Protein AF-A0A932DCD6-F1 (afdb_monomer_lite)

Structure (mmCIF, N/CA/C/O backbone):
data_AF-A0A932DCD6-F1
#
_entry.id   AF-A0A932DCD6-F1
#
loop_
_atom_site.group_PDB
_atom_site.id
_atom_site.type_symbol
_atom_site.label_atom_id
_atom_site.label_alt_id
_atom_site.label_comp_id
_atom_site.label_asym_id
_atom_site.label_entity_id
_atom_site.label_seq_id
_atom_site.pdbx_PDB_ins_code
_atom_site.Cartn_x
_atom_site.Cartn_y
_atom_site.Cartn_z
_atom_site.occupancy
_atom_site.B_iso_or_equiv
_atom_site.auth_seq_id
_atom_site.auth_comp_id
_atom_site.auth_asym_id
_atom_site.auth_atom_id
_atom_site.pdbx_PDB_model_num
ATOM 1 N N . MET A 1 1 ? 16.506 12.235 -23.428 1.00 74.94 1 MET A N 1
ATOM 2 C CA . MET A 1 1 ? 16.294 13.332 -24.406 1.00 74.94 1 MET A CA 1
ATOM 3 C C . MET A 1 1 ? 16.141 14.614 -23.608 1.00 74.94 1 MET A C 1
ATOM 5 O O . MET A 1 1 ? 15.537 14.542 -22.547 1.00 74.94 1 MET A O 1
ATOM 9 N N . ALA A 1 2 ? 16.723 15.735 -24.034 1.00 78.94 2 ALA A N 1
ATOM 10 C CA . ALA A 1 2 ? 16.594 16.983 -23.281 1.00 78.94 2 ALA A CA 1
ATOM 11 C C . ALA A 1 2 ? 15.168 17.557 -23.410 1.00 78.94 2 ALA A C 1
ATOM 13 O O . ALA A 1 2 ? 14.575 17.484 -24.485 1.00 78.94 2 ALA A O 1
ATOM 14 N N . ASN A 1 3 ? 14.639 18.123 -22.317 1.00 85.62 3 ASN A N 1
ATOM 15 C CA . ASN A 1 3 ? 13.413 18.936 -22.290 1.00 85.62 3 ASN A CA 1
ATOM 16 C C . ASN A 1 3 ? 12.144 18.276 -22.880 1.00 85.62 3 ASN A C 1
ATOM 18 O O . ASN A 1 3 ? 11.429 18.877 -23.677 1.00 85.62 3 ASN A O 1
ATOM 22 N N . GLY A 1 4 ? 11.868 17.023 -22.512 1.00 84.38 4 GLY A N 1
ATOM 23 C CA . GLY A 1 4 ? 10.707 16.272 -23.007 1.00 84.38 4 GLY A CA 1
ATOM 24 C C . GLY A 1 4 ? 9.337 16.820 -22.590 1.00 84.38 4 GLY A C 1
ATOM 25 O O . GLY A 1 4 ? 8.388 16.690 -23.354 1.00 84.38 4 GLY A O 1
ATOM 26 N N . SER A 1 5 ? 9.248 17.446 -21.412 1.00 87.06 5 SER A N 1
ATOM 27 C CA . SER A 1 5 ? 8.043 18.117 -20.890 1.00 87.06 5 SER A CA 1
ATOM 28 C C . SER A 1 5 ? 7.903 19.565 -21.374 1.00 87.06 5 SER A C 1
ATOM 30 O O . SER A 1 5 ? 7.047 20.303 -20.915 1.00 87.06 5 SER A O 1
ATOM 32 N N . PHE A 1 6 ? 8.811 20.024 -22.243 1.00 93.25 6 PHE A N 1
ATOM 33 C CA . PHE A 1 6 ? 8.788 21.358 -22.850 1.00 93.25 6 PHE A CA 1
ATOM 34 C C . PHE A 1 6 ? 8.801 22.554 -21.881 1.00 93.25 6 PHE A C 1
ATOM 36 O O . PHE A 1 6 ? 8.515 23.681 -22.293 1.00 93.25 6 PHE A O 1
ATOM 43 N N . GLU A 1 7 ? 9.199 22.342 -20.624 1.00 92.75 7 GLU A N 1
ATOM 44 C CA . GLU A 1 7 ? 9.240 23.384 -19.594 1.00 92.75 7 GLU A CA 1
ATOM 45 C C . GLU A 1 7 ? 10.445 24.331 -19.736 1.00 92.75 7 GLU A C 1
ATOM 47 O O . GLU A 1 7 ? 10.362 25.496 -19.347 1.00 92.75 7 GLU A O 1
ATOM 52 N N . ALA A 1 8 ? 11.552 23.892 -20.343 1.00 91.56 8 ALA A N 1
ATOM 53 C CA . ALA A 1 8 ? 12.754 24.710 -20.522 1.00 91.56 8 ALA A CA 1
ATOM 54 C C . ALA A 1 8 ? 12.770 25.475 -21.861 1.00 91.56 8 ALA A C 1
ATOM 56 O O . ALA A 1 8 ? 12.431 24.929 -22.913 1.00 91.56 8 ALA A O 1
ATOM 57 N N . GLY A 1 9 ? 13.230 26.728 -21.819 1.00 87.38 9 GLY A N 1
ATOM 58 C CA . GLY A 1 9 ? 13.362 27.615 -22.980 1.00 87.38 9 GLY A CA 1
ATOM 59 C C . GLY A 1 9 ? 12.801 29.017 -22.724 1.00 87.38 9 GLY A C 1
ATOM 60 O O . GLY A 1 9 ? 12.051 29.224 -21.764 1.00 87.38 9 GLY A O 1
ATOM 61 N N . GLU A 1 10 ? 13.152 29.971 -23.591 1.00 82.56 10 GLU A N 1
ATOM 62 C CA . GLU A 1 10 ? 12.626 31.352 -23.574 1.00 82.56 10 GLU A CA 1
ATOM 63 C C . GLU A 1 10 ? 11.792 31.677 -24.820 1.00 82.56 10 GLU A C 1
ATOM 65 O O . GLU A 1 10 ? 10.677 32.173 -24.699 1.00 82.56 10 GLU A O 1
ATOM 70 N N . SER A 1 11 ? 12.304 31.363 -26.015 1.00 82.31 11 SER A N 1
ATOM 71 C CA . SER A 1 11 ? 11.655 31.631 -27.312 1.00 82.31 11 SER A CA 1
ATOM 72 C C . SER A 1 11 ? 11.184 30.370 -28.049 1.00 82.31 11 SER A C 1
ATOM 74 O O . SER A 1 11 ? 10.518 30.457 -29.078 1.00 82.31 11 SER A O 1
ATOM 76 N N . GLY A 1 12 ? 11.522 29.194 -27.525 1.00 88.19 12 GLY A N 1
ATOM 77 C CA . GLY A 1 12 ? 11.170 27.889 -28.068 1.00 88.19 12 GLY A CA 1
ATOM 78 C C . GLY A 1 12 ? 11.681 26.768 -27.158 1.00 88.19 12 GLY A C 1
ATOM 79 O O . GLY A 1 12 ? 12.482 27.031 -26.257 1.00 88.19 12 GLY A O 1
ATOM 80 N N . PRO A 1 13 ? 11.238 25.521 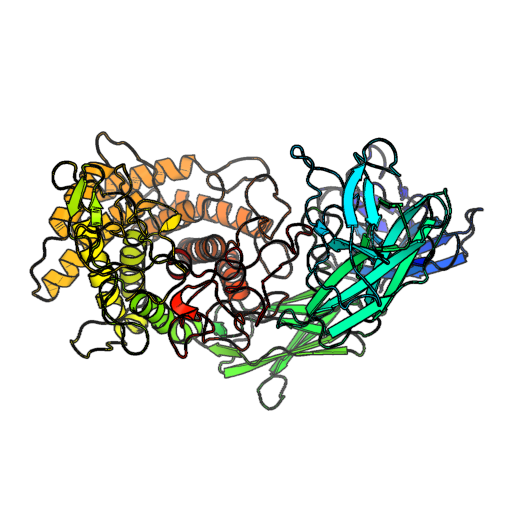-27.379 1.00 92.75 13 PRO A N 1
ATOM 81 C CA . PRO A 1 13 ? 11.617 24.397 -26.532 1.00 92.75 13 PRO A CA 1
ATOM 82 C C . PRO A 1 13 ? 13.107 24.060 -26.702 1.00 92.75 13 PRO A C 1
ATOM 84 O O . PRO A 1 13 ? 13.537 23.631 -27.771 1.00 92.75 13 PRO A O 1
ATOM 87 N N . THR A 1 14 ? 13.907 24.215 -25.641 1.00 93.31 14 THR A N 1
ATOM 88 C CA . THR A 1 14 ? 15.341 23.861 -25.642 1.00 93.31 14 THR A CA 1
ATOM 89 C C . THR A 1 14 ? 15.553 22.425 -26.127 1.00 93.31 14 THR A C 1
ATOM 91 O O . THR A 1 14 ? 14.870 21.524 -25.650 1.00 93.31 14 THR A O 1
ATOM 94 N N . GLY A 1 15 ? 16.498 22.191 -27.045 1.00 93.31 15 GLY A N 1
ATOM 95 C CA . GLY A 1 15 ? 16.786 20.854 -27.590 1.00 93.31 15 GLY A CA 1
ATOM 96 C C . GLY A 1 15 ? 15.764 20.343 -28.616 1.00 93.31 15 GLY A C 1
ATOM 97 O O . GLY A 1 15 ? 15.832 19.182 -29.026 1.00 93.31 15 GLY A O 1
ATOM 98 N N . TRP A 1 16 ? 14.827 21.196 -29.040 1.00 95.38 16 TRP A N 1
ATOM 99 C CA . TRP A 1 16 ? 13.813 20.897 -30.045 1.00 95.38 16 TRP A CA 1
ATOM 100 C C . TRP A 1 16 ? 13.729 22.014 -31.087 1.00 95.38 16 TRP A C 1
ATOM 102 O O . TRP A 1 16 ? 13.875 23.199 -30.798 1.00 95.38 16 TRP A O 1
ATOM 112 N N . ARG A 1 17 ? 13.463 21.632 -32.334 1.00 95.50 17 ARG A N 1
ATOM 113 C CA . ARG A 1 17 ? 13.279 22.545 -33.461 1.00 95.50 17 ARG A CA 1
ATOM 114 C C . ARG A 1 17 ? 11.824 22.532 -33.899 1.00 95.50 17 ARG A C 1
ATOM 116 O O . ARG A 1 17 ? 11.298 21.492 -34.297 1.00 95.50 17 ARG A O 1
ATOM 123 N N . LEU A 1 18 ? 11.189 23.700 -33.873 1.00 96.44 18 LEU A N 1
ATOM 124 C CA . LEU A 1 18 ? 9.868 23.904 -34.462 1.00 96.44 18 LEU A CA 1
ATOM 125 C C . LEU A 1 18 ? 9.976 24.102 -35.976 1.00 96.44 18 LEU A C 1
ATOM 127 O O . LEU A 1 18 ? 10.894 24.747 -36.480 1.00 96.44 18 LEU A O 1
ATOM 131 N N . HIS A 1 19 ? 9.011 23.543 -36.699 1.00 97.06 19 HIS A N 1
ATOM 132 C CA . HIS A 1 19 ? 8.878 23.650 -38.151 1.00 97.06 19 HIS A CA 1
ATOM 133 C C . HIS A 1 19 ? 7.621 24.441 -38.517 1.00 97.06 19 HIS A C 1
ATOM 135 O O . HIS A 1 19 ? 6.786 24.754 -37.671 1.00 97.06 19 HIS A O 1
ATOM 141 N N . ARG A 1 20 ? 7.451 24.765 -39.806 1.00 95.25 20 ARG A N 1
ATOM 142 C CA . ARG A 1 20 ? 6.293 25.536 -40.282 1.00 95.25 20 ARG A CA 1
ATOM 143 C C . ARG A 1 20 ? 4.970 24.878 -39.867 1.00 95.25 20 ARG A C 1
ATOM 145 O O . ARG A 1 20 ? 4.624 23.808 -40.366 1.00 95.25 20 ARG A O 1
ATOM 152 N N . GLY A 1 21 ? 4.194 25.600 -39.062 1.00 93.56 21 GLY A N 1
ATOM 153 C CA . GLY A 1 21 ? 2.908 25.146 -38.532 1.00 93.56 21 GLY A CA 1
ATOM 154 C C . GLY A 1 21 ? 2.989 24.526 -37.136 1.00 93.56 21 GLY A C 1
ATOM 155 O O . GLY A 1 21 ? 1.946 24.127 -36.633 1.00 93.56 21 GLY A O 1
ATOM 156 N N . GLY A 1 22 ? 4.177 24.441 -36.531 1.00 95.75 22 GLY A N 1
ATOM 157 C CA . GLY A 1 22 ? 4.374 24.175 -35.107 1.00 95.75 22 GLY A CA 1
ATOM 158 C C . GLY A 1 22 ? 4.512 25.472 -34.307 1.00 95.75 22 GLY A C 1
ATOM 159 O O . GLY A 1 22 ? 4.993 26.474 -34.833 1.00 95.75 22 GLY A O 1
ATOM 160 N N . ASP A 1 23 ? 4.085 25.432 -33.051 1.00 95.38 23 ASP A N 1
ATOM 161 C CA . ASP A 1 23 ? 4.129 26.531 -32.091 1.00 95.38 23 ASP A CA 1
ATOM 162 C C . ASP A 1 23 ? 4.437 25.987 -30.686 1.00 95.38 23 ASP A C 1
ATOM 164 O O . ASP A 1 23 ? 4.159 24.820 -30.388 1.00 95.38 23 ASP A O 1
ATOM 168 N N . TRP A 1 24 ? 5.007 26.824 -29.824 1.00 94.00 24 TRP A N 1
ATOM 169 C CA . TRP A 1 24 ? 5.270 26.491 -28.427 1.00 94.00 24 TRP A CA 1
ATOM 170 C C . TRP A 1 24 ? 4.264 27.213 -27.545 1.00 94.00 24 TRP A C 1
ATOM 172 O O . TRP A 1 24 ? 4.239 28.439 -27.462 1.00 94.00 24 TRP A O 1
ATOM 182 N N . ALA A 1 25 ? 3.385 26.433 -26.930 1.00 93.94 25 ALA A N 1
ATOM 183 C CA . ALA A 1 25 ? 2.185 26.927 -26.289 1.00 93.94 25 ALA A CA 1
ATOM 184 C C . ALA A 1 25 ? 2.229 26.707 -24.776 1.00 93.94 25 ALA A C 1
ATOM 186 O O . ALA A 1 25 ? 2.971 25.871 -24.260 1.00 93.94 25 ALA A O 1
ATOM 187 N N . THR A 1 26 ? 1.383 27.450 -24.068 1.00 91.81 26 THR A N 1
ATOM 188 C CA . THR A 1 26 ? 1.169 27.306 -22.627 1.00 91.81 26 THR A CA 1
ATOM 189 C C . THR A 1 26 ? -0.297 27.001 -22.320 1.00 91.81 26 THR A C 1
ATOM 191 O O . THR A 1 26 ? -1.183 27.169 -23.167 1.00 91.81 26 THR A O 1
ATOM 194 N N . GLY A 1 27 ? -0.576 26.509 -21.112 1.00 88.69 27 GLY A N 1
ATOM 195 C CA . GLY A 1 27 ? -1.934 26.282 -20.615 1.00 88.69 27 GLY A CA 1
ATOM 196 C C . GLY A 1 27 ? -2.218 24.811 -20.336 1.00 88.69 27 GLY A C 1
ATOM 197 O O . GLY A 1 27 ? -1.583 24.224 -19.472 1.00 88.69 27 GLY A O 1
ATOM 198 N N . ALA A 1 28 ? -3.200 24.224 -21.027 1.00 85.31 28 ALA A N 1
ATOM 199 C CA . ALA A 1 28 ? -3.676 22.856 -20.781 1.00 85.31 28 ALA A CA 1
ATOM 200 C C . ALA A 1 28 ? -2.706 21.774 -21.303 1.00 85.31 28 ALA A C 1
ATOM 202 O O . ALA A 1 28 ? -3.096 20.950 -22.139 1.00 85.31 28 ALA A O 1
ATOM 203 N N . ALA A 1 29 ? -1.457 21.818 -20.843 1.00 90.81 29 ALA A N 1
ATOM 204 C CA . ALA A 1 29 ? -0.450 20.777 -20.999 1.00 90.81 29 ALA A CA 1
ATOM 205 C C . ALA A 1 29 ? -0.935 19.452 -20.376 1.00 90.81 29 ALA A C 1
ATOM 207 O O . ALA A 1 29 ? -1.963 19.413 -19.689 1.00 90.81 29 ALA A O 1
ATOM 208 N N . HIS A 1 30 ? -0.263 18.349 -20.684 1.00 91.06 30 HIS A N 1
ATOM 209 C CA . HIS A 1 30 ? -0.515 17.075 -20.021 1.00 91.06 30 HIS A CA 1
ATOM 210 C C . HIS A 1 30 ? 0.063 17.105 -18.604 1.00 91.06 30 HIS A C 1
ATOM 212 O O . HIS A 1 30 ? -0.676 16.879 -17.644 1.00 91.06 30 HIS A O 1
ATOM 218 N N . THR A 1 31 ? 1.337 17.478 -18.472 1.00 85.25 31 THR A N 1
ATOM 219 C CA . THR A 1 31 ? 1.939 17.868 -17.194 1.00 85.25 31 THR A CA 1
ATOM 220 C C . THR A 1 31 ? 2.620 19.227 -17.322 1.00 85.25 31 THR A C 1
ATOM 222 O O . THR A 1 31 ? 2.853 19.718 -18.419 1.00 85.25 31 THR A O 1
ATOM 225 N N . GLY A 1 32 ? 2.878 19.893 -16.194 1.00 86.12 32 GLY A N 1
ATOM 226 C CA . GLY A 1 32 ? 3.477 21.226 -16.215 1.00 86.12 32 GLY A CA 1
ATOM 227 C C . GLY A 1 32 ? 2.543 22.295 -16.793 1.00 86.12 32 GLY A C 1
ATOM 228 O O . GLY A 1 32 ? 1.345 22.321 -16.498 1.00 86.12 32 GLY A O 1
ATOM 229 N N . ALA A 1 33 ? 3.112 23.227 -17.551 1.00 90.12 33 ALA A N 1
ATOM 230 C CA . ALA A 1 33 ? 2.426 24.399 -18.084 1.00 90.12 33 ALA A CA 1
ATOM 231 C C . ALA A 1 33 ? 2.662 24.623 -19.584 1.00 90.12 33 ALA A C 1
ATOM 233 O O . ALA A 1 33 ? 1.961 25.456 -20.171 1.00 90.12 33 ALA A O 1
ATOM 234 N N . ARG A 1 34 ? 3.629 23.935 -20.205 1.00 94.44 34 ARG A N 1
ATOM 235 C CA . ARG A 1 34 ? 4.066 24.162 -21.589 1.00 94.44 34 ARG A CA 1
ATOM 236 C C . ARG A 1 34 ? 3.897 22.906 -22.441 1.00 94.44 34 ARG A C 1
ATOM 238 O O . ARG A 1 34 ? 3.949 21.800 -21.940 1.00 94.44 34 ARG A O 1
ATOM 245 N N . TYR A 1 35 ? 3.663 23.078 -23.741 1.00 96.31 35 TYR A N 1
ATOM 246 C CA . TYR A 1 35 ? 3.539 21.969 -24.695 1.00 96.31 35 TYR A CA 1
ATOM 247 C C . TYR A 1 35 ? 3.799 22.442 -26.131 1.00 96.31 35 TYR A C 1
ATOM 249 O O . TYR A 1 35 ? 3.787 23.639 -26.428 1.00 96.31 35 TYR A O 1
ATOM 257 N N . VAL A 1 36 ? 4.010 21.509 -27.059 1.00 96.56 36 VAL A N 1
ATOM 258 C CA . VAL A 1 36 ? 4.110 21.817 -28.494 1.00 96.56 36 VAL A CA 1
ATOM 259 C C . VAL A 1 36 ? 2.729 21.708 -29.130 1.00 96.56 36 VAL A C 1
ATOM 261 O O . VAL A 1 36 ? 2.078 20.675 -29.016 1.00 96.56 36 VAL A O 1
ATOM 264 N N . SER A 1 37 ? 2.282 22.743 -29.841 1.00 96.75 37 SER A N 1
ATOM 265 C CA . SER A 1 37 ? 1.045 22.722 -30.631 1.00 96.75 37 SER A CA 1
ATOM 266 C C . SER A 1 37 ? 1.362 22.754 -32.120 1.00 96.75 37 SER A C 1
ATOM 268 O O . SER A 1 37 ? 2.378 23.296 -32.545 1.00 96.75 37 SER A O 1
ATOM 270 N N . GLY A 1 38 ? 0.491 22.190 -32.949 1.00 96.56 38 GLY A N 1
ATOM 271 C CA . GLY A 1 38 ? 0.644 22.269 -34.391 1.00 96.56 38 GLY A CA 1
ATOM 272 C C . GLY A 1 38 ? -0.674 22.357 -35.148 1.00 96.56 38 GLY A C 1
ATOM 273 O O . GLY A 1 38 ? -1.712 21.835 -34.727 1.00 96.56 38 GLY A O 1
ATOM 274 N N . ARG A 1 39 ? -0.619 22.997 -36.321 1.00 96.94 39 ARG A N 1
ATOM 275 C CA . ARG A 1 39 ? -1.721 23.085 -37.284 1.00 96.94 39 ARG A CA 1
ATOM 276 C C . ARG A 1 39 ? -1.235 22.919 -38.725 1.00 96.94 39 ARG A C 1
ATOM 278 O O . ARG A 1 39 ? -0.371 23.657 -39.194 1.00 96.94 39 ARG A O 1
ATOM 285 N N . SER A 1 40 ? -1.849 22.001 -39.469 1.00 96.69 40 SER A N 1
ATOM 286 C CA . SER A 1 40 ? -1.608 21.839 -40.906 1.00 96.69 40 SER A CA 1
ATOM 287 C C . SER A 1 40 ? -2.797 21.223 -41.641 1.00 96.69 40 SER A C 1
ATOM 289 O O . SER A 1 40 ? -3.495 20.381 -41.090 1.00 96.69 40 SER A O 1
ATOM 291 N N . THR A 1 41 ? -3.029 21.608 -42.897 1.00 93.69 41 THR A N 1
ATOM 292 C CA . THR A 1 41 ? -4.057 20.994 -43.765 1.00 93.69 41 THR A CA 1
ATOM 293 C C . THR A 1 41 ? -3.558 19.725 -44.464 1.00 93.69 41 THR A C 1
ATOM 295 O O . THR A 1 41 ? -4.348 18.841 -44.785 1.00 93.69 41 THR A O 1
ATOM 298 N N . THR A 1 42 ? -2.245 19.606 -44.661 1.00 94.56 42 THR A N 1
ATOM 299 C CA . THR A 1 42 ? -1.550 18.430 -45.208 1.00 94.56 42 THR A CA 1
ATOM 300 C C . THR A 1 42 ? -0.741 17.746 -44.112 1.00 94.56 42 THR A C 1
ATOM 302 O O . THR A 1 42 ? -0.466 18.364 -43.088 1.00 94.56 42 THR A O 1
ATOM 305 N N . GLU A 1 43 ? -0.294 16.507 -44.318 1.00 95.94 43 GLU A N 1
ATOM 306 C CA . GLU A 1 43 ? 0.659 15.901 -43.382 1.00 95.94 43 GLU A CA 1
ATOM 307 C C . GLU A 1 43 ? 1.985 16.678 -43.380 1.00 95.94 43 GLU A C 1
ATOM 309 O O . GLU A 1 43 ? 2.599 16.872 -44.432 1.00 95.94 43 GLU A O 1
ATOM 314 N N . ARG A 1 44 ? 2.433 17.143 -42.208 1.00 96.44 44 ARG A N 1
ATOM 315 C CA . ARG A 1 44 ? 3.705 17.864 -42.049 1.00 96.44 44 ARG A CA 1
ATOM 316 C C . ARG A 1 44 ? 4.417 17.510 -40.756 1.00 96.44 44 ARG A C 1
ATOM 318 O O . ARG A 1 44 ? 3.781 17.211 -39.751 1.00 96.44 44 ARG A O 1
ATOM 325 N N . LEU A 1 45 ? 5.746 17.600 -40.802 1.00 97.38 45 LEU A N 1
ATOM 326 C CA . LEU A 1 45 ? 6.607 17.672 -39.624 1.00 97.38 45 LEU A CA 1
ATOM 327 C C . LEU A 1 45 ? 6.413 19.038 -38.961 1.00 97.38 45 LEU A C 1
ATOM 329 O O . LEU A 1 45 ? 6.562 20.057 -39.633 1.00 97.38 45 LEU A O 1
ATOM 333 N N . VAL A 1 46 ? 6.071 19.049 -37.676 1.00 96.62 46 VAL A N 1
ATOM 334 C CA . VAL A 1 46 ? 5.853 20.285 -36.904 1.00 96.62 46 VAL A CA 1
ATOM 335 C C . VAL A 1 46 ? 6.913 20.513 -35.837 1.00 96.62 46 VAL A C 1
ATOM 337 O O . VAL A 1 46 ? 7.198 21.660 -35.511 1.00 96.62 46 VAL A O 1
ATOM 340 N N . CYS A 1 47 ? 7.532 19.448 -35.328 1.00 96.44 47 CYS A N 1
ATOM 341 C CA . CYS A 1 47 ? 8.604 19.542 -34.347 1.00 96.44 47 CYS A CA 1
ATOM 342 C C . CYS A 1 47 ? 9.522 18.317 -34.432 1.00 96.44 47 CYS A C 1
ATOM 344 O O . CYS A 1 47 ? 9.052 17.217 -34.729 1.00 96.44 47 CYS A O 1
ATOM 346 N N . GLU A 1 48 ? 10.816 18.500 -34.182 1.00 96.88 48 GLU A N 1
ATOM 347 C CA . GLU A 1 48 ? 11.790 17.415 -34.034 1.00 96.88 48 GLU A CA 1
ATOM 348 C C . GLU A 1 48 ? 12.808 17.731 -32.935 1.00 96.88 48 GLU A C 1
ATOM 350 O O . GLU A 1 48 ? 13.095 18.898 -32.678 1.00 96.88 48 GLU A O 1
ATOM 355 N N . SER A 1 49 ? 13.346 16.703 -32.284 1.00 96.38 49 SER A N 1
ATOM 356 C CA . SER A 1 49 ? 14.377 16.862 -31.258 1.00 96.38 49 SER A CA 1
ATOM 357 C C . SER A 1 49 ? 15.760 17.067 -31.883 1.00 96.38 49 SER A C 1
ATOM 359 O O . SER A 1 49 ? 15.980 16.837 -33.074 1.00 96.38 49 SER A O 1
ATOM 361 N N . GLU A 1 50 ? 16.744 17.410 -31.062 1.00 94.25 50 GLU A N 1
ATOM 362 C CA . GLU A 1 50 ? 18.144 17.141 -31.385 1.00 94.25 50 GLU A CA 1
ATOM 363 C C . GLU A 1 50 ? 18.425 15.632 -31.453 1.00 94.25 50 GLU A C 1
ATOM 365 O O . GLU A 1 50 ? 17.682 14.802 -30.910 1.00 94.25 50 GLU A O 1
ATOM 370 N N . SER A 1 51 ? 19.508 15.274 -32.144 1.00 92.81 51 SER A N 1
ATOM 371 C CA . SER A 1 51 ? 19.959 13.890 -32.266 1.00 92.81 51 SER A CA 1
ATOM 372 C C . SER A 1 51 ? 20.688 13.442 -31.000 1.00 92.81 51 SER A C 1
ATOM 374 O O . SER A 1 51 ? 21.617 14.105 -30.548 1.00 92.81 51 SER A O 1
ATOM 376 N N . VAL A 1 52 ? 20.332 12.275 -30.465 1.00 91.56 52 VAL A N 1
ATOM 377 C CA . VAL A 1 52 ? 20.990 11.671 -29.297 1.00 91.56 52 VAL A CA 1
ATOM 378 C C . VAL A 1 52 ? 21.678 10.365 -29.669 1.00 91.56 52 VAL A C 1
ATOM 380 O O . VAL A 1 52 ? 21.149 9.580 -30.452 1.00 91.56 52 VAL A O 1
ATOM 383 N N . ARG A 1 53 ? 22.867 10.108 -29.119 1.00 91.06 53 ARG A N 1
ATOM 384 C CA . ARG A 1 53 ? 23.596 8.856 -29.362 1.00 91.06 53 ARG A CA 1
ATOM 385 C C . ARG A 1 53 ? 22.960 7.711 -28.574 1.00 91.06 53 ARG A C 1
ATOM 387 O O . ARG A 1 53 ? 22.740 7.852 -27.372 1.00 91.06 53 ARG A O 1
ATOM 394 N N . LEU A 1 54 ? 22.698 6.580 -29.230 1.00 87.31 54 LEU A N 1
ATOM 395 C CA . LEU A 1 54 ? 22.163 5.379 -28.587 1.00 87.31 54 LEU A CA 1
ATOM 396 C C . LEU A 1 54 ? 23.237 4.304 -28.402 1.00 87.31 54 LEU A C 1
ATOM 398 O O . LEU A 1 54 ? 24.244 4.262 -29.111 1.00 87.31 54 LEU A O 1
ATOM 402 N N . ARG A 1 55 ? 23.008 3.414 -27.434 1.00 81.81 55 ARG A N 1
ATOM 403 C CA . ARG A 1 55 ? 23.846 2.241 -27.188 1.00 81.81 55 ARG A CA 1
ATOM 404 C C . ARG A 1 55 ? 23.490 1.129 -28.175 1.00 81.81 55 ARG A C 1
ATOM 406 O O . ARG A 1 55 ? 22.322 0.787 -28.341 1.00 81.81 55 ARG A O 1
ATOM 413 N N . LEU A 1 56 ? 24.520 0.534 -28.768 1.00 78.88 56 LEU A N 1
ATOM 414 C CA . LEU A 1 56 ? 24.410 -0.648 -29.621 1.00 78.88 56 LEU A CA 1
ATOM 415 C C . LEU A 1 56 ? 23.846 -1.859 -28.876 1.00 78.88 56 LEU A C 1
ATOM 417 O O . LEU A 1 56 ? 24.160 -2.076 -27.708 1.00 78.88 56 LEU A O 1
ATOM 421 N N . GLY A 1 57 ? 23.063 -2.670 -29.579 1.00 72.56 57 GLY A N 1
ATOM 422 C CA . GLY A 1 57 ? 22.490 -3.922 -29.091 1.00 72.56 57 GLY A CA 1
ATOM 423 C C . GLY A 1 57 ? 21.352 -3.758 -28.081 1.00 72.56 57 GLY A C 1
ATOM 424 O O . GLY A 1 57 ? 20.873 -4.761 -27.560 1.00 72.56 57 GLY A O 1
ATOM 425 N N . ALA A 1 58 ? 20.916 -2.528 -27.792 1.00 77.62 58 ALA A N 1
ATOM 426 C CA . ALA A 1 58 ? 19.875 -2.249 -26.809 1.00 77.62 58 ALA A CA 1
ATOM 427 C C . ALA A 1 58 ? 18.531 -1.899 -27.461 1.00 77.62 58 ALA A C 1
ATOM 429 O O . ALA A 1 58 ? 18.468 -1.310 -28.543 1.00 77.62 58 ALA A O 1
ATOM 430 N N . ASP A 1 59 ? 17.454 -2.241 -26.760 1.00 84.38 59 ASP A N 1
ATOM 431 C CA . ASP A 1 59 ? 16.094 -1.837 -27.100 1.00 84.38 59 ASP A CA 1
ATOM 432 C C . ASP A 1 59 ? 15.782 -0.472 -26.481 1.00 84.38 59 ASP A C 1
ATOM 434 O O . ASP A 1 59 ? 16.100 -0.219 -25.315 1.00 84.38 59 ASP A O 1
ATOM 438 N N . TYR A 1 60 ? 15.138 0.398 -27.253 1.00 87.69 60 TYR A N 1
ATOM 439 C CA . TYR A 1 60 ? 14.733 1.734 -26.830 1.00 87.69 60 TYR A CA 1
ATOM 440 C C . TYR A 1 60 ? 13.252 1.970 -27.080 1.00 87.69 60 TYR A C 1
ATOM 442 O O . TYR A 1 60 ? 12.691 1.512 -28.074 1.00 87.69 60 TYR A O 1
ATOM 450 N N . ARG A 1 61 ? 12.640 2.757 -26.198 1.00 91.50 61 ARG A N 1
ATOM 451 C CA . ARG A 1 61 ? 11.262 3.220 -26.307 1.00 91.50 61 ARG A CA 1
ATOM 452 C C . ARG A 1 61 ? 11.217 4.731 -26.434 1.00 91.50 61 ARG A C 1
ATOM 454 O O . ARG A 1 61 ? 11.693 5.428 -25.541 1.00 91.50 61 ARG A O 1
ATOM 461 N N . LEU A 1 62 ? 10.571 5.216 -27.492 1.00 93.81 62 LEU A N 1
ATOM 462 C CA . LEU A 1 62 ? 10.073 6.586 -27.577 1.00 93.81 62 LEU A CA 1
ATOM 463 C C . LEU A 1 62 ? 8.616 6.600 -27.105 1.00 93.81 62 LEU A C 1
ATOM 465 O O . LEU A 1 62 ? 7.804 5.824 -27.608 1.00 93.81 62 LEU A O 1
ATOM 469 N N . ALA A 1 63 ? 8.276 7.477 -26.170 1.00 94.44 63 ALA A N 1
ATOM 470 C CA . ALA A 1 63 ? 6.919 7.655 -25.669 1.00 94.44 63 ALA A CA 1
ATOM 471 C C . ALA A 1 63 ? 6.571 9.136 -25.520 1.00 94.44 63 ALA A C 1
ATOM 473 O O . ALA A 1 63 ? 7.467 9.967 -25.415 1.00 94.44 63 ALA A O 1
ATOM 474 N N . GLY A 1 64 ? 5.279 9.449 -25.505 1.00 94.88 64 GLY A N 1
ATOM 475 C CA . GLY A 1 64 ? 4.779 10.789 -25.220 1.00 94.88 64 GLY A CA 1
ATOM 476 C C . GLY A 1 64 ? 3.260 10.845 -25.179 1.00 94.88 64 GLY A C 1
ATOM 477 O O . GLY A 1 64 ? 2.576 9.838 -25.396 1.00 94.88 64 GLY A O 1
ATOM 478 N N . TRP A 1 65 ? 2.732 12.035 -24.926 1.00 96.19 65 TRP A N 1
ATOM 479 C CA . TRP A 1 65 ? 1.301 12.297 -24.880 1.00 96.19 65 TRP A CA 1
ATOM 480 C C . TRP A 1 65 ? 0.891 13.183 -26.046 1.00 96.19 65 TRP A C 1
ATOM 482 O O . TRP A 1 65 ? 1.508 14.203 -26.329 1.00 96.19 65 TRP A O 1
ATOM 492 N N . VAL A 1 66 ? -0.167 12.778 -26.749 1.00 96.62 66 VAL A N 1
ATOM 493 C CA . VAL A 1 66 ? -0.679 13.494 -27.921 1.00 96.62 66 VAL A CA 1
ATOM 494 C C . VAL A 1 66 ? -2.154 13.813 -27.728 1.00 96.62 66 VAL A C 1
ATOM 496 O O . VAL A 1 66 ? -2.964 12.922 -27.463 1.00 96.62 66 VAL A O 1
ATOM 499 N N . ARG A 1 67 ? -2.532 15.078 -27.913 1.00 96.38 67 ARG A N 1
ATOM 500 C CA . ARG A 1 67 ? -3.931 15.521 -27.980 1.00 96.38 67 ARG A CA 1
ATOM 501 C C . ARG A 1 67 ? -4.230 15.979 -29.401 1.00 96.38 67 ARG A C 1
ATOM 503 O O . ARG A 1 67 ? -3.703 16.983 -29.854 1.00 96.38 67 ARG A O 1
ATOM 510 N N . CYS A 1 68 ? -5.078 15.258 -30.129 1.00 96.19 68 CYS A N 1
ATOM 511 C CA . CYS A 1 68 ? -5.388 15.575 -31.526 1.00 96.19 68 CYS A CA 1
ATOM 512 C C . CYS A 1 68 ? -6.766 16.230 -31.627 1.00 96.19 68 CYS A C 1
ATOM 514 O O . CYS A 1 68 ? -7.772 15.543 -31.662 1.00 96.19 68 CYS A O 1
ATOM 516 N N . LEU A 1 69 ? -6.854 17.554 -31.686 1.00 95.81 69 LEU A N 1
ATOM 517 C CA . LEU A 1 69 ? -8.140 18.261 -31.732 1.00 95.81 69 LEU A CA 1
ATOM 518 C C . LEU A 1 69 ? -8.897 18.038 -33.052 1.00 95.81 69 LEU A C 1
ATOM 520 O O . LEU A 1 69 ? -10.128 18.037 -33.067 1.00 95.81 69 LEU A O 1
ATOM 524 N N . SER A 1 70 ? -8.178 17.830 -34.158 1.00 96.62 70 SER A N 1
ATOM 525 C CA . SER A 1 70 ? -8.758 17.434 -35.442 1.00 96.62 70 SER A CA 1
ATOM 526 C C . SER A 1 70 ? -7.749 16.688 -36.313 1.00 96.62 70 SER A C 1
ATOM 528 O O . SER A 1 70 ? -6.550 16.957 -36.262 1.00 96.62 70 SER A O 1
ATOM 530 N N . GLY A 1 71 ? -8.251 15.780 -37.154 1.00 95.81 71 GLY A N 1
ATOM 531 C CA . GLY A 1 71 ? -7.436 15.016 -38.095 1.00 95.81 71 GLY A CA 1
ATOM 532 C C . GLY A 1 71 ? -6.662 13.868 -37.441 1.00 95.81 71 GLY A C 1
ATOM 533 O O . GLY A 1 71 ? -7.271 13.022 -36.782 1.00 95.81 71 GLY A O 1
ATOM 534 N N . GLU A 1 72 ? -5.354 13.795 -37.689 1.00 96.12 72 GLU A N 1
ATOM 535 C CA . GLU A 1 72 ? -4.463 12.731 -37.210 1.00 96.12 72 GLU A CA 1
ATOM 536 C C . GLU A 1 72 ? -3.079 13.285 -36.832 1.00 96.12 72 GLU A C 1
ATOM 538 O O . GLU A 1 72 ? -2.569 14.201 -37.482 1.00 96.12 72 GLU A O 1
ATOM 543 N N . ALA A 1 73 ? -2.456 12.707 -35.805 1.00 96.81 73 ALA A N 1
ATOM 544 C CA . ALA A 1 73 ? -1.102 13.027 -35.367 1.00 96.81 73 ALA A CA 1
ATOM 545 C C . ALA A 1 73 ? -0.298 11.774 -34.995 1.00 96.81 73 ALA A C 1
ATOM 547 O O . ALA A 1 73 ? -0.865 10.770 -34.556 1.00 96.81 73 ALA A O 1
ATOM 548 N N . ARG A 1 74 ? 1.027 11.837 -35.169 1.00 96.25 74 ARG A N 1
ATOM 549 C CA . ARG A 1 74 ? 1.973 10.749 -34.886 1.00 96.25 74 ARG A CA 1
ATOM 550 C C . ARG A 1 74 ? 3.251 11.283 -34.257 1.00 96.25 74 ARG A C 1
ATOM 552 O O . ARG A 1 74 ? 3.822 12.262 -34.738 1.00 96.25 74 ARG A O 1
ATOM 559 N N . LEU A 1 75 ? 3.716 10.574 -33.236 1.00 97.19 75 LEU A N 1
ATOM 560 C CA . LEU A 1 75 ? 5.060 10.702 -32.683 1.00 97.19 75 LEU A CA 1
ATOM 561 C C . LEU A 1 75 ? 5.928 9.600 -33.299 1.00 97.19 75 LEU A C 1
ATOM 563 O O . LEU A 1 75 ? 5.475 8.466 -33.450 1.00 97.19 75 LEU A O 1
ATOM 567 N N . GLY A 1 76 ? 7.168 9.899 -33.655 1.00 96.12 76 GLY A N 1
ATOM 568 C CA . GLY A 1 76 ? 8.071 8.886 -34.181 1.00 96.12 76 GLY A CA 1
ATOM 569 C C . GLY A 1 76 ? 9.534 9.221 -33.983 1.00 96.12 76 GLY A C 1
ATOM 570 O O . GLY A 1 76 ? 9.884 10.279 -33.469 1.00 96.12 76 GLY A O 1
ATOM 571 N N . ILE A 1 77 ? 10.380 8.271 -34.359 1.00 94.62 77 ILE A N 1
ATOM 572 C CA . ILE A 1 77 ? 11.827 8.312 -34.204 1.00 94.62 77 ILE A CA 1
ATOM 573 C C . ILE A 1 77 ? 12.493 8.003 -35.541 1.00 94.62 77 ILE A C 1
ATOM 575 O O . ILE A 1 77 ? 12.125 7.052 -36.236 1.00 94.62 77 ILE A O 1
ATOM 579 N N . ASP A 1 78 ? 13.472 8.821 -35.897 1.00 94.75 78 ASP A N 1
ATOM 580 C CA . ASP A 1 78 ? 14.437 8.543 -36.951 1.00 94.75 78 ASP A CA 1
ATOM 581 C C . ASP A 1 78 ? 15.697 7.965 -36.308 1.00 94.75 78 ASP A C 1
ATOM 583 O O . ASP A 1 78 ? 16.254 8.574 -35.395 1.00 94.75 78 ASP A O 1
ATOM 587 N N . LEU A 1 79 ? 16.154 6.815 -36.797 1.00 92.12 79 LEU A N 1
ATOM 588 C CA . LEU A 1 79 ? 17.487 6.286 -36.527 1.00 92.12 79 LEU A CA 1
ATOM 589 C C . LEU A 1 79 ? 18.424 6.786 -37.623 1.00 92.12 79 LEU A C 1
ATOM 591 O O . LEU A 1 79 ? 18.085 6.721 -38.806 1.00 92.12 79 LEU A O 1
ATOM 595 N N . LEU A 1 80 ? 19.583 7.295 -37.227 1.00 91.88 80 LEU A N 1
ATOM 596 C CA . LEU A 1 80 ? 20.515 8.029 -38.073 1.00 91.88 80 LEU A CA 1
ATOM 597 C C . LEU A 1 80 ? 21.900 7.375 -38.037 1.00 91.88 80 LEU A C 1
ATOM 599 O O . LEU A 1 80 ? 22.334 6.945 -36.971 1.00 91.88 80 LEU A O 1
ATOM 603 N N . ASP A 1 81 ? 22.612 7.356 -39.163 1.00 88.19 81 ASP A N 1
ATOM 604 C CA . ASP A 1 81 ? 24.036 6.990 -39.201 1.00 88.19 81 ASP A CA 1
ATOM 605 C C . ASP A 1 81 ? 24.943 8.100 -38.621 1.00 88.19 81 ASP A C 1
ATOM 607 O O . ASP A 1 81 ? 24.481 9.177 -38.237 1.00 88.19 81 ASP A O 1
ATOM 611 N N . GLU A 1 82 ? 26.261 7.869 -38.585 1.00 86.81 82 GLU A N 1
ATOM 612 C CA . GLU A 1 82 ? 27.247 8.856 -38.105 1.00 86.81 82 GLU A CA 1
ATOM 613 C C . GLU A 1 82 ? 27.295 10.153 -38.929 1.00 86.81 82 GLU A C 1
ATOM 615 O O . GLU A 1 82 ? 27.793 11.170 -38.454 1.00 86.81 82 GLU A O 1
ATOM 620 N N . ARG A 1 83 ? 26.757 10.142 -40.155 1.00 88.31 83 ARG A N 1
ATOM 621 C CA . ARG A 1 83 ? 26.653 11.320 -41.029 1.00 88.31 83 ARG A CA 1
ATOM 622 C C . ARG A 1 83 ? 25.300 12.027 -40.888 1.00 88.31 83 ARG A C 1
ATOM 624 O O . ARG A 1 83 ? 25.027 12.964 -41.634 1.00 88.31 83 ARG A O 1
ATOM 631 N N . GLY A 1 84 ? 24.439 11.577 -39.972 1.00 87.31 84 GLY A N 1
ATOM 632 C CA . GLY A 1 84 ? 23.108 12.137 -39.742 1.00 87.31 84 GLY A CA 1
ATOM 633 C C . GLY A 1 84 ? 22.058 11.739 -40.785 1.00 87.31 84 GLY A C 1
ATOM 634 O O . GLY A 1 84 ? 21.002 12.372 -40.853 1.00 87.31 84 GLY A O 1
ATOM 635 N N . ARG A 1 85 ? 22.311 10.714 -41.611 1.00 90.19 85 ARG A N 1
ATOM 636 C CA . ARG A 1 85 ? 21.347 10.214 -42.606 1.00 90.19 85 ARG A CA 1
ATOM 637 C C . ARG A 1 85 ? 20.386 9.224 -41.964 1.00 90.19 85 ARG A C 1
ATOM 639 O O . ARG A 1 85 ? 20.817 8.333 -41.242 1.00 90.19 85 ARG A O 1
ATOM 646 N N . VAL A 1 86 ? 19.094 9.346 -42.271 1.00 92.69 86 VAL A N 1
ATOM 647 C CA . VAL A 1 86 ? 18.055 8.434 -41.765 1.00 92.69 86 VAL A CA 1
ATOM 648 C C . VAL A 1 86 ? 18.248 7.038 -42.355 1.00 92.69 86 VAL A C 1
ATOM 650 O O . VAL A 1 86 ? 18.093 6.851 -43.559 1.00 92.69 86 VAL A O 1
ATOM 653 N N . ILE A 1 87 ? 18.560 6.068 -41.498 1.00 90.62 87 ILE A N 1
ATOM 654 C CA . ILE A 1 87 ? 18.693 4.644 -41.842 1.00 90.62 87 ILE A CA 1
ATOM 655 C C . ILE A 1 87 ? 17.405 3.864 -41.574 1.00 90.62 87 ILE A C 1
ATOM 657 O O . ILE A 1 87 ? 17.133 2.867 -42.234 1.00 90.62 87 ILE A O 1
ATOM 661 N N . SER A 1 88 ? 16.596 4.311 -40.614 1.00 90.38 88 SER A N 1
ATOM 662 C CA . SER A 1 88 ? 15.304 3.706 -40.294 1.00 90.38 88 SER A CA 1
ATOM 663 C C . SER A 1 88 ? 14.380 4.738 -39.661 1.00 90.38 88 SER A C 1
ATOM 665 O O . SER A 1 88 ? 14.837 5.675 -39.007 1.00 90.38 88 SER A O 1
ATOM 667 N N . ARG A 1 89 ? 13.073 4.567 -39.853 1.00 92.81 89 ARG A N 1
ATOM 668 C CA . ARG A 1 89 ? 12.031 5.408 -39.263 1.00 92.81 89 ARG A CA 1
ATOM 669 C C . ARG A 1 89 ? 10.959 4.522 -38.659 1.00 92.81 89 ARG A C 1
ATOM 671 O O . ARG A 1 89 ? 10.424 3.647 -39.336 1.00 92.81 89 ARG A O 1
ATOM 678 N N . VAL A 1 90 ? 10.604 4.798 -37.410 1.00 92.19 90 VAL A N 1
ATOM 679 C CA . VAL A 1 90 ? 9.548 4.079 -36.693 1.00 92.19 90 VAL A CA 1
ATOM 680 C C . VAL A 1 90 ? 8.599 5.095 -36.065 1.00 92.19 90 VAL A C 1
ATOM 682 O O . VAL A 1 90 ? 9.028 6.157 -35.623 1.00 92.19 90 VAL A O 1
ATOM 685 N N . ALA A 1 91 ? 7.302 4.806 -36.054 1.00 94.12 91 ALA A N 1
ATOM 686 C CA . ALA A 1 91 ? 6.282 5.714 -35.539 1.00 94.12 91 ALA A CA 1
ATOM 687 C C . ALA A 1 91 ? 5.330 4.986 -34.594 1.00 94.12 91 ALA A C 1
ATOM 689 O O . ALA A 1 91 ? 5.100 3.784 -34.735 1.00 94.12 91 ALA A O 1
ATOM 690 N N . SER A 1 92 ? 4.769 5.734 -33.652 1.00 94.62 92 SER A N 1
ATOM 691 C CA . SER A 1 92 ? 3.704 5.265 -32.780 1.00 94.62 92 SER A CA 1
ATOM 692 C C . SER A 1 92 ? 2.376 5.100 -33.540 1.00 94.62 92 SER A C 1
ATOM 694 O O . SER A 1 92 ? 2.231 5.602 -34.667 1.00 94.62 92 SER A O 1
ATOM 696 N N . PRO A 1 93 ? 1.381 4.414 -32.941 1.00 91.75 93 PRO A N 1
ATOM 697 C CA . PRO A 1 93 ? 0.023 4.403 -33.469 1.00 91.75 93 PRO A CA 1
ATOM 698 C C . PRO A 1 93 ? -0.517 5.829 -33.663 1.00 91.75 93 PRO A C 1
ATOM 700 O O . PRO A 1 93 ? -0.268 6.695 -32.818 1.00 91.75 93 PRO A O 1
ATOM 703 N N . PRO A 1 94 ? -1.288 6.092 -34.732 1.00 93.31 94 PRO A N 1
ATOM 704 C CA . PRO A 1 94 ? -1.868 7.408 -34.942 1.00 93.31 94 PRO A CA 1
ATOM 705 C C . PRO A 1 94 ? -2.886 7.765 -33.861 1.00 93.31 94 PRO A C 1
ATOM 707 O O . PRO A 1 94 ? -3.768 6.971 -33.527 1.00 93.31 94 PRO A O 1
ATOM 710 N N . VAL A 1 95 ? -2.833 9.009 -33.391 1.00 93.81 95 VAL A N 1
ATOM 711 C CA . VAL A 1 95 ? -3.908 9.603 -32.594 1.00 93.81 95 VAL A CA 1
ATOM 712 C C . VAL A 1 95 ? -4.815 10.379 -33.530 1.00 93.81 95 VAL A C 1
ATOM 714 O O . VAL A 1 95 ? -4.409 11.376 -34.123 1.00 93.81 95 VAL A O 1
ATOM 717 N N . ARG A 1 96 ? -6.049 9.900 -33.671 1.00 92.75 96 ARG A N 1
ATOM 718 C CA . ARG A 1 96 ? -7.123 10.600 -34.386 1.00 92.75 96 ARG A CA 1
ATOM 719 C C . ARG A 1 96 ? -7.879 11.522 -33.432 1.00 92.75 96 ARG A C 1
ATOM 721 O O . ARG A 1 96 ? -7.689 11.428 -32.219 1.00 92.75 96 ARG A O 1
ATOM 728 N N . ALA A 1 97 ? -8.735 12.379 -33.990 1.00 90.19 97 ALA A N 1
ATOM 729 C CA . ALA A 1 97 ? -9.536 13.373 -33.271 1.00 90.19 97 ALA A CA 1
ATOM 730 C C . ALA A 1 97 ? -9.966 12.929 -31.846 1.00 90.19 97 ALA A C 1
ATOM 732 O O . ALA A 1 97 ? -10.817 12.058 -31.669 1.00 90.19 97 ALA A O 1
ATOM 733 N N . SER A 1 98 ? -9.345 13.529 -30.832 1.00 89.06 98 SER A N 1
ATOM 734 C CA . SER A 1 98 ? -9.476 13.285 -29.399 1.00 89.06 98 SER A CA 1
ATOM 735 C C . SER A 1 98 ? -9.212 14.580 -28.630 1.00 89.06 98 SER A C 1
ATOM 737 O O . SER A 1 98 ? -8.122 15.147 -28.700 1.00 89.06 98 SER A O 1
ATOM 739 N N . GLN A 1 99 ? -10.195 15.007 -27.836 1.00 91.06 99 GLN A N 1
ATOM 740 C CA . GLN A 1 99 ? -10.088 16.189 -26.970 1.00 91.06 99 GLN A CA 1
ATOM 741 C C . GLN A 1 99 ? -9.182 15.955 -25.750 1.00 91.06 99 GLN A C 1
ATOM 743 O O . GLN A 1 99 ? -8.651 16.899 -25.178 1.00 91.06 99 GLN A O 1
ATOM 748 N N . SER A 1 100 ? -8.991 14.696 -25.353 1.00 92.12 100 SER A N 1
ATOM 749 C CA . SER A 1 100 ? -8.112 14.313 -24.245 1.00 92.12 100 SER A CA 1
ATOM 750 C C . SER A 1 100 ? -6.741 13.882 -24.756 1.00 92.12 100 SER A C 1
ATOM 752 O O . SER A 1 100 ? -6.637 13.324 -25.856 1.00 92.12 100 SER A O 1
ATOM 754 N N . TRP A 1 101 ? -5.722 14.073 -23.918 1.00 94.25 101 TRP A N 1
ATOM 755 C CA . TRP A 1 101 ? -4.385 13.519 -24.109 1.00 94.25 101 TRP A CA 1
ATOM 756 C C . TRP A 1 101 ? -4.431 11.991 -24.227 1.00 94.25 101 TRP A C 1
ATOM 758 O O . TRP A 1 101 ? -5.185 11.308 -23.526 1.00 94.25 101 TRP A O 1
ATOM 768 N N . ARG A 1 102 ? -3.647 11.452 -25.160 1.00 94.62 102 ARG A N 1
ATOM 769 C CA . ARG A 1 102 ? -3.502 10.019 -25.413 1.00 94.62 102 ARG A CA 1
ATOM 770 C C . ARG A 1 102 ? -2.040 9.645 -25.325 1.00 94.62 102 ARG A C 1
ATOM 772 O O . ARG A 1 102 ? -1.222 10.196 -26.058 1.00 94.62 102 ARG A O 1
ATOM 779 N N . TYR A 1 103 ? -1.743 8.668 -24.483 1.00 95.19 103 TYR A N 1
ATOM 780 C CA . TYR A 1 103 ? -0.419 8.084 -24.447 1.00 95.19 103 TYR A CA 1
ATOM 781 C C . TYR A 1 103 ? -0.136 7.329 -25.749 1.00 95.19 103 TYR A C 1
ATOM 783 O O . TYR A 1 103 ? -0.967 6.549 -26.238 1.00 95.19 103 TYR A O 1
ATOM 791 N N . VAL A 1 104 ? 1.057 7.546 -26.289 1.00 95.12 104 VAL A N 1
ATOM 792 C CA . VAL A 1 104 ? 1.594 6.837 -27.445 1.00 95.12 104 VAL A CA 1
ATOM 793 C C . VAL A 1 104 ? 3.028 6.414 -27.169 1.00 95.12 104 VAL A C 1
ATOM 795 O O . VAL A 1 104 ? 3.784 7.121 -26.509 1.00 95.12 104 VAL A O 1
ATOM 798 N N . ALA A 1 105 ? 3.418 5.261 -27.702 1.00 94.31 105 ALA A N 1
ATOM 799 C CA . ALA A 1 105 ? 4.795 4.803 -27.644 1.00 94.31 105 ALA A CA 1
ATOM 800 C C . ALA A 1 105 ? 5.151 3.955 -28.863 1.00 94.31 105 ALA A C 1
ATOM 802 O O . ALA A 1 105 ? 4.276 3.425 -29.551 1.00 94.31 105 ALA A O 1
ATOM 803 N N . VAL A 1 106 ? 6.449 3.830 -29.105 1.00 91.94 106 VAL A N 1
ATOM 804 C CA . VAL A 1 106 ? 7.040 2.924 -30.082 1.00 91.94 106 VAL A CA 1
ATOM 805 C C . VAL A 1 106 ? 8.367 2.401 -29.543 1.00 91.94 106 VAL A C 1
ATOM 807 O O . VAL A 1 106 ? 9.154 3.159 -28.976 1.00 91.94 106 VAL A O 1
ATOM 810 N N . GLU A 1 107 ? 8.603 1.103 -29.704 1.00 89.25 107 GLU A N 1
ATOM 811 C CA . GLU A 1 107 ? 9.835 0.435 -29.279 1.00 89.25 107 GLU A CA 1
ATOM 812 C C . GLU A 1 107 ? 10.628 -0.036 -30.503 1.00 89.25 107 GLU A C 1
ATOM 814 O O . GLU A 1 107 ? 10.049 -0.493 -31.493 1.00 89.25 107 GLU A O 1
ATOM 819 N N . THR A 1 108 ? 11.953 0.104 -30.453 1.00 86.62 108 THR A N 1
ATOM 820 C CA . THR A 1 108 ? 12.868 -0.268 -31.539 1.00 86.62 108 THR A CA 1
ATOM 821 C C . THR A 1 108 ? 14.174 -0.840 -30.992 1.00 86.62 108 THR A C 1
ATOM 823 O O . THR A 1 108 ? 14.707 -0.350 -29.998 1.00 86.62 108 THR A O 1
ATOM 826 N N . ASN A 1 109 ? 14.714 -1.848 -31.676 1.00 82.81 109 ASN A N 1
ATOM 827 C CA . ASN A 1 109 ? 16.035 -2.406 -31.394 1.00 82.81 109 ASN A CA 1
ATOM 828 C C . ASN A 1 109 ? 17.122 -1.630 -32.155 1.00 82.81 109 ASN A C 1
ATOM 830 O O . ASN A 1 109 ? 16.918 -1.262 -33.315 1.00 82.81 109 ASN A O 1
ATOM 834 N N . ILE A 1 110 ? 18.272 -1.397 -31.519 1.00 80.38 110 ILE A N 1
ATOM 835 C CA . ILE A 1 110 ? 19.419 -0.706 -32.123 1.00 80.38 110 ILE A CA 1
ATOM 836 C C . ILE A 1 110 ? 20.525 -1.715 -32.433 1.00 80.38 110 ILE A C 1
ATOM 838 O O . ILE A 1 110 ? 21.384 -1.985 -31.601 1.00 80.38 110 ILE A O 1
ATOM 842 N N . ALA A 1 111 ? 20.532 -2.267 -33.645 1.00 67.50 111 ALA A N 1
ATOM 843 C CA . ALA A 1 111 ? 21.520 -3.272 -34.050 1.00 67.50 111 ALA A CA 1
ATOM 844 C C . ALA A 1 111 ? 22.874 -2.689 -34.526 1.00 67.50 111 ALA A C 1
ATOM 846 O O . ALA A 1 111 ? 23.872 -3.403 -34.532 1.00 67.50 111 ALA A O 1
ATOM 847 N N . ALA A 1 112 ? 22.929 -1.410 -34.920 1.00 68.75 112 ALA A N 1
ATOM 848 C CA . ALA A 1 112 ? 24.111 -0.746 -35.494 1.00 68.75 112 ALA A CA 1
ATOM 849 C C . ALA A 1 112 ? 24.272 0.691 -34.964 1.00 68.75 112 ALA A C 1
ATOM 851 O O . ALA A 1 112 ? 23.373 1.191 -34.285 1.00 68.75 112 ALA A O 1
ATOM 852 N N . VAL A 1 113 ? 25.429 1.334 -35.218 1.00 64.88 113 VAL A N 1
ATOM 853 C CA . VAL A 1 113 ? 25.782 2.637 -34.610 1.00 64.88 113 VAL A CA 1
ATOM 854 C C . VAL A 1 113 ? 24.756 3.657 -35.060 1.00 64.88 113 VAL A C 1
ATOM 856 O O . VAL A 1 113 ? 24.690 3.977 -36.245 1.00 64.88 113 VAL A O 1
ATOM 859 N N . ALA A 1 114 ? 23.937 4.121 -34.116 1.00 77.75 114 ALA A N 1
ATOM 860 C CA . ALA A 1 114 ? 22.798 4.959 -34.430 1.00 77.75 114 ALA A CA 1
ATOM 861 C C . ALA A 1 114 ? 22.690 6.150 -33.479 1.00 77.75 114 ALA A C 1
ATOM 863 O O . ALA A 1 114 ? 22.714 6.011 -32.250 1.00 77.75 114 ALA A O 1
ATOM 864 N N . PHE A 1 115 ? 22.511 7.325 -34.070 1.00 91.56 115 PHE A N 1
ATOM 865 C CA . PHE A 1 115 ? 21.881 8.447 -33.392 1.00 91.56 115 PHE A CA 1
ATOM 866 C C . PHE A 1 115 ? 20.364 8.336 -33.567 1.00 91.56 115 PHE A C 1
ATOM 868 O O . PHE A 1 115 ? 19.886 7.733 -34.524 1.00 91.56 115 PHE A O 1
ATOM 875 N N . ALA A 1 116 ? 19.596 8.917 -32.657 1.00 92.75 116 ALA A N 1
ATOM 876 C CA . ALA A 1 116 ? 18.146 8.956 -32.730 1.00 92.75 116 ALA A CA 1
ATOM 877 C C . ALA A 1 116 ? 17.628 10.385 -32.656 1.00 92.75 116 ALA A C 1
ATOM 879 O O . ALA A 1 116 ? 18.103 11.173 -31.842 1.00 92.75 116 ALA A O 1
ATOM 880 N N . ARG A 1 117 ? 16.610 10.690 -33.460 1.00 94.88 117 ARG A N 1
ATOM 881 C CA . ARG A 1 117 ? 15.896 11.968 -33.440 1.00 94.88 117 ARG A CA 1
ATOM 882 C C . ARG A 1 117 ? 14.393 11.730 -33.371 1.00 94.88 117 ARG A C 1
ATOM 884 O O . ARG A 1 117 ? 13.843 11.073 -34.253 1.00 94.88 117 ARG A O 1
ATOM 891 N N . ALA A 1 118 ? 13.727 12.262 -32.349 1.00 96.75 118 ALA A N 1
ATOM 892 C CA . ALA A 1 118 ? 12.271 12.226 -32.272 1.00 96.75 118 ALA A CA 1
ATOM 893 C C . ALA A 1 118 ? 11.650 13.279 -33.192 1.00 96.75 118 ALA A C 1
ATOM 895 O O . ALA A 1 118 ? 12.229 14.337 -33.425 1.00 96.75 118 ALA A O 1
ATOM 896 N N . TRP A 1 119 ? 10.458 12.998 -33.702 1.00 97.25 119 TRP A N 1
ATOM 897 C CA . TRP A 1 119 ? 9.693 13.897 -34.552 1.00 97.25 119 TRP A CA 1
ATOM 898 C C . TRP A 1 119 ? 8.196 13.791 -34.279 1.00 97.25 119 TRP A C 1
ATOM 900 O O . TRP A 1 119 ? 7.681 12.734 -33.920 1.00 97.25 119 TRP A O 1
ATOM 910 N N . PHE A 1 120 ? 7.481 14.884 -34.525 1.00 97.94 120 PHE A N 1
ATOM 911 C CA . PHE A 1 120 ? 6.031 14.970 -34.418 1.00 97.94 120 PHE A CA 1
ATOM 912 C C . PHE A 1 120 ? 5.431 15.426 -35.744 1.00 97.94 120 PHE A C 1
ATOM 914 O O . PHE A 1 120 ? 5.782 16.487 -36.272 1.00 97.94 120 PHE A O 1
ATOM 921 N N . ARG A 1 121 ? 4.547 14.600 -36.308 1.00 97.81 121 ARG A N 1
ATOM 922 C CA . ARG A 1 121 ? 3.850 14.870 -37.570 1.00 97.81 121 ARG A CA 1
ATOM 923 C C . ARG A 1 121 ? 2.357 14.943 -37.356 1.00 97.81 121 ARG A C 1
ATOM 925 O O . ARG A 1 121 ? 1.794 14.157 -36.598 1.00 97.81 121 ARG A O 1
ATOM 932 N N . ILE A 1 122 ? 1.720 15.856 -38.074 1.00 97.69 122 ILE A N 1
ATOM 933 C CA . ILE A 1 122 ? 0.284 16.085 -37.964 1.00 97.69 122 ILE A CA 1
ATOM 934 C C . ILE A 1 122 ? -0.338 16.307 -39.339 1.00 97.69 122 ILE A C 1
ATOM 936 O O . ILE A 1 122 ? 0.305 16.835 -40.246 1.00 97.69 122 ILE A O 1
ATOM 940 N N . ARG A 1 123 ? -1.625 15.985 -39.447 1.00 97.06 123 ARG A N 1
ATOM 941 C CA . ARG A 1 123 ? -2.559 16.474 -40.463 1.00 97.06 123 ARG A CA 1
ATOM 942 C C . ARG A 1 123 ? -3.833 16.883 -39.732 1.00 97.06 123 ARG A C 1
ATOM 944 O O . ARG A 1 123 ? -4.597 16.015 -39.330 1.00 97.06 123 ARG A O 1
ATOM 951 N N . GLY A 1 124 ? -4.060 18.179 -39.559 1.00 96.81 124 GLY A N 1
ATOM 952 C CA . GLY A 1 124 ? -5.133 18.752 -38.747 1.00 96.81 124 GLY A CA 1
ATOM 953 C C . GLY A 1 124 ? -4.574 19.655 -37.650 1.00 96.81 124 GLY A C 1
ATOM 954 O O . GLY A 1 124 ? -3.666 20.445 -37.909 1.00 96.81 124 GLY A O 1
ATOM 955 N N . ARG A 1 125 ? -5.113 19.556 -36.432 1.00 97.44 125 ARG A N 1
ATOM 956 C CA . ARG A 1 125 ? -4.627 20.285 -35.252 1.00 97.44 125 ARG A CA 1
ATOM 957 C C . ARG A 1 125 ? -4.317 19.297 -34.137 1.00 97.44 125 ARG A C 1
ATOM 959 O O . ARG A 1 125 ? -5.201 18.536 -33.746 1.00 97.44 125 ARG A O 1
ATOM 966 N N . ALA A 1 126 ? -3.095 19.320 -33.620 1.00 97.56 126 ALA A N 1
ATOM 967 C CA . ALA A 1 126 ? -2.695 18.431 -32.540 1.00 97.56 126 ALA A CA 1
ATOM 968 C C . ALA A 1 126 ? -1.561 19.008 -31.699 1.00 97.56 126 ALA A C 1
ATOM 970 O O . ALA A 1 126 ? -0.765 19.805 -32.187 1.00 97.56 126 ALA A O 1
ATOM 971 N N . ASP A 1 127 ? -1.498 18.541 -30.462 1.00 97.44 127 ASP A N 1
ATOM 972 C CA . ASP A 1 127 ? -0.556 18.948 -29.438 1.00 97.44 127 ASP A CA 1
ATOM 973 C C . ASP A 1 127 ? 0.265 17.736 -28.972 1.00 97.44 127 ASP A C 1
ATOM 975 O O . ASP A 1 127 ? -0.217 16.597 -29.033 1.00 97.44 127 ASP A O 1
ATOM 979 N N . LEU A 1 128 ? 1.485 17.989 -28.509 1.00 97.44 128 LEU A N 1
ATOM 980 C CA . LEU A 1 128 ? 2.453 17.013 -28.020 1.00 97.44 128 LEU A CA 1
ATOM 981 C C . LEU A 1 128 ? 3.039 17.483 -26.693 1.00 97.44 128 LEU A C 1
ATOM 983 O O . LEU A 1 128 ? 3.412 18.649 -26.565 1.00 97.44 128 LEU A O 1
ATOM 987 N N . ASP A 1 129 ? 3.167 16.548 -25.760 1.00 96.25 129 ASP A N 1
ATOM 988 C CA . ASP A 1 129 ? 3.761 16.787 -24.453 1.00 96.25 129 ASP A CA 1
ATOM 989 C C . ASP A 1 129 ? 4.465 15.534 -23.898 1.00 96.25 129 ASP A C 1
ATOM 991 O O . ASP A 1 129 ? 4.245 14.421 -24.393 1.00 96.25 129 ASP A O 1
ATOM 995 N N . ASP A 1 130 ? 5.305 15.721 -22.878 1.00 93.44 130 ASP A N 1
ATOM 996 C CA . ASP A 1 130 ? 5.942 14.668 -22.074 1.00 93.44 130 ASP A CA 1
ATOM 997 C C . ASP A 1 130 ? 6.670 13.585 -22.888 1.00 93.44 130 ASP A C 1
ATOM 999 O O . ASP A 1 130 ? 6.451 12.379 -22.730 1.00 93.44 130 ASP A O 1
ATOM 1003 N N . VAL A 1 131 ? 7.552 14.012 -23.796 1.00 94.94 131 VAL A N 1
ATOM 1004 C CA . VAL A 1 131 ? 8.260 13.115 -24.716 1.00 94.94 131 VAL A CA 1
ATOM 1005 C C . VAL A 1 131 ? 9.539 12.546 -24.105 1.00 94.94 131 VAL A C 1
ATOM 1007 O O . VAL A 1 131 ? 10.497 13.263 -23.824 1.00 94.94 131 VAL A O 1
ATOM 1010 N N . GLY A 1 132 ? 9.601 11.222 -23.978 1.00 92.00 132 GLY A N 1
ATOM 1011 C CA . GLY A 1 132 ? 10.741 10.499 -23.417 1.00 92.00 132 GLY A CA 1
ATOM 1012 C C . GLY A 1 132 ? 11.325 9.466 -24.377 1.00 92.00 132 GLY A C 1
ATOM 1013 O O . GLY A 1 132 ? 10.590 8.745 -25.047 1.00 92.00 132 GLY A O 1
ATOM 1014 N N . LEU A 1 133 ? 12.657 9.354 -24.399 1.00 90.44 133 LEU A N 1
ATOM 1015 C CA . LEU A 1 133 ? 13.389 8.261 -25.047 1.00 90.44 133 LEU A CA 1
ATOM 1016 C C . LEU A 1 133 ? 14.240 7.545 -23.996 1.00 90.44 133 LEU A C 1
ATOM 1018 O O . LEU A 1 133 ? 15.163 8.157 -23.456 1.00 90.44 133 LEU A O 1
ATOM 1022 N N . ALA A 1 134 ? 13.932 6.277 -23.727 1.00 87.56 134 ALA A N 1
ATOM 1023 C CA . ALA A 1 134 ? 14.557 5.487 -22.665 1.00 87.56 134 ALA A CA 1
ATOM 1024 C C . ALA A 1 134 ? 14.924 4.071 -23.136 1.00 87.56 134 ALA A C 1
ATOM 1026 O O . ALA A 1 134 ? 14.319 3.545 -24.071 1.00 87.56 134 ALA A O 1
ATOM 1027 N N . SER A 1 135 ? 15.912 3.452 -22.482 1.00 83.56 135 SER A N 1
ATOM 1028 C CA . SER A 1 135 ? 16.214 2.023 -22.648 1.00 83.56 135 SER A CA 1
ATOM 1029 C C . SER A 1 135 ? 15.031 1.189 -22.152 1.00 83.56 135 SER A C 1
ATOM 1031 O O . SER A 1 135 ? 14.481 1.472 -21.092 1.00 83.56 135 SER A O 1
ATOM 1033 N N . VAL A 1 136 ? 14.645 0.149 -22.894 1.00 82.50 136 VAL A N 1
ATOM 1034 C CA . VAL A 1 136 ? 13.620 -0.816 -22.449 1.00 82.50 136 VAL A CA 1
ATOM 1035 C C . VAL A 1 136 ? 14.192 -1.764 -21.394 1.00 82.50 136 VAL A C 1
ATOM 1037 O O . VAL A 1 136 ? 13.455 -2.274 -20.552 1.00 82.50 136 VAL A O 1
ATOM 1040 N N . ALA A 1 137 ? 15.510 -1.987 -21.416 1.00 79.56 137 ALA A N 1
ATOM 1041 C CA . ALA A 1 137 ? 16.180 -2.764 -20.388 1.00 79.56 137 ALA A CA 1
ATOM 1042 C C . ALA A 1 137 ? 16.357 -1.935 -19.113 1.00 79.56 137 ALA A C 1
ATOM 1044 O O . ALA A 1 137 ? 16.912 -0.835 -19.177 1.00 79.56 137 ALA A O 1
ATOM 1045 N N . THR A 1 138 ? 15.935 -2.497 -17.981 1.00 74.38 138 THR A N 1
ATOM 1046 C CA . THR A 1 138 ? 15.963 -1.844 -16.661 1.00 74.38 138 THR A CA 1
ATOM 1047 C C . THR A 1 138 ? 16.863 -2.610 -15.707 1.00 74.38 138 THR A C 1
ATOM 1049 O O . THR A 1 138 ? 16.747 -3.841 -15.623 1.00 74.38 138 THR A O 1
ATOM 1052 N N . ALA A 1 139 ? 17.725 -1.900 -14.982 1.00 77.81 139 ALA A N 1
ATOM 1053 C CA . ALA A 1 139 ? 18.551 -2.494 -13.940 1.00 77.81 139 ALA A CA 1
ATOM 1054 C C . ALA A 1 139 ? 17.714 -2.771 -12.684 1.00 77.81 139 ALA A C 1
ATOM 1056 O O . ALA A 1 139 ? 16.720 -2.102 -12.419 1.00 77.81 139 ALA A O 1
ATOM 1057 N N . PHE A 1 140 ? 18.084 -3.799 -11.926 1.00 81.75 140 PHE A N 1
ATOM 1058 C CA . PHE A 1 140 ? 17.425 -4.118 -10.653 1.00 81.75 140 PHE A CA 1
ATOM 1059 C C . PHE A 1 140 ? 18.396 -4.742 -9.646 1.00 81.75 140 PHE A C 1
ATOM 1061 O O . PHE A 1 140 ? 18.017 -5.581 -8.836 1.00 81.75 140 PHE A O 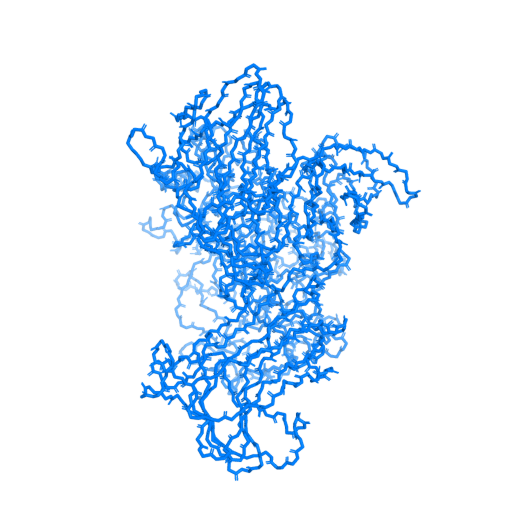1
ATOM 1068 N N . MET A 1 141 ? 19.662 -4.323 -9.717 1.00 86.25 141 MET A N 1
ATOM 1069 C CA . MET A 1 141 ? 20.738 -4.747 -8.825 1.00 86.25 141 MET A CA 1
ATOM 1070 C C . MET A 1 141 ? 21.203 -3.581 -7.957 1.00 86.25 141 MET A C 1
ATOM 1072 O O . MET A 1 141 ? 21.422 -2.480 -8.456 1.00 86.25 141 MET A O 1
ATOM 1076 N N . GLY A 1 142 ? 21.352 -3.839 -6.661 1.00 87.31 142 GLY A N 1
ATOM 1077 C CA . GLY A 1 142 ? 21.962 -2.929 -5.704 1.00 87.31 142 GLY A CA 1
ATOM 1078 C C . GLY A 1 142 ? 23.482 -3.044 -5.728 1.00 87.31 142 GLY A C 1
ATOM 1079 O O . GLY A 1 142 ? 24.022 -4.117 -5.993 1.00 87.31 142 GLY A O 1
ATOM 1080 N N . ASN A 1 143 ? 24.153 -1.924 -5.444 1.00 88.88 143 ASN A N 1
ATOM 1081 C CA . ASN A 1 143 ? 25.612 -1.795 -5.419 1.00 88.88 143 ASN A CA 1
ATOM 1082 C C . ASN A 1 143 ? 26.300 -2.432 -6.641 1.00 88.88 143 ASN A C 1
ATOM 1084 O O . ASN A 1 143 ? 27.079 -3.379 -6.529 1.00 88.88 143 ASN A O 1
ATOM 1088 N N . THR A 1 144 ? 25.973 -1.917 -7.827 1.00 90.38 144 THR A N 1
ATOM 1089 C CA . THR A 1 144 ? 26.536 -2.376 -9.105 1.00 90.38 144 THR A CA 1
ATOM 1090 C C . THR A 1 144 ? 28.054 -2.223 -9.159 1.00 90.38 144 THR A C 1
ATOM 1092 O O . THR A 1 144 ? 28.728 -3.070 -9.725 1.00 90.38 144 THR A O 1
ATOM 1095 N N . GLY A 1 145 ? 28.604 -1.177 -8.540 1.00 90.75 145 GLY A N 1
ATOM 1096 C CA . GLY A 1 145 ? 30.044 -0.906 -8.526 1.00 90.75 145 GLY A CA 1
ATOM 1097 C C . GLY A 1 145 ? 30.845 -1.725 -7.514 1.00 90.75 145 GLY A C 1
ATOM 1098 O O . GLY A 1 145 ? 32.040 -1.508 -7.405 1.00 90.75 145 GLY A O 1
ATOM 1099 N N . LEU A 1 146 ? 30.224 -2.633 -6.743 1.00 94.00 146 LEU A N 1
ATOM 1100 C CA . LEU A 1 146 ? 30.913 -3.368 -5.667 1.00 94.00 146 LEU A CA 1
ATOM 1101 C C . LEU A 1 146 ? 31.633 -2.423 -4.679 1.00 94.00 146 LEU A C 1
ATOM 1103 O O . LEU A 1 146 ? 32.711 -2.718 -4.155 1.00 94.00 146 LEU A O 1
ATOM 1107 N N . GLU A 1 147 ? 31.012 -1.275 -4.407 1.00 94.25 147 GLU A N 1
ATOM 1108 C CA . GLU A 1 147 ? 31.587 -0.235 -3.569 1.00 94.25 147 GLU A CA 1
ATOM 1109 C C . GLU A 1 147 ? 31.537 -0.620 -2.091 1.00 94.25 147 GLU A C 1
ATOM 1111 O O . GLU A 1 147 ? 30.545 -1.178 -1.606 1.00 94.25 147 GLU A O 1
ATOM 1116 N N . ALA A 1 148 ? 32.608 -0.286 -1.373 1.00 93.75 148 ALA A N 1
ATOM 1117 C CA . ALA A 1 148 ? 32.674 -0.438 0.067 1.00 93.75 148 ALA A CA 1
ATOM 1118 C C . ALA A 1 148 ? 31.813 0.611 0.791 1.00 93.75 148 ALA A C 1
ATOM 1120 O O . ALA A 1 148 ? 31.799 1.787 0.418 1.00 93.75 148 ALA A O 1
ATOM 1121 N N . ASP A 1 149 ? 31.139 0.190 1.860 1.00 92.75 149 ASP A N 1
ATOM 1122 C CA . ASP A 1 149 ? 30.578 1.095 2.861 1.00 92.75 149 ASP A CA 1
ATOM 1123 C C . ASP A 1 149 ? 31.655 1.590 3.840 1.00 92.75 149 ASP A C 1
ATOM 1125 O O . ASP A 1 149 ? 32.795 1.119 3.840 1.00 92.75 149 ASP A O 1
ATOM 1129 N N . ASP A 1 150 ? 31.284 2.516 4.726 1.00 91.81 150 ASP A N 1
ATOM 1130 C CA . ASP A 1 150 ? 32.197 3.106 5.719 1.00 91.81 150 ASP A CA 1
ATOM 1131 C C . ASP A 1 150 ? 32.766 2.078 6.720 1.00 91.81 150 ASP A C 1
ATOM 1133 O O . ASP A 1 150 ? 33.672 2.386 7.491 1.00 91.81 150 ASP A O 1
ATOM 1137 N N . ARG A 1 151 ? 32.239 0.845 6.727 1.00 91.44 151 ARG A N 1
ATOM 1138 C CA . ARG A 1 151 ? 32.716 -0.278 7.548 1.00 91.44 151 ARG A CA 1
ATOM 1139 C C . ARG A 1 151 ? 33.537 -1.289 6.739 1.00 91.44 151 ARG A C 1
ATOM 1141 O O . ARG A 1 151 ? 33.838 -2.362 7.257 1.00 91.44 151 ARG A O 1
ATOM 1148 N N . GLY A 1 152 ? 33.879 -0.984 5.486 1.00 89.56 152 GLY A N 1
ATOM 1149 C CA . GLY A 1 152 ? 34.666 -1.853 4.608 1.00 89.56 152 GLY A CA 1
ATOM 1150 C C . GLY A 1 152 ? 33.913 -3.084 4.093 1.00 89.56 152 GLY A C 1
ATOM 1151 O O . GLY A 1 152 ? 34.538 -4.015 3.588 1.00 89.56 152 GLY A O 1
ATOM 1152 N N . ARG A 1 153 ? 32.582 -3.123 4.223 1.00 92.56 153 ARG A N 1
ATOM 1153 C CA . ARG A 1 153 ? 31.739 -4.188 3.656 1.00 92.56 153 ARG A CA 1
ATOM 1154 C C . ARG A 1 153 ? 31.309 -3.784 2.256 1.00 92.56 153 ARG A C 1
ATOM 1156 O O . ARG A 1 153 ? 31.248 -2.599 1.972 1.00 92.56 153 ARG A O 1
ATOM 1163 N N . ILE A 1 154 ? 30.933 -4.740 1.414 1.00 95.06 154 ILE A N 1
ATOM 1164 C CA . ILE A 1 154 ? 30.350 -4.466 0.094 1.00 95.06 154 ILE A CA 1
ATOM 1165 C C . ILE A 1 154 ? 28.836 -4.733 0.191 1.00 95.06 154 ILE A C 1
ATOM 1167 O O . ILE A 1 154 ? 28.432 -5.894 0.121 1.00 95.06 154 ILE A O 1
ATOM 1171 N N . PRO A 1 155 ? 27.966 -3.723 0.418 1.00 91.62 155 PRO A N 1
ATOM 1172 C CA . PRO A 1 155 ? 26.527 -3.948 0.591 1.00 91.62 155 PRO A CA 1
ATOM 1173 C C . PRO A 1 155 ? 25.915 -4.720 -0.579 1.00 91.62 155 PRO A C 1
ATOM 1175 O O . PRO A 1 155 ? 26.310 -4.489 -1.715 1.00 91.62 155 PRO A O 1
ATOM 1178 N N . PHE A 1 156 ? 24.930 -5.586 -0.309 1.00 91.75 156 PHE A N 1
ATOM 1179 C CA . PHE A 1 156 ? 24.277 -6.498 -1.272 1.00 91.75 156 PHE A CA 1
ATOM 1180 C C . PHE A 1 156 ? 25.148 -7.625 -1.841 1.00 91.75 156 PHE A C 1
ATOM 1182 O O . PHE A 1 156 ? 24.639 -8.432 -2.621 1.00 91.75 156 PHE A O 1
ATOM 1189 N N . TRP A 1 157 ? 26.409 -7.719 -1.424 1.00 95.31 157 TRP A N 1
ATOM 1190 C CA . TRP A 1 157 ? 27.340 -8.752 -1.855 1.00 95.31 157 TRP A CA 1
ATOM 1191 C C . TRP A 1 157 ? 27.941 -9.476 -0.653 1.00 95.31 157 TRP A C 1
ATOM 1193 O O . TRP A 1 157 ? 28.124 -8.906 0.423 1.00 95.31 157 TRP A O 1
ATOM 1203 N N . GLY A 1 158 ? 28.236 -10.757 -0.826 1.00 96.25 158 GLY A N 1
ATOM 1204 C CA . GLY A 1 158 ? 28.846 -11.578 0.207 1.00 96.25 158 GLY A CA 1
ATOM 1205 C C . GLY A 1 158 ? 29.540 -12.795 -0.377 1.00 96.25 158 GLY A C 1
ATOM 1206 O O . GLY A 1 158 ? 29.436 -13.080 -1.566 1.00 96.25 158 GLY A O 1
ATOM 1207 N N . GLU A 1 159 ? 30.255 -13.519 0.472 1.00 96.44 159 GLU A N 1
ATOM 1208 C CA . GLU A 1 159 ? 30.854 -14.800 0.111 1.00 96.44 159 GLU A CA 1
ATOM 1209 C C . GLU A 1 159 ? 29.783 -15.770 -0.423 1.00 96.44 159 GLU A C 1
ATOM 1211 O O . GLU A 1 159 ? 28.761 -15.992 0.230 1.00 96.44 159 GLU A O 1
ATOM 1216 N N . GLU A 1 160 ? 30.022 -16.366 -1.594 1.00 95.69 160 GLU A N 1
ATOM 1217 C CA . GLU A 1 160 ? 29.158 -17.425 -2.126 1.00 95.69 160 GLU A CA 1
ATOM 1218 C C . GLU A 1 160 ? 29.427 -18.723 -1.371 1.00 95.69 160 GLU A C 1
ATOM 1220 O O . GLU A 1 160 ? 30.547 -19.222 -1.428 1.00 95.69 160 GLU A O 1
ATOM 1225 N N . LYS A 1 161 ? 28.433 -19.260 -0.662 1.00 93.19 161 LYS A N 1
ATOM 1226 C CA . LYS A 1 161 ? 28.601 -20.391 0.264 1.00 93.19 161 LYS A CA 1
ATOM 1227 C C . LYS A 1 161 ? 28.308 -21.755 -0.354 1.00 93.19 161 LYS A C 1
ATOM 1229 O O . LYS A 1 161 ? 28.678 -22.756 0.249 1.00 93.19 161 LYS A O 1
ATOM 1234 N N . ASP A 1 162 ? 27.642 -21.800 -1.501 1.00 92.38 162 ASP A N 1
ATOM 1235 C CA . ASP A 1 162 ? 27.345 -23.047 -2.198 1.00 92.38 162 ASP A CA 1
ATOM 1236 C C . ASP A 1 162 ? 28.615 -23.565 -2.889 1.00 92.38 162 ASP A C 1
ATOM 1238 O O . ASP A 1 162 ? 29.088 -22.997 -3.875 1.00 92.38 162 ASP A O 1
ATOM 1242 N N . ASP A 1 163 ? 29.209 -24.624 -2.340 1.00 92.94 163 ASP A N 1
ATOM 1243 C CA . ASP A 1 163 ? 30.436 -25.241 -2.847 1.00 92.94 163 ASP A CA 1
ATOM 1244 C C . ASP A 1 163 ? 30.195 -26.190 -4.031 1.00 92.94 163 ASP A C 1
ATOM 1246 O O . ASP A 1 163 ? 31.154 -26.720 -4.591 1.00 92.94 163 ASP A O 1
ATOM 1250 N N . THR A 1 164 ? 28.941 -26.344 -4.470 1.00 92.31 164 THR A N 1
ATOM 1251 C CA . THR A 1 164 ? 28.562 -27.208 -5.596 1.00 92.31 164 THR A CA 1
ATOM 1252 C C . THR A 1 164 ? 28.468 -26.470 -6.936 1.00 92.31 164 THR A C 1
ATOM 1254 O O . THR A 1 164 ? 28.317 -27.107 -7.979 1.00 92.31 164 THR A O 1
ATOM 1257 N N . LEU A 1 165 ? 28.587 -25.133 -6.944 1.00 94.00 165 LEU A N 1
ATOM 1258 C CA . LEU A 1 165 ? 28.395 -24.312 -8.151 1.00 94.00 165 LEU A CA 1
ATOM 1259 C C . LEU A 1 165 ? 29.458 -24.531 -9.234 1.00 94.00 165 LEU A C 1
ATOM 1261 O O . LEU A 1 165 ? 29.172 -24.391 -10.424 1.00 94.00 165 LEU A O 1
ATOM 1265 N N . LEU A 1 166 ? 30.691 -24.830 -8.826 1.00 92.31 166 LEU A N 1
ATOM 1266 C CA . LEU A 1 166 ? 31.819 -25.118 -9.705 1.00 92.31 166 LEU A CA 1
ATOM 1267 C C . LEU A 1 166 ? 32.553 -26.359 -9.190 1.00 92.31 166 LEU A C 1
ATOM 1269 O O . LEU A 1 166 ? 32.600 -26.585 -7.981 1.00 92.31 166 LEU A O 1
ATOM 1273 N N . PRO A 1 167 ? 33.152 -27.165 -10.084 1.00 89.81 167 PRO A N 1
ATOM 1274 C CA . PRO A 1 167 ? 33.889 -28.348 -9.671 1.00 89.81 167 PRO A CA 1
ATOM 1275 C C . PRO A 1 167 ? 35.134 -27.978 -8.852 1.00 89.81 167 PRO A C 1
ATOM 1277 O O . PRO A 1 167 ? 35.711 -26.899 -9.019 1.00 89.81 167 PRO A O 1
ATOM 1280 N N . SER A 1 168 ? 35.593 -28.943 -8.055 1.00 92.88 168 SER A N 1
ATOM 1281 C CA . SER A 1 168 ? 36.826 -28.881 -7.258 1.00 92.88 168 SER A CA 1
ATOM 1282 C C . SER A 1 168 ? 36.746 -27.987 -6.011 1.00 92.88 168 SER A C 1
ATOM 1284 O O . SER A 1 168 ? 35.680 -27.502 -5.632 1.00 92.88 168 SER A O 1
ATOM 1286 N N . ARG A 1 169 ? 37.866 -27.845 -5.291 1.00 95.19 169 ARG A N 1
ATOM 1287 C CA . ARG A 1 169 ? 37.896 -27.296 -3.935 1.00 95.19 169 ARG A CA 1
ATOM 1288 C C . ARG A 1 169 ? 37.683 -25.785 -3.943 1.00 95.19 169 ARG A C 1
ATOM 1290 O O . ARG A 1 169 ? 38.540 -25.021 -4.388 1.00 95.19 169 ARG A O 1
ATOM 1297 N N . ARG A 1 170 ? 36.591 -25.361 -3.313 1.00 96.56 170 ARG A N 1
ATOM 1298 C CA . ARG A 1 170 ? 36.312 -23.965 -2.986 1.00 96.56 170 ARG A CA 1
ATOM 1299 C C . ARG A 1 170 ? 37.130 -23.508 -1.771 1.00 96.56 170 ARG A C 1
ATOM 1301 O O . ARG A 1 170 ? 36.961 -24.053 -0.682 1.00 96.56 170 ARG A O 1
ATOM 1308 N N . ALA A 1 171 ? 37.989 -22.503 -1.929 1.00 97.06 171 ALA A N 1
ATOM 1309 C CA . ALA A 1 171 ? 38.674 -21.840 -0.811 1.00 97.06 171 ALA A CA 1
ATOM 1310 C C . ALA A 1 171 ? 39.245 -20.483 -1.241 1.00 97.06 171 ALA A C 1
ATOM 1312 O O . ALA A 1 171 ? 39.782 -20.359 -2.343 1.00 97.06 171 ALA A O 1
ATOM 1313 N N . GLY A 1 172 ? 39.152 -19.472 -0.378 1.00 97.12 172 GLY A N 1
ATOM 1314 C CA . GLY A 1 172 ? 39.625 -18.127 -0.687 1.00 97.12 172 GLY A CA 1
ATOM 1315 C C . GLY A 1 172 ? 39.056 -17.059 0.235 1.00 97.12 172 GLY A C 1
ATOM 1316 O O . GLY A 1 172 ? 38.484 -17.368 1.279 1.00 97.12 172 GLY A O 1
ATOM 1317 N N . GLU A 1 173 ? 39.227 -15.808 -0.173 1.00 97.31 173 GLU A N 1
ATOM 1318 C CA . GLU A 1 173 ? 38.722 -14.623 0.518 1.00 97.31 173 GLU A CA 1
ATOM 1319 C C . GLU A 1 173 ? 38.320 -13.533 -0.484 1.00 97.31 173 GLU A C 1
ATOM 1321 O O . GLU A 1 173 ? 38.717 -13.556 -1.655 1.00 97.31 173 GLU A O 1
ATOM 1326 N N . PHE A 1 174 ? 37.534 -12.558 -0.026 1.00 97.38 174 PHE A N 1
ATOM 1327 C CA . PHE A 1 174 ? 37.264 -11.345 -0.791 1.00 97.38 174 PHE A CA 1
ATOM 1328 C C . PHE A 1 174 ? 37.348 -10.105 0.097 1.00 97.38 174 PHE A C 1
ATOM 1330 O O . PHE A 1 174 ? 37.060 -10.160 1.292 1.00 97.38 174 PHE A O 1
ATOM 1337 N N . ARG A 1 175 ? 37.734 -8.977 -0.499 1.00 96.75 175 ARG A N 1
ATOM 1338 C CA . ARG A 1 175 ? 37.788 -7.668 0.164 1.00 96.75 175 ARG A CA 1
ATOM 1339 C C . ARG A 1 175 ? 37.616 -6.537 -0.852 1.00 96.75 175 ARG A C 1
ATOM 1341 O O . ARG A 1 175 ? 37.925 -6.744 -2.027 1.00 96.75 175 ARG A O 1
ATOM 1348 N N . PRO A 1 176 ? 37.156 -5.347 -0.439 1.00 97.19 176 PRO A N 1
ATOM 1349 C CA . PRO A 1 176 ? 37.173 -4.191 -1.324 1.00 97.19 176 PRO A CA 1
ATOM 1350 C C . PRO A 1 176 ? 38.611 -3.769 -1.669 1.00 97.19 176 PRO A C 1
ATOM 1352 O O . PRO A 1 176 ? 39.515 -3.872 -0.837 1.00 97.19 176 PRO A O 1
ATOM 1355 N N . ASP A 1 177 ? 38.816 -3.270 -2.887 1.00 97.00 177 ASP A N 1
ATOM 1356 C CA . ASP A 1 177 ? 40.087 -2.730 -3.379 1.00 97.00 177 ASP A CA 1
ATOM 1357 C C . ASP A 1 177 ? 39.868 -1.320 -3.948 1.00 97.00 177 ASP A C 1
ATOM 1359 O O . ASP A 1 177 ? 39.215 -1.124 -4.976 1.00 97.00 177 ASP A O 1
ATOM 1363 N N . ALA A 1 178 ? 40.384 -0.315 -3.240 1.00 95.62 178 ALA A N 1
ATOM 1364 C CA . ALA A 1 178 ? 40.264 1.087 -3.629 1.00 95.62 178 ALA A CA 1
ATOM 1365 C C . ALA A 1 178 ? 41.354 1.538 -4.617 1.00 95.62 178 ALA A C 1
ATOM 1367 O O . ALA A 1 178 ? 41.214 2.606 -5.216 1.00 95.62 178 ALA A O 1
ATOM 1368 N N . GLU A 1 179 ? 42.427 0.766 -4.791 1.00 95.56 179 GLU A N 1
ATOM 1369 C CA . GLU A 1 179 ? 43.567 1.134 -5.637 1.00 95.56 179 GLU A CA 1
ATOM 1370 C C . GLU A 1 179 ? 43.338 0.701 -7.081 1.00 95.56 179 GLU A C 1
ATOM 1372 O O . GLU A 1 179 ? 43.566 1.467 -8.018 1.00 95.56 179 GLU A O 1
ATOM 1377 N N . VAL A 1 180 ? 42.834 -0.518 -7.270 1.00 95.19 180 VAL A N 1
ATOM 1378 C CA . VAL A 1 180 ? 42.605 -1.087 -8.596 1.00 95.19 180 VAL A CA 1
ATOM 1379 C C . VAL A 1 180 ? 41.107 -1.233 -8.827 1.00 95.19 180 VAL A C 1
ATOM 1381 O O . VAL A 1 180 ? 40.490 -2.244 -8.498 1.00 95.19 180 VAL A O 1
ATOM 1384 N N . LYS A 1 181 ? 40.523 -0.207 -9.440 1.00 95.56 181 LYS A N 1
ATOM 1385 C CA . LYS A 1 181 ? 39.097 -0.121 -9.774 1.00 95.56 181 LYS A CA 1
ATOM 1386 C C . LYS A 1 181 ? 38.893 0.389 -11.194 1.00 95.56 181 LYS A C 1
ATOM 1388 O O . LYS A 1 181 ? 39.802 0.980 -11.782 1.00 95.56 181 LYS A O 1
ATOM 1393 N N . ARG A 1 182 ? 37.725 0.115 -11.762 1.00 93.94 182 ARG A N 1
ATOM 1394 C CA . ARG A 1 182 ? 37.310 0.605 -13.078 1.00 93.94 182 ARG A CA 1
ATOM 1395 C C . ARG A 1 182 ? 36.580 1.937 -12.945 1.00 93.94 182 ARG A C 1
ATOM 1397 O O . ARG A 1 182 ? 36.855 2.856 -13.715 1.00 93.94 182 ARG A O 1
ATOM 1404 N N . ALA A 1 183 ? 35.681 2.035 -11.973 1.00 89.50 183 ALA A N 1
ATOM 1405 C CA . ALA A 1 183 ? 34.908 3.231 -11.668 1.00 89.50 183 ALA A CA 1
ATOM 1406 C C . ALA A 1 183 ? 34.640 3.319 -10.155 1.00 89.50 183 ALA A C 1
ATOM 1408 O O . ALA A 1 183 ? 35.089 2.476 -9.382 1.00 89.50 183 ALA A O 1
ATOM 1409 N N . GLY A 1 184 ? 33.942 4.369 -9.721 1.00 91.50 184 GLY A N 1
ATOM 1410 C CA . GLY A 1 184 ? 33.437 4.454 -8.351 1.00 91.50 184 GLY A CA 1
ATOM 1411 C C . GLY A 1 184 ? 34.511 4.504 -7.257 1.00 91.50 184 GLY A C 1
ATOM 1412 O O . GLY A 1 184 ? 35.637 4.977 -7.458 1.00 91.50 184 GLY A O 1
ATOM 1413 N N . LYS A 1 185 ? 34.130 4.059 -6.056 1.00 92.12 185 LYS A N 1
ATOM 1414 C CA . LYS A 1 185 ? 34.974 4.111 -4.848 1.00 92.12 185 LYS A CA 1
ATOM 1415 C C . LYS A 1 185 ? 35.972 2.955 -4.747 1.00 92.12 185 LYS A C 1
ATOM 1417 O O . LYS A 1 185 ? 37.132 3.195 -4.394 1.00 92.12 185 LYS A O 1
ATOM 1422 N N . SER A 1 186 ? 35.550 1.734 -5.066 1.00 95.69 186 SER A N 1
ATOM 1423 C CA . SER A 1 186 ? 36.340 0.500 -4.947 1.00 95.69 186 SER A CA 1
ATOM 1424 C C . SER A 1 186 ? 35.805 -0.589 -5.874 1.00 95.69 186 SER A C 1
ATOM 1426 O O . SER A 1 186 ? 34.634 -0.545 -6.218 1.00 95.69 186 SER A O 1
ATOM 1428 N N . SER A 1 187 ? 36.631 -1.590 -6.180 1.00 97.25 187 SER A N 1
ATOM 1429 C CA . SER A 1 187 ? 36.217 -2.867 -6.781 1.00 97.25 187 SER A CA 1
ATOM 1430 C C . SER A 1 187 ? 36.192 -3.987 -5.725 1.00 97.25 187 SER A C 1
ATOM 1432 O O . SER A 1 187 ? 36.615 -3.773 -4.586 1.00 97.25 187 SER A O 1
ATOM 1434 N N . ALA A 1 188 ? 35.744 -5.197 -6.078 1.00 97.88 188 ALA A N 1
ATOM 1435 C CA . ALA A 1 188 ? 35.906 -6.384 -5.230 1.00 97.88 188 ALA A CA 1
ATOM 1436 C C . ALA A 1 188 ? 37.118 -7.213 -5.671 1.00 97.88 188 ALA A C 1
ATOM 1438 O O . ALA A 1 188 ? 37.103 -7.806 -6.750 1.00 97.88 188 ALA A O 1
ATOM 1439 N N . LEU A 1 189 ? 38.139 -7.322 -4.819 1.00 98.06 189 LEU A N 1
ATOM 1440 C CA . LEU A 1 189 ? 39.226 -8.284 -4.985 1.00 98.06 189 LEU A CA 1
ATOM 1441 C C . LEU A 1 189 ? 38.788 -9.642 -4.434 1.00 98.06 189 LEU A C 1
ATOM 1443 O O . LEU A 1 189 ? 38.541 -9.779 -3.239 1.00 98.06 189 LEU A O 1
ATOM 1447 N N . VAL A 1 190 ? 38.736 -10.643 -5.306 1.00 98.31 190 VAL A N 1
ATOM 1448 C CA . VAL A 1 190 ? 38.390 -12.034 -5.008 1.00 98.31 190 VAL A CA 1
ATOM 1449 C C . VAL A 1 190 ? 39.641 -12.885 -5.220 1.00 98.31 190 VAL A C 1
ATOM 1451 O O . VAL A 1 190 ? 40.188 -12.942 -6.323 1.00 98.31 190 VAL A O 1
ATOM 1454 N N . ALA A 1 191 ? 40.123 -13.526 -4.158 1.00 97.81 191 ALA A N 1
ATOM 1455 C CA . ALA A 1 191 ? 41.346 -14.319 -4.164 1.00 97.81 191 ALA A CA 1
ATOM 1456 C C . ALA A 1 191 ? 41.026 -15.788 -3.883 1.00 97.81 191 ALA A C 1
ATOM 1458 O O . ALA A 1 191 ? 40.625 -16.139 -2.776 1.00 97.81 191 ALA A O 1
ATOM 1459 N N . ALA A 1 192 ? 41.226 -16.654 -4.877 1.00 97.31 192 ALA A N 1
ATOM 1460 C CA . ALA A 1 192 ? 41.108 -18.095 -4.699 1.00 97.31 192 ALA A CA 1
ATOM 1461 C C . ALA A 1 192 ? 42.419 -18.673 -4.142 1.00 97.31 192 ALA A C 1
ATOM 1463 O O . ALA A 1 192 ? 43.469 -18.554 -4.773 1.00 97.31 192 ALA A O 1
ATOM 1464 N N . SER A 1 193 ? 42.350 -19.300 -2.965 1.00 95.88 193 SER A N 1
ATOM 1465 C CA . SER A 1 193 ? 43.428 -20.116 -2.385 1.00 95.88 193 SER A CA 1
ATOM 1466 C C . SER A 1 193 ? 43.241 -21.616 -2.654 1.00 95.88 193 SER A C 1
AT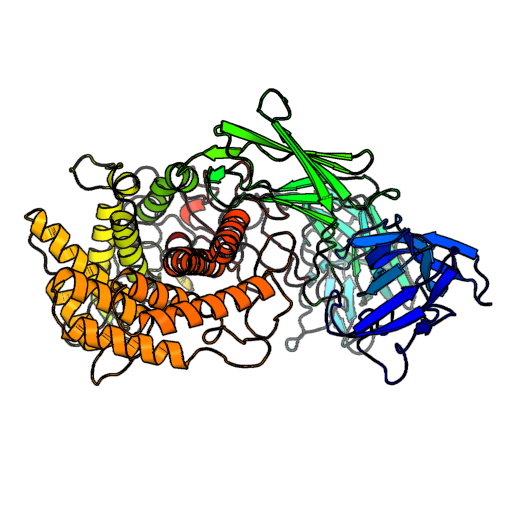OM 1468 O O . SER A 1 193 ? 44.185 -22.391 -2.504 1.00 95.88 193 SER A O 1
ATOM 1470 N N . GLY A 1 194 ? 42.034 -22.026 -3.057 1.00 92.62 194 GLY A N 1
ATOM 1471 C CA . GLY A 1 194 ? 41.724 -23.321 -3.665 1.00 92.62 194 GLY A CA 1
ATOM 1472 C C . GLY A 1 194 ? 41.632 -23.233 -5.191 1.00 92.62 194 GLY A C 1
ATOM 1473 O O . GLY A 1 194 ? 42.187 -22.327 -5.812 1.00 92.62 194 GLY A O 1
ATOM 1474 N N . ASP A 1 195 ? 40.888 -24.156 -5.802 1.00 95.94 195 ASP A N 1
ATOM 1475 C CA . ASP A 1 195 ? 40.653 -24.167 -7.252 1.00 95.94 195 ASP A CA 1
ATOM 1476 C C . ASP A 1 195 ? 39.811 -22.967 -7.700 1.00 95.94 195 ASP A C 1
ATOM 1478 O O . ASP A 1 195 ? 40.012 -22.413 -8.788 1.00 95.94 195 ASP A O 1
ATOM 1482 N N . TRP A 1 196 ? 38.869 -22.557 -6.849 1.00 97.56 196 TRP A N 1
ATOM 1483 C CA . TRP A 1 196 ? 38.019 -21.401 -7.081 1.00 97.56 196 TRP A CA 1
ATOM 1484 C C . TRP A 1 196 ? 37.531 -20.757 -5.778 1.00 97.56 196 TRP A C 1
ATOM 1486 O O . TRP A 1 196 ? 37.498 -21.378 -4.713 1.00 97.56 196 TRP A O 1
ATOM 1496 N N . PHE A 1 197 ? 37.139 -19.489 -5.876 1.00 98.38 197 PHE A N 1
ATOM 1497 C CA . PHE A 1 197 ? 36.423 -18.748 -4.840 1.00 98.38 197 PHE A CA 1
ATOM 1498 C C . PHE A 1 197 ? 35.522 -17.705 -5.499 1.00 98.38 197 PHE A C 1
ATOM 1500 O O . PHE A 1 197 ? 35.811 -17.258 -6.609 1.00 98.38 197 PHE A O 1
ATOM 1507 N N . ALA A 1 198 ? 34.424 -17.320 -4.853 1.00 98.00 198 ALA A N 1
ATOM 1508 C CA . ALA A 1 198 ? 33.479 -16.394 -5.456 1.00 98.00 198 ALA A CA 1
ATOM 1509 C C . ALA A 1 198 ? 32.780 -15.493 -4.441 1.00 98.00 198 ALA A C 1
ATOM 1511 O O . ALA A 1 198 ? 32.546 -15.862 -3.287 1.00 98.00 198 ALA A O 1
ATOM 1512 N N . VAL A 1 199 ? 32.395 -14.321 -4.934 1.00 97.62 199 VAL A N 1
ATOM 1513 C CA . VAL A 1 199 ? 31.459 -13.411 -4.279 1.00 97.62 199 VAL A CA 1
ATOM 1514 C C . VAL A 1 199 ? 30.131 -13.466 -5.033 1.00 97.62 199 VAL A C 1
ATOM 1516 O O . VAL A 1 199 ? 30.106 -13.542 -6.263 1.00 97.62 199 VAL A O 1
ATOM 1519 N N . ALA A 1 200 ? 29.023 -13.456 -4.305 1.00 97.19 200 ALA A N 1
ATOM 1520 C CA . ALA A 1 200 ? 27.676 -13.477 -4.849 1.00 97.19 200 ALA A CA 1
ATOM 1521 C C . ALA A 1 200 ? 26.893 -12.244 -4.415 1.00 97.19 200 ALA A C 1
ATOM 1523 O O . ALA A 1 200 ? 27.057 -11.736 -3.303 1.00 97.19 200 ALA A O 1
ATOM 1524 N N . SER A 1 201 ? 26.001 -11.792 -5.287 1.00 95.38 201 SER A N 1
ATOM 1525 C CA . SER A 1 201 ? 24.968 -10.848 -4.897 1.00 95.38 201 SER A CA 1
ATOM 1526 C C . SER A 1 201 ? 23.919 -11.533 -4.015 1.00 95.38 201 SER A C 1
ATOM 1528 O O . SER A 1 201 ? 23.774 -12.758 -4.024 1.00 95.38 201 SER A O 1
ATOM 1530 N N . VAL A 1 202 ? 23.094 -10.746 -3.324 1.00 91.06 202 VAL A N 1
ATOM 1531 C CA . VAL A 1 202 ? 21.808 -11.238 -2.803 1.00 91.06 202 VAL A CA 1
ATOM 1532 C C . VAL A 1 202 ? 20.938 -11.816 -3.931 1.00 91.06 202 VAL A C 1
ATOM 1534 O O . VAL A 1 202 ? 21.133 -11.506 -5.112 1.00 91.06 202 VAL A O 1
ATOM 1537 N N . ASN A 1 203 ? 19.957 -12.645 -3.569 1.00 89.12 203 ASN A N 1
ATOM 1538 C CA . ASN A 1 203 ? 18.931 -13.110 -4.502 1.00 89.12 203 ASN A CA 1
ATOM 1539 C C . ASN A 1 203 ? 18.039 -11.931 -4.915 1.00 89.12 203 ASN A C 1
ATOM 1541 O O . ASN A 1 203 ? 17.383 -11.318 -4.072 1.00 89.12 203 ASN A O 1
ATOM 1545 N N . TYR A 1 204 ? 17.991 -11.634 -6.213 1.00 88.75 204 TYR A N 1
ATOM 1546 C CA . TYR A 1 204 ? 17.095 -10.623 -6.761 1.00 88.75 204 TYR A CA 1
ATOM 1547 C C . TYR A 1 204 ? 15.802 -11.269 -7.255 1.00 88.75 204 TYR A C 1
ATOM 1549 O O . TYR A 1 204 ? 15.867 -12.153 -8.117 1.00 88.75 204 TYR A O 1
ATOM 1557 N N . PRO A 1 205 ? 14.629 -10.841 -6.756 1.00 83.94 205 PRO A N 1
ATOM 1558 C CA . PRO A 1 205 ? 13.357 -11.393 -7.185 1.00 83.94 205 PRO A CA 1
ATOM 1559 C C . PRO A 1 205 ? 13.140 -11.162 -8.682 1.00 83.94 205 PRO A C 1
ATOM 1561 O O . PRO A 1 205 ? 13.383 -10.088 -9.244 1.00 83.94 205 PRO A O 1
ATOM 1564 N N . LEU A 1 206 ? 12.665 -12.209 -9.339 1.00 82.88 206 LEU A N 1
ATOM 1565 C CA . LEU A 1 206 ? 12.196 -12.166 -10.705 1.00 82.88 206 LEU A CA 1
ATOM 1566 C C . LEU A 1 206 ? 10.706 -11.879 -10.656 1.00 82.88 206 LEU A C 1
ATOM 1568 O O . LEU A 1 206 ? 9.908 -12.691 -10.193 1.00 82.88 206 LEU A O 1
ATOM 1572 N N . ALA A 1 207 ? 10.317 -10.719 -11.173 1.00 72.62 207 ALA A N 1
ATOM 1573 C CA . ALA A 1 207 ? 8.914 -10.477 -11.436 1.00 72.62 207 ALA A CA 1
ATOM 1574 C C . ALA A 1 207 ? 8.385 -11.574 -12.375 1.00 72.62 207 ALA A C 1
ATOM 1576 O O . ALA A 1 207 ? 9.101 -11.976 -13.295 1.00 72.62 207 ALA A O 1
ATOM 1577 N N . ALA A 1 208 ? 7.137 -12.020 -12.201 1.00 65.06 208 ALA A N 1
ATOM 1578 C CA . ALA A 1 208 ? 6.557 -13.153 -12.944 1.00 65.06 208 ALA A CA 1
ATOM 1579 C C . ALA A 1 208 ? 6.587 -13.000 -14.484 1.00 65.06 208 ALA A C 1
ATOM 1581 O O . ALA A 1 208 ? 6.379 -13.955 -15.237 1.00 65.06 208 ALA A O 1
ATOM 1582 N N . TRP A 1 209 ? 6.816 -11.781 -14.974 1.00 69.25 209 TRP A N 1
ATOM 1583 C CA . TRP A 1 209 ? 6.953 -11.440 -16.390 1.00 69.25 209 TRP A CA 1
ATOM 1584 C C . TRP A 1 209 ? 8.396 -11.349 -16.893 1.00 69.25 209 TRP A C 1
ATOM 1586 O O . TRP A 1 209 ? 8.604 -11.087 -18.077 1.00 69.25 209 TRP A O 1
ATOM 1596 N N . THR A 1 210 ? 9.387 -11.562 -16.030 1.00 78.44 210 THR A N 1
ATOM 1597 C CA . THR A 1 210 ? 10.798 -11.558 -16.413 1.00 78.44 210 THR A CA 1
ATOM 1598 C C . THR A 1 210 ? 11.101 -12.834 -17.189 1.00 78.44 210 THR A C 1
ATOM 1600 O O . THR A 1 210 ? 11.286 -13.900 -16.617 1.00 78.44 210 THR A O 1
ATOM 1603 N N . GLU A 1 211 ? 11.108 -12.737 -18.517 1.00 83.25 211 GLU A N 1
ATOM 1604 C CA . GLU A 1 211 ? 11.440 -13.862 -19.402 1.00 83.25 211 GLU A CA 1
ATOM 1605 C C . GLU A 1 211 ? 12.952 -13.981 -19.618 1.00 83.25 211 GLU A C 1
ATOM 1607 O O . GLU A 1 211 ? 13.483 -15.073 -19.816 1.00 83.25 211 GLU A O 1
ATOM 1612 N N . ARG A 1 212 ? 13.651 -12.843 -19.626 1.00 87.69 212 ARG A N 1
ATOM 1613 C CA . ARG A 1 212 ? 15.052 -12.745 -20.025 1.00 87.69 212 ARG A CA 1
ATOM 1614 C C . ARG A 1 212 ? 15.793 -11.745 -19.154 1.00 87.69 212 ARG A C 1
ATOM 1616 O O . ARG A 1 212 ? 15.278 -10.656 -18.890 1.00 87.69 212 ARG A O 1
ATOM 1623 N N . CYS A 1 213 ? 17.023 -12.094 -18.804 1.00 90.31 213 CYS A N 1
ATOM 1624 C CA . CYS A 1 213 ? 17.934 -11.224 -18.073 1.00 90.31 213 CYS A CA 1
ATOM 1625 C C . CYS A 1 213 ? 19.283 -11.135 -18.790 1.00 90.31 213 CYS A C 1
ATOM 1627 O O . CYS A 1 213 ? 19.691 -12.074 -19.475 1.00 90.31 213 CYS A O 1
ATOM 1629 N N . GLU A 1 214 ? 19.981 -10.022 -18.601 1.00 92.00 214 GLU A N 1
ATOM 1630 C CA . GLU A 1 214 ? 21.416 -9.911 -18.868 1.00 92.00 214 GLU A CA 1
ATOM 1631 C C . GLU A 1 214 ? 22.144 -9.720 -17.542 1.00 92.00 214 GLU A C 1
ATOM 1633 O O . GLU A 1 214 ? 21.779 -8.847 -16.756 1.00 92.00 214 GLU A O 1
ATOM 1638 N N . LEU A 1 215 ? 23.167 -10.534 -17.306 1.00 93.88 215 LEU A N 1
ATOM 1639 C CA . LEU A 1 215 ? 24.140 -10.345 -16.244 1.00 93.88 215 LEU A CA 1
ATOM 1640 C C . LEU A 1 215 ? 25.441 -9.897 -16.890 1.00 93.88 215 LEU A C 1
ATOM 1642 O O . LEU A 1 215 ? 25.882 -10.496 -17.870 1.00 93.88 215 LEU A O 1
ATOM 1646 N N . SER A 1 216 ? 26.081 -8.874 -16.346 1.00 94.38 216 SER A N 1
ATOM 1647 C CA . SER A 1 216 ? 27.428 -8.510 -16.770 1.00 94.38 216 SER A CA 1
ATOM 1648 C C . SER A 1 216 ? 28.281 -8.070 -15.601 1.00 94.38 216 SER A C 1
ATOM 1650 O O . SER A 1 216 ? 27.751 -7.599 -14.602 1.00 94.38 216 SER A O 1
ATOM 1652 N N . ALA A 1 217 ? 29.592 -8.200 -15.742 1.00 96.19 217 ALA A N 1
ATOM 1653 C CA . ALA A 1 217 ? 30.575 -7.636 -14.830 1.00 96.19 217 ALA A CA 1
ATOM 1654 C C . ALA A 1 217 ? 31.832 -7.285 -15.620 1.00 96.19 217 ALA A C 1
ATOM 1656 O O . ALA A 1 217 ? 32.109 -7.892 -16.659 1.00 96.19 217 ALA A O 1
ATOM 1657 N N . TRP A 1 218 ? 32.605 -6.331 -15.129 1.00 97.44 218 TRP A N 1
ATOM 1658 C CA . TRP A 1 218 ? 33.974 -6.141 -15.576 1.00 97.44 218 TRP A CA 1
ATOM 1659 C C . TRP A 1 218 ? 34.909 -6.909 -14.658 1.00 97.44 218 TRP A C 1
ATOM 1661 O O . TRP A 1 218 ? 34.722 -6.906 -13.444 1.00 97.44 218 TRP A O 1
ATOM 1671 N N . ALA A 1 219 ? 35.908 -7.571 -15.236 1.00 97.94 219 ALA A N 1
ATOM 1672 C CA . ALA A 1 219 ? 36.926 -8.272 -14.474 1.00 97.94 219 ALA A CA 1
ATOM 1673 C C . ALA A 1 219 ? 38.334 -7.916 -14.935 1.00 97.94 219 ALA A C 1
ATOM 1675 O O . ALA A 1 219 ? 38.567 -7.657 -16.116 1.00 97.94 219 ALA A O 1
ATOM 1676 N N . ARG A 1 220 ? 39.271 -7.952 -13.991 1.00 98.12 220 ARG A N 1
ATOM 1677 C CA . ARG A 1 220 ? 40.708 -7.819 -14.221 1.00 98.12 220 ARG A CA 1
ATOM 1678 C C . ARG A 1 220 ? 41.430 -8.948 -13.494 1.00 98.12 220 ARG A C 1
ATOM 1680 O O . ARG A 1 220 ? 41.279 -9.085 -12.280 1.00 98.12 220 ARG A O 1
ATOM 1687 N N . CYS A 1 221 ? 42.202 -9.752 -14.218 1.00 97.94 221 CYS A N 1
ATOM 1688 C CA . CYS A 1 221 ? 42.865 -10.939 -13.673 1.00 97.94 221 CYS A CA 1
ATOM 1689 C C . CYS A 1 221 ? 44.348 -10.672 -13.389 1.00 97.94 221 CYS A C 1
ATOM 1691 O O . CYS A 1 221 ? 44.994 -9.890 -14.087 1.00 97.94 221 CYS A O 1
ATOM 1693 N N . GLU A 1 222 ? 44.909 -11.351 -12.389 1.00 96.62 222 GLU A N 1
ATOM 1694 C CA . GLU A 1 222 ? 46.352 -11.353 -12.136 1.00 96.62 222 GLU A CA 1
ATOM 1695 C C . GLU A 1 222 ? 47.001 -12.686 -12.519 1.00 96.62 222 GLU A C 1
ATOM 1697 O O . GLU A 1 222 ? 46.519 -13.759 -12.156 1.00 96.62 222 GLU A O 1
ATOM 1702 N N . GLY A 1 223 ? 48.142 -12.620 -13.212 1.00 93.94 223 GLY A N 1
ATOM 1703 C CA . GLY A 1 223 ? 48.890 -13.809 -13.621 1.00 93.94 223 GLY A CA 1
ATOM 1704 C C . GLY A 1 223 ? 48.045 -14.745 -14.488 1.00 93.94 223 GLY A C 1
ATOM 1705 O O . GLY A 1 223 ? 47.448 -14.318 -15.473 1.00 93.94 223 GLY A O 1
ATOM 1706 N N . SER A 1 224 ? 47.997 -16.023 -14.112 1.00 93.44 224 SER A N 1
ATOM 1707 C CA . SER A 1 224 ? 47.206 -17.059 -14.788 1.00 93.44 224 SER A CA 1
ATOM 1708 C C . SER A 1 224 ? 45.774 -17.194 -14.261 1.00 93.44 224 SER A C 1
ATOM 1710 O O . SER A 1 224 ? 45.086 -18.146 -14.633 1.00 93.44 224 SER A O 1
ATOM 1712 N N . ALA A 1 225 ? 45.327 -16.301 -13.370 1.00 97.31 225 ALA A N 1
ATOM 1713 C CA . ALA A 1 225 ? 43.974 -16.359 -12.838 1.00 97.31 225 ALA A CA 1
ATOM 1714 C C . ALA A 1 225 ? 42.939 -16.164 -13.954 1.00 97.31 225 ALA A C 1
ATOM 1716 O O . ALA A 1 225 ? 43.172 -15.445 -14.930 1.00 97.31 225 ALA A O 1
ATOM 1717 N N . THR A 1 226 ? 41.775 -16.785 -13.785 1.00 97.69 226 THR A N 1
ATOM 1718 C CA . THR A 1 226 ? 40.634 -16.592 -14.685 1.00 97.69 226 THR A CA 1
ATOM 1719 C C . THR A 1 226 ? 39.421 -16.091 -13.917 1.00 97.69 226 THR A C 1
ATOM 1721 O O . THR A 1 226 ? 39.178 -16.493 -12.776 1.00 97.69 226 THR A O 1
ATOM 1724 N N . ALA A 1 227 ? 38.664 -15.209 -14.559 1.00 97.94 227 ALA A N 1
ATOM 1725 C CA . ALA A 1 227 ? 37.412 -14.668 -14.061 1.00 97.94 227 ALA A CA 1
ATOM 1726 C C . ALA A 1 227 ? 36.238 -15.333 -14.775 1.00 97.94 227 ALA A C 1
ATOM 1728 O O . ALA A 1 227 ? 36.270 -15.492 -15.995 1.00 97.94 227 ALA A O 1
ATOM 1729 N N . GLN A 1 228 ? 35.182 -15.675 -14.043 1.00 96.69 228 GLN A N 1
ATOM 1730 C CA . GLN A 1 228 ? 33.973 -16.261 -14.611 1.00 96.69 228 GLN A CA 1
ATOM 1731 C C . GLN A 1 228 ? 32.722 -15.698 -13.931 1.00 96.69 228 GLN A C 1
ATOM 1733 O O . GLN A 1 228 ? 32.699 -15.491 -12.720 1.00 96.69 228 GLN A O 1
ATOM 1738 N N . LEU A 1 229 ? 31.673 -15.462 -14.720 1.00 97.06 229 LEU A N 1
ATOM 1739 C CA . LEU A 1 229 ? 30.360 -15.046 -14.229 1.00 97.06 229 LEU A CA 1
ATOM 1740 C C . LEU A 1 229 ? 29.415 -16.249 -14.209 1.00 97.06 229 LEU A C 1
ATOM 1742 O O . LEU A 1 229 ? 29.374 -16.990 -15.194 1.00 97.06 229 LEU A O 1
ATOM 1746 N N . LEU A 1 230 ? 28.629 -16.406 -13.145 1.00 97.38 230 LEU A N 1
ATOM 1747 C CA . LEU A 1 230 ? 27.539 -17.380 -13.071 1.00 97.38 230 LEU A CA 1
ATOM 1748 C C . LEU A 1 230 ? 26.210 -16.673 -12.777 1.00 97.38 230 LEU A C 1
ATOM 1750 O O . LEU A 1 230 ? 26.152 -15.729 -11.986 1.00 97.38 230 LEU A O 1
ATOM 1754 N N . ALA A 1 231 ? 25.133 -17.168 -13.381 1.00 96.94 231 ALA A N 1
ATOM 1755 C CA . ALA A 1 231 ? 23.763 -16.854 -12.998 1.00 96.94 231 ALA A CA 1
ATOM 1756 C C . ALA A 1 231 ? 23.180 -18.044 -12.231 1.00 96.94 231 ALA A C 1
ATOM 1758 O O . ALA A 1 231 ? 22.998 -19.121 -12.803 1.00 96.94 231 ALA A O 1
ATOM 1759 N N . CYS A 1 232 ? 22.891 -17.849 -10.944 1.00 96.81 232 CYS A N 1
ATOM 1760 C CA . CYS A 1 232 ? 22.292 -18.876 -10.094 1.00 96.81 232 CYS A CA 1
ATOM 1761 C C . CYS A 1 232 ? 20.803 -18.586 -9.919 1.00 96.81 232 CYS A C 1
ATOM 1763 O O . CYS A 1 232 ? 20.424 -17.572 -9.329 1.00 96.81 232 CYS A O 1
ATOM 1765 N N . TRP A 1 233 ? 19.966 -19.473 -10.444 1.00 95.56 233 TRP A N 1
ATOM 1766 C CA . TRP A 1 233 ? 18.512 -19.356 -10.411 1.00 95.56 233 TRP A CA 1
ATOM 1767 C C . TRP A 1 233 ? 17.963 -20.152 -9.241 1.00 95.56 233 TRP A C 1
ATOM 1769 O O . TRP A 1 233 ? 18.318 -21.320 -9.093 1.00 95.56 233 TRP A O 1
ATOM 1779 N N . VAL A 1 234 ? 17.078 -19.556 -8.446 1.00 93.12 234 VAL A N 1
ATOM 1780 C CA . VAL A 1 234 ? 16.459 -20.238 -7.303 1.00 93.12 234 VAL A CA 1
ATOM 1781 C C . VAL A 1 234 ? 14.936 -20.169 -7.360 1.00 93.12 234 VAL A C 1
ATOM 1783 O O . VAL A 1 234 ? 14.372 -19.197 -7.872 1.00 93.12 234 VAL A O 1
ATOM 1786 N N . ASP A 1 235 ? 14.273 -21.209 -6.865 1.00 92.62 235 ASP A N 1
ATOM 1787 C CA . ASP A 1 235 ? 12.812 -21.338 -6.849 1.00 92.62 235 ASP A CA 1
ATOM 1788 C C . ASP A 1 235 ? 12.149 -20.593 -5.674 1.00 92.62 235 ASP A C 1
ATOM 1790 O O . ASP A 1 235 ? 12.789 -19.865 -4.907 1.00 92.62 235 ASP A O 1
ATOM 1794 N N . ASP A 1 236 ? 10.829 -20.755 -5.540 1.00 87.75 236 ASP A N 1
ATOM 1795 C CA . ASP A 1 236 ? 10.054 -20.200 -4.428 1.00 87.75 236 ASP A CA 1
ATOM 1796 C C . ASP A 1 236 ? 10.451 -20.803 -3.067 1.00 87.75 236 ASP A C 1
ATOM 1798 O O . ASP A 1 236 ? 10.273 -20.151 -2.039 1.00 87.75 236 ASP A O 1
ATOM 1802 N N . GLN A 1 237 ? 11.063 -21.989 -3.032 1.00 89.88 237 GLN A N 1
ATOM 1803 C CA . GLN A 1 237 ? 11.611 -22.616 -1.826 1.00 89.88 237 GLN A CA 1
ATOM 1804 C C . GLN A 1 237 ? 13.039 -22.159 -1.493 1.00 89.88 237 GLN A C 1
ATOM 1806 O O . GLN A 1 237 ? 13.607 -22.651 -0.517 1.00 89.88 237 GLN A O 1
ATOM 1811 N N . GLN A 1 238 ? 13.599 -21.213 -2.259 1.00 87.44 238 GLN A N 1
ATOM 1812 C CA . GLN A 1 238 ? 14.993 -20.760 -2.168 1.00 87.44 238 GLN A CA 1
ATOM 1813 C C . GLN A 1 238 ? 16.019 -21.861 -2.488 1.00 87.44 238 GLN A C 1
ATOM 1815 O O . GLN A 1 238 ? 17.169 -21.786 -2.053 1.00 87.44 238 GLN A O 1
ATOM 1820 N N . LYS A 1 239 ? 15.630 -22.880 -3.261 1.00 91.00 239 LYS A N 1
ATOM 1821 C CA . LYS A 1 239 ? 16.526 -23.946 -3.724 1.00 91.00 239 LYS A CA 1
ATOM 1822 C C . LYS A 1 239 ? 17.096 -23.613 -5.094 1.00 91.00 239 LYS A C 1
ATOM 1824 O O . LYS A 1 239 ? 16.407 -23.040 -5.936 1.00 91.00 239 LYS A O 1
ATOM 1829 N N . LEU A 1 240 ? 18.352 -23.992 -5.322 1.00 93.25 240 LEU A N 1
ATOM 1830 C CA . LEU A 1 240 ? 19.019 -23.830 -6.610 1.00 93.25 240 LEU A CA 1
ATOM 1831 C C . LEU A 1 240 ? 18.334 -24.693 -7.679 1.00 93.25 240 LEU A C 1
ATOM 1833 O O . LEU A 1 240 ? 18.211 -25.905 -7.537 1.00 93.25 240 LEU A O 1
ATOM 1837 N N . VAL A 1 241 ? 17.893 -24.046 -8.752 1.00 94.44 241 VAL A N 1
ATOM 1838 C CA . VAL A 1 241 ? 17.203 -24.662 -9.892 1.00 94.44 241 VAL A CA 1
ATOM 1839 C C . VAL A 1 241 ? 18.167 -24.915 -11.041 1.00 94.44 241 VAL A C 1
ATOM 1841 O O . VAL A 1 241 ? 18.105 -25.952 -11.699 1.00 94.44 241 VAL A O 1
ATOM 1844 N N . ARG A 1 242 ? 19.018 -23.929 -11.337 1.00 94.94 242 ARG A N 1
ATOM 1845 C CA . ARG A 1 242 ? 19.951 -23.964 -12.463 1.00 94.94 242 ARG A CA 1
ATOM 1846 C C . ARG A 1 242 ? 21.119 -23.020 -12.204 1.00 94.94 242 ARG A C 1
ATOM 1848 O O . ARG A 1 242 ? 20.934 -21.963 -11.600 1.00 94.94 242 ARG A O 1
ATOM 1855 N N . VAL A 1 243 ? 22.285 -23.376 -12.731 1.00 96.19 243 VAL A N 1
ATOM 1856 C CA . VAL A 1 243 ? 23.454 -22.498 -12.837 1.00 96.19 243 VAL A CA 1
ATOM 1857 C C . VAL A 1 243 ? 23.797 -22.361 -14.312 1.00 96.19 243 VAL A C 1
ATOM 1859 O O . VAL A 1 243 ? 23.993 -23.364 -14.993 1.00 96.19 243 VAL A O 1
ATOM 1862 N N . ASP A 1 244 ? 23.859 -21.131 -14.810 1.00 96.06 244 ASP A N 1
ATOM 1863 C CA . ASP A 1 244 ? 24.391 -20.833 -16.140 1.00 96.06 244 ASP A CA 1
ATOM 1864 C C . ASP A 1 244 ? 25.754 -20.154 -15.982 1.00 96.06 244 ASP A C 1
ATOM 1866 O O . ASP A 1 244 ? 25.863 -19.148 -15.281 1.00 96.06 244 ASP A O 1
ATOM 1870 N N . ALA A 1 245 ? 26.786 -20.685 -16.635 1.00 94.19 245 ALA A N 1
ATOM 1871 C CA . ALA A 1 245 ? 28.155 -20.190 -16.528 1.00 94.19 245 ALA A CA 1
ATOM 1872 C C . ALA A 1 245 ? 28.616 -19.521 -17.829 1.00 94.19 245 ALA A C 1
ATOM 1874 O O . ALA A 1 245 ? 28.439 -20.066 -18.919 1.00 94.19 245 ALA A O 1
ATOM 1875 N N . GLY A 1 246 ? 29.232 -18.344 -17.716 1.00 92.69 246 GLY A N 1
ATOM 1876 C CA . GLY A 1 246 ? 29.865 -17.653 -18.840 1.00 92.69 246 GLY A CA 1
ATOM 1877 C C . GLY A 1 246 ? 31.206 -18.269 -19.213 1.00 92.69 246 GLY A C 1
ATOM 1878 O O . GLY A 1 246 ? 31.789 -19.028 -18.440 1.00 92.69 246 GLY A O 1
ATOM 1879 N N . ALA A 1 247 ? 31.726 -17.921 -20.390 1.00 92.75 247 ALA A N 1
ATOM 1880 C CA . ALA A 1 247 ? 33.098 -18.270 -20.742 1.00 92.75 247 ALA A CA 1
ATOM 1881 C C . ALA A 1 247 ? 34.076 -17.565 -19.779 1.00 92.75 247 ALA A C 1
ATOM 1883 O O . ALA A 1 247 ? 33.890 -16.372 -19.510 1.00 92.75 247 ALA A O 1
ATOM 1884 N N . PRO A 1 248 ? 35.088 -18.270 -19.241 1.00 93.94 248 PRO A N 1
ATOM 1885 C CA . PRO A 1 248 ? 36.093 -17.638 -18.407 1.00 93.94 248 PRO A CA 1
ATOM 1886 C C . PRO A 1 248 ? 36.956 -16.694 -19.245 1.00 93.94 248 PRO A C 1
ATOM 1888 O O . PRO A 1 248 ? 37.239 -16.964 -20.413 1.00 93.94 248 PRO A O 1
ATOM 1891 N N . VAL A 1 249 ? 37.405 -15.608 -18.629 1.00 95.88 249 VAL A N 1
ATOM 1892 C CA . VAL A 1 249 ? 38.320 -14.645 -19.243 1.00 95.88 249 VAL A CA 1
ATOM 1893 C C . VAL A 1 249 ? 39.613 -14.543 -18.440 1.00 95.88 249 VAL A C 1
ATOM 1895 O O . VAL A 1 249 ? 39.633 -14.849 -17.248 1.00 95.88 249 VAL A O 1
ATOM 1898 N N . ASN A 1 250 ? 40.699 -14.133 -19.092 1.00 95.31 250 ASN A N 1
ATOM 1899 C CA . ASN A 1 250 ? 41.999 -13.895 -18.469 1.00 95.31 250 ASN A CA 1
ATOM 1900 C C . ASN A 1 250 ? 42.611 -12.590 -18.993 1.00 95.31 250 ASN A C 1
ATOM 1902 O O . ASN A 1 250 ? 42.191 -12.052 -20.016 1.00 95.31 250 ASN A O 1
ATOM 1906 N N . GLY A 1 251 ? 43.624 -12.091 -18.289 1.00 94.06 251 GLY A N 1
ATOM 1907 C CA . GLY A 1 251 ? 44.382 -10.916 -18.709 1.00 94.06 251 GLY A CA 1
ATOM 1908 C C . GLY A 1 251 ? 44.368 -9.771 -17.703 1.00 94.06 251 GLY A C 1
ATOM 1909 O O . GLY A 1 251 ? 43.489 -9.657 -16.848 1.00 94.06 251 GLY A O 1
ATOM 1910 N N . ALA A 1 252 ? 45.391 -8.927 -17.830 1.00 92.25 252 ALA A N 1
ATOM 1911 C CA . ALA A 1 252 ? 45.680 -7.834 -16.908 1.00 92.25 252 ALA A CA 1
ATOM 1912 C C . ALA A 1 252 ? 44.884 -6.550 -17.193 1.00 92.25 252 ALA A C 1
ATOM 1914 O O . ALA A 1 252 ? 44.944 -5.630 -16.377 1.00 92.25 252 ALA A O 1
ATOM 1915 N N . ASP A 1 253 ? 44.148 -6.488 -18.304 1.00 96.25 253 ASP A N 1
ATOM 1916 C CA . ASP A 1 253 ? 43.243 -5.389 -18.642 1.00 96.25 253 ASP A CA 1
ATOM 1917 C C . ASP A 1 253 ? 41.812 -5.696 -18.195 1.00 96.25 253 ASP A C 1
ATOM 1919 O O . ASP A 1 253 ? 41.418 -6.853 -18.049 1.00 96.25 253 ASP A O 1
ATOM 1923 N N . TRP A 1 254 ? 41.013 -4.647 -17.996 1.00 97.06 254 TRP A N 1
ATOM 1924 C CA . TRP A 1 254 ? 39.592 -4.795 -17.699 1.00 97.06 254 TRP A CA 1
ATOM 1925 C C . TRP A 1 254 ? 38.848 -5.375 -18.905 1.00 97.06 254 TRP A C 1
ATOM 1927 O O . TRP A 1 254 ? 38.828 -4.779 -19.982 1.00 97.06 254 TRP A O 1
ATOM 1937 N N . GLN A 1 255 ? 38.179 -6.506 -18.704 1.00 96.25 255 GLN A N 1
ATOM 1938 C CA . GLN A 1 255 ? 37.378 -7.185 -19.717 1.00 96.25 255 GLN A CA 1
ATOM 1939 C C . GLN A 1 255 ? 35.935 -7.335 -19.245 1.00 96.25 255 GLN A C 1
ATOM 1941 O O . GLN A 1 255 ? 35.677 -7.605 -18.073 1.00 96.25 255 GLN A O 1
ATOM 1946 N N . ARG A 1 256 ? 34.977 -7.154 -20.159 1.00 93.75 256 ARG A N 1
ATOM 1947 C CA . ARG A 1 256 ? 33.549 -7.277 -19.847 1.00 93.75 256 ARG A CA 1
ATOM 1948 C C . ARG A 1 256 ? 33.084 -8.715 -20.062 1.00 93.75 256 ARG A C 1
ATOM 1950 O O . ARG A 1 256 ? 33.115 -9.209 -21.185 1.00 93.75 256 ARG A O 1
ATOM 1957 N N . LEU A 1 257 ? 32.587 -9.346 -19.005 1.00 95.06 257 LEU A N 1
ATOM 1958 C CA . LEU A 1 257 ? 31.853 -10.606 -19.060 1.00 95.06 257 LEU A CA 1
ATOM 1959 C C . LEU A 1 257 ? 30.361 -10.309 -19.212 1.00 95.06 257 LEU A C 1
ATOM 1961 O O . LEU A 1 257 ? 29.839 -9.424 -18.533 1.00 95.06 257 LEU A O 1
ATOM 1965 N N . VAL A 1 258 ? 29.668 -11.046 -20.083 1.00 92.75 258 VAL A N 1
ATOM 1966 C CA . VAL A 1 258 ? 28.227 -10.880 -20.327 1.00 92.75 258 VAL A CA 1
ATOM 1967 C C . VAL A 1 258 ? 27.551 -12.242 -20.479 1.00 92.75 258 VAL A C 1
ATOM 1969 O O . VAL A 1 258 ? 28.043 -13.115 -21.190 1.00 92.75 258 VAL A O 1
ATOM 1972 N N . LEU A 1 259 ? 26.393 -12.396 -19.841 1.00 92.12 259 LEU A N 1
ATOM 1973 C CA . LEU A 1 259 ? 25.493 -13.539 -19.928 1.00 92.12 259 LEU A CA 1
ATOM 1974 C C . LEU A 1 259 ? 24.072 -13.046 -20.208 1.00 92.12 259 LEU A C 1
ATOM 1976 O O . LEU A 1 259 ? 23.423 -12.501 -19.321 1.00 92.12 259 LEU A O 1
ATOM 1980 N N . ALA A 1 260 ? 23.565 -13.263 -21.421 1.00 88.81 260 ALA A N 1
ATOM 1981 C CA . ALA A 1 260 ? 22.169 -12.998 -21.765 1.00 88.81 260 ALA A CA 1
ATOM 1982 C C . ALA A 1 260 ? 21.385 -14.316 -21.789 1.00 88.81 260 ALA A C 1
ATOM 1984 O O . ALA A 1 260 ? 21.630 -15.177 -22.633 1.00 88.81 260 ALA A O 1
ATOM 1985 N N . LEU A 1 261 ? 20.443 -14.481 -20.861 1.00 90.31 261 LEU A N 1
ATOM 1986 C CA . LEU A 1 261 ? 19.826 -15.771 -20.552 1.00 90.31 261 LEU A CA 1
ATOM 1987 C C . LEU A 1 261 ? 18.298 -15.673 -20.524 1.00 90.31 261 LEU A C 1
ATOM 1989 O O . LEU A 1 261 ? 17.727 -14.636 -20.181 1.00 90.31 261 LEU A O 1
ATOM 1993 N N . ALA A 1 262 ? 17.631 -16.776 -20.866 1.00 90.75 262 ALA A N 1
ATOM 1994 C CA . ALA A 1 262 ? 16.211 -16.962 -20.579 1.00 90.75 262 ALA A CA 1
ATOM 1995 C C . ALA A 1 262 ? 16.054 -17.499 -19.151 1.00 90.75 262 ALA A C 1
ATOM 1997 O O . ALA A 1 262 ? 16.710 -18.482 -18.792 1.00 90.75 262 ALA A O 1
ATOM 1998 N N . ALA A 1 263 ? 15.189 -16.876 -18.354 1.00 89.31 263 ALA A N 1
ATOM 1999 C CA . ALA A 1 263 ? 14.909 -17.329 -16.998 1.00 89.31 263 ALA A CA 1
ATOM 2000 C C . ALA A 1 263 ? 14.230 -18.716 -17.022 1.00 89.31 263 ALA A C 1
ATOM 2002 O O . ALA A 1 263 ? 13.322 -18.926 -17.836 1.00 89.31 263 ALA A O 1
ATOM 2003 N N . PRO A 1 264 ? 14.637 -19.674 -16.163 1.00 91.12 264 PRO A N 1
ATOM 2004 C CA . PRO A 1 264 ? 13.881 -20.905 -15.957 1.00 91.12 264 PRO A CA 1
ATOM 2005 C C . PRO A 1 264 ? 12.448 -20.586 -15.530 1.00 91.12 264 PRO A C 1
ATOM 2007 O O . PRO A 1 264 ? 12.213 -19.664 -14.752 1.00 91.12 264 PRO A O 1
ATOM 2010 N N . THR A 1 265 ? 11.481 -21.373 -15.994 1.00 86.19 265 THR A N 1
ATOM 2011 C CA . THR A 1 265 ? 10.054 -21.130 -15.724 1.00 86.19 265 THR A CA 1
ATOM 2012 C C . THR A 1 265 ? 9.673 -21.239 -14.248 1.00 86.19 265 THR A C 1
ATOM 2014 O O . THR A 1 265 ? 8.674 -20.657 -13.844 1.00 86.19 265 THR A O 1
ATOM 2017 N N . ASN A 1 266 ? 10.443 -21.986 -13.457 1.00 88.94 266 ASN A N 1
ATOM 2018 C CA . ASN A 1 266 ? 10.256 -22.180 -12.019 1.00 88.94 266 ASN A CA 1
ATOM 2019 C C . ASN A 1 266 ? 11.213 -21.334 -11.157 1.00 88.94 266 ASN A C 1
ATOM 2021 O O . ASN A 1 266 ? 11.226 -21.496 -9.940 1.00 88.94 266 ASN A O 1
ATOM 2025 N N . ALA A 1 267 ? 12.020 -20.453 -11.758 1.00 91.38 267 ALA A N 1
ATOM 2026 C CA . ALA A 1 267 ? 12.879 -19.552 -11.001 1.00 91.38 267 ALA A CA 1
ATOM 2027 C C . ALA A 1 267 ? 12.081 -18.344 -10.489 1.00 91.38 267 ALA A C 1
ATOM 2029 O O . ALA A 1 267 ? 11.403 -17.664 -11.258 1.00 91.38 267 ALA A O 1
ATOM 2030 N N . MET A 1 268 ? 12.217 -18.048 -9.198 1.00 89.38 268 MET A N 1
ATOM 2031 C CA . MET A 1 268 ? 11.626 -16.883 -8.533 1.00 89.38 268 MET A CA 1
ATOM 2032 C C . MET A 1 268 ? 12.637 -15.789 -8.230 1.00 89.38 268 MET A C 1
ATOM 2034 O O . MET A 1 268 ? 12.257 -14.638 -8.034 1.00 89.38 268 MET A O 1
ATOM 2038 N N . SER A 1 269 ? 13.923 -16.121 -8.175 1.00 91.31 269 SER A N 1
ATOM 2039 C CA . SER A 1 269 ? 14.983 -15.127 -8.070 1.00 91.31 269 SER A CA 1
ATOM 2040 C C . SER A 1 269 ? 16.247 -15.588 -8.782 1.00 91.31 269 SER A C 1
ATOM 2042 O O . SER A 1 269 ? 16.409 -16.763 -9.119 1.00 91.31 269 SER A O 1
ATOM 2044 N N . VAL A 1 270 ? 17.126 -14.632 -9.053 1.00 93.75 270 VAL A N 1
ATOM 2045 C CA . VAL A 1 270 ? 18.447 -14.870 -9.625 1.00 93.75 270 VAL A CA 1
ATOM 2046 C C . VAL A 1 270 ? 19.480 -14.115 -8.803 1.00 93.75 270 VAL A C 1
ATOM 2048 O O . VAL A 1 270 ? 19.242 -12.976 -8.401 1.00 93.75 270 VAL A O 1
ATOM 2051 N N . ARG A 1 271 ? 20.634 -14.731 -8.566 1.00 94.44 271 ARG A N 1
ATOM 2052 C CA . ARG A 1 271 ? 21.815 -14.033 -8.050 1.00 94.44 271 ARG A CA 1
ATOM 2053 C C . ARG A 1 271 ? 22.969 -14.133 -9.033 1.00 94.44 271 ARG A C 1
ATOM 2055 O O . ARG A 1 271 ? 23.117 -15.134 -9.739 1.00 94.44 271 ARG A O 1
ATOM 2062 N N . LEU A 1 272 ? 23.762 -13.070 -9.078 1.00 96.75 272 LEU A N 1
ATOM 2063 C CA . LEU A 1 272 ? 24.985 -12.994 -9.862 1.00 96.75 272 LEU A CA 1
ATOM 2064 C C . LEU A 1 272 ? 26.140 -13.490 -8.991 1.00 96.75 272 LEU A C 1
ATOM 2066 O O . LEU A 1 272 ? 26.308 -13.006 -7.875 1.00 96.75 272 LEU A O 1
ATOM 2070 N N . VAL A 1 273 ? 26.934 -14.426 -9.506 1.00 97.69 273 VAL A N 1
ATOM 2071 C CA . VAL A 1 273 ? 28.145 -14.927 -8.844 1.00 97.69 273 VAL A CA 1
ATOM 2072 C C . VAL A 1 273 ? 29.359 -14.570 -9.692 1.00 97.69 273 VAL A C 1
ATOM 2074 O O . VAL A 1 273 ? 29.406 -14.879 -10.884 1.00 97.69 273 VAL A O 1
ATOM 2077 N N . ALA A 1 274 ? 30.335 -13.907 -9.080 1.00 97.69 274 ALA A N 1
ATOM 2078 C CA . ALA A 1 274 ? 31.596 -13.526 -9.696 1.00 97.69 274 ALA A CA 1
ATOM 2079 C C . ALA A 1 274 ? 32.719 -14.395 -9.112 1.00 97.69 274 ALA A C 1
ATOM 2081 O O . ALA A 1 274 ? 33.093 -14.257 -7.945 1.00 97.69 274 ALA A O 1
ATOM 2082 N N . ALA A 1 275 ? 33.210 -15.335 -9.921 1.00 97.94 275 ALA A N 1
ATOM 2083 C CA . ALA A 1 275 ? 34.131 -16.385 -9.506 1.00 97.94 275 ALA A CA 1
ATOM 2084 C C . ALA A 1 275 ? 35.552 -16.145 -10.031 1.00 97.94 275 ALA A C 1
ATOM 2086 O O . ALA A 1 275 ? 35.766 -15.942 -11.228 1.00 97.94 275 ALA A O 1
ATOM 2087 N N . ALA A 1 276 ? 36.524 -16.221 -9.127 1.00 98.12 276 ALA A N 1
ATOM 2088 C CA . ALA A 1 276 ? 37.948 -16.267 -9.423 1.00 98.12 276 ALA A CA 1
ATOM 2089 C C . ALA A 1 276 ? 38.429 -17.723 -9.409 1.00 98.12 276 ALA A C 1
ATOM 2091 O O . ALA A 1 276 ? 38.071 -18.486 -8.509 1.00 98.12 276 ALA A O 1
ATOM 2092 N N . ARG A 1 277 ? 39.270 -18.110 -10.372 1.00 96.56 277 ARG A N 1
ATOM 2093 C CA . ARG A 1 277 ? 39.918 -19.431 -10.406 1.00 96.56 277 ARG A CA 1
ATOM 2094 C C . ARG A 1 277 ? 41.422 -19.286 -10.561 1.00 96.56 277 ARG A C 1
ATOM 2096 O O . ARG A 1 277 ? 41.877 -18.498 -11.390 1.00 96.56 277 ARG A O 1
ATOM 2103 N N . GLY A 1 278 ? 42.178 -20.071 -9.796 1.00 92.62 278 GLY A N 1
ATOM 2104 C CA . GLY A 1 278 ? 43.639 -20.134 -9.905 1.00 92.62 278 GLY A CA 1
ATOM 2105 C C . GLY A 1 278 ? 44.377 -18.833 -9.560 1.00 92.62 278 GLY A C 1
ATOM 2106 O O . GLY A 1 278 ? 45.473 -18.616 -10.071 1.00 92.62 278 GLY A O 1
ATOM 2107 N N . GLY A 1 279 ? 43.786 -17.955 -8.739 1.00 95.50 279 GLY A N 1
ATOM 2108 C CA . GLY A 1 279 ? 44.461 -16.758 -8.234 1.00 95.50 279 GLY A CA 1
ATOM 2109 C C . GLY A 1 279 ? 43.535 -15.583 -7.917 1.00 95.50 279 GLY A C 1
ATOM 2110 O O . GLY A 1 279 ? 42.400 -15.762 -7.472 1.00 95.50 279 GLY A O 1
ATOM 2111 N N . ARG A 1 280 ? 44.059 -14.367 -8.113 1.00 98.12 280 ARG A N 1
ATOM 2112 C CA . ARG A 1 280 ? 43.410 -13.097 -7.759 1.00 98.12 280 ARG A CA 1
ATOM 2113 C C . ARG A 1 280 ? 42.718 -12.467 -8.965 1.00 98.12 280 ARG A C 1
ATOM 2115 O O . ARG A 1 280 ? 43.329 -12.280 -10.017 1.00 98.12 280 ARG A O 1
ATOM 2122 N N . VAL A 1 281 ? 41.456 -12.097 -8.785 1.00 98.50 281 VAL A N 1
ATOM 2123 C CA . VAL A 1 281 ? 40.636 -11.401 -9.780 1.00 98.50 281 VAL A CA 1
ATOM 2124 C C . VAL A 1 281 ? 39.941 -10.226 -9.112 1.00 98.50 281 VAL A C 1
ATOM 2126 O O . VAL A 1 281 ? 39.470 -10.340 -7.984 1.00 98.50 281 VAL A O 1
ATOM 2129 N N . ARG A 1 282 ? 39.853 -9.097 -9.810 1.00 98.31 282 ARG A N 1
ATOM 2130 C CA . ARG A 1 282 ? 39.027 -7.963 -9.393 1.00 98.31 282 ARG A CA 1
ATOM 2131 C C . ARG A 1 282 ? 37.780 -7.883 -10.237 1.00 98.31 282 ARG A C 1
ATOM 2133 O O . ARG A 1 282 ? 37.889 -7.988 -11.455 1.00 98.31 282 ARG A O 1
ATOM 2140 N N . PHE A 1 283 ? 36.643 -7.663 -9.595 1.00 98.25 283 PHE A N 1
ATOM 2141 C CA . PHE A 1 283 ? 35.357 -7.447 -10.243 1.00 98.25 283 PHE A CA 1
ATOM 2142 C C . PHE A 1 283 ? 34.839 -6.043 -9.957 1.00 98.25 283 PHE A C 1
ATOM 2144 O O . PHE A 1 283 ? 34.995 -5.544 -8.845 1.00 98.25 283 PHE A O 1
ATOM 2151 N N . ASP A 1 284 ? 34.226 -5.423 -10.958 1.00 97.00 284 ASP A N 1
ATOM 2152 C CA . ASP A 1 284 ? 33.649 -4.080 -10.882 1.00 97.00 284 ASP A CA 1
ATOM 2153 C C . ASP A 1 284 ? 32.463 -3.962 -11.861 1.00 97.00 284 ASP A C 1
ATOM 2155 O O . ASP A 1 284 ? 32.299 -4.806 -12.750 1.00 97.00 284 ASP A O 1
ATOM 2159 N N . ASP A 1 285 ? 31.644 -2.919 -11.718 1.00 94.00 285 ASP A N 1
ATOM 2160 C CA . ASP A 1 285 ? 30.545 -2.563 -12.625 1.00 94.00 285 ASP A CA 1
ATOM 2161 C C . ASP A 1 285 ? 29.646 -3.762 -13.005 1.00 94.00 285 ASP A C 1
ATOM 2163 O O . ASP A 1 285 ? 29.362 -4.043 -14.178 1.00 94.00 285 ASP A O 1
ATOM 2167 N N . CYS A 1 286 ? 29.208 -4.502 -11.989 1.00 94.00 286 CYS A N 1
ATOM 2168 C CA . CYS A 1 286 ? 28.238 -5.577 -12.102 1.00 94.00 286 CYS A CA 1
ATOM 2169 C C . CYS A 1 286 ? 26.853 -5.034 -12.463 1.00 94.00 286 CYS A C 1
ATOM 2171 O O . CYS A 1 286 ? 26.403 -4.009 -11.964 1.00 94.00 286 CYS A O 1
ATOM 2173 N N . THR A 1 287 ? 26.126 -5.724 -13.333 1.00 90.62 287 THR A N 1
ATOM 2174 C CA . THR A 1 287 ? 24.775 -5.321 -13.729 1.00 90.62 287 THR A CA 1
ATOM 2175 C C . THR A 1 287 ? 23.888 -6.539 -13.890 1.00 90.62 287 THR A C 1
ATOM 2177 O O . THR A 1 287 ? 24.311 -7.555 -14.439 1.00 90.62 287 THR A O 1
ATOM 2180 N N . LEU A 1 288 ? 22.637 -6.400 -13.460 1.00 90.44 288 LEU A N 1
ATOM 2181 C CA . LEU A 1 288 ? 21.551 -7.327 -13.738 1.00 90.44 288 LEU A CA 1
ATOM 2182 C C . LEU A 1 288 ? 20.410 -6.536 -14.386 1.00 90.44 288 LEU A C 1
ATOM 2184 O O . LEU A 1 288 ? 19.800 -5.674 -13.749 1.00 90.44 288 LEU A O 1
ATOM 2188 N N . LEU A 1 289 ? 20.162 -6.799 -15.668 1.00 87.31 289 LEU A N 1
ATOM 2189 C CA . LEU A 1 289 ? 19.151 -6.123 -16.478 1.00 87.31 289 LEU A CA 1
ATOM 2190 C C . LEU A 1 289 ? 17.998 -7.068 -16.790 1.00 87.31 289 LEU A C 1
ATOM 2192 O O . LEU A 1 289 ? 18.225 -8.216 -17.168 1.00 87.31 289 LEU A O 1
ATOM 2196 N N . ARG A 1 290 ? 16.761 -6.568 -16.729 1.00 85.00 290 ARG A N 1
ATOM 2197 C CA . ARG A 1 290 ? 15.616 -7.235 -17.370 1.00 85.00 290 ARG A CA 1
ATOM 2198 C C . ARG A 1 290 ? 15.601 -6.845 -18.831 1.00 85.00 290 ARG A C 1
ATOM 2200 O O . ARG A 1 290 ? 15.580 -5.658 -19.140 1.00 85.00 290 ARG A O 1
ATOM 2207 N N . LEU A 1 291 ? 15.627 -7.828 -19.719 1.00 83.31 291 LEU A N 1
ATOM 2208 C CA . LEU A 1 291 ? 15.544 -7.586 -21.155 1.00 83.31 291 LEU A CA 1
ATOM 2209 C C . LEU A 1 291 ? 14.083 -7.567 -21.606 1.00 83.31 291 LEU A C 1
ATOM 2211 O O . LEU A 1 291 ? 13.209 -8.119 -20.934 1.00 83.31 291 LEU A O 1
ATOM 2215 N N . ALA A 1 292 ? 13.831 -6.976 -22.776 1.00 77.62 292 ALA A N 1
ATOM 2216 C CA . ALA A 1 292 ? 12.502 -6.972 -23.367 1.00 77.62 292 ALA A CA 1
ATOM 2217 C C . ALA A 1 292 ? 11.962 -8.418 -23.500 1.00 77.62 292 ALA A C 1
ATOM 2219 O O . ALA A 1 292 ? 12.660 -9.301 -24.036 1.00 77.62 292 ALA A O 1
ATOM 2220 N N . PRO A 1 293 ? 10.743 -8.688 -22.998 1.00 77.00 293 PRO A N 1
ATOM 2221 C CA . PRO A 1 293 ? 10.116 -9.996 -23.126 1.00 77.00 293 PRO A CA 1
ATOM 2222 C C . PRO A 1 293 ? 9.801 -10.284 -24.598 1.00 77.00 293 PRO A C 1
ATOM 2224 O O . PRO A 1 293 ? 9.473 -9.379 -25.362 1.00 77.00 293 PRO A O 1
ATOM 2227 N N . ARG A 1 294 ? 9.887 -11.552 -25.014 1.00 78.56 294 ARG A N 1
ATOM 2228 C CA . ARG A 1 294 ? 9.572 -11.950 -26.398 1.00 78.56 294 ARG A CA 1
ATOM 2229 C C . ARG A 1 294 ? 8.096 -12.262 -26.571 1.00 78.56 294 ARG A C 1
ATOM 2231 O O . ARG A 1 294 ? 7.568 -12.129 -27.671 1.00 78.56 294 ARG A O 1
ATOM 2238 N N . ARG A 1 295 ? 7.437 -12.713 -25.502 1.00 84.12 295 ARG A N 1
ATOM 2239 C CA . ARG A 1 295 ? 6.027 -13.106 -25.543 1.00 84.12 295 ARG A CA 1
ATOM 2240 C C . ARG A 1 295 ? 5.121 -11.958 -25.086 1.00 84.12 295 ARG A C 1
ATOM 2242 O O . ARG A 1 295 ? 5.263 -11.508 -23.944 1.00 84.12 295 ARG A O 1
ATOM 2249 N N . PRO A 1 296 ? 4.161 -11.527 -25.924 1.00 88.81 296 PRO A N 1
ATOM 2250 C CA . PRO A 1 296 ? 3.064 -10.665 -25.503 1.00 88.81 296 PRO A CA 1
ATOM 2251 C C . PRO A 1 296 ? 2.311 -11.269 -24.313 1.00 88.81 296 PRO A C 1
ATOM 2253 O O . PRO A 1 296 ? 1.915 -12.435 -24.346 1.00 88.81 296 PRO A O 1
ATOM 2256 N N . ARG A 1 297 ? 2.114 -10.487 -23.252 1.00 90.50 297 ARG A N 1
ATOM 2257 C CA . ARG A 1 297 ? 1.347 -10.871 -22.061 1.00 90.50 297 ARG A CA 1
ATOM 2258 C C . ARG A 1 297 ? 0.388 -9.758 -21.680 1.00 90.50 297 ARG A C 1
ATOM 2260 O O . ARG A 1 297 ? 0.751 -8.585 -21.738 1.00 90.50 297 ARG A O 1
ATOM 2267 N N . VAL A 1 298 ? -0.806 -10.149 -21.244 1.00 94.19 298 VAL A N 1
ATOM 2268 C CA . VAL A 1 298 ? -1.844 -9.247 -20.741 1.00 94.19 298 VAL A CA 1
ATOM 2269 C C . VAL A 1 298 ? -2.343 -9.782 -19.403 1.00 94.19 298 VAL A C 1
ATOM 2271 O O . VAL A 1 298 ? -2.620 -10.973 -19.274 1.00 94.19 298 VAL A O 1
ATOM 2274 N N . ARG A 1 299 ? -2.465 -8.905 -18.409 1.00 95.75 299 ARG A N 1
ATOM 2275 C CA . ARG A 1 299 ? -3.077 -9.189 -17.105 1.00 95.75 299 ARG A CA 1
ATOM 2276 C C . ARG A 1 299 ? -4.218 -8.215 -16.849 1.00 95.75 299 ARG A C 1
ATOM 2278 O O . ARG A 1 299 ? -4.203 -7.100 -17.367 1.00 95.75 299 ARG A O 1
ATOM 2285 N N . VAL A 1 300 ? -5.199 -8.638 -16.056 1.00 97.75 300 VAL A N 1
ATOM 2286 C CA . VAL A 1 300 ? -6.317 -7.791 -15.628 1.00 97.75 300 VAL A CA 1
ATOM 2287 C C . VAL A 1 300 ? -6.456 -7.902 -14.117 1.00 97.75 300 VAL A C 1
ATOM 2289 O O . VAL A 1 300 ? -6.840 -8.949 -13.606 1.00 97.75 300 VAL A O 1
ATOM 2292 N N . PHE A 1 301 ? -6.138 -6.817 -13.422 1.00 98.06 301 PHE A N 1
ATOM 2293 C CA . PHE A 1 301 ? -6.172 -6.710 -11.969 1.00 98.06 301 PHE A CA 1
ATOM 2294 C C . PHE A 1 301 ? -7.503 -6.122 -11.509 1.00 98.06 301 PHE A C 1
ATOM 2296 O O . PHE A 1 301 ? -7.998 -5.145 -12.084 1.00 98.06 301 PHE A O 1
ATOM 2303 N N . VAL A 1 302 ? -8.070 -6.718 -10.467 1.00 98.56 302 VAL A N 1
ATOM 2304 C CA . VAL A 1 302 ? -9.379 -6.380 -9.897 1.00 98.56 302 VAL A CA 1
ATOM 2305 C C . VAL A 1 302 ? -9.321 -6.501 -8.380 1.00 98.56 302 VAL A C 1
ATOM 2307 O O . VAL A 1 302 ? -8.438 -7.167 -7.848 1.00 98.56 302 VAL A O 1
ATOM 2310 N N . ASN A 1 303 ? -10.299 -5.920 -7.694 1.00 98.38 303 ASN A N 1
ATOM 2311 C CA . ASN A 1 303 ? -10.614 -6.320 -6.330 1.00 98.38 303 ASN A CA 1
ATOM 2312 C C . ASN A 1 303 ? -11.126 -7.770 -6.359 1.00 98.38 303 ASN A C 1
ATOM 2314 O O . ASN A 1 303 ? -12.179 -8.050 -6.936 1.00 98.38 303 ASN A O 1
ATOM 2318 N N . GLN A 1 304 ? -10.352 -8.694 -5.792 1.00 98.12 304 GLN A N 1
ATOM 2319 C CA . GLN A 1 304 ? -10.608 -10.135 -5.843 1.00 98.12 304 GLN A CA 1
ATOM 2320 C C . GLN A 1 304 ? -11.755 -10.569 -4.923 1.00 98.12 304 GLN A C 1
ATOM 2322 O O . GLN A 1 304 ? -12.259 -11.679 -5.072 1.00 98.12 304 GLN A O 1
ATOM 2327 N N . ILE A 1 305 ? -12.179 -9.712 -3.989 1.00 96.38 305 ILE A N 1
ATOM 2328 C CA . ILE A 1 305 ? -13.361 -9.947 -3.155 1.00 96.38 305 ILE A CA 1
ATOM 2329 C C . ILE A 1 305 ? -14.601 -9.471 -3.917 1.00 96.38 305 ILE A C 1
ATOM 2331 O O . ILE A 1 305 ? -15.507 -10.252 -4.225 1.00 96.38 305 ILE A O 1
ATOM 2335 N N . GLY A 1 306 ? -14.636 -8.189 -4.283 1.00 96.62 306 GLY A N 1
ATOM 2336 C CA . GLY A 1 306 ? -15.746 -7.647 -5.050 1.00 96.62 306 GLY A CA 1
ATOM 2337 C C . GLY A 1 306 ? -15.882 -6.134 -5.013 1.00 96.62 306 GLY A C 1
ATOM 2338 O O . GLY A 1 306 ? -15.023 -5.416 -4.519 1.00 96.62 306 GLY A O 1
ATOM 2339 N N . TYR A 1 307 ? -16.999 -5.651 -5.550 1.00 98.12 307 TYR A N 1
ATOM 2340 C CA . TYR A 1 307 ? -17.311 -4.231 -5.655 1.00 98.12 307 TYR A CA 1
ATOM 2341 C C . TYR A 1 307 ? -18.726 -3.917 -5.179 1.00 98.12 307 TYR A C 1
ATOM 2343 O O . TYR A 1 307 ? -19.685 -4.644 -5.460 1.00 98.12 307 TYR A O 1
ATOM 2351 N N . GLU A 1 308 ? -18.875 -2.750 -4.559 1.00 96.88 308 GLU A N 1
ATOM 2352 C CA . GLU A 1 308 ? -20.176 -2.214 -4.180 1.00 96.88 308 GLU A CA 1
ATOM 2353 C C . GLU A 1 308 ? -21.046 -1.920 -5.407 1.00 96.88 308 GLU A C 1
ATOM 2355 O O . GLU A 1 308 ? -20.660 -1.170 -6.306 1.00 96.88 308 GLU A O 1
ATOM 2360 N N . GLN A 1 309 ? -22.267 -2.464 -5.434 1.00 96.31 309 GLN A N 1
ATOM 2361 C CA . GLN A 1 309 ? -23.171 -2.395 -6.594 1.00 96.31 309 GLN A CA 1
ATOM 2362 C C . GLN A 1 309 ? -23.372 -0.963 -7.105 1.00 96.31 309 GLN A C 1
ATOM 2364 O O . GLN A 1 309 ? -23.368 -0.718 -8.315 1.00 96.31 309 GLN A O 1
ATOM 2369 N N . ALA A 1 310 ? -23.526 -0.005 -6.190 1.00 95.44 310 ALA A N 1
ATOM 2370 C CA . ALA A 1 310 ? -23.738 1.396 -6.524 1.00 95.44 310 ALA A CA 1
ATOM 2371 C C . ALA A 1 310 ? -22.485 2.280 -6.411 1.00 95.44 310 ALA A C 1
ATOM 2373 O O . ALA A 1 310 ? -22.578 3.456 -6.767 1.00 95.44 310 ALA A O 1
ATOM 2374 N N . GLY A 1 311 ? -21.359 1.726 -5.952 1.00 95.69 311 GLY A N 1
ATOM 2375 C CA . GLY A 1 311 ? -20.114 2.455 -5.711 1.00 95.69 311 GLY A CA 1
ATOM 2376 C C . GLY A 1 311 ? -19.184 2.524 -6.929 1.00 95.69 311 GLY A C 1
ATOM 2377 O O . GLY A 1 311 ? -19.509 1.965 -7.988 1.00 95.69 311 GLY A O 1
ATOM 2378 N N . PRO A 1 312 ? -18.038 3.214 -6.791 1.00 97.50 312 PRO A N 1
ATOM 2379 C CA . PRO A 1 312 ? -16.959 3.204 -7.771 1.00 97.50 312 PRO A CA 1
ATOM 2380 C C . PRO A 1 312 ? -16.443 1.787 -8.027 1.00 97.50 312 PRO A C 1
ATOM 2382 O O . PRO A 1 312 ? -16.403 0.958 -7.121 1.00 97.50 312 PRO A O 1
ATOM 2385 N N . LYS A 1 313 ? -16.075 1.496 -9.276 1.00 97.81 313 LYS A N 1
ATOM 2386 C CA . LYS A 1 313 ? -15.540 0.195 -9.691 1.00 97.81 313 LYS A CA 1
ATOM 2387 C C . LYS A 1 313 ? -14.534 0.397 -10.805 1.00 97.81 313 LYS A C 1
ATOM 2389 O O . LYS A 1 313 ? -14.859 0.978 -11.846 1.00 97.81 313 LYS A O 1
ATOM 2394 N N . SER A 1 314 ? -13.325 -0.110 -10.614 1.00 97.75 314 SER A N 1
ATOM 2395 C CA . SER A 1 314 ? -12.316 -0.078 -11.664 1.00 97.75 314 SER A CA 1
ATOM 2396 C C . SER A 1 314 ? -11.458 -1.332 -11.688 1.00 97.75 314 SER A C 1
ATOM 2398 O O . SER A 1 314 ? -11.234 -1.976 -10.665 1.00 97.75 314 SER A O 1
ATOM 2400 N N . ALA A 1 315 ? -10.992 -1.667 -12.886 1.00 98.38 315 ALA A N 1
ATOM 2401 C CA . ALA A 1 315 ? -10.011 -2.710 -13.142 1.00 98.38 315 ALA A CA 1
ATOM 2402 C C . ALA A 1 315 ? -8.807 -2.097 -13.855 1.00 98.38 315 ALA A C 1
ATOM 2404 O O . ALA A 1 315 ? -8.950 -1.115 -14.592 1.00 98.38 315 ALA A O 1
ATOM 2405 N N . VAL A 1 316 ? -7.635 -2.698 -13.675 1.00 98.38 316 VAL A N 1
ATOM 2406 C CA . VAL A 1 316 ? -6.411 -2.275 -14.360 1.00 98.38 316 VAL A CA 1
ATOM 2407 C C . VAL A 1 316 ? -5.960 -3.375 -15.302 1.00 98.38 316 VAL A C 1
ATOM 2409 O O . VAL A 1 316 ? -5.653 -4.483 -14.877 1.00 98.38 316 VAL A O 1
ATOM 2412 N N . VAL A 1 317 ? -5.913 -3.073 -16.595 1.00 98.06 317 VAL A N 1
ATOM 2413 C CA . VAL A 1 317 ? -5.278 -3.941 -17.589 1.00 98.06 317 VAL A CA 1
ATOM 2414 C C . VAL A 1 317 ? -3.803 -3.575 -17.657 1.00 98.06 317 VAL A C 1
ATOM 2416 O O . VAL A 1 317 ? -3.478 -2.390 -17.693 1.00 98.06 317 VAL A O 1
ATOM 2419 N N . ALA A 1 318 ? -2.924 -4.568 -17.711 1.00 95.94 318 ALA A N 1
ATOM 2420 C CA . ALA A 1 318 ? -1.494 -4.383 -17.915 1.00 95.94 318 ALA A CA 1
ATOM 2421 C C . ALA A 1 318 ? -1.006 -5.236 -19.086 1.00 95.94 318 ALA A C 1
ATOM 2423 O O . ALA A 1 318 ? -1.318 -6.425 -19.145 1.00 95.94 318 ALA A O 1
ATOM 2424 N N . ALA A 1 319 ? -0.226 -4.653 -19.997 1.00 93.62 319 ALA A N 1
ATOM 2425 C CA . ALA A 1 319 ? 0.427 -5.376 -21.088 1.00 93.62 319 ALA A CA 1
ATOM 2426 C C . ALA A 1 319 ? 1.911 -5.011 -21.186 1.00 93.62 319 ALA A C 1
ATOM 2428 O O . ALA A 1 319 ? 2.295 -3.860 -20.982 1.00 93.62 319 ALA A O 1
ATOM 2429 N N . ASN A 1 320 ? 2.765 -5.996 -21.466 1.00 89.31 320 ASN A N 1
ATOM 2430 C CA . ASN A 1 320 ? 4.216 -5.789 -21.576 1.00 89.31 320 ASN A CA 1
ATOM 2431 C C . ASN A 1 320 ? 4.632 -5.199 -22.938 1.00 89.31 320 ASN A C 1
ATOM 2433 O O . ASN A 1 320 ? 5.815 -5.133 -23.247 1.00 89.31 320 ASN A O 1
ATOM 2437 N N . PHE A 1 321 ? 3.658 -4.778 -23.744 1.00 88.69 321 PHE A N 1
ATOM 2438 C CA . PHE A 1 321 ? 3.809 -4.187 -25.066 1.00 88.69 321 PHE A CA 1
ATOM 2439 C C . PHE A 1 321 ? 2.647 -3.223 -25.328 1.00 88.69 321 PHE A C 1
ATOM 2441 O O . PHE A 1 321 ? 1.588 -3.321 -24.701 1.00 88.69 321 PHE A O 1
ATOM 2448 N N . LEU A 1 322 ? 2.835 -2.320 -26.288 1.00 90.00 322 LEU A N 1
ATOM 2449 C CA . LEU A 1 322 ? 1.771 -1.483 -26.834 1.00 90.00 322 LEU A CA 1
ATOM 2450 C C . LEU A 1 322 ? 1.459 -1.945 -28.270 1.00 90.00 322 LEU A C 1
ATOM 2452 O O . LEU A 1 322 ? 2.402 -2.151 -29.041 1.00 90.00 322 LEU A O 1
ATOM 2456 N N . PRO A 1 323 ? 0.183 -2.121 -28.668 1.00 86.31 323 PRO A N 1
ATOM 2457 C CA . PRO A 1 323 ? -0.150 -2.468 -30.049 1.00 86.31 323 PRO A CA 1
ATOM 2458 C C . PRO A 1 323 ? 0.329 -1.394 -31.035 1.00 86.31 323 PRO A C 1
ATOM 2460 O O . PRO A 1 323 ? 0.311 -0.203 -30.727 1.00 86.31 323 PRO A O 1
ATOM 2463 N N . ARG A 1 324 ? 0.748 -1.814 -32.237 1.00 81.56 324 ARG A N 1
ATOM 2464 C CA . ARG A 1 324 ? 1.305 -0.918 -33.273 1.00 81.56 324 ARG A CA 1
ATOM 2465 C C . ARG A 1 324 ? 0.251 -0.074 -33.994 1.00 81.56 324 ARG A C 1
ATOM 2467 O O . ARG A 1 324 ? 0.585 0.938 -34.601 1.00 81.56 324 ARG A O 1
ATOM 2474 N N . ASP A 1 325 ? -1.003 -0.497 -33.953 1.00 83.81 325 ASP A N 1
ATOM 2475 C CA . ASP A 1 325 ? -2.121 0.064 -34.710 1.00 83.81 325 ASP A CA 1
ATOM 2476 C C . ASP A 1 325 ? -3.041 0.954 -33.859 1.00 83.81 325 ASP A C 1
ATOM 2478 O O . ASP A 1 325 ? -3.629 1.904 -34.380 1.00 83.81 325 ASP A O 1
ATOM 2482 N N . ARG A 1 326 ? -3.140 0.697 -32.547 1.00 86.75 326 ARG A N 1
ATOM 2483 C CA . ARG A 1 326 ? -3.974 1.467 -31.608 1.00 86.75 326 ARG A CA 1
ATOM 2484 C C . ARG A 1 326 ? -3.415 1.463 -30.184 1.00 86.75 326 ARG A C 1
ATOM 2486 O O . ARG A 1 326 ? -2.913 0.454 -29.710 1.00 86.75 326 ARG A O 1
ATOM 2493 N N . SER A 1 327 ? -3.585 2.569 -29.456 1.00 86.56 327 SER A N 1
ATOM 2494 C CA . SER A 1 327 ? -3.225 2.649 -28.029 1.00 86.56 327 SER A CA 1
ATOM 2495 C C . SER A 1 327 ? -4.382 2.331 -27.074 1.00 86.56 327 SER A C 1
ATOM 2497 O O . SER A 1 327 ? -4.154 2.088 -25.894 1.00 86.56 327 SER A O 1
ATOM 2499 N N . ALA A 1 328 ? -5.631 2.315 -27.543 1.00 91.50 328 ALA A N 1
ATOM 2500 C CA . ALA A 1 328 ? -6.782 1.924 -26.726 1.00 91.50 328 ALA A CA 1
ATOM 2501 C C . ALA A 1 328 ? -7.015 0.406 -26.763 1.00 91.50 328 ALA A C 1
ATOM 2503 O O . ALA A 1 328 ? -6.779 -0.215 -27.796 1.00 91.50 328 ALA A O 1
ATOM 2504 N N . VAL A 1 329 ? -7.571 -0.172 -25.699 1.00 93.69 329 VAL A N 1
ATOM 2505 C CA . VAL A 1 329 ? -7.908 -1.607 -25.600 1.00 93.69 329 VAL A CA 1
ATOM 2506 C C . VAL A 1 329 ? -9.392 -1.797 -25.323 1.00 93.69 329 VAL A C 1
ATOM 2508 O O . VAL A 1 329 ? -10.011 -0.973 -24.651 1.00 93.69 329 VAL A O 1
ATOM 2511 N N . THR A 1 330 ? -9.973 -2.887 -25.817 1.00 94.69 330 THR A N 1
ATOM 2512 C CA . THR A 1 330 ? -11.368 -3.222 -25.514 1.00 94.69 330 THR A CA 1
ATOM 2513 C C . THR A 1 330 ? -11.429 -4.043 -24.231 1.00 94.69 330 THR A C 1
ATOM 2515 O O . THR A 1 330 ? -11.024 -5.206 -24.204 1.00 94.69 330 THR A O 1
ATOM 2518 N N . PHE A 1 331 ? -11.987 -3.449 -23.181 1.00 97.56 331 PHE A N 1
ATOM 2519 C CA . PHE A 1 331 ? -12.276 -4.107 -21.913 1.00 97.56 331 PHE A CA 1
ATOM 2520 C C . PHE A 1 331 ? -13.695 -4.687 -21.913 1.00 97.56 331 PHE A C 1
ATOM 2522 O O . PHE A 1 331 ? -14.620 -4.082 -22.464 1.00 97.56 331 PHE A O 1
ATOM 2529 N N . LYS A 1 332 ? -13.884 -5.851 -21.284 1.00 98.38 332 LYS A N 1
ATOM 2530 C CA . LYS A 1 332 ? -15.170 -6.556 -21.191 1.00 98.38 332 LYS A CA 1
ATOM 2531 C C . LYS A 1 332 ? -15.400 -7.109 -19.783 1.00 98.38 332 LYS A C 1
ATOM 2533 O O . LYS A 1 332 ? -14.514 -7.759 -19.233 1.00 98.38 332 LYS A O 1
ATOM 2538 N N . LEU A 1 333 ? -16.619 -6.949 -19.267 1.00 98.19 333 LEU A N 1
ATOM 2539 C CA . LEU A 1 333 ? -17.131 -7.728 -18.134 1.00 98.19 333 LEU A CA 1
ATOM 2540 C C . LEU A 1 333 ? -17.929 -8.917 -18.647 1.00 98.19 333 LEU A C 1
ATOM 2542 O O . LEU A 1 333 ? -18.772 -8.777 -19.542 1.00 98.19 333 LEU A O 1
ATOM 2546 N N . ARG A 1 334 ? -17.682 -10.079 -18.051 1.00 98.06 334 ARG A N 1
ATOM 2547 C CA . ARG A 1 334 ? -18.308 -11.349 -18.408 1.00 98.06 334 ARG A CA 1
ATOM 2548 C C . ARG A 1 334 ? -18.916 -12.011 -17.186 1.00 98.06 334 ARG A C 1
ATOM 2550 O O . ARG A 1 334 ? -18.365 -11.925 -16.099 1.00 98.06 334 ARG A O 1
ATOM 2557 N N . THR A 1 335 ? -20.033 -12.694 -17.380 1.00 97.62 335 THR A N 1
ATOM 2558 C CA . THR A 1 335 ? -20.568 -13.656 -16.397 1.00 97.62 335 THR A CA 1
ATOM 2559 C C . THR A 1 335 ? -19.692 -14.920 -16.338 1.00 97.62 335 THR A C 1
ATOM 2561 O O . THR A 1 335 ? -18.894 -15.128 -17.259 1.00 97.62 335 THR A O 1
ATOM 2564 N N . PRO A 1 336 ? -19.858 -15.810 -15.336 1.00 96.19 336 PRO A N 1
ATOM 2565 C CA . PRO A 1 336 ? -19.090 -17.055 -15.245 1.00 96.19 336 PRO A CA 1
ATOM 2566 C C . PRO A 1 336 ? -19.258 -17.976 -16.464 1.00 96.19 336 PRO A C 1
ATOM 2568 O O . PRO A 1 336 ? -18.318 -18.661 -16.843 1.00 96.19 336 PRO A O 1
ATOM 2571 N N . ILE A 1 337 ? -20.415 -17.926 -17.137 1.00 95.81 337 ILE A N 1
ATOM 2572 C CA . ILE A 1 337 ? -20.694 -18.674 -18.378 1.00 95.81 337 ILE A CA 1
ATOM 2573 C C . ILE A 1 337 ? -20.146 -17.989 -19.650 1.00 95.81 337 ILE A C 1
ATOM 2575 O O . ILE A 1 337 ? -20.498 -18.360 -20.765 1.00 95.81 337 ILE A O 1
ATOM 2579 N N . GLY A 1 338 ? -19.340 -16.931 -19.515 1.00 94.94 338 GLY A N 1
ATOM 2580 C CA . GLY A 1 338 ? -18.653 -16.261 -20.627 1.00 94.94 338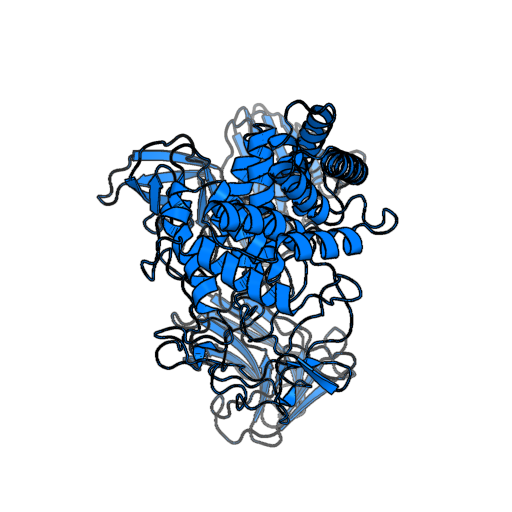 GLY A CA 1
ATOM 2581 C C . GLY A 1 338 ? -19.448 -15.168 -21.356 1.00 94.94 338 GLY A C 1
ATOM 2582 O O . GLY A 1 338 ? -18.866 -14.438 -22.171 1.00 94.94 338 GLY A O 1
ATOM 2583 N N . LYS A 1 339 ? -20.743 -14.978 -21.044 1.00 97.06 339 LYS A N 1
ATOM 2584 C CA . LYS A 1 339 ? -21.583 -13.914 -21.636 1.00 97.06 339 LYS A CA 1
ATOM 2585 C C . LYS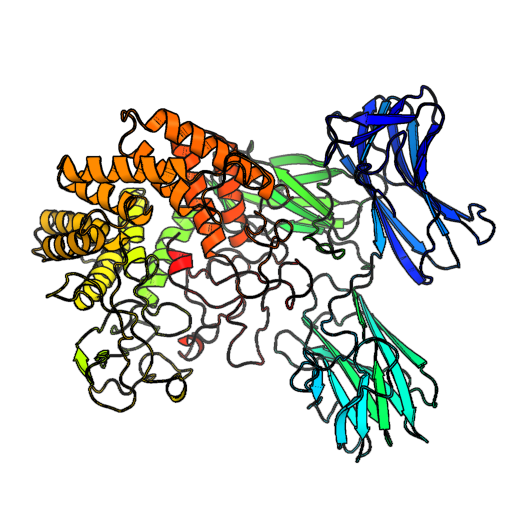 A 1 339 ? -21.028 -12.533 -21.289 1.00 97.06 339 LYS A C 1
ATOM 2587 O O . LYS A 1 339 ? -20.935 -12.199 -20.108 1.00 97.06 339 LYS A O 1
ATOM 2592 N N . VAL A 1 340 ? -20.718 -11.726 -22.308 1.00 98.06 340 VAL A N 1
ATOM 2593 C CA . VAL A 1 340 ? -20.315 -10.317 -22.155 1.00 98.06 340 VAL A CA 1
ATOM 2594 C C . VAL A 1 340 ? -21.534 -9.485 -21.768 1.00 98.06 340 VAL A C 1
ATOM 2596 O O . VAL A 1 340 ? -22.522 -9.461 -22.499 1.00 98.06 340 VAL A O 1
ATOM 2599 N N . VAL A 1 341 ? -21.457 -8.794 -20.635 1.00 97.56 341 VAL A N 1
ATOM 2600 C CA . VAL A 1 341 ? -22.545 -7.949 -20.110 1.00 97.56 341 VAL A CA 1
ATOM 2601 C C . VAL A 1 341 ? -22.234 -6.460 -20.193 1.00 97.56 341 VAL A C 1
ATOM 2603 O O . VAL A 1 341 ? -23.139 -5.632 -20.197 1.00 97.56 341 VAL A O 1
ATOM 2606 N N . TRP A 1 342 ? -20.955 -6.115 -20.313 1.00 97.25 342 TRP A N 1
ATOM 2607 C CA . TRP A 1 342 ? -20.499 -4.744 -20.475 1.00 97.25 342 TRP A CA 1
ATOM 2608 C C . TRP A 1 342 ? -19.192 -4.726 -21.265 1.00 97.25 342 TRP A C 1
ATOM 2610 O O . TRP A 1 342 ? -18.376 -5.640 -21.134 1.00 97.25 342 TRP A O 1
ATOM 2620 N N . LYS A 1 343 ? -18.990 -3.699 -22.092 1.00 96.94 343 LYS A N 1
ATOM 2621 C CA . LYS A 1 343 ? -17.754 -3.497 -22.855 1.00 96.94 343 LYS A CA 1
ATOM 2622 C C . LYS A 1 343 ? -17.464 -2.012 -23.031 1.00 96.94 343 LYS A C 1
ATOM 2624 O O . LYS A 1 343 ? -18.398 -1.228 -23.197 1.00 96.94 343 LYS A O 1
ATOM 2629 N N . LYS A 1 344 ? -16.186 -1.638 -23.047 1.00 95.81 344 LYS A N 1
ATOM 2630 C CA . LYS A 1 344 ? -15.744 -0.261 -23.292 1.00 95.81 344 LYS A CA 1
ATOM 2631 C C . LYS A 1 344 ? -14.340 -0.248 -23.883 1.00 95.81 344 LYS A C 1
ATOM 2633 O O . LYS A 1 344 ? -13.493 -1.037 -23.470 1.00 95.81 344 LYS A O 1
ATOM 2638 N N . ASP A 1 345 ? -14.099 0.669 -24.811 1.00 93.69 345 ASP A N 1
ATOM 2639 C CA . ASP A 1 345 ? -12.745 0.980 -25.259 1.00 93.69 345 ASP A CA 1
ATOM 2640 C C . ASP A 1 345 ? -12.086 1.935 -24.263 1.00 93.69 345 ASP A C 1
ATOM 2642 O O . ASP A 1 345 ? -12.629 2.989 -23.921 1.00 93.69 345 ASP A O 1
ATOM 2646 N N . VAL A 1 346 ? -10.917 1.537 -23.772 1.00 94.75 346 VAL A N 1
ATOM 2647 C CA . VAL A 1 346 ? -10.181 2.214 -22.707 1.00 94.75 346 VAL A CA 1
ATOM 2648 C C . VAL A 1 346 ? -8.866 2.731 -23.287 1.00 94.75 346 VAL A C 1
ATOM 2650 O O . VAL A 1 346 ? -8.136 1.948 -23.894 1.00 94.75 346 VAL A O 1
ATOM 2653 N N . PRO A 1 347 ? -8.545 4.028 -23.157 1.00 93.44 347 PRO A N 1
ATOM 2654 C CA . PRO A 1 347 ? -7.270 4.577 -23.615 1.00 93.44 347 PRO A CA 1
ATOM 2655 C C . PRO A 1 347 ? -6.109 4.133 -22.720 1.00 93.44 347 PRO A C 1
ATOM 2657 O O . PRO A 1 347 ? -6.309 3.905 -21.528 1.00 93.44 347 PRO A O 1
ATOM 2660 N N . CYS A 1 348 ? -4.904 4.025 -23.286 1.00 95.19 348 CYS A N 1
ATOM 2661 C CA . CYS A 1 348 ? -3.702 3.752 -22.496 1.00 95.19 348 CYS A CA 1
ATOM 2662 C C . CYS A 1 348 ? -3.458 4.898 -21.515 1.00 95.19 348 CYS A C 1
ATOM 2664 O O . CYS A 1 348 ? -3.437 6.064 -21.913 1.00 95.19 348 CYS A O 1
ATOM 2666 N N . SER A 1 349 ? -3.271 4.540 -20.250 1.00 94.50 349 SER A N 1
ATOM 2667 C CA . SER A 1 349 ? -2.889 5.427 -19.154 1.00 94.50 349 SER A CA 1
ATOM 2668 C C . SER A 1 349 ? -1.366 5.598 -19.060 1.00 94.50 349 SER A C 1
ATOM 2670 O O . SER A 1 349 ? -0.876 6.227 -18.132 1.00 94.50 349 SER A O 1
ATOM 2672 N N . GLY A 1 350 ? -0.612 5.027 -20.003 1.00 92.88 350 GLY A N 1
ATOM 2673 C CA . GLY A 1 350 ? 0.843 5.084 -20.035 1.00 92.88 350 GLY A CA 1
ATOM 2674 C C . GLY A 1 350 ? 1.506 4.004 -19.191 1.00 92.88 350 GLY A C 1
ATOM 2675 O O . GLY A 1 350 ? 0.989 2.895 -19.040 1.00 92.88 350 GLY A O 1
ATOM 2676 N N . ARG A 1 351 ? 2.697 4.325 -18.693 1.00 90.75 351 ARG A N 1
ATOM 2677 C CA . ARG A 1 351 ? 3.509 3.479 -17.811 1.00 90.75 351 ARG A CA 1
ATOM 2678 C C . ARG A 1 351 ? 3.702 4.220 -16.492 1.00 90.75 351 ARG A C 1
ATOM 2680 O O . ARG A 1 351 ? 3.669 5.446 -16.482 1.00 90.75 351 ARG A O 1
ATOM 2687 N N . VAL A 1 352 ? 3.886 3.487 -15.399 1.00 88.44 352 VAL A N 1
ATOM 2688 C CA . VAL A 1 352 ? 4.062 4.084 -14.066 1.00 88.44 352 VAL A CA 1
ATOM 2689 C C . VAL A 1 352 ? 5.547 4.232 -13.766 1.00 88.44 352 VAL A C 1
ATOM 2691 O O . VAL A 1 352 ? 6.286 3.249 -13.850 1.00 88.44 352 VAL A O 1
ATOM 2694 N N . TYR A 1 353 ? 5.945 5.454 -13.423 1.00 82.56 353 TYR A N 1
ATOM 2695 C CA . TYR A 1 353 ? 7.289 5.848 -13.012 1.00 82.56 353 TYR A CA 1
ATOM 2696 C C . TYR A 1 353 ? 7.217 6.401 -11.597 1.00 82.56 353 TYR A C 1
ATOM 2698 O O . TYR A 1 353 ? 6.264 7.106 -11.278 1.00 82.56 353 TYR A O 1
ATOM 2706 N N . GLY A 1 354 ? 8.219 6.094 -10.780 1.00 73.62 354 GLY A N 1
ATOM 2707 C CA . GLY A 1 354 ? 8.238 6.485 -9.377 1.00 73.62 354 GLY A CA 1
ATOM 2708 C C . GLY A 1 354 ? 9.471 7.297 -9.005 1.00 73.62 354 GLY A C 1
ATOM 2709 O O . GLY A 1 354 ? 10.315 6.845 -8.234 1.00 73.62 354 GLY A O 1
ATOM 2710 N N . GLY A 1 355 ? 9.645 8.451 -9.651 1.00 70.19 355 GLY A N 1
ATOM 2711 C CA . GLY A 1 355 ? 10.780 9.348 -9.409 1.00 70.19 355 GLY A CA 1
ATOM 2712 C C . GLY A 1 355 ? 12.158 8.783 -9.790 1.00 70.19 355 GLY A C 1
ATOM 2713 O O . GLY A 1 355 ? 13.175 9.339 -9.380 1.00 70.19 355 GLY A O 1
ATOM 2714 N N . THR A 1 356 ? 12.214 7.680 -10.541 1.00 71.81 356 THR A N 1
ATOM 2715 C CA . THR A 1 356 ? 13.437 7.114 -11.134 1.00 71.81 356 THR A CA 1
ATOM 2716 C C . THR A 1 356 ? 13.217 6.825 -12.620 1.00 71.81 356 THR A C 1
ATOM 2718 O O . THR A 1 356 ? 12.080 6.806 -13.098 1.00 71.81 356 THR A O 1
ATOM 2721 N N . ASP A 1 357 ? 14.302 6.565 -13.354 1.00 69.88 357 ASP A N 1
ATOM 2722 C CA . ASP A 1 357 ? 14.235 6.199 -14.777 1.00 69.88 357 ASP A CA 1
ATOM 2723 C C . ASP A 1 357 ? 13.599 4.809 -15.015 1.00 69.88 357 ASP A C 1
ATOM 2725 O O . ASP A 1 357 ? 13.211 4.480 -16.140 1.00 69.88 357 ASP A O 1
ATOM 2729 N N . ASP A 1 358 ? 13.456 3.995 -13.961 1.00 75.94 358 ASP A N 1
ATOM 2730 C CA . ASP A 1 358 ? 12.891 2.648 -14.018 1.00 75.94 358 ASP A CA 1
ATOM 2731 C C . ASP A 1 358 ? 11.367 2.653 -13.790 1.00 75.94 358 ASP A C 1
ATOM 2733 O O . ASP A 1 358 ? 10.870 2.935 -12.701 1.00 75.94 358 ASP A O 1
ATOM 2737 N N . ASP A 1 359 ? 10.604 2.257 -14.813 1.00 83.44 359 ASP A N 1
ATOM 2738 C CA . ASP A 1 359 ? 9.141 2.102 -14.730 1.00 83.44 359 ASP A CA 1
ATOM 2739 C C . ASP A 1 359 ? 8.698 0.734 -14.204 1.00 83.44 359 ASP A C 1
ATOM 2741 O O . ASP A 1 359 ? 9.501 -0.177 -14.096 1.00 83.44 359 ASP A O 1
ATOM 2745 N N . TRP A 1 360 ? 7.404 0.505 -13.980 1.00 84.31 360 TRP A N 1
ATOM 2746 C CA . TRP A 1 360 ? 6.873 -0.777 -13.471 1.00 84.31 360 TRP A CA 1
ATOM 2747 C C . TRP A 1 360 ? 6.911 -1.979 -14.431 1.00 84.31 360 TRP A C 1
ATOM 2749 O O . TRP A 1 360 ? 6.495 -3.075 -14.063 1.00 84.31 360 TRP A O 1
ATOM 2759 N N . GLY A 1 361 ? 7.398 -1.821 -15.657 1.00 83.06 361 GLY A N 1
ATOM 2760 C CA . GLY A 1 361 ? 7.533 -2.891 -16.647 1.00 83.06 361 GLY A CA 1
ATOM 2761 C C . GLY A 1 361 ? 6.332 -3.060 -17.582 1.00 83.06 361 GLY A C 1
ATOM 2762 O O . GLY A 1 361 ? 6.435 -3.801 -18.560 1.00 83.06 361 GLY A O 1
ATOM 2763 N N . TRP A 1 362 ? 5.236 -2.326 -17.369 1.00 89.19 362 TRP A N 1
ATOM 2764 C CA . TRP A 1 362 ? 3.974 -2.508 -18.092 1.00 89.19 362 TRP A CA 1
ATOM 2765 C C . TRP A 1 362 ? 3.400 -1.203 -18.643 1.00 89.19 362 TRP A C 1
ATOM 2767 O O . TRP A 1 362 ? 3.582 -0.132 -18.066 1.00 89.19 362 TRP A O 1
ATOM 2777 N N . TYR A 1 363 ? 2.653 -1.323 -19.738 1.00 93.31 363 TYR A N 1
ATOM 2778 C CA . TYR A 1 363 ? 1.646 -0.349 -20.149 1.00 93.31 363 TYR A CA 1
ATOM 2779 C C . TYR A 1 363 ? 0.336 -0.660 -19.440 1.00 93.31 363 TYR A C 1
ATOM 2781 O O . TYR A 1 363 ? -0.034 -1.831 -19.337 1.00 93.31 363 TYR A O 1
ATOM 2789 N N . PHE A 1 364 ? -0.365 0.370 -18.980 1.00 96.38 364 PHE A N 1
ATOM 2790 C CA . PHE A 1 364 ? -1.567 0.217 -18.174 1.00 96.38 364 PHE A CA 1
ATOM 2791 C C . PHE A 1 364 ? -2.787 0.888 -18.802 1.00 96.38 364 PHE A C 1
ATOM 2793 O O . PHE A 1 364 ? -2.690 1.932 -19.444 1.00 96.38 364 PHE A O 1
ATOM 2800 N N . TRP A 1 365 ? -3.960 0.313 -18.545 1.00 97.12 365 TRP A N 1
ATOM 2801 C CA . TRP A 1 365 ? -5.259 0.890 -18.875 1.00 97.12 365 TRP A CA 1
ATOM 2802 C C . TRP A 1 365 ? -6.182 0.780 -17.672 1.00 97.12 365 TRP A C 1
ATOM 2804 O O . TRP A 1 365 ? -6.423 -0.320 -17.173 1.00 97.12 365 TRP A O 1
ATOM 2814 N N . ARG A 1 366 ? -6.750 1.905 -17.240 1.00 97.25 366 ARG A N 1
ATOM 2815 C CA . ARG A 1 366 ? -7.741 1.930 -16.162 1.00 97.25 366 ARG A CA 1
ATOM 2816 C C . ARG A 1 366 ? -9.159 1.857 -16.727 1.00 97.25 366 ARG A C 1
ATOM 2818 O O . ARG A 1 366 ? -9.671 2.820 -17.297 1.00 97.25 366 ARG A O 1
ATOM 2825 N N . ALA A 1 367 ? -9.812 0.712 -16.561 1.00 97.62 367 ALA A N 1
ATOM 2826 C CA . ALA A 1 367 ? -11.192 0.498 -16.971 1.00 97.62 367 ALA A CA 1
ATOM 2827 C C . ALA A 1 367 ? -12.152 0.857 -15.828 1.00 97.62 367 ALA A C 1
ATOM 2829 O O . ALA A 1 367 ? -12.344 0.069 -14.906 1.00 97.62 367 ALA A O 1
ATOM 2830 N N . ASP A 1 368 ? -12.771 2.036 -15.896 1.00 97.31 368 ASP A N 1
ATOM 2831 C CA . ASP A 1 368 ? -13.882 2.412 -15.013 1.00 97.31 368 ASP A CA 1
ATOM 2832 C C . ASP A 1 368 ? -15.201 1.826 -15.537 1.00 97.31 368 ASP A C 1
ATOM 2834 O O . ASP A 1 368 ? -15.677 2.197 -16.620 1.00 97.31 368 ASP A O 1
ATOM 2838 N N . PHE A 1 369 ? -15.780 0.919 -14.750 1.00 97.69 369 PHE A N 1
ATOM 2839 C CA . PHE A 1 369 ? -17.063 0.269 -15.010 1.00 97.69 369 PHE A CA 1
ATOM 2840 C C . PHE A 1 369 ? -18.102 0.577 -13.925 1.00 97.69 369 PHE A C 1
ATOM 2842 O O . PHE A 1 369 ? -19.078 -0.156 -13.768 1.00 97.69 369 PHE A O 1
ATOM 2849 N N . SER A 1 370 ? -17.948 1.690 -13.204 1.00 97.44 370 SER A N 1
ATOM 2850 C CA . SER A 1 370 ? -18.847 2.119 -12.122 1.00 97.44 370 SER A CA 1
ATOM 2851 C C . SER A 1 370 ? -20.311 2.236 -12.560 1.00 97.44 370 SER A C 1
ATOM 2853 O O . SER A 1 370 ? -21.215 1.975 -11.765 1.00 97.44 370 SER A O 1
ATOM 2855 N N . ALA A 1 371 ? -20.548 2.565 -13.837 1.00 96.12 371 ALA A N 1
ATOM 2856 C CA . ALA A 1 371 ? -21.879 2.635 -14.443 1.00 96.12 371 ALA A CA 1
ATOM 2857 C C . ALA A 1 371 ? -22.611 1.278 -14.488 1.00 96.12 371 ALA A C 1
ATOM 2859 O O . ALA A 1 371 ? -23.839 1.250 -14.565 1.00 96.12 371 ALA A O 1
ATOM 2860 N N . TRP A 1 372 ? -21.887 0.156 -14.425 1.00 96.75 372 TRP A N 1
ATOM 2861 C CA . TRP A 1 372 ? -22.490 -1.167 -14.307 1.00 96.75 372 TRP A CA 1
ATOM 2862 C C . TRP A 1 372 ? -23.035 -1.380 -12.891 1.00 96.75 372 TRP A C 1
ATOM 2864 O O . TRP A 1 372 ? -22.305 -1.274 -11.903 1.00 96.75 372 TRP A O 1
ATOM 2874 N N . ARG A 1 373 ? -24.327 -1.710 -12.798 1.00 96.00 373 ARG A N 1
ATOM 2875 C CA . ARG A 1 373 ? -25.037 -1.946 -11.528 1.00 96.00 373 ARG A CA 1
ATOM 2876 C C . ARG A 1 373 ? -25.649 -3.347 -11.425 1.00 96.00 373 ARG A C 1
ATOM 2878 O O . ARG A 1 373 ? -26.398 -3.604 -10.487 1.00 96.00 373 ARG A O 1
ATOM 2885 N N . GLY A 1 374 ? -25.374 -4.246 -12.372 1.00 97.00 374 GLY A N 1
ATOM 2886 C CA . GLY A 1 374 ? -25.852 -5.629 -12.302 1.00 97.00 374 GLY A CA 1
ATOM 2887 C C . GLY A 1 374 ? -25.150 -6.388 -11.178 1.00 97.00 374 GLY A C 1
ATOM 2888 O O . GLY A 1 374 ? -23.921 -6.383 -11.123 1.00 97.00 374 GLY A O 1
ATOM 2889 N N . ALA A 1 375 ? -25.923 -7.013 -10.290 1.00 97.56 375 ALA A N 1
ATOM 2890 C CA . ALA A 1 375 ? -25.385 -7.826 -9.204 1.00 97.56 375 ALA A CA 1
ATOM 2891 C C . ALA A 1 375 ? -25.050 -9.250 -9.677 1.00 97.56 375 ALA A C 1
ATOM 2893 O O . ALA A 1 375 ? -25.676 -9.755 -10.610 1.00 97.56 375 ALA A O 1
ATOM 2894 N N . GLY A 1 376 ? -24.082 -9.893 -9.025 1.00 97.31 376 GLY A N 1
ATOM 2895 C CA . GLY A 1 376 ? -23.659 -11.262 -9.322 1.00 97.31 376 GLY A CA 1
ATOM 2896 C C . GLY A 1 376 ? -22.143 -11.419 -9.414 1.00 97.31 376 GLY A C 1
ATOM 2897 O O . GLY A 1 376 ? -21.389 -10.505 -9.087 1.00 97.31 376 GLY A O 1
ATOM 2898 N N . GLN A 1 377 ? -21.700 -12.591 -9.864 1.00 97.62 377 GLN A N 1
ATOM 2899 C CA . GLN A 1 377 ? -20.287 -12.877 -10.117 1.00 97.62 377 GLN A CA 1
ATOM 2900 C C . GLN A 1 377 ? -19.887 -12.480 -11.536 1.00 97.62 377 GLN A C 1
ATOM 2902 O O . GLN A 1 377 ? -20.642 -12.694 -12.488 1.00 97.62 377 GLN A O 1
ATOM 2907 N N . PHE A 1 378 ? -18.678 -11.945 -11.683 1.00 98.06 378 PHE A N 1
ATOM 2908 C CA . PHE A 1 378 ? -18.141 -11.509 -12.963 1.00 98.06 378 PHE A CA 1
ATOM 2909 C C . PHE A 1 378 ? -16.648 -11.814 -13.091 1.00 98.06 378 PHE A C 1
ATOM 2911 O O . PHE A 1 378 ? -15.948 -12.042 -12.108 1.00 98.06 378 PHE A O 1
ATOM 2918 N N . ARG A 1 379 ? -16.173 -11.783 -14.335 1.00 97.75 379 ARG A N 1
ATOM 2919 C CA . ARG A 1 379 ? -14.762 -11.752 -14.716 1.00 97.75 379 ARG A CA 1
ATOM 2920 C C . ARG A 1 379 ? -14.511 -10.542 -15.608 1.00 97.75 379 ARG A C 1
ATOM 2922 O O . ARG A 1 379 ? -15.327 -10.229 -16.480 1.00 97.75 379 ARG A O 1
ATOM 2929 N N . ALA A 1 380 ? -13.381 -9.880 -15.417 1.00 98.25 380 ALA A N 1
ATOM 2930 C CA . ALA A 1 380 ? -12.902 -8.832 -16.300 1.00 98.25 380 ALA A CA 1
ATOM 2931 C C . ALA A 1 380 ? -11.938 -9.433 -17.332 1.00 98.25 380 ALA A C 1
ATOM 2933 O O . ALA A 1 380 ? -11.129 -10.293 -17.002 1.00 98.25 380 ALA A O 1
ATOM 2934 N N . SER A 1 381 ? -12.021 -8.996 -18.586 1.00 97.94 381 SER A N 1
ATOM 2935 C CA . SER A 1 381 ? -11.146 -9.469 -19.666 1.00 97.94 381 SER A CA 1
ATOM 2936 C C . SER A 1 381 ? -10.767 -8.330 -20.604 1.00 97.94 381 SER A C 1
ATOM 2938 O O . SER A 1 381 ? -11.552 -7.398 -20.808 1.00 97.94 381 SER A O 1
ATOM 2940 N N . ALA A 1 382 ? -9.579 -8.413 -21.194 1.00 97.06 382 ALA A N 1
ATOM 2941 C CA . ALA A 1 382 ? -9.100 -7.457 -22.182 1.00 97.06 382 ALA A CA 1
ATOM 2942 C C . ALA A 1 382 ? -8.288 -8.154 -23.277 1.00 97.06 382 ALA A C 1
ATOM 2944 O O . ALA A 1 382 ? -7.551 -9.102 -23.007 1.00 97.06 382 ALA A O 1
ATOM 2945 N N . GLN A 1 383 ? -8.426 -7.651 -24.503 1.00 93.25 383 GLN A N 1
ATOM 2946 C CA . GLN A 1 383 ? -7.619 -8.043 -25.658 1.00 93.25 383 GLN A CA 1
ATOM 2947 C C . GLN A 1 383 ? -6.700 -6.876 -26.032 1.00 93.25 383 GLN A C 1
ATOM 2949 O O . GLN A 1 383 ? -7.173 -5.750 -26.212 1.00 93.25 383 GLN A O 1
ATOM 2954 N N . VAL A 1 384 ? -5.406 -7.153 -26.169 1.00 91.31 384 VAL A N 1
ATOM 2955 C CA . VAL A 1 384 ? -4.370 -6.200 -26.580 1.00 91.31 384 VAL A CA 1
ATOM 2956 C C . VAL A 1 384 ? -3.616 -6.844 -27.740 1.00 91.31 384 VAL A C 1
ATOM 2958 O O . VAL A 1 384 ? -2.930 -7.841 -27.546 1.00 91.31 384 VAL A O 1
ATOM 2961 N N . GLY A 1 385 ? -3.788 -6.343 -28.967 1.00 87.50 385 GLY A N 1
ATOM 2962 C CA . GLY A 1 385 ? -3.310 -7.052 -30.165 1.00 87.50 385 GLY A CA 1
ATOM 2963 C C . GLY A 1 385 ? -3.826 -8.498 -30.202 1.00 87.50 385 GLY A C 1
ATOM 2964 O O . GLY A 1 385 ? -5.012 -8.733 -29.989 1.00 87.50 385 GLY A O 1
ATOM 2965 N N . GLU A 1 386 ? -2.923 -9.463 -30.381 1.00 88.94 386 GLU A N 1
ATOM 2966 C CA . GLU A 1 386 ? -3.237 -10.903 -30.384 1.00 88.94 386 GLU A CA 1
ATOM 2967 C C . GLU A 1 386 ? -3.267 -11.542 -28.982 1.00 88.94 386 GLU A C 1
ATOM 2969 O O . GLU A 1 386 ? -3.703 -12.680 -28.828 1.00 88.94 386 GLU A O 1
ATOM 2974 N N . ALA A 1 387 ? -2.849 -10.825 -27.933 1.00 92.38 387 ALA A N 1
ATOM 2975 C CA . ALA A 1 387 ? -2.826 -11.353 -26.571 1.00 92.38 387 ALA A CA 1
ATOM 2976 C C . ALA A 1 387 ? -4.078 -10.970 -25.770 1.00 92.38 387 ALA A C 1
ATOM 2978 O O . ALA A 1 387 ? -4.574 -9.844 -25.842 1.00 92.38 387 ALA A O 1
ATOM 2979 N N . SER A 1 388 ? -4.545 -11.896 -24.935 1.00 94.56 388 SER A N 1
ATOM 2980 C CA . SER A 1 388 ? -5.671 -11.694 -24.022 1.00 94.56 388 SER A CA 1
ATOM 2981 C C . SER A 1 388 ? -5.263 -11.913 -22.573 1.00 94.56 388 SER A C 1
ATOM 2983 O O . SER A 1 388 ? -4.415 -12.758 -22.287 1.00 94.56 388 SER A O 1
ATOM 2985 N N . GLY A 1 389 ? -5.918 -11.206 -21.658 1.00 95.19 389 GLY A N 1
ATOM 2986 C CA . GLY A 1 389 ? -5.816 -11.444 -20.222 1.00 95.19 389 GLY A CA 1
ATOM 2987 C C . GLY A 1 389 ? -7.188 -11.404 -19.570 1.00 95.19 389 GLY A C 1
ATOM 2988 O O . GLY A 1 389 ? -8.078 -10.678 -20.025 1.00 95.19 389 GLY A O 1
ATOM 2989 N N . GLU A 1 390 ? -7.349 -12.164 -18.491 1.00 96.75 390 GLU A N 1
ATOM 2990 C CA . GLU A 1 390 ? -8.563 -12.177 -17.681 1.00 96.75 390 GLU A CA 1
ATOM 2991 C C . GLU A 1 390 ? -8.225 -12.110 -16.190 1.00 96.75 390 GLU A C 1
ATOM 2993 O O . GLU A 1 390 ? -7.166 -12.570 -15.765 1.00 96.75 390 GLU A O 1
ATOM 2998 N N . SER A 1 391 ? -9.127 -11.525 -15.405 1.00 97.69 391 SER A N 1
ATOM 2999 C CA . SER A 1 391 ? -9.038 -11.497 -13.947 1.00 97.69 391 SER A CA 1
ATOM 3000 C C . SER A 1 391 ? -9.500 -12.820 -13.343 1.00 97.69 391 SER A C 1
ATOM 3002 O O . SER A 1 391 ? -10.071 -13.663 -14.036 1.00 97.69 391 SER A O 1
ATOM 3004 N N . VAL A 1 392 ? -9.366 -12.973 -12.027 1.00 96.62 392 VAL A N 1
ATOM 3005 C CA . VAL A 1 392 ? -10.150 -13.951 -11.254 1.00 96.62 392 VAL A CA 1
ATOM 3006 C C . VAL A 1 392 ? -11.639 -13.572 -11.215 1.00 96.62 392 VAL A C 1
ATOM 3008 O O . VAL A 1 392 ? -12.027 -12.500 -11.694 1.00 96.62 392 VAL A O 1
ATOM 3011 N N . LEU A 1 393 ? -12.486 -14.467 -10.693 1.00 97.00 393 LEU A N 1
ATOM 3012 C CA . LEU A 1 393 ? -13.888 -14.139 -10.419 1.00 97.00 393 LEU A CA 1
ATOM 3013 C C . LEU A 1 393 ? -13.979 -13.163 -9.243 1.00 97.00 393 LEU A C 1
ATOM 3015 O O . LEU A 1 393 ? -13.234 -13.294 -8.280 1.00 97.00 393 LEU A O 1
ATOM 3019 N N . PHE A 1 394 ? -14.923 -12.231 -9.317 1.00 97.50 394 PHE A N 1
ATOM 3020 C CA . PHE A 1 394 ? -15.251 -11.304 -8.234 1.00 97.50 394 PHE A CA 1
ATOM 3021 C C . PHE A 1 394 ? -16.757 -11.037 -8.202 1.00 97.50 394 PHE A C 1
ATOM 3023 O O . PHE A 1 394 ? -17.457 -11.241 -9.201 1.00 97.50 394 PHE A O 1
ATOM 3030 N N . PHE A 1 395 ? -17.273 -10.570 -7.066 1.00 97.38 395 PHE A N 1
ATOM 3031 C CA . PHE A 1 395 ? -18.697 -10.274 -6.912 1.00 97.38 395 PHE A CA 1
ATOM 3032 C C . PHE A 1 395 ? -19.000 -8.779 -7.066 1.00 97.38 395 PHE A C 1
ATOM 3034 O O . PHE A 1 395 ? -18.217 -7.925 -6.666 1.00 97.38 395 PHE A O 1
ATOM 3041 N N . VAL A 1 396 ? -20.163 -8.438 -7.616 1.00 98.44 396 VAL A N 1
ATOM 3042 C CA . VAL A 1 396 ? -20.737 -7.088 -7.548 1.00 98.44 396 VAL A CA 1
ATOM 3043 C C . VAL A 1 396 ? -22.049 -7.180 -6.783 1.00 98.44 396 VAL A C 1
ATOM 3045 O O . VAL A 1 396 ? -22.951 -7.917 -7.179 1.00 98.44 396 VAL A O 1
ATOM 3048 N N . GLY A 1 397 ? -22.183 -6.429 -5.692 1.00 97.81 397 GLY A N 1
ATOM 3049 C CA . GLY A 1 397 ? -23.376 -6.477 -4.846 1.00 97.81 397 GLY A CA 1
ATOM 3050 C C . GLY A 1 397 ? -23.404 -5.378 -3.796 1.00 97.81 397 GLY A C 1
ATOM 3051 O O . GLY A 1 397 ? -22.414 -4.689 -3.593 1.00 97.81 397 GLY A O 1
ATOM 3052 N N . ARG A 1 398 ? -24.554 -5.170 -3.150 1.00 96.12 398 ARG A N 1
ATOM 3053 C CA . ARG A 1 398 ? -24.659 -4.217 -2.026 1.00 96.12 398 ARG A CA 1
ATOM 3054 C C . ARG A 1 398 ? -23.890 -4.766 -0.839 1.00 96.12 398 ARG A C 1
ATOM 3056 O O . ARG A 1 398 ? -24.059 -5.951 -0.597 1.00 96.12 398 ARG A O 1
ATOM 3063 N N . GLY A 1 399 ? -23.131 -3.969 -0.100 1.00 93.62 399 GLY A N 1
ATOM 3064 C CA . GLY A 1 399 ? -22.436 -4.355 1.135 1.00 93.62 399 GLY A CA 1
ATOM 3065 C C . GLY A 1 399 ? -21.550 -5.592 0.999 1.00 93.62 399 GLY A C 1
ATOM 3066 O O . GLY A 1 399 ? -21.436 -6.355 1.954 1.00 93.62 399 GLY A O 1
ATOM 3067 N N . VAL A 1 400 ? -21.020 -5.870 -0.196 1.00 94.81 400 VAL A N 1
ATOM 3068 C CA . VAL A 1 400 ? -20.273 -7.110 -0.443 1.00 94.81 400 VAL A CA 1
ATOM 3069 C C . VAL A 1 400 ? -18.974 -7.124 0.341 1.00 94.81 400 VAL A C 1
ATOM 3071 O O . VAL A 1 400 ? -18.667 -8.142 0.946 1.00 94.81 400 VAL A O 1
ATOM 3074 N N . LEU A 1 401 ? -18.258 -5.999 0.389 1.00 93.75 401 LEU A N 1
ATOM 3075 C CA . LEU A 1 401 ? -16.967 -5.947 1.068 1.00 93.75 401 LEU A CA 1
ATOM 3076 C C . LEU A 1 401 ? -17.144 -6.254 2.555 1.00 93.75 401 LEU A C 1
ATOM 3078 O O . LEU A 1 401 ? -16.564 -7.215 3.040 1.00 93.75 401 LEU A O 1
ATOM 3082 N N . LEU A 1 402 ? -18.045 -5.540 3.237 1.00 93.44 402 LEU A N 1
ATOM 3083 C CA . LEU A 1 402 ? -18.318 -5.776 4.658 1.00 93.44 402 LEU A CA 1
ATOM 3084 C C . LEU A 1 402 ? -18.843 -7.185 4.941 1.00 93.44 402 LEU A C 1
ATOM 3086 O O . LEU A 1 402 ? -18.385 -7.812 5.889 1.00 93.44 402 LEU A O 1
ATOM 3090 N N . ARG A 1 403 ? -19.772 -7.714 4.134 1.00 93.12 403 ARG A N 1
ATOM 3091 C CA . ARG A 1 403 ? -20.264 -9.085 4.349 1.00 93.12 403 ARG A CA 1
ATOM 3092 C C . ARG A 1 403 ? -19.160 -10.128 4.250 1.00 93.12 403 ARG A C 1
ATOM 3094 O O . ARG A 1 403 ? -19.219 -11.122 4.964 1.00 93.12 403 ARG A O 1
ATOM 3101 N N . GLU A 1 404 ? -18.200 -9.913 3.358 1.00 93.94 404 GLU A N 1
ATOM 3102 C CA . GLU A 1 404 ? -17.110 -10.855 3.144 1.00 93.94 404 GLU A CA 1
ATOM 3103 C C . GLU A 1 404 ? -15.966 -10.682 4.141 1.00 93.94 404 GLU A C 1
ATOM 3105 O O . GLU A 1 404 ? -15.307 -11.673 4.437 1.00 93.94 404 GLU A O 1
ATOM 3110 N N . THR A 1 405 ? -15.712 -9.479 4.663 1.00 95.25 405 THR A N 1
ATOM 3111 C CA . THR A 1 405 ? -14.508 -9.208 5.468 1.00 95.25 405 THR A CA 1
ATOM 3112 C C . THR A 1 405 ? -14.767 -8.963 6.951 1.00 95.25 405 THR A C 1
ATOM 3114 O O . THR A 1 405 ? -13.871 -9.233 7.746 1.00 95.25 405 THR A O 1
ATOM 3117 N N . ALA A 1 406 ? -15.956 -8.495 7.351 1.00 94.94 406 ALA A N 1
ATOM 3118 C CA . ALA A 1 406 ? -16.194 -7.991 8.709 1.00 94.94 406 ALA A CA 1
ATOM 3119 C C . ALA A 1 406 ? -15.876 -9.021 9.801 1.00 94.94 406 ALA A C 1
ATOM 3121 O O . ALA A 1 406 ? -15.135 -8.705 10.726 1.00 94.94 406 ALA A O 1
ATOM 3122 N N . GLN A 1 407 ? -16.377 -10.254 9.671 1.00 95.62 407 GLN A N 1
ATOM 3123 C CA . GLN A 1 407 ? -16.130 -11.278 10.688 1.00 95.62 407 GLN A CA 1
ATOM 3124 C C . GLN A 1 407 ? -14.660 -11.676 10.755 1.00 95.62 407 GLN A C 1
ATOM 3126 O O . GLN A 1 407 ? -14.098 -11.728 11.837 1.00 95.62 407 GLN A O 1
ATOM 3131 N N . SER A 1 408 ? -14.009 -11.889 9.611 1.00 96.56 408 SER A N 1
ATOM 3132 C CA . SER A 1 408 ? -12.592 -12.260 9.596 1.00 96.56 408 SER A CA 1
ATOM 3133 C C . SER A 1 408 ? -11.699 -11.156 10.171 1.00 96.56 408 SER A C 1
ATOM 3135 O O . SER A 1 408 ? -10.688 -11.460 10.795 1.00 96.56 408 SER A O 1
ATOM 3137 N N . ALA A 1 409 ? -12.078 -9.882 10.018 1.00 96.19 409 ALA A N 1
ATOM 3138 C CA . ALA A 1 409 ? -11.376 -8.779 10.670 1.00 96.19 409 ALA A CA 1
ATOM 3139 C C . ALA A 1 409 ? -11.481 -8.850 12.207 1.00 96.19 409 ALA A C 1
ATOM 3141 O O . ALA A 1 409 ? -10.515 -8.518 12.885 1.00 96.19 409 ALA A O 1
ATOM 3142 N N . VAL A 1 410 ? -12.611 -9.324 12.750 1.00 97.81 410 VAL A N 1
ATOM 3143 C CA . VAL A 1 410 ? -12.794 -9.588 14.191 1.00 97.81 410 VAL A CA 1
ATOM 3144 C C . VAL A 1 410 ? -12.068 -10.869 14.620 1.00 97.81 410 VAL A C 1
ATOM 3146 O O . VAL A 1 410 ? -11.389 -10.871 15.644 1.00 97.81 410 VAL A O 1
ATOM 3149 N N . ASP A 1 411 ? -12.142 -11.938 13.818 1.00 97.00 411 ASP A N 1
ATOM 3150 C CA . ASP A 1 411 ? -11.453 -13.211 14.072 1.00 97.00 411 ASP A CA 1
ATOM 3151 C C . ASP A 1 411 ? -9.938 -13.015 14.214 1.00 97.00 411 ASP A C 1
ATOM 3153 O O . ASP A 1 411 ? -9.314 -13.676 15.041 1.00 97.00 411 ASP A O 1
ATOM 3157 N N . PHE A 1 412 ? -9.344 -12.094 13.445 1.00 98.06 412 PHE A N 1
ATOM 3158 C CA . PHE A 1 412 ? -7.934 -11.736 13.586 1.00 98.06 412 PHE A CA 1
ATOM 3159 C C . PHE A 1 412 ? -7.596 -11.300 15.020 1.00 98.06 412 PHE A C 1
ATOM 3161 O O . PHE A 1 412 ? -6.635 -11.809 15.592 1.00 98.06 412 PHE A O 1
ATOM 3168 N N . PHE A 1 413 ? -8.397 -10.416 15.623 1.00 98.38 413 PHE A N 1
ATOM 3169 C CA . PHE A 1 413 ? -8.183 -9.977 17.005 1.00 98.38 413 PHE A CA 1
ATOM 3170 C C . PHE A 1 413 ? -8.390 -11.127 17.994 1.00 98.38 413 PHE A C 1
ATOM 3172 O O . PHE A 1 413 ? -7.527 -11.356 18.838 1.00 98.38 413 PHE A O 1
ATOM 3179 N N . PHE A 1 414 ? -9.444 -11.931 17.827 1.00 98.38 414 PHE A N 1
ATOM 3180 C CA . PHE A 1 414 ? -9.665 -13.114 18.668 1.00 98.38 414 PHE A CA 1
ATOM 3181 C C . PHE A 1 414 ? -8.457 -14.071 18.656 1.00 98.38 414 PHE A C 1
ATOM 3183 O O . PHE A 1 414 ? -8.018 -14.553 19.699 1.00 98.38 414 PHE A O 1
ATOM 3190 N N . ILE A 1 415 ? -7.877 -14.315 17.478 1.00 98.19 415 ILE A N 1
ATOM 3191 C CA . ILE A 1 415 ? -6.725 -15.211 17.304 1.00 98.19 415 ILE A CA 1
ATOM 3192 C C . ILE A 1 415 ? -5.421 -14.599 17.849 1.00 98.19 415 ILE A C 1
ATOM 3194 O O . ILE A 1 415 ? -4.491 -15.324 18.207 1.00 98.19 415 ILE A O 1
ATOM 3198 N N . GLN A 1 416 ? -5.348 -13.273 17.950 1.00 98.25 416 GLN A N 1
ATOM 3199 C CA . GLN A 1 416 ? -4.213 -12.562 18.538 1.00 98.25 416 GLN A CA 1
ATOM 3200 C C . GLN A 1 416 ? -4.298 -12.436 20.067 1.00 98.25 416 GLN A C 1
ATOM 3202 O O . GLN A 1 416 ? -3.393 -11.849 20.654 1.00 98.25 416 GLN A O 1
ATOM 3207 N N . ARG A 1 417 ? -5.344 -12.941 20.743 1.00 98.56 417 ARG A N 1
ATOM 3208 C CA . ARG A 1 417 ? -5.478 -12.811 22.207 1.00 98.56 417 ARG A CA 1
ATOM 3209 C C . ARG A 1 417 ? -4.262 -13.396 22.946 1.00 98.56 417 ARG A C 1
ATOM 3211 O O . ARG A 1 417 ? -3.918 -14.560 22.776 1.00 98.56 417 ARG A O 1
ATOM 3218 N N . CYS A 1 418 ? -3.656 -12.594 23.819 1.00 98.44 418 CYS A N 1
ATOM 3219 C CA . CYS A 1 418 ? -2.571 -12.996 24.722 1.00 98.44 418 CYS A CA 1
ATOM 3220 C C . CYS A 1 418 ? -3.132 -13.388 26.101 1.00 98.44 418 CYS A C 1
ATOM 3222 O O . CYS A 1 418 ? -4.090 -12.771 26.549 1.00 98.44 418 CYS A O 1
ATOM 3224 N N . GLY A 1 419 ? -2.568 -14.367 26.816 1.00 97.81 419 GLY A N 1
ATOM 3225 C CA . GLY A 1 419 ? -3.094 -14.779 28.132 1.00 97.81 419 GLY A CA 1
ATOM 3226 C C . GLY A 1 419 ? -4.367 -15.629 28.075 1.00 97.81 419 GLY A C 1
ATOM 3227 O O . GLY A 1 419 ? -5.036 -15.809 29.090 1.00 97.81 419 GLY A O 1
ATOM 3228 N N . PHE A 1 420 ? -4.720 -16.149 26.897 1.00 97.44 420 PHE A N 1
ATOM 3229 C CA . PHE A 1 420 ? -5.955 -16.893 26.649 1.00 97.44 420 PHE A CA 1
ATOM 3230 C C . PHE A 1 420 ? -5.684 -18.162 25.839 1.00 97.44 420 PHE A C 1
ATOM 3232 O O . PHE A 1 420 ? -4.788 -18.185 24.997 1.00 97.44 420 PHE A O 1
ATOM 3239 N N . GLU A 1 421 ? -6.468 -19.216 26.077 1.00 97.75 421 GLU A N 1
ATOM 3240 C CA . GLU A 1 421 ? -6.485 -20.375 25.185 1.00 97.75 421 GLU A CA 1
ATOM 3241 C C . GLU A 1 421 ? -7.271 -20.020 23.926 1.00 97.75 421 GLU A C 1
ATOM 3243 O O . GLU A 1 421 ? -8.484 -19.857 23.989 1.00 97.75 421 GLU A O 1
ATOM 3248 N N . VAL A 1 422 ? -6.603 -19.940 22.777 1.00 97.69 422 VAL A N 1
ATOM 3249 C CA . VAL A 1 422 ? -7.265 -19.741 21.486 1.00 97.69 422 VAL A CA 1
ATOM 3250 C C . VAL A 1 422 ? -7.439 -21.116 20.830 1.00 97.69 422 VAL A C 1
ATOM 3252 O O . VAL A 1 422 ? -6.455 -21.685 20.335 1.00 97.69 422 VAL A O 1
ATOM 3255 N N . PRO A 1 423 ? -8.664 -21.684 20.787 1.00 95.56 423 PRO A N 1
ATOM 3256 C CA . PRO A 1 423 ? -8.869 -23.048 20.311 1.00 95.56 423 PRO A CA 1
ATOM 3257 C C . PRO A 1 423 ? -8.365 -23.253 18.878 1.00 95.56 423 PRO A C 1
ATOM 3259 O O . PRO A 1 423 ? -8.683 -22.494 17.962 1.00 95.56 423 PRO A O 1
ATOM 3262 N N . GLY A 1 424 ? -7.562 -24.301 18.677 1.00 93.94 424 GLY A N 1
ATOM 3263 C CA . GLY A 1 424 ? -6.954 -24.615 17.379 1.00 93.94 424 GLY A CA 1
ATOM 3264 C C . GLY A 1 424 ? -5.785 -23.705 16.971 1.00 93.94 424 GLY A C 1
ATOM 3265 O O . GLY A 1 424 ? -5.344 -23.785 15.816 1.00 93.94 424 GLY A O 1
ATOM 3266 N N . TRP A 1 425 ? -5.302 -22.859 17.887 1.00 97.00 425 TRP A N 1
ATOM 3267 C CA . TRP A 1 425 ? -4.139 -21.991 17.702 1.00 97.00 425 TRP A CA 1
ATOM 3268 C C . TRP A 1 425 ? -3.106 -22.183 18.808 1.00 97.00 425 TRP A C 1
ATOM 3270 O O . TRP A 1 425 ? -2.038 -22.706 18.525 1.00 97.00 425 TRP A O 1
ATOM 3280 N N . HIS A 1 426 ? -3.393 -21.811 20.052 1.00 97.62 426 HIS A N 1
ATOM 3281 C CA . HIS A 1 426 ? -2.413 -21.942 21.132 1.00 97.62 426 HIS A CA 1
ATOM 3282 C C . HIS A 1 426 ? -3.076 -22.055 22.503 1.00 97.62 426 HIS A C 1
ATOM 3284 O O . HIS A 1 426 ? -4.208 -21.616 22.714 1.00 97.62 426 HIS A O 1
ATOM 3290 N N . LYS A 1 427 ? -2.336 -22.636 23.448 1.00 97.81 427 LYS A N 1
ATOM 3291 C CA . LYS A 1 427 ? -2.689 -22.639 24.876 1.00 97.81 427 LYS A CA 1
ATOM 3292 C C . LYS A 1 427 ? -2.527 -21.234 25.486 1.00 97.81 427 LYS A C 1
ATOM 3294 O O . LYS A 1 427 ? -1.958 -20.362 24.823 1.00 97.81 427 LYS A O 1
ATOM 3299 N N . PRO A 1 428 ? -2.981 -20.992 26.732 1.00 98.19 428 PRO A N 1
ATOM 3300 C CA . PRO A 1 428 ? -2.688 -19.737 27.416 1.00 98.19 428 PRO A CA 1
ATOM 3301 C C . PRO A 1 428 ? -1.181 -19.452 27.423 1.00 98.19 428 PRO A C 1
ATOM 3303 O O . PRO A 1 428 ? -0.373 -20.364 27.607 1.00 98.19 428 PRO A O 1
ATOM 3306 N N . CYS A 1 429 ? -0.819 -18.198 27.177 1.00 97.00 429 CYS A N 1
ATOM 3307 C CA . CYS A 1 429 ? 0.555 -17.737 26.995 1.00 97.00 429 CYS A CA 1
ATOM 3308 C C . CYS A 1 429 ? 0.808 -16.448 27.777 1.00 97.00 429 CYS A C 1
ATOM 3310 O O . CYS A 1 429 ? -0.131 -15.690 28.011 1.00 97.00 429 CYS A O 1
ATOM 3312 N N . HIS A 1 430 ? 2.068 -16.181 28.122 1.00 96.31 430 HIS A N 1
ATOM 3313 C CA . HIS A 1 430 ? 2.497 -14.972 28.831 1.00 96.31 430 HIS A CA 1
ATOM 3314 C C . HIS A 1 430 ? 1.700 -14.723 30.126 1.00 96.31 430 HIS A C 1
ATOM 3316 O O . HIS A 1 430 ? 1.276 -13.603 30.414 1.00 96.31 430 HIS A O 1
ATOM 3322 N N . LEU A 1 431 ? 1.444 -15.783 30.907 1.00 97.06 431 LEU A N 1
ATOM 3323 C CA . LEU A 1 431 ? 0.754 -15.666 32.206 1.00 97.06 431 LEU A CA 1
ATOM 3324 C C . LEU A 1 431 ? 1.609 -14.962 33.280 1.00 97.06 431 LEU A C 1
ATOM 3326 O O . LEU A 1 431 ? 1.136 -14.702 34.382 1.00 97.06 431 LEU A O 1
ATOM 3330 N N . ASP A 1 432 ? 2.853 -14.660 32.927 1.00 95.38 432 ASP A N 1
ATOM 3331 C CA . ASP A 1 432 ? 3.894 -13.942 33.652 1.00 95.38 432 ASP A CA 1
ATOM 3332 C C . ASP A 1 432 ? 4.044 -12.471 33.206 1.00 95.38 432 ASP A C 1
ATOM 3334 O O . ASP A 1 432 ? 5.004 -11.795 33.572 1.00 95.38 432 ASP A O 1
ATOM 3338 N N . ASP A 1 433 ? 3.089 -11.934 32.443 1.00 95.94 433 ASP A N 1
ATOM 3339 C CA . ASP A 1 433 ? 3.010 -10.500 32.151 1.00 95.94 433 ASP A CA 1
ATOM 3340 C C . ASP A 1 433 ? 2.647 -9.690 33.421 1.00 95.94 433 ASP A C 1
ATOM 3342 O O . ASP A 1 433 ? 1.539 -9.829 33.937 1.00 95.94 433 ASP A O 1
ATOM 3346 N N . ALA A 1 434 ? 3.457 -8.748 33.916 1.00 95.75 434 ALA A N 1
ATOM 3347 C CA . ALA A 1 434 ? 4.793 -8.349 33.474 1.00 95.75 434 ALA A CA 1
ATOM 3348 C C . ALA A 1 434 ? 5.590 -7.641 34.592 1.00 95.75 434 ALA A C 1
ATOM 3350 O O . ALA A 1 434 ? 5.039 -7.052 35.529 1.00 95.75 434 ALA A O 1
ATOM 3351 N N . LYS A 1 435 ? 6.917 -7.617 34.447 1.00 95.62 435 LYS A N 1
ATOM 3352 C CA . LYS A 1 435 ? 7.840 -6.880 35.316 1.00 95.62 435 LYS A CA 1
ATOM 3353 C C . LYS A 1 435 ? 7.853 -5.381 34.989 1.00 95.62 435 LYS A C 1
ATOM 3355 O O . LYS A 1 435 ? 8.105 -4.977 33.853 1.00 95.62 435 LYS A O 1
ATOM 3360 N N . ALA A 1 436 ? 7.616 -4.545 35.993 1.00 94.06 436 ALA A N 1
ATOM 3361 C CA . ALA A 1 436 ? 7.636 -3.090 35.900 1.00 94.06 436 ALA A CA 1
ATOM 3362 C C . ALA A 1 436 ? 9.069 -2.510 35.970 1.00 94.06 436 ALA A C 1
ATOM 3364 O O . ALA A 1 436 ? 9.992 -3.187 36.437 1.00 94.06 436 ALA A O 1
ATOM 3365 N N . PRO A 1 437 ? 9.284 -1.243 35.552 1.00 91.56 437 PRO A N 1
ATOM 3366 C CA . PRO A 1 437 ? 10.605 -0.602 35.589 1.00 91.56 437 PRO A CA 1
ATOM 3367 C C . PRO A 1 437 ? 11.258 -0.519 36.977 1.00 91.56 437 PRO A C 1
ATOM 3369 O O . PRO A 1 437 ? 12.483 -0.496 37.070 1.00 91.56 437 PRO A O 1
ATOM 3372 N N . ASP A 1 438 ? 10.465 -0.487 38.051 1.00 91.62 438 ASP A N 1
ATOM 3373 C CA . ASP A 1 438 ? 10.946 -0.496 39.442 1.00 91.62 438 ASP A CA 1
ATOM 3374 C C . ASP A 1 438 ? 11.311 -1.904 39.954 1.00 91.62 438 ASP A C 1
ATOM 3376 O O . ASP A 1 438 ? 11.748 -2.069 41.092 1.00 91.62 438 ASP A O 1
ATOM 3380 N N . GLY A 1 439 ? 11.160 -2.923 39.103 1.00 90.94 439 GLY A N 1
ATOM 3381 C CA . GLY A 1 439 ? 11.438 -4.320 39.404 1.00 90.94 439 GLY A CA 1
ATOM 3382 C C . GLY A 1 439 ? 10.279 -5.077 40.049 1.00 90.94 439 GLY A C 1
ATOM 3383 O O . GLY A 1 439 ? 10.402 -6.292 40.202 1.00 90.94 439 GLY A O 1
ATOM 3384 N N . SER A 1 440 ? 9.175 -4.405 40.394 1.00 94.19 440 SER A N 1
ATOM 3385 C CA . SER A 1 440 ? 7.953 -5.063 40.862 1.00 94.19 440 SER A CA 1
ATOM 3386 C C . SER A 1 440 ? 7.265 -5.834 39.730 1.00 94.19 440 SER A C 1
ATOM 3388 O O . SER A 1 440 ? 7.544 -5.614 38.551 1.00 94.19 440 SER A O 1
ATOM 3390 N N . HIS A 1 441 ? 6.370 -6.756 40.078 1.00 95.62 441 HIS A N 1
ATOM 3391 C CA . HIS A 1 441 ? 5.533 -7.455 39.108 1.00 95.62 441 HIS A CA 1
ATOM 3392 C C . HIS A 1 441 ? 4.102 -6.911 39.165 1.00 95.62 441 HIS A C 1
ATOM 3394 O O . HIS A 1 441 ? 3.546 -6.728 40.251 1.00 95.62 441 HIS A O 1
ATOM 3400 N N . LEU A 1 442 ? 3.506 -6.676 37.997 1.00 96.00 442 LEU A N 1
ATOM 3401 C CA . LEU A 1 442 ? 2.124 -6.235 37.835 1.00 96.00 442 LEU A CA 1
ATOM 3402 C C . LEU A 1 442 ? 1.407 -7.206 36.901 1.00 96.00 442 LEU A C 1
ATOM 3404 O O . LEU A 1 442 ? 1.857 -7.367 35.773 1.00 96.00 442 LEU A O 1
ATOM 3408 N N . ASP A 1 443 ? 0.271 -7.776 37.320 1.00 96.81 443 ASP A N 1
ATOM 3409 C CA . ASP A 1 443 ? -0.563 -8.562 36.401 1.00 96.81 443 ASP A CA 1
ATOM 3410 C C . ASP A 1 443 ? -1.142 -7.640 35.324 1.00 96.81 443 ASP A C 1
ATOM 3412 O O . ASP A 1 443 ? -2.105 -6.899 35.543 1.00 96.81 443 ASP A O 1
ATOM 3416 N N . VAL A 1 444 ? -0.551 -7.729 34.138 1.00 96.62 444 VAL A N 1
ATOM 3417 C CA . VAL A 1 444 ? -1.023 -7.086 32.913 1.00 96.62 444 VAL A CA 1
ATOM 3418 C C . VAL A 1 444 ? -1.266 -8.127 31.822 1.00 96.62 444 VAL A C 1
ATOM 3420 O O . VAL A 1 444 ? -1.171 -7.821 30.634 1.00 96.62 444 VAL A O 1
ATOM 3423 N N . THR A 1 445 ? -1.615 -9.357 32.212 1.00 97.44 445 THR A N 1
ATOM 3424 C CA . THR A 1 445 ? -2.058 -10.423 31.300 1.00 97.44 445 THR A CA 1
ATOM 3425 C C . THR A 1 445 ? -3.307 -9.997 30.518 1.00 97.44 445 THR A C 1
ATOM 3427 O O . THR A 1 445 ? -4.148 -9.234 31.019 1.00 97.44 445 THR A O 1
ATOM 3430 N N . GLY A 1 446 ? -3.446 -10.499 29.288 1.00 97.56 446 GLY A N 1
ATOM 3431 C CA . GLY A 1 446 ? -4.507 -10.114 28.351 1.00 97.56 446 GLY A CA 1
ATOM 3432 C C . GLY A 1 446 ? -3.998 -9.249 27.196 1.00 97.56 446 GLY A C 1
ATOM 3433 O O . GLY A 1 446 ? -2.789 -9.088 27.008 1.00 97.56 446 GLY A O 1
ATOM 3434 N N . GLY A 1 447 ? -4.936 -8.664 26.447 1.00 97.75 447 GLY A N 1
ATOM 3435 C CA . GLY A 1 447 ? -4.653 -7.833 25.274 1.00 97.75 447 GLY A CA 1
ATOM 3436 C C . GLY A 1 447 ? -4.399 -8.682 24.036 1.00 97.75 447 GLY A C 1
ATOM 3437 O O . GLY A 1 447 ? -4.749 -9.869 24.013 1.00 97.75 447 GLY A O 1
ATOM 3438 N N . TRP A 1 448 ? -3.794 -8.084 23.016 1.00 98.44 448 TRP A N 1
ATOM 3439 C CA . TRP A 1 448 ? -3.467 -8.787 21.779 1.00 98.44 448 TRP A CA 1
ATOM 3440 C C . TRP A 1 448 ? -1.972 -8.759 21.484 1.00 98.44 448 TRP A C 1
ATOM 3442 O O . TRP A 1 448 ? -1.305 -7.742 21.666 1.00 98.44 448 TRP A O 1
ATOM 3452 N N . HIS A 1 449 ? -1.449 -9.866 20.960 1.00 97.75 449 HIS A N 1
ATOM 3453 C CA . HIS A 1 449 ? -0.166 -9.877 20.272 1.00 97.75 449 HIS A CA 1
ATOM 3454 C C . HIS A 1 449 ? -0.208 -8.827 19.159 1.00 97.75 449 HIS A C 1
ATOM 3456 O O . HIS A 1 449 ? -1.062 -8.884 18.269 1.00 97.75 449 HIS A O 1
ATOM 3462 N N . SER A 1 450 ? 0.669 -7.825 19.236 1.00 94.12 450 SER A N 1
ATOM 3463 C CA . SER A 1 450 ? 0.539 -6.657 18.377 1.00 94.12 450 SER A CA 1
ATOM 3464 C C . SER A 1 450 ? 0.782 -7.031 16.919 1.00 94.12 450 SER A C 1
ATOM 3466 O O . SER A 1 450 ? -0.008 -6.675 16.044 1.00 94.12 450 SER A O 1
ATOM 3468 N N . ALA A 1 451 ? 1.841 -7.786 16.642 1.00 95.06 451 ALA A N 1
ATOM 3469 C CA . ALA A 1 451 ? 2.245 -8.078 15.279 1.00 95.06 451 ALA A CA 1
ATOM 3470 C C . ALA A 1 451 ? 2.579 -9.563 15.075 1.00 95.06 451 ALA A C 1
ATOM 3472 O O . ALA A 1 451 ? 1.897 -10.456 15.583 1.00 95.06 451 ALA A O 1
ATOM 3473 N N . GLY A 1 452 ? 3.630 -9.839 14.299 1.00 94.50 452 GLY A N 1
ATOM 3474 C CA . GLY A 1 452 ? 4.225 -11.165 14.189 1.00 94.50 452 GLY A CA 1
ATOM 3475 C C . GLY A 1 452 ? 4.984 -11.601 15.448 1.00 94.50 452 GLY A C 1
ATOM 3476 O O . GLY A 1 452 ? 5.367 -12.777 15.566 1.00 94.50 452 GLY A O 1
ATOM 3477 N N . ASP A 1 453 ? 5.233 -10.666 16.365 1.00 93.88 453 ASP A N 1
ATOM 3478 C CA . ASP A 1 453 ? 5.689 -10.856 17.740 1.00 93.88 453 ASP A CA 1
ATOM 3479 C C . ASP A 1 453 ? 4.529 -10.814 18.748 1.00 93.88 453 ASP A C 1
ATOM 3481 O O . ASP A 1 453 ? 3.375 -10.624 18.385 1.00 93.88 453 ASP A O 1
ATOM 3485 N N . TYR A 1 454 ? 4.836 -11.045 20.025 1.00 95.19 454 TYR A N 1
ATOM 3486 C CA . TYR A 1 454 ? 3.854 -11.076 21.119 1.00 95.19 454 TYR A CA 1
ATOM 3487 C C . TYR A 1 454 ? 3.949 -9.834 22.015 1.00 95.19 454 TYR A C 1
ATOM 3489 O O . TYR A 1 454 ? 3.435 -9.839 23.127 1.00 95.19 454 TYR A O 1
ATOM 3497 N N . ASN A 1 455 ? 4.604 -8.766 21.542 1.00 94.88 455 ASN A N 1
ATOM 3498 C CA . ASN A 1 455 ? 4.600 -7.474 22.230 1.00 94.88 455 ASN A CA 1
ATOM 3499 C C . ASN A 1 455 ? 3.178 -6.895 22.246 1.00 94.88 455 ASN A C 1
ATOM 3501 O O . ASN A 1 455 ? 2.408 -7.131 21.317 1.00 94.88 455 ASN A O 1
ATOM 3505 N N . LYS A 1 456 ? 2.852 -6.083 23.256 1.00 96.25 456 LYS A N 1
ATOM 3506 C CA . LYS A 1 456 ? 1.561 -5.380 23.376 1.00 96.25 456 LYS A CA 1
ATOM 3507 C C . LYS A 1 456 ? 1.814 -3.881 23.396 1.00 96.25 456 LYS A C 1
ATOM 3509 O O . LYS A 1 456 ? 2.574 -3.390 24.237 1.00 96.25 456 LYS A O 1
ATOM 3514 N N . LEU A 1 457 ? 1.241 -3.154 22.439 1.00 94.44 457 LEU A N 1
ATOM 3515 C CA . LEU A 1 457 ? 1.629 -1.770 22.165 1.00 94.44 457 LEU A CA 1
ATOM 3516 C C . LEU A 1 457 ? 0.570 -0.782 22.665 1.00 94.44 457 LEU A C 1
ATOM 3518 O O . LEU A 1 457 ? -0.602 -0.854 22.319 1.00 94.44 457 LEU A O 1
ATOM 3522 N N . MET A 1 458 ? 1.032 0.205 23.428 1.00 95.31 458 MET A N 1
ATOM 3523 C CA . MET A 1 458 ? 0.224 1.201 24.153 1.00 95.31 458 MET A CA 1
ATOM 3524 C C . MET A 1 458 ? 0.242 2.599 23.506 1.00 95.31 458 MET A C 1
ATOM 3526 O O . MET A 1 458 ? 0.207 3.613 24.199 1.00 95.31 458 MET A O 1
ATOM 3530 N N . TYR A 1 459 ? 0.336 2.661 22.178 1.00 93.88 459 TYR A N 1
ATOM 3531 C CA . TYR A 1 459 ? 0.243 3.908 21.401 1.00 93.88 459 TYR A CA 1
ATOM 3532 C C . TYR A 1 459 ? -1.163 4.085 20.801 1.00 93.88 459 TYR A C 1
ATOM 3534 O O . TYR A 1 459 ? -2.013 3.207 20.934 1.00 93.88 459 TYR A O 1
ATOM 3542 N N . GLU A 1 460 ? -1.421 5.202 20.117 1.00 91.81 460 GLU A N 1
ATOM 3543 C CA . GLU A 1 460 ? -2.762 5.624 19.684 1.00 91.81 460 GLU A CA 1
ATOM 3544 C C . GLU A 1 460 ? -3.493 4.617 18.786 1.00 91.81 460 GLU A C 1
ATOM 3546 O O . GLU A 1 460 ? -4.724 4.591 18.790 1.00 91.81 460 GLU A O 1
ATOM 3551 N N . HIS A 1 461 ? -2.758 3.787 18.041 1.00 94.06 461 HIS A N 1
ATOM 3552 C CA . HIS A 1 461 ? -3.313 2.741 17.173 1.00 94.06 461 HIS A CA 1
ATOM 3553 C C . HIS A 1 461 ? -3.012 1.311 17.652 1.00 94.06 461 HIS A C 1
ATOM 3555 O O . HIS A 1 461 ? -3.243 0.358 16.909 1.00 94.06 461 HIS A O 1
ATOM 3561 N N . GLY A 1 462 ? -2.492 1.158 18.874 1.00 95.00 462 GLY A N 1
ATOM 3562 C CA . GLY A 1 462 ? -2.320 -0.137 19.532 1.00 95.00 462 GLY A CA 1
ATOM 3563 C C . GLY A 1 462 ? -3.633 -0.656 20.124 1.00 95.00 462 GLY A C 1
ATOM 3564 O O . GLY A 1 462 ? -4.715 -0.336 19.626 1.00 95.00 462 GLY A O 1
ATOM 3565 N N . ASP A 1 463 ? -3.565 -1.414 21.221 1.00 96.56 463 ASP A N 1
ATOM 3566 C CA . ASP A 1 463 ? -4.734 -2.049 21.849 1.00 96.56 463 ASP A CA 1
ATOM 3567 C C . ASP A 1 463 ? -5.878 -1.050 22.122 1.00 96.56 463 ASP A C 1
ATOM 3569 O O . ASP A 1 463 ? -7.038 -1.307 21.800 1.00 96.56 463 ASP A O 1
ATOM 3573 N N . GLY A 1 464 ? -5.561 0.144 22.634 1.00 96.31 464 GLY A N 1
ATOM 3574 C CA . GLY A 1 464 ? -6.560 1.185 22.902 1.00 96.31 464 GLY A CA 1
ATOM 3575 C C . GLY A 1 464 ? -7.267 1.719 21.647 1.00 96.31 464 GLY A C 1
ATOM 3576 O O . GLY A 1 464 ? -8.461 2.029 21.689 1.00 96.31 464 GLY A O 1
ATOM 3577 N N . GLY A 1 465 ? -6.552 1.801 20.522 1.00 97.25 465 GLY A N 1
ATOM 3578 C CA . GLY A 1 465 ? -7.118 2.187 19.230 1.00 97.25 465 GLY A CA 1
ATOM 3579 C C . GLY A 1 465 ? -8.027 1.106 18.645 1.00 97.25 465 GLY A C 1
ATOM 3580 O O . GLY A 1 465 ? -9.082 1.427 18.095 1.00 97.25 465 GLY A O 1
ATOM 3581 N N . VAL A 1 466 ? -7.670 -0.169 18.821 1.00 98.00 466 VAL A N 1
ATOM 3582 C CA . VAL A 1 466 ? -8.488 -1.312 18.382 1.00 98.00 466 VAL A CA 1
ATOM 3583 C C . VAL A 1 466 ? -9.828 -1.344 19.119 1.00 98.00 466 VAL A C 1
ATOM 3585 O O . VAL A 1 466 ? -10.870 -1.487 18.479 1.00 98.00 466 VAL A O 1
ATOM 3588 N N . VAL A 1 467 ? -9.835 -1.119 20.440 1.00 98.50 467 VAL A N 1
ATOM 3589 C CA . VAL A 1 467 ? -11.083 -1.024 21.227 1.00 98.50 467 VAL A CA 1
ATOM 3590 C C . VAL A 1 467 ? -12.000 0.064 20.663 1.00 98.50 467 VAL A C 1
ATOM 3592 O O . VAL A 1 467 ? -13.195 -0.164 20.469 1.00 98.50 467 VAL A O 1
ATOM 3595 N N . PHE A 1 468 ? -11.446 1.242 20.356 1.00 98.44 468 PHE A N 1
ATOM 3596 C CA . PHE A 1 468 ? -12.204 2.316 19.716 1.00 98.44 468 PHE A CA 1
ATOM 3597 C C . PHE A 1 468 ? -12.771 1.865 18.363 1.00 98.44 468 PHE A C 1
ATOM 3599 O O . PHE A 1 468 ? -13.972 2.004 18.131 1.00 98.44 468 PHE A O 1
ATOM 3606 N N . ALA A 1 469 ? -11.947 1.288 17.488 1.00 97.75 469 ALA A N 1
ATOM 3607 C CA . ALA A 1 469 ? -12.362 0.875 16.150 1.00 97.75 469 ALA A CA 1
ATOM 3608 C C . ALA A 1 469 ? -13.467 -0.191 16.159 1.00 97.75 469 ALA A C 1
ATOM 3610 O O . ALA A 1 469 ? -14.448 -0.031 15.435 1.00 97.75 469 ALA A O 1
ATOM 3611 N N . LEU A 1 470 ? -13.379 -1.213 17.017 1.00 98.38 470 LEU A N 1
ATOM 3612 C CA . LEU A 1 470 ? -14.411 -2.250 17.157 1.00 98.38 470 LEU A CA 1
ATOM 3613 C C . LEU A 1 470 ? -15.759 -1.660 17.598 1.00 98.38 470 LEU A C 1
ATOM 3615 O O . LEU A 1 470 ? -16.798 -1.951 17.000 1.00 98.38 470 LEU A O 1
ATOM 3619 N N . LEU A 1 471 ? -15.750 -0.757 18.585 1.00 98.25 471 LEU A N 1
ATOM 3620 C CA . LEU A 1 471 ? -16.966 -0.071 19.033 1.00 98.25 471 LEU A CA 1
ATOM 3621 C C . LEU A 1 471 ? -17.540 0.847 17.947 1.00 98.25 471 LEU A C 1
ATOM 3623 O O . LEU A 1 471 ? -18.759 0.891 17.756 1.00 98.25 471 LEU A O 1
ATOM 3627 N N . LYS A 1 472 ? -16.684 1.563 17.204 1.00 96.94 472 LYS A N 1
ATOM 3628 C CA . LYS A 1 472 ? -17.125 2.374 16.060 1.00 96.94 472 LYS A CA 1
ATOM 3629 C C . LYS A 1 472 ? -17.704 1.502 14.951 1.00 96.94 472 LYS A C 1
ATOM 3631 O O . LYS A 1 472 ? -18.748 1.866 14.416 1.00 96.94 472 LYS A O 1
ATOM 3636 N N . ALA A 1 473 ? -17.083 0.372 14.627 1.00 95.88 473 ALA A N 1
ATOM 3637 C CA . ALA A 1 473 ? -17.554 -0.577 13.622 1.00 95.88 473 ALA A CA 1
ATOM 3638 C C . ALA A 1 473 ? -18.950 -1.116 13.977 1.00 95.88 473 ALA A C 1
ATOM 3640 O O . ALA A 1 473 ? -19.872 -1.034 13.159 1.00 95.88 473 ALA A O 1
ATOM 3641 N N . LEU A 1 474 ? -19.139 -1.546 15.230 1.00 96.00 474 LEU A N 1
ATOM 3642 C CA . LEU A 1 474 ? -20.434 -1.978 15.754 1.00 96.00 474 LEU A CA 1
ATOM 3643 C C . LEU A 1 474 ? -21.484 -0.858 15.702 1.00 96.00 474 LEU A C 1
ATOM 3645 O O . LEU A 1 474 ? -22.633 -1.106 15.347 1.00 96.00 474 LEU A O 1
ATOM 3649 N N . GLN A 1 475 ? -21.098 0.386 15.996 1.00 95.25 475 GLN A N 1
ATOM 3650 C CA . GLN A 1 475 ? -22.000 1.538 15.925 1.00 95.25 475 GLN A CA 1
ATOM 3651 C C . GLN A 1 475 ? -22.445 1.856 14.488 1.00 95.25 475 GLN A C 1
ATOM 3653 O O . GLN A 1 475 ? -23.608 2.194 14.268 1.00 95.25 475 GLN A O 1
ATOM 3658 N N . VAL A 1 476 ? -21.530 1.818 13.513 1.00 93.81 476 VAL A N 1
ATOM 3659 C CA . VAL A 1 476 ? -21.825 2.243 12.131 1.00 93.81 476 VAL A CA 1
ATOM 3660 C C . VAL A 1 476 ? -22.439 1.138 11.274 1.00 93.81 476 VAL A C 1
ATOM 3662 O O . VAL A 1 476 ? -23.123 1.454 10.301 1.00 93.81 476 VAL A O 1
ATOM 3665 N N . ALA A 1 477 ? -22.206 -0.131 11.616 1.00 94.88 477 ALA A N 1
ATOM 3666 C CA . ALA A 1 477 ? -22.726 -1.292 10.898 1.00 94.88 477 ALA A CA 1
ATOM 3667 C C . ALA A 1 477 ? -23.190 -2.407 11.865 1.00 94.88 477 ALA A C 1
ATOM 3669 O O . ALA A 1 477 ? -22.679 -3.532 11.801 1.00 94.88 477 ALA A O 1
ATOM 3670 N N . PRO A 1 478 ? -24.183 -2.134 12.738 1.00 94.94 478 PRO A N 1
ATOM 3671 C CA . PRO A 1 478 ? -24.624 -3.072 13.774 1.00 94.94 478 PRO A CA 1
ATOM 3672 C C . PRO A 1 478 ? -25.161 -4.387 13.203 1.00 94.94 478 PRO A C 1
ATOM 3674 O O . PRO A 1 478 ? -24.915 -5.442 13.768 1.00 94.94 478 PRO A O 1
ATOM 3677 N N . GLU A 1 479 ? -25.823 -4.358 12.044 1.00 93.00 479 GLU A N 1
ATOM 3678 C CA . GLU A 1 479 ? -26.329 -5.573 11.383 1.00 93.00 479 GLU A CA 1
ATOM 3679 C C . GLU A 1 479 ? -25.210 -6.516 10.907 1.00 93.00 479 GLU A C 1
ATOM 3681 O O . GLU A 1 479 ? -25.440 -7.709 10.729 1.00 93.00 479 GLU A O 1
ATOM 3686 N N . CYS A 1 480 ? -24.006 -5.987 10.660 1.00 94.25 480 CYS A N 1
ATOM 3687 C CA . CYS A 1 480 ? -22.860 -6.781 10.218 1.00 94.25 480 CYS A CA 1
ATOM 3688 C C . CYS A 1 480 ? -22.052 -7.297 11.411 1.00 94.25 480 CYS A C 1
ATOM 3690 O O . CYS A 1 480 ? -21.818 -8.497 11.510 1.00 94.25 480 CYS A O 1
ATOM 3692 N N . PHE A 1 481 ? -21.647 -6.397 12.311 1.00 95.50 481 PHE A N 1
ATOM 3693 C CA . PHE A 1 481 ? -20.770 -6.729 13.441 1.00 95.50 481 PHE A CA 1
ATOM 3694 C C . PHE A 1 481 ? -21.517 -7.300 14.649 1.00 95.50 481 PHE A C 1
ATOM 3696 O O . PHE A 1 481 ? -20.916 -8.000 15.450 1.00 95.50 481 PHE A O 1
ATOM 3703 N N . GLY A 1 482 ? -22.823 -7.048 14.767 1.00 94.75 482 GLY A N 1
ATOM 3704 C CA . GLY A 1 482 ? -23.678 -7.613 15.813 1.00 94.75 482 GLY A CA 1
ATOM 3705 C C . GLY A 1 482 ? -24.243 -8.997 15.482 1.00 94.75 482 GLY A C 1
ATOM 3706 O O . GLY A 1 482 ? -25.035 -9.526 16.252 1.00 94.75 482 GLY A O 1
ATOM 3707 N N . ARG A 1 483 ? -23.907 -9.557 14.312 1.00 93.88 483 ARG A N 1
ATOM 3708 C CA . ARG A 1 483 ? -24.486 -10.814 13.815 1.00 93.88 483 ARG A CA 1
ATOM 3709 C C . ARG A 1 483 ? -23.818 -12.064 14.384 1.00 93.88 483 ARG A C 1
ATOM 3711 O O . ARG A 1 483 ? -24.460 -13.111 14.427 1.00 93.88 483 ARG A O 1
ATOM 3718 N N . TYR A 1 484 ? -22.534 -11.974 14.701 1.00 94.94 484 TYR A N 1
ATOM 3719 C CA . TYR A 1 484 ? -21.721 -13.114 15.099 1.00 94.94 484 TYR A CA 1
ATOM 3720 C C . TYR A 1 484 ? -21.519 -13.093 16.604 1.00 94.94 484 TYR A C 1
ATOM 3722 O O . TYR A 1 484 ? -21.260 -12.033 17.164 1.00 94.94 484 TYR A O 1
ATOM 3730 N N . ASP A 1 485 ? -21.672 -14.260 17.207 1.00 96.06 485 ASP A N 1
ATOM 3731 C CA . ASP A 1 485 ? -21.594 -14.538 18.636 1.00 96.06 485 ASP A CA 1
ATOM 3732 C C . ASP A 1 485 ? -21.080 -15.984 18.725 1.00 96.06 485 ASP A C 1
ATOM 3734 O O . ASP A 1 485 ? -21.815 -16.945 18.467 1.00 96.06 485 ASP A O 1
ATOM 3738 N N . ARG A 1 486 ? -19.760 -16.126 18.867 1.00 94.81 486 ARG A N 1
ATOM 3739 C CA . ARG A 1 486 ? -19.047 -17.402 18.731 1.00 94.81 486 ARG A CA 1
ATOM 3740 C C . ARG A 1 486 ? -19.299 -18.331 19.911 1.00 94.81 486 ARG A C 1
ATOM 3742 O O . ARG A 1 486 ? -19.261 -19.546 19.710 1.00 94.81 486 ARG A O 1
ATOM 3749 N N . ASP A 1 487 ? -19.502 -17.795 21.110 1.00 93.94 487 ASP A N 1
ATOM 3750 C CA . ASP A 1 487 ? -19.714 -18.568 22.338 1.00 93.94 487 ASP A CA 1
ATOM 3751 C C . ASP A 1 487 ? -21.186 -18.624 22.785 1.00 93.94 487 ASP A C 1
ATOM 3753 O O . ASP A 1 487 ? -21.535 -19.464 23.619 1.00 93.94 487 ASP A O 1
ATOM 3757 N N . GLY A 1 488 ? -22.069 -17.857 22.143 1.00 95.38 488 GLY A N 1
ATOM 3758 C CA . GLY A 1 488 ? -23.516 -17.922 22.313 1.00 95.38 488 GLY A CA 1
ATOM 3759 C C . GLY A 1 488 ? -24.007 -17.246 23.589 1.00 95.38 488 GLY A C 1
ATOM 3760 O O . GLY A 1 488 ? -25.067 -17.628 24.098 1.00 95.38 488 GLY A O 1
ATOM 3761 N N . ASP A 1 489 ? -23.245 -16.298 24.139 1.00 94.50 489 ASP A N 1
ATOM 3762 C CA . ASP A 1 489 ? -23.570 -15.621 25.397 1.00 94.50 489 ASP A CA 1
ATOM 3763 C C . ASP A 1 489 ? -24.497 -14.396 25.214 1.00 94.50 489 ASP A C 1
ATOM 3765 O O . ASP A 1 489 ? -24.945 -13.780 26.190 1.00 94.50 489 ASP A O 1
ATOM 3769 N N . GLY A 1 490 ? -24.860 -14.081 23.965 1.00 93.00 490 GLY A N 1
ATOM 3770 C CA . GLY A 1 490 ? -25.695 -12.941 23.598 1.00 93.00 490 GLY A CA 1
ATOM 3771 C C . GLY A 1 490 ? -24.918 -11.632 23.430 1.00 93.00 490 GLY A C 1
ATOM 3772 O O . GLY A 1 490 ? -25.536 -10.578 23.216 1.00 93.00 490 GLY A O 1
ATOM 3773 N N . ILE A 1 491 ? -23.590 -11.669 23.519 1.00 95.31 491 ILE A N 1
ATOM 3774 C CA . ILE A 1 491 ? -22.677 -10.590 23.173 1.00 95.31 491 ILE A CA 1
ATOM 3775 C C . ILE A 1 491 ? -22.099 -10.896 21.789 1.00 95.31 491 ILE A C 1
ATOM 3777 O O . ILE A 1 491 ? -21.806 -12.020 21.415 1.00 95.31 491 ILE A O 1
ATOM 3781 N N . SER A 1 492 ? -22.042 -9.873 20.938 1.00 97.19 492 SER A N 1
ATOM 3782 C CA . SER A 1 492 ? -21.460 -10.064 19.614 1.00 97.19 492 SER A CA 1
ATOM 3783 C C . SER A 1 492 ? -19.943 -10.158 19.715 1.00 97.19 492 SER A C 1
ATOM 3785 O O . SER A 1 492 ? -19.360 -9.312 20.395 1.00 97.19 492 SER A O 1
ATOM 3787 N N . ASP A 1 493 ? -19.309 -10.982 18.884 1.00 97.75 493 ASP A N 1
ATOM 3788 C CA . ASP A 1 493 ? -17.853 -11.159 18.825 1.00 97.75 493 ASP A CA 1
ATOM 3789 C C . ASP A 1 493 ? -17.083 -9.827 18.792 1.00 97.75 493 ASP A C 1
ATOM 3791 O O . ASP A 1 493 ? -16.061 -9.660 19.451 1.00 97.75 493 ASP A O 1
ATOM 3795 N N . ALA A 1 494 ? -17.573 -8.839 18.035 1.00 97.81 494 ALA A N 1
ATOM 3796 C CA . ALA A 1 494 ? -16.936 -7.524 17.951 1.00 97.81 494 ALA A CA 1
ATOM 3797 C C . ALA A 1 494 ? -16.962 -6.758 19.289 1.00 97.81 494 ALA A C 1
ATOM 3799 O O . ALA A 1 494 ? -16.027 -6.020 19.607 1.00 97.81 494 ALA A O 1
ATOM 3800 N N . LEU A 1 495 ? -18.037 -6.914 20.066 1.00 98.00 495 LEU A N 1
ATOM 3801 C CA . LEU A 1 495 ? -18.162 -6.343 21.405 1.00 98.00 495 LEU A CA 1
ATOM 3802 C C . LEU A 1 495 ? -17.331 -7.141 22.417 1.00 98.00 495 LEU A C 1
ATOM 3804 O O . LEU A 1 495 ? -16.700 -6.511 23.262 1.00 98.00 495 LEU A O 1
ATOM 3808 N N . ASP A 1 496 ? -17.247 -8.466 22.299 1.00 98.06 496 ASP A N 1
ATOM 3809 C CA . ASP A 1 496 ? -16.363 -9.275 23.149 1.00 98.06 496 ASP A CA 1
ATOM 3810 C C . ASP A 1 496 ? -14.898 -8.929 22.958 1.00 98.06 496 ASP A C 1
ATOM 3812 O O . ASP A 1 496 ? -14.184 -8.724 23.940 1.00 98.06 496 ASP A O 1
ATOM 3816 N N . GLU A 1 497 ? -14.449 -8.773 21.712 1.00 98.50 497 GLU A N 1
ATOM 3817 C CA . GLU A 1 497 ? -13.095 -8.298 21.441 1.00 98.50 497 GLU A CA 1
ATOM 3818 C C . GLU A 1 497 ? -12.884 -6.879 21.997 1.00 98.50 497 GLU A C 1
ATOM 3820 O O . GLU A 1 497 ? -11.861 -6.601 22.626 1.00 98.50 497 GLU A O 1
ATOM 3825 N N . ALA A 1 498 ? -13.863 -5.977 21.873 1.00 98.44 498 ALA A N 1
ATOM 3826 C CA . ALA A 1 498 ? -13.746 -4.647 22.471 1.00 98.44 498 ALA A CA 1
ATOM 3827 C C . ALA A 1 498 ? -13.633 -4.708 24.008 1.00 98.44 498 ALA A C 1
ATOM 3829 O O . ALA A 1 498 ? -12.828 -3.979 24.593 1.00 98.44 498 ALA A O 1
ATOM 3830 N N . ILE A 1 499 ? -14.398 -5.585 24.668 1.00 98.50 499 ILE A N 1
ATOM 3831 C CA . ILE A 1 499 ? -14.322 -5.822 26.116 1.00 98.50 499 ILE A CA 1
ATOM 3832 C C . ILE A 1 499 ? -12.961 -6.422 26.488 1.00 98.50 499 ILE A C 1
ATOM 3834 O O . ILE A 1 499 ? -12.351 -5.980 27.464 1.00 98.50 499 ILE A O 1
ATOM 3838 N N . TRP A 1 500 ? -12.460 -7.386 25.712 1.00 98.50 500 TRP A N 1
ATOM 3839 C CA . TRP A 1 500 ? -11.161 -8.026 25.916 1.00 98.50 500 TRP A CA 1
ATOM 3840 C C . TRP A 1 500 ? -10.021 -7.003 25.949 1.00 98.50 500 TRP A C 1
ATOM 3842 O O . TRP A 1 500 ? -9.308 -6.893 26.953 1.00 98.50 500 TRP A O 1
ATOM 3852 N N . GLY A 1 501 ? -9.906 -6.185 24.899 1.00 98.00 501 GLY A N 1
ATOM 3853 C CA . GLY A 1 501 ? -8.912 -5.114 24.842 1.00 98.00 501 GLY A CA 1
ATOM 3854 C C . GLY A 1 501 ? -9.113 -4.074 25.941 1.00 98.00 501 GLY A C 1
ATOM 3855 O O . GLY A 1 501 ? -8.154 -3.658 26.591 1.00 98.00 501 GLY A O 1
ATOM 3856 N N . ALA A 1 502 ? -10.362 -3.688 26.226 1.00 98.31 502 ALA A N 1
ATOM 3857 C CA . ALA A 1 502 ? -10.661 -2.708 27.266 1.00 98.31 502 ALA A CA 1
ATOM 3858 C C . ALA A 1 502 ? -10.221 -3.175 28.661 1.00 98.31 502 ALA A C 1
ATOM 3860 O O . ALA A 1 502 ? -9.757 -2.348 29.446 1.00 98.31 502 ALA A O 1
ATOM 3861 N N . ARG A 1 503 ? -10.351 -4.474 28.978 1.00 98.19 503 ARG A N 1
ATOM 3862 C CA . ARG A 1 503 ? -9.855 -5.065 30.235 1.00 98.19 503 ARG A CA 1
ATOM 3863 C C . ARG A 1 503 ? -8.338 -4.953 30.340 1.00 98.19 503 ARG A C 1
ATOM 3865 O O . ARG A 1 503 ? -7.847 -4.499 31.369 1.00 98.19 503 ARG A O 1
ATOM 3872 N N . PHE A 1 504 ? -7.610 -5.305 29.282 1.00 98.31 504 PHE A N 1
ATOM 3873 C CA . PHE A 1 504 ? -6.152 -5.187 29.265 1.00 98.31 504 PHE A CA 1
ATOM 3874 C C . PHE A 1 504 ? -5.691 -3.737 29.433 1.00 98.31 504 PHE A C 1
ATOM 3876 O O . PHE A 1 504 ? -4.915 -3.436 30.338 1.00 98.31 504 PHE A O 1
ATOM 3883 N N . VAL A 1 505 ? -6.230 -2.810 28.637 1.00 98.00 505 VAL A N 1
ATOM 3884 C CA . VAL A 1 505 ? -5.833 -1.396 28.721 1.00 98.00 505 VAL A CA 1
ATOM 3885 C C . VAL A 1 505 ? -6.163 -0.808 30.103 1.00 98.00 505 VAL A C 1
ATOM 3887 O O . VAL A 1 505 ? -5.456 0.079 30.575 1.00 98.00 505 VAL A O 1
ATOM 3890 N N . ALA A 1 506 ? -7.192 -1.317 30.796 1.00 97.62 506 ALA A N 1
ATOM 3891 C CA . ALA A 1 506 ? -7.544 -0.850 32.137 1.00 97.62 506 ALA A CA 1
ATOM 3892 C C . ALA A 1 506 ? -6.505 -1.288 33.181 1.00 97.62 506 ALA A C 1
ATOM 3894 O O . ALA A 1 506 ? -6.154 -0.486 34.044 1.00 97.62 506 ALA A O 1
ATOM 3895 N N . LYS A 1 507 ? -5.948 -2.505 33.057 1.00 97.69 507 LYS A N 1
ATOM 3896 C CA . LYS A 1 507 ? -4.797 -2.956 33.865 1.00 97.69 507 LYS A CA 1
ATOM 3897 C C . LYS A 1 507 ? -3.561 -2.077 33.636 1.00 97.69 507 LYS A C 1
ATOM 3899 O O . LYS A 1 507 ? -2.766 -1.861 34.546 1.00 97.69 507 LYS A O 1
ATOM 3904 N N . MET A 1 508 ? -3.421 -1.516 32.434 1.00 97.94 508 MET A N 1
ATOM 3905 C CA . MET A 1 508 ? -2.313 -0.624 32.088 1.00 97.94 508 MET A CA 1
ATOM 3906 C C . MET A 1 508 ? -2.463 0.795 32.650 1.00 97.94 508 MET A C 1
ATOM 3908 O O . MET A 1 508 ? -1.472 1.524 32.665 1.00 97.94 508 MET A O 1
ATOM 3912 N N . GLN A 1 509 ? -3.634 1.202 33.154 1.00 97.69 509 GLN A N 1
ATOM 3913 C CA . GLN A 1 509 ? -3.817 2.542 33.717 1.00 97.69 509 GLN A CA 1
ATOM 3914 C C . GLN A 1 509 ? -3.099 2.705 35.066 1.00 97.69 509 GLN A C 1
ATOM 3916 O O . GLN A 1 509 ? -3.160 1.841 35.943 1.00 97.69 509 GLN A O 1
ATOM 3921 N N . ILE A 1 510 ? -2.418 3.834 35.235 1.00 96.56 510 ILE A N 1
ATOM 3922 C CA . ILE A 1 510 ? -1.762 4.245 36.478 1.00 96.56 510 ILE A CA 1
ATOM 3923 C C . ILE A 1 510 ? -2.795 5.001 37.312 1.00 96.56 510 ILE A C 1
ATOM 3925 O O . ILE A 1 510 ? -3.399 5.964 36.837 1.00 96.56 510 ILE A O 1
ATOM 3929 N N . ALA A 1 511 ? -3.050 4.542 38.536 1.00 92.00 511 ALA A N 1
ATOM 3930 C CA . ALA A 1 511 ? -4.129 5.079 39.362 1.00 92.00 511 ALA A CA 1
ATOM 3931 C C . ALA A 1 511 ? -3.841 6.520 39.811 1.00 92.00 511 ALA A C 1
ATOM 3933 O O . ALA A 1 511 ? -4.755 7.341 39.877 1.00 92.00 511 ALA A O 1
ATOM 3934 N N . GLU A 1 512 ? -2.570 6.817 40.073 1.00 93.56 512 GLU A N 1
ATOM 3935 C CA . GLU A 1 512 ? -2.075 8.075 40.622 1.00 93.56 512 GLU A CA 1
ATOM 3936 C C . GLU A 1 512 ? -2.121 9.209 39.594 1.00 93.56 512 GLU A C 1
ATOM 3938 O O . GLU A 1 512 ? -2.548 10.317 39.915 1.00 93.56 512 GLU A O 1
ATOM 3943 N N . THR A 1 513 ? -1.694 8.940 38.356 1.00 94.25 513 THR A N 1
ATOM 3944 C CA . THR A 1 513 ? -1.604 9.954 37.290 1.00 94.25 513 THR A CA 1
ATOM 3945 C C . THR A 1 513 ? -2.799 9.922 36.339 1.00 94.25 513 THR A C 1
ATOM 3947 O O . THR A 1 513 ? -3.107 10.925 35.699 1.00 94.25 513 THR A O 1
ATOM 3950 N N . GLY A 1 514 ? -3.488 8.782 36.231 1.00 95.06 514 GLY A N 1
ATOM 3951 C CA . GLY A 1 514 ? -4.523 8.532 35.227 1.00 95.06 514 GLY A CA 1
ATOM 3952 C C . GLY A 1 514 ? -3.987 8.173 33.837 1.00 95.06 514 GLY A C 1
ATOM 3953 O O . GLY A 1 514 ? -4.791 7.815 32.970 1.00 95.06 514 GLY A O 1
ATOM 3954 N N . ALA A 1 515 ? -2.667 8.235 33.633 1.00 96.06 515 ALA A N 1
ATOM 3955 C CA . ALA A 1 515 ? -1.984 7.859 32.400 1.00 96.06 515 ALA A CA 1
ATOM 3956 C C . ALA A 1 515 ? -2.010 6.344 32.157 1.00 96.06 515 ALA A C 1
ATOM 3958 O O . ALA A 1 515 ? -2.452 5.562 33.000 1.00 96.06 515 ALA A O 1
ATOM 3959 N N . LEU A 1 516 ? -1.493 5.915 31.009 1.00 97.38 516 LEU A N 1
ATOM 3960 C CA . LEU A 1 516 ? -1.245 4.510 30.702 1.00 97.38 516 LEU A CA 1
ATOM 3961 C C . LEU A 1 516 ? 0.245 4.197 30.817 1.00 97.38 516 LEU A C 1
ATOM 3963 O O . LEU A 1 516 ? 1.091 4.981 30.387 1.00 97.38 516 LEU A O 1
ATOM 3967 N N . ARG A 1 517 ? 0.559 3.014 31.340 1.00 97.06 517 ARG A N 1
ATOM 3968 C CA . ARG A 1 517 ? 1.897 2.425 31.247 1.00 97.06 517 ARG A CA 1
ATOM 3969 C C . ARG A 1 517 ? 2.278 2.192 29.782 1.00 97.06 517 ARG A C 1
ATOM 3971 O O . ARG A 1 517 ? 1.413 2.022 28.921 1.00 97.06 517 ARG A O 1
ATOM 3978 N N . ASN A 1 518 ? 3.580 2.178 29.512 1.00 95.25 518 ASN A N 1
ATOM 3979 C CA . ASN A 1 518 ? 4.115 1.955 28.172 1.00 95.25 518 ASN A CA 1
ATOM 3980 C C . ASN A 1 518 ? 3.995 0.477 27.730 1.00 95.25 518 ASN A C 1
ATOM 3982 O O . ASN A 1 518 ? 3.397 -0.351 28.411 1.00 95.25 518 ASN A O 1
ATOM 3986 N N . HIS A 1 519 ? 4.535 0.151 26.556 1.00 95.56 519 HIS A N 1
ATOM 3987 C CA . HIS A 1 519 ? 4.438 -1.155 25.901 1.00 95.56 519 HIS A CA 1
ATOM 3988 C C . HIS A 1 519 ? 4.874 -2.320 26.799 1.00 95.56 519 HIS A C 1
ATOM 3990 O O . HIS A 1 519 ? 5.851 -2.199 27.537 1.00 95.56 519 HIS A O 1
ATOM 3996 N N . VAL A 1 520 ? 4.214 -3.470 26.656 1.00 95.88 520 VAL A N 1
ATOM 3997 C CA . VAL A 1 520 ? 4.686 -4.740 27.226 1.00 95.88 520 VAL A CA 1
ATOM 3998 C C . VAL A 1 520 ? 5.538 -5.440 26.172 1.00 95.88 520 VAL A C 1
ATOM 4000 O O . VAL A 1 520 ? 5.073 -5.679 25.057 1.00 95.88 520 VAL A O 1
ATOM 4003 N N . SER A 1 521 ? 6.803 -5.708 26.490 1.00 92.75 521 SER A N 1
ATOM 4004 C CA . SER A 1 521 ? 7.776 -6.314 25.576 1.00 92.75 521 SER A CA 1
ATOM 4005 C C . SER A 1 521 ? 8.194 -7.715 26.013 1.00 92.75 521 SER A C 1
ATOM 4007 O O . SER A 1 521 ? 8.382 -7.959 27.200 1.00 92.75 521 SER A O 1
ATOM 4009 N N . GLN A 1 522 ? 8.418 -8.601 25.041 1.00 85.94 522 GLN A N 1
ATOM 4010 C CA . GLN A 1 522 ? 8.918 -9.965 25.218 1.00 85.94 522 GLN A CA 1
ATOM 4011 C C . GLN A 1 522 ? 10.337 -9.992 25.825 1.00 85.94 522 GLN A C 1
ATOM 4013 O O . GLN A 1 522 ? 11.340 -9.944 25.106 1.00 85.94 522 GLN A O 1
ATOM 4018 N N . GLY A 1 523 ? 10.404 -10.081 27.154 1.00 67.50 523 GLY A N 1
ATOM 4019 C CA . GLY A 1 523 ? 11.616 -10.235 27.958 1.00 67.50 523 GLY A CA 1
ATOM 4020 C C . GLY A 1 523 ? 12.478 -8.968 28.117 1.00 67.50 523 GLY A C 1
ATOM 4021 O O . GLY A 1 523 ? 12.351 -7.999 27.362 1.00 67.50 523 GLY A O 1
ATOM 4022 N N . PRO A 1 524 ? 13.438 -8.965 29.063 1.00 68.81 524 PRO A N 1
ATOM 4023 C CA . PRO A 1 524 ? 14.279 -7.805 29.390 1.00 68.81 524 PRO A CA 1
ATOM 4024 C C . PRO A 1 524 ? 15.360 -7.484 28.333 1.00 68.81 524 PRO A C 1
ATOM 4026 O O . PRO A 1 524 ? 16.322 -6.768 28.612 1.00 68.81 524 PRO A O 1
ATOM 4029 N N . GLY A 1 525 ? 15.249 -8.020 27.112 1.00 68.38 525 GLY A N 1
ATOM 4030 C CA . GLY A 1 525 ? 16.181 -7.758 26.017 1.00 68.38 525 GLY A CA 1
ATOM 4031 C C . GLY A 1 525 ? 16.080 -8.751 24.857 1.00 68.38 525 GLY A C 1
ATOM 4032 O O . GLY A 1 525 ? 15.439 -9.795 24.948 1.00 68.38 525 GLY A O 1
ATOM 4033 N N . ARG A 1 526 ? 16.783 -8.459 23.753 1.00 68.69 526 ARG A N 1
ATOM 4034 C CA . ARG A 1 526 ? 16.696 -9.233 22.495 1.00 68.69 526 ARG A CA 1
ATOM 4035 C C . ARG A 1 526 ? 17.060 -10.717 22.627 1.00 68.69 526 ARG A C 1
ATOM 4037 O O . ARG A 1 526 ? 16.566 -11.518 21.840 1.00 68.69 526 ARG A O 1
ATOM 4044 N N . ASN A 1 527 ? 17.870 -11.095 23.615 1.00 74.56 527 ASN A N 1
ATOM 4045 C CA . ASN A 1 527 ? 18.257 -12.493 23.849 1.00 74.56 527 ASN A CA 1
ATOM 4046 C C . ASN A 1 527 ? 17.065 -13.395 24.222 1.00 74.56 527 ASN A C 1
ATOM 4048 O O . ASN A 1 527 ? 17.158 -14.609 24.071 1.00 74.56 527 ASN A O 1
ATOM 4052 N N . TRP A 1 528 ? 15.948 -12.806 24.658 1.00 75.56 528 TRP A N 1
ATOM 4053 C CA . TRP A 1 528 ? 14.722 -13.514 25.036 1.00 75.56 528 TRP A CA 1
ATOM 4054 C C . TRP A 1 528 ? 13.675 -13.553 23.919 1.00 75.56 528 TRP A C 1
ATOM 4056 O O . TRP A 1 528 ? 12.686 -14.273 24.021 1.00 75.56 528 TRP A O 1
ATOM 4066 N N . THR A 1 529 ? 13.928 -12.868 22.798 1.00 78.31 529 THR A N 1
ATOM 4067 C CA . THR A 1 529 ? 13.042 -12.896 21.628 1.00 78.31 529 THR A CA 1
ATOM 4068 C C . THR A 1 529 ? 13.205 -14.205 20.852 1.00 78.31 529 THR A C 1
ATOM 4070 O O . THR A 1 529 ? 13.917 -14.309 19.853 1.00 78.31 529 THR A O 1
ATOM 4073 N N . LYS A 1 530 ? 12.536 -15.253 21.336 1.00 87.00 530 LYS A N 1
ATOM 4074 C CA . LYS A 1 530 ? 12.492 -16.564 20.685 1.00 87.00 530 LYS A CA 1
ATOM 4075 C C . LYS A 1 530 ? 11.473 -16.555 19.548 1.00 87.00 530 LYS A C 1
ATOM 4077 O O . LYS A 1 530 ? 10.433 -15.899 19.594 1.00 87.00 530 LYS A O 1
ATOM 4082 N N . TRP A 1 531 ? 11.758 -17.335 18.517 1.00 92.19 531 TRP A N 1
ATOM 4083 C CA . TRP A 1 531 ? 10.769 -17.665 17.503 1.00 92.19 531 TRP A CA 1
ATOM 4084 C C . TRP A 1 531 ? 10.171 -19.014 17.912 1.00 92.19 531 TRP A C 1
ATOM 4086 O O . TRP A 1 531 ? 10.856 -20.032 17.872 1.00 92.19 531 TRP A O 1
ATOM 4096 N N . SER A 1 532 ? 8.954 -19.009 18.440 1.00 94.06 532 SER A N 1
ATOM 4097 C CA . SER A 1 532 ? 8.311 -20.150 19.111 1.00 94.06 532 SER A CA 1
ATOM 4098 C C . SER A 1 532 ? 6.796 -19.972 19.087 1.00 94.06 532 SER A C 1
ATOM 4100 O O . SER A 1 532 ? 6.329 -18.861 18.839 1.00 94.06 532 SER A O 1
ATOM 4102 N N . ALA A 1 533 ? 6.030 -21.026 19.379 1.00 95.62 533 ALA A N 1
ATOM 4103 C CA . ALA A 1 533 ? 4.609 -20.862 19.684 1.00 95.62 533 ALA A CA 1
ATOM 4104 C C . ALA A 1 533 ? 4.432 -19.999 20.963 1.00 95.62 533 ALA A C 1
ATOM 4106 O O . ALA A 1 533 ? 5.375 -19.939 21.767 1.00 95.62 533 ALA A O 1
ATOM 4107 N N . PRO A 1 534 ? 3.299 -19.290 21.131 1.00 95.69 534 PRO A N 1
ATOM 4108 C CA . PRO A 1 534 ? 3.103 -18.337 22.230 1.00 95.69 534 PRO A CA 1
ATOM 4109 C C . PRO A 1 534 ? 3.242 -18.954 23.621 1.00 95.69 534 PRO A C 1
ATOM 4111 O O . PRO A 1 534 ? 3.927 -18.404 24.474 1.00 95.69 534 PRO A O 1
ATOM 4114 N N . GLU A 1 535 ? 2.644 -20.121 23.842 1.00 95.44 535 GLU A N 1
ATOM 4115 C CA . GLU A 1 535 ? 2.550 -20.770 25.155 1.00 95.44 535 GLU A CA 1
ATOM 4116 C C . GLU A 1 535 ? 3.888 -21.289 25.698 1.00 95.44 535 GLU A C 1
ATOM 4118 O O . GLU A 1 535 ? 3.998 -21.580 26.883 1.00 95.44 535 GLU A O 1
ATOM 4123 N N . VAL A 1 536 ? 4.903 -21.409 24.837 1.00 94.31 536 VAL A N 1
ATOM 4124 C CA . VAL A 1 536 ? 6.270 -21.825 25.202 1.00 94.31 536 VAL A CA 1
ATOM 4125 C C . VAL A 1 536 ? 7.292 -20.706 24.988 1.00 94.31 536 VAL A C 1
ATOM 4127 O O . VAL A 1 536 ? 8.499 -20.956 24.948 1.00 94.31 536 VAL A O 1
ATOM 4130 N N . HIS A 1 537 ? 6.825 -19.480 24.741 1.00 93.25 537 HIS A N 1
ATOM 4131 C CA . HIS A 1 537 ? 7.708 -18.334 24.561 1.00 93.25 537 HIS A CA 1
ATOM 4132 C C . HIS A 1 537 ? 8.414 -17.974 25.874 1.00 93.25 537 HIS A C 1
ATOM 4134 O O . HIS A 1 537 ? 9.652 -17.876 25.901 1.00 93.25 537 HIS A O 1
ATOM 4140 N N . THR A 1 538 ? 7.617 -17.880 26.940 1.00 92.81 538 THR A N 1
ATOM 4141 C CA . THR A 1 538 ? 8.038 -17.790 28.341 1.00 92.81 538 THR A CA 1
ATOM 4142 C C . THR A 1 538 ? 7.748 -19.103 29.071 1.00 92.81 538 THR A C 1
ATOM 4144 O O . THR A 1 538 ? 7.091 -19.998 28.522 1.00 92.81 538 THR A O 1
ATOM 4147 N N . ASP A 1 539 ? 8.244 -19.246 30.298 1.00 93.25 539 ASP A N 1
ATOM 4148 C CA . ASP A 1 539 ? 7.866 -20.351 31.183 1.00 93.25 539 ASP A CA 1
ATOM 4149 C C . ASP A 1 539 ? 6.499 -20.156 31.869 1.00 93.25 539 ASP A C 1
ATOM 4151 O O . ASP A 1 539 ? 5.975 -21.108 32.453 1.00 93.25 539 ASP A O 1
ATOM 4155 N N . ASN A 1 540 ? 5.871 -18.984 31.701 1.00 95.31 540 ASN A N 1
ATOM 4156 C CA . ASN A 1 540 ? 4.605 -18.580 32.319 1.00 95.31 540 ASN A CA 1
ATOM 4157 C C . ASN A 1 540 ? 4.659 -18.531 33.861 1.00 95.31 540 ASN A C 1
ATOM 4159 O O . ASN A 1 540 ? 3.614 -18.611 34.515 1.00 95.31 540 ASN A O 1
ATOM 4163 N N . VAL A 1 541 ? 5.854 -18.426 34.451 1.00 95.56 541 VAL A N 1
ATOM 4164 C CA . VAL A 1 541 ? 6.068 -18.357 35.898 1.00 95.56 541 VAL A CA 1
ATOM 4165 C C . VAL A 1 541 ? 6.561 -16.965 36.266 1.00 95.56 541 VAL A C 1
ATOM 4167 O O . VAL A 1 541 ? 7.649 -16.564 35.893 1.00 95.56 541 VAL A O 1
ATOM 4170 N N . VAL A 1 542 ? 5.781 -16.247 37.073 1.00 95.81 542 VAL A N 1
ATOM 4171 C CA . VAL A 1 542 ? 6.145 -14.907 37.552 1.00 95.81 542 VAL A CA 1
ATOM 4172 C C . VAL A 1 542 ? 7.467 -14.913 38.326 1.00 95.81 542 VAL A C 1
ATOM 4174 O O . VAL A 1 542 ? 7.643 -15.687 39.273 1.00 95.81 542 VAL A O 1
ATOM 4177 N N . GLY A 1 543 ? 8.337 -13.953 38.012 1.00 91.81 543 GLY A N 1
ATOM 4178 C CA . GLY A 1 543 ? 9.569 -13.675 38.744 1.00 91.81 543 GLY A CA 1
ATOM 4179 C C . GLY A 1 543 ? 10.790 -14.420 38.213 1.00 91.81 543 GLY A C 1
ATOM 4180 O O . GLY A 1 543 ? 11.811 -14.480 38.909 1.00 91.81 543 GLY A O 1
ATOM 4181 N N . THR A 1 544 ? 10.709 -14.982 37.010 1.00 91.56 544 THR A N 1
ATOM 4182 C CA . THR A 1 544 ? 11.818 -15.667 36.349 1.00 91.56 544 THR A CA 1
ATOM 4183 C C . THR A 1 544 ? 12.571 -14.700 35.428 1.00 91.56 544 THR A C 1
ATOM 4185 O O . THR A 1 544 ? 12.385 -13.479 35.445 1.00 91.56 544 THR A O 1
ATOM 4188 N N . ALA A 1 545 ? 13.577 -15.212 34.716 1.00 89.44 545 ALA A N 1
ATOM 4189 C CA . ALA A 1 545 ? 14.473 -14.371 33.923 1.00 89.44 545 ALA A CA 1
ATOM 4190 C C . ALA A 1 545 ? 13.872 -13.960 32.567 1.00 89.44 545 ALA A C 1
ATOM 4192 O O . ALA A 1 545 ? 14.386 -13.024 31.945 1.00 89.44 545 ALA A O 1
ATOM 4193 N N . ASP A 1 546 ? 12.833 -14.662 32.110 1.00 90.00 546 ASP A N 1
ATOM 4194 C CA . ASP A 1 546 ? 12.138 -14.427 30.847 1.00 90.00 546 ASP A CA 1
ATOM 4195 C C . ASP A 1 546 ? 10.825 -13.649 30.971 1.00 90.00 546 ASP A C 1
ATOM 4197 O O . ASP A 1 546 ? 10.262 -13.331 29.920 1.00 90.00 546 ASP A O 1
ATOM 4201 N N . ASP A 1 547 ? 10.423 -13.249 32.189 1.00 92.62 547 ASP A N 1
ATOM 4202 C CA . ASP A 1 547 ? 9.301 -12.335 32.443 1.00 92.62 547 ASP A CA 1
ATOM 4203 C C . ASP A 1 547 ? 9.287 -11.177 31.420 1.00 92.62 547 ASP A C 1
ATOM 4205 O O . ASP A 1 547 ? 10.274 -10.425 31.290 1.00 92.62 547 ASP A O 1
ATOM 4209 N N . PRO A 1 548 ? 8.167 -10.973 30.707 1.00 94.31 548 PRO A N 1
ATOM 4210 C CA . PRO A 1 548 ? 7.948 -9.789 29.897 1.00 94.31 548 PRO A CA 1
ATOM 4211 C C . PRO A 1 548 ? 8.058 -8.504 30.717 1.00 94.31 548 PRO A C 1
ATOM 4213 O O . PRO A 1 548 ? 7.808 -8.477 31.922 1.00 94.31 548 PRO A O 1
ATOM 4216 N N . VAL A 1 549 ? 8.436 -7.409 30.059 1.00 95.12 549 VAL A N 1
ATOM 4217 C CA . VAL A 1 549 ? 8.721 -6.133 30.728 1.00 95.12 549 VAL A CA 1
ATOM 4218 C C . VAL A 1 549 ? 7.799 -5.023 30.256 1.00 95.12 549 VAL A C 1
ATOM 4220 O O . VAL A 1 549 ? 7.568 -4.850 29.058 1.00 95.12 549 VAL A O 1
ATOM 4223 N N . ILE A 1 550 ? 7.325 -4.214 31.197 1.00 96.56 550 ILE A N 1
ATOM 4224 C CA . ILE A 1 550 ? 6.691 -2.931 30.899 1.00 96.56 550 ILE A CA 1
ATOM 4225 C C . ILE A 1 550 ? 7.809 -1.925 30.623 1.00 96.56 550 ILE A C 1
ATOM 4227 O O . ILE A 1 550 ? 8.667 -1.682 31.474 1.00 96.56 550 ILE A O 1
ATOM 4231 N N . GLN A 1 551 ? 7.811 -1.337 29.429 1.00 94.56 551 GLN A N 1
ATOM 4232 C CA . GLN A 1 551 ? 8.787 -0.315 29.056 1.00 94.56 551 GLN A CA 1
ATOM 4233 C C . GLN A 1 551 ? 8.643 0.935 29.946 1.00 94.56 551 GLN A C 1
ATOM 4235 O O . GLN A 1 551 ? 7.546 1.239 30.422 1.00 94.56 551 GLN A O 1
ATOM 4240 N N . PRO A 1 552 ? 9.727 1.693 30.185 1.00 93.81 552 PRO A N 1
ATOM 4241 C CA . PRO A 1 552 ? 9.648 2.918 30.969 1.00 93.81 552 PRO A CA 1
ATOM 4242 C C . PRO A 1 552 ? 8.812 3.996 30.262 1.00 93.81 552 PRO A C 1
ATOM 4244 O O . PRO A 1 552 ? 8.757 4.068 29.031 1.00 93.81 552 PRO A O 1
ATOM 4247 N N . GLY A 1 553 ? 8.207 4.878 31.058 1.00 93.31 553 GLY A N 1
ATOM 4248 C CA . GLY A 1 553 ? 7.420 6.018 30.589 1.00 93.31 553 GLY A CA 1
ATOM 4249 C C . GLY A 1 553 ? 5.907 5.819 30.693 1.00 93.31 553 GLY A C 1
ATOM 4250 O O . GLY A 1 553 ? 5.407 4.714 30.906 1.00 93.31 553 GLY A O 1
ATOM 4251 N N . GLU A 1 554 ? 5.189 6.928 30.537 1.00 93.06 554 GLU A N 1
ATOM 4252 C CA . GLU A 1 554 ? 3.728 6.996 30.560 1.00 93.06 554 GLU A CA 1
ATOM 4253 C C . GLU A 1 554 ? 3.215 7.573 29.235 1.00 93.06 554 GLU A C 1
ATOM 4255 O O . GLU A 1 554 ? 3.888 8.387 28.599 1.00 93.06 554 GLU A O 1
ATOM 4260 N N . GLY A 1 555 ? 2.023 7.152 28.817 1.00 91.00 555 GLY A N 1
ATOM 4261 C CA . GLY A 1 555 ? 1.369 7.594 27.589 1.00 91.00 555 GLY A CA 1
ATOM 4262 C C . GLY A 1 555 ? -0.132 7.811 27.770 1.00 91.00 555 GLY A C 1
ATOM 4263 O O . GLY A 1 555 ? -0.702 7.530 28.823 1.00 91.00 555 GLY A O 1
ATOM 4264 N N . SER A 1 556 ? -0.790 8.330 26.732 1.00 87.31 556 SER A N 1
ATOM 4265 C CA . SER A 1 556 ? -2.206 8.723 26.790 1.00 87.31 556 SER A CA 1
ATOM 4266 C C . SER A 1 556 ? -3.146 7.900 25.902 1.00 87.31 556 SER A C 1
ATOM 4268 O O . SER A 1 556 ? -4.334 7.854 26.204 1.00 87.31 556 SER A O 1
ATOM 4270 N N . SER A 1 557 ? -2.654 7.272 24.820 1.00 91.62 557 SER A N 1
ATOM 4271 C CA . SER A 1 557 ? -3.439 6.523 23.809 1.00 91.62 557 SER A CA 1
ATOM 4272 C C . SER A 1 557 ? -4.893 7.029 23.652 1.00 91.62 557 SER A C 1
ATOM 4274 O O . SER A 1 557 ? -5.850 6.312 23.974 1.00 91.62 557 SER A O 1
ATOM 4276 N N . PRO A 1 558 ? -5.110 8.273 23.183 1.00 92.50 558 PRO A N 1
ATOM 4277 C CA . PRO A 1 558 ? -6.305 9.038 23.534 1.00 92.50 558 PRO A CA 1
ATOM 4278 C C . PRO A 1 558 ? -7.643 8.445 23.098 1.00 92.50 558 PRO A C 1
ATOM 4280 O O . PRO A 1 558 ? -8.656 8.714 23.750 1.00 92.50 558 PRO A O 1
ATOM 4283 N N . LEU A 1 559 ? -7.668 7.645 22.024 1.00 97.00 559 LEU A N 1
ATOM 4284 C CA . LEU A 1 559 ? -8.881 7.006 21.499 1.00 97.00 559 LEU A CA 1
ATOM 4285 C C . LEU A 1 559 ? -9.595 6.141 22.547 1.00 97.00 559 LEU A C 1
ATOM 4287 O O . LEU A 1 559 ? -10.827 6.112 22.588 1.00 97.00 559 LEU A O 1
ATOM 4291 N N . VAL A 1 560 ? -8.841 5.482 23.435 1.00 97.25 560 VAL A N 1
ATOM 4292 C CA . VAL A 1 560 ? -9.433 4.553 24.407 1.00 97.25 560 VAL A CA 1
ATOM 4293 C C . VAL A 1 560 ? -10.245 5.269 25.484 1.00 97.25 560 VAL A C 1
ATOM 4295 O O . VAL A 1 560 ? -11.200 4.699 25.997 1.00 97.25 560 VAL A O 1
ATOM 4298 N N . SER A 1 561 ? -9.946 6.539 25.784 1.00 97.19 561 SER A N 1
ATOM 4299 C CA . SER A 1 561 ? -10.743 7.311 26.749 1.00 97.19 561 SER A CA 1
ATOM 4300 C C . SER A 1 561 ? -12.199 7.461 26.283 1.00 97.19 561 SER A C 1
ATOM 4302 O O . SER A 1 561 ? -13.125 7.153 27.030 1.00 97.19 561 SER A O 1
ATOM 4304 N N . GLY A 1 562 ? -12.416 7.836 25.017 1.00 97.81 562 GLY A N 1
ATOM 4305 C CA . GLY A 1 562 ? -13.752 7.890 24.421 1.00 97.81 562 GLY A CA 1
ATOM 4306 C C . GLY A 1 562 ? -14.381 6.504 24.263 1.00 97.81 562 GLY A C 1
ATOM 4307 O O . GLY A 1 562 ? -15.576 6.330 24.509 1.00 97.81 562 GLY A O 1
ATOM 4308 N N . ALA A 1 563 ? -13.570 5.501 23.915 1.00 98.25 563 ALA A N 1
ATOM 4309 C CA . ALA A 1 563 ? -14.018 4.118 23.782 1.00 98.25 563 ALA A CA 1
ATOM 4310 C C . ALA A 1 563 ? -14.557 3.554 25.109 1.00 98.25 563 ALA A C 1
ATOM 4312 O O . ALA A 1 563 ? -15.660 3.013 25.142 1.00 98.25 563 ALA A O 1
ATOM 4313 N N . TRP A 1 564 ? -13.839 3.744 26.219 1.00 98.62 564 TRP A N 1
ATOM 4314 C CA . TRP A 1 564 ? -14.281 3.347 27.557 1.00 98.62 564 TRP A CA 1
ATOM 4315 C C . TRP A 1 564 ? -15.540 4.077 28.008 1.00 98.62 564 TRP A C 1
ATOM 4317 O O . TRP A 1 564 ? -16.433 3.442 28.568 1.00 98.62 564 TRP A O 1
ATOM 4327 N N . ALA A 1 565 ? -15.657 5.378 27.727 1.00 98.50 565 ALA A N 1
ATOM 4328 C CA . ALA A 1 565 ? -16.867 6.133 28.033 1.00 98.50 565 ALA A CA 1
ATOM 4329 C C . ALA A 1 565 ? -18.100 5.524 27.335 1.00 98.50 565 ALA A C 1
ATOM 4331 O O . ALA A 1 565 ? -19.141 5.317 27.963 1.00 98.50 565 ALA A O 1
ATOM 4332 N N . ARG A 1 566 ? -17.979 5.175 26.045 1.00 98.12 566 ARG A N 1
ATOM 4333 C CA . ARG A 1 566 ? -19.037 4.492 25.282 1.00 98.12 566 ARG A CA 1
ATOM 4334 C C . ARG A 1 566 ? -19.298 3.080 25.800 1.00 98.12 566 ARG A C 1
ATOM 4336 O O . ARG A 1 566 ? -20.458 2.722 26.005 1.00 98.12 566 ARG A O 1
ATOM 4343 N N . LEU A 1 567 ? -18.244 2.294 26.012 1.00 98.50 567 LEU A N 1
ATOM 4344 C CA . LEU A 1 567 ? -18.348 0.916 26.483 1.00 98.50 567 LEU A CA 1
ATOM 4345 C C . LEU A 1 567 ? -19.046 0.849 27.843 1.00 98.50 567 LEU A C 1
ATOM 4347 O O . LEU A 1 567 ? -19.941 0.030 28.016 1.00 98.50 567 LEU A O 1
ATOM 4351 N N . SER A 1 568 ? -18.707 1.748 28.771 1.00 98.50 568 SER A N 1
ATOM 4352 C CA . SER A 1 568 ? -19.332 1.792 30.096 1.00 98.50 568 SER A CA 1
ATOM 4353 C C . SER A 1 568 ? -20.851 1.931 30.002 1.00 98.50 568 SER A C 1
ATOM 4355 O O . SER A 1 568 ? -21.583 1.162 30.623 1.00 98.50 568 SER A O 1
ATOM 4357 N N . VAL A 1 569 ? -21.340 2.843 29.152 1.00 97.31 569 VAL A N 1
ATOM 4358 C CA . VAL A 1 569 ? -22.783 3.013 28.923 1.00 97.31 569 VAL A CA 1
ATOM 4359 C C . VAL A 1 569 ? -23.405 1.767 28.295 1.00 97.31 569 VAL A C 1
ATOM 4361 O O . VAL A 1 569 ? -24.473 1.343 28.732 1.00 97.31 569 VAL A O 1
ATOM 4364 N N . LEU A 1 570 ? -22.745 1.157 27.305 1.00 95.88 570 LEU A N 1
ATOM 4365 C CA . LEU A 1 570 ? -23.236 -0.061 26.650 1.00 95.88 570 LEU A CA 1
ATOM 4366 C C . LEU A 1 570 ? -23.353 -1.245 27.619 1.00 95.88 570 LEU A C 1
ATOM 4368 O O . LEU A 1 570 ? -24.314 -2.011 27.526 1.00 95.88 570 LEU A O 1
ATOM 4372 N N . LEU A 1 571 ? -22.399 -1.401 28.535 1.00 96.81 571 LEU A N 1
ATOM 4373 C CA . LEU A 1 571 ? -22.414 -2.454 29.550 1.00 96.81 571 LEU A CA 1
ATOM 4374 C C . LEU A 1 571 ? -23.455 -2.170 30.640 1.00 96.81 571 LEU A C 1
ATOM 4376 O O . LEU A 1 571 ? -24.227 -3.060 30.990 1.00 96.81 571 LEU A O 1
ATOM 4380 N N . ASN A 1 572 ? -23.582 -0.919 31.088 1.00 97.00 572 ASN A N 1
ATOM 4381 C CA . ASN A 1 572 ? -24.618 -0.522 32.048 1.00 97.00 572 ASN A CA 1
ATOM 4382 C C . ASN A 1 572 ? -26.034 -0.761 31.496 1.00 97.00 572 ASN A C 1
ATOM 4384 O O . ASN A 1 572 ? -26.901 -1.255 32.212 1.00 97.00 572 ASN A O 1
ATOM 4388 N N . GLN A 1 573 ? -26.267 -0.483 30.208 1.00 95.19 573 GLN A N 1
ATOM 4389 C CA . GLN A 1 573 ? -27.536 -0.791 29.527 1.00 95.19 573 GLN A CA 1
ATOM 4390 C C . GLN A 1 573 ? -27.852 -2.293 29.486 1.00 95.19 573 GLN A C 1
ATOM 4392 O O . GLN A 1 573 ? -29.013 -2.670 29.355 1.00 95.19 573 GLN A O 1
ATOM 4397 N N . ARG A 1 574 ? -26.829 -3.142 29.615 1.00 94.25 574 ARG A N 1
ATOM 4398 C CA . ARG A 1 574 ? -26.940 -4.604 29.717 1.00 94.25 574 ARG A CA 1
ATOM 4399 C C . ARG A 1 574 ? -26.969 -5.099 31.167 1.00 94.25 574 ARG A C 1
ATOM 4401 O O . ARG A 1 574 ? -26.888 -6.299 31.395 1.00 94.25 574 ARG A O 1
ATOM 4408 N N . GLY A 1 575 ? -27.053 -4.200 32.149 1.00 95.31 575 GLY A N 1
ATOM 4409 C CA . GLY A 1 575 ? -27.035 -4.553 33.569 1.00 95.31 575 GLY A CA 1
ATOM 4410 C C . GLY A 1 575 ? -25.666 -4.998 34.094 1.00 95.31 575 GLY A C 1
ATOM 4411 O O . GLY A 1 575 ? -25.599 -5.598 35.163 1.00 95.31 575 GLY A O 1
ATOM 4412 N N . GLN A 1 576 ? -24.578 -4.719 33.368 1.00 94.69 576 GLN A N 1
ATOM 4413 C CA . GLN A 1 576 ? -23.218 -5.088 33.763 1.00 94.69 576 GLN A CA 1
ATOM 4414 C C . GLN A 1 576 ? -22.490 -3.904 34.415 1.00 94.69 576 GLN A C 1
ATOM 4416 O O . GLN A 1 576 ? -22.034 -2.977 33.736 1.00 94.69 576 GLN A O 1
ATOM 4421 N N . THR A 1 577 ? -22.343 -3.954 35.741 1.00 94.38 577 THR A N 1
ATOM 4422 C CA . THR A 1 577 ? -21.538 -2.987 36.504 1.00 94.38 577 THR A CA 1
ATOM 4423 C C . THR A 1 577 ? -20.070 -3.047 36.078 1.00 94.38 577 THR A C 1
ATOM 4425 O O . THR A 1 577 ? -19.493 -4.125 35.951 1.00 94.38 577 THR A O 1
ATOM 4428 N N . ASN A 1 578 ? -19.449 -1.887 35.867 1.00 96.81 578 ASN A N 1
ATOM 4429 C CA . ASN A 1 578 ? -18.068 -1.766 35.397 1.00 96.81 578 ASN A CA 1
ATOM 4430 C C . ASN A 1 578 ? -17.420 -0.464 35.909 1.00 96.81 578 ASN A C 1
ATOM 4432 O O . ASN A 1 578 ? -18.127 0.426 36.366 1.00 96.81 578 ASN A O 1
ATOM 4436 N N . GLY A 1 579 ? -16.089 -0.351 35.807 1.00 97.06 579 GLY A N 1
ATOM 4437 C CA . GLY A 1 579 ? -15.318 0.851 36.180 1.00 97.06 579 GLY A CA 1
ATOM 4438 C C . GLY A 1 579 ? -14.746 1.640 34.992 1.00 97.06 579 GLY A C 1
ATOM 4439 O O . GLY A 1 579 ? -13.788 2.400 35.151 1.00 97.06 579 GLY A O 1
ATOM 4440 N N . TYR A 1 580 ? -15.257 1.412 33.774 1.00 98.38 580 TYR A N 1
ATOM 4441 C CA . TYR A 1 580 ? -14.698 2.031 32.566 1.00 98.38 580 TYR A CA 1
ATOM 4442 C C . TYR A 1 580 ? -14.993 3.528 32.481 1.00 98.38 580 TYR A C 1
ATOM 4444 O O . TYR A 1 580 ? -14.198 4.265 31.905 1.00 98.38 580 TYR A O 1
ATOM 4452 N N . TRP A 1 581 ? -16.090 3.999 33.076 1.00 98.19 581 TRP A N 1
ATOM 4453 C CA . TRP A 1 581 ? -16.406 5.424 33.122 1.00 98.19 581 TRP A CA 1
ATOM 4454 C C . TRP A 1 581 ? -15.345 6.212 33.907 1.00 98.19 581 TRP A C 1
ATOM 4456 O O . TRP A 1 581 ? -14.803 7.205 33.423 1.00 98.19 581 TRP A O 1
ATOM 4466 N N . GLU A 1 582 ? -14.975 5.729 35.089 1.00 97.94 582 GLU A N 1
ATOM 4467 C CA . GLU A 1 582 ? -13.959 6.343 35.943 1.00 97.94 582 GLU A CA 1
ATOM 4468 C C . GLU A 1 582 ? -12.572 6.265 35.296 1.00 97.94 582 GLU A C 1
ATOM 4470 O O . GLU A 1 582 ? -11.812 7.235 35.341 1.00 97.94 582 GLU A O 1
ATOM 4475 N N . ALA A 1 583 ? -12.251 5.135 34.654 1.00 97.69 583 ALA A N 1
ATOM 4476 C CA . ALA A 1 583 ? -11.012 4.980 33.895 1.00 97.69 583 ALA A CA 1
ATOM 4477 C C . ALA A 1 583 ? -10.932 5.973 32.725 1.00 97.69 583 ALA A C 1
ATOM 4479 O O . ALA A 1 583 ? -9.904 6.635 32.547 1.00 97.69 583 ALA A O 1
ATOM 4480 N N . ALA A 1 584 ? -12.031 6.137 31.982 1.00 98.19 584 ALA A N 1
ATOM 4481 C CA . ALA A 1 584 ? -12.155 7.109 30.904 1.00 98.19 584 ALA A CA 1
ATOM 4482 C C . ALA A 1 584 ? -11.905 8.537 31.399 1.00 98.19 584 ALA A C 1
ATOM 4484 O O . ALA A 1 584 ? -11.110 9.257 30.796 1.00 98.19 584 ALA A O 1
ATOM 4485 N N . LEU A 1 585 ? -12.535 8.937 32.508 1.00 97.25 585 LEU A N 1
ATOM 4486 C CA . LEU A 1 585 ? -12.378 10.276 33.076 1.00 97.25 585 LEU A CA 1
ATOM 4487 C C . LEU A 1 585 ? -10.949 10.552 33.550 1.00 97.25 585 LEU A C 1
ATOM 4489 O O . LEU A 1 585 ? -10.419 11.623 33.259 1.00 97.25 585 LEU A O 1
ATOM 4493 N N . ARG A 1 586 ? -10.301 9.599 34.234 1.00 97.06 586 ARG A N 1
ATOM 4494 C CA . ARG A 1 586 ? -8.894 9.746 34.647 1.00 97.06 586 ARG A CA 1
ATOM 4495 C C . ARG A 1 586 ? -7.977 9.971 33.446 1.00 97.06 586 ARG A C 1
ATOM 4497 O O . ARG A 1 586 ? -7.202 10.924 33.446 1.00 97.06 586 ARG A O 1
ATOM 4504 N N . LEU A 1 587 ? -8.119 9.153 32.401 1.00 96.75 587 LEU A N 1
ATOM 4505 C CA . LEU A 1 587 ? -7.286 9.262 31.205 1.00 96.75 587 LEU A CA 1
ATOM 4506 C C . LEU A 1 587 ? -7.583 10.529 30.396 1.00 96.75 587 LEU A C 1
ATOM 4508 O O . LEU A 1 587 ? -6.664 11.164 29.879 1.00 96.75 587 LEU A O 1
ATOM 4512 N N . TRP A 1 588 ? -8.854 10.926 30.302 1.00 96.31 588 TRP A N 1
ATOM 4513 C CA . TRP A 1 588 ? -9.258 12.189 29.688 1.00 96.31 588 TRP A CA 1
ATOM 4514 C C . TRP A 1 588 ? -8.625 13.382 30.409 1.00 96.31 588 TRP A C 1
ATOM 4516 O O . TRP A 1 588 ? -8.027 14.247 29.767 1.00 96.31 588 TRP A O 1
ATOM 4526 N N . ASN A 1 589 ? -8.704 13.408 31.741 1.00 95.00 589 ASN A N 1
ATOM 4527 C CA . ASN A 1 589 ? -8.133 14.480 32.551 1.00 95.00 589 ASN A CA 1
ATOM 4528 C C . ASN A 1 589 ? -6.611 14.546 32.397 1.00 95.00 589 ASN A C 1
ATOM 4530 O O . ASN A 1 589 ? -6.088 15.634 32.179 1.00 95.00 589 ASN A O 1
ATOM 4534 N N . TYR A 1 590 ? -5.924 13.399 32.417 1.00 94.69 590 TYR A N 1
ATOM 4535 C CA . TYR A 1 590 ? -4.489 13.318 32.130 1.00 94.69 590 TYR A CA 1
ATOM 4536 C C . TYR A 1 590 ? -4.160 13.889 30.741 1.00 94.69 590 TYR A C 1
ATOM 4538 O O . TYR A 1 590 ? -3.323 14.775 30.595 1.00 94.69 590 TYR A O 1
ATOM 4546 N N . SER A 1 591 ? -4.884 13.443 29.711 1.00 93.62 591 SER A N 1
ATOM 4547 C CA . SER A 1 591 ? -4.601 13.795 28.312 1.00 93.62 591 SER A CA 1
ATOM 4548 C C . SER A 1 591 ? -4.893 15.258 27.958 1.00 93.62 591 SER A C 1
ATOM 4550 O O . SER A 1 591 ? -4.369 15.763 26.963 1.00 93.62 591 SER A O 1
ATOM 4552 N N . THR A 1 592 ? -5.755 15.922 28.733 1.00 92.69 592 THR A N 1
ATOM 4553 C CA . THR A 1 592 ? -6.236 17.294 28.484 1.00 92.69 592 THR A CA 1
ATOM 4554 C C . THR A 1 592 ? -5.787 18.304 29.543 1.00 92.69 592 THR A C 1
ATOM 4556 O O . THR A 1 592 ? -6.168 19.480 29.484 1.00 92.69 592 THR A O 1
ATOM 4559 N N . GLN A 1 593 ? -4.965 17.871 30.505 1.00 86.81 593 GLN A N 1
ATOM 4560 C CA . GLN A 1 593 ? -4.507 18.688 31.623 1.00 86.81 593 GLN A CA 1
ATOM 4561 C C . GLN A 1 593 ? -3.874 20.000 31.137 1.00 86.81 593 GLN A C 1
ATOM 4563 O O . GLN A 1 593 ? -3.078 20.027 30.199 1.00 86.81 593 GLN A O 1
ATOM 4568 N N . GLY A 1 594 ? -4.250 21.122 31.761 1.00 74.81 594 GLY A N 1
ATOM 4569 C CA . GLY A 1 594 ? -3.715 22.448 31.425 1.00 74.81 594 GLY A CA 1
ATOM 4570 C C . GLY A 1 594 ? -4.083 22.970 30.028 1.00 74.81 594 GLY A C 1
ATOM 4571 O O . GLY A 1 594 ? -3.503 23.955 29.584 1.00 74.81 594 GLY A O 1
ATOM 4572 N N . GLY A 1 595 ? -5.014 22.326 29.311 1.00 67.50 595 GLY A N 1
ATOM 4573 C CA . GLY A 1 595 ? -5.320 22.664 27.916 1.00 67.50 595 GLY A CA 1
ATOM 4574 C C . GLY A 1 595 ? -4.234 22.229 26.927 1.00 67.50 595 GLY A C 1
ATOM 4575 O O . GLY A 1 595 ? -4.250 22.652 25.771 1.00 67.50 595 GLY A O 1
ATOM 4576 N N . THR A 1 596 ? -3.303 21.382 27.367 1.00 62.16 596 THR A N 1
ATOM 4577 C CA . THR A 1 596 ? -2.316 20.746 26.495 1.00 62.16 596 THR A CA 1
ATOM 4578 C C . THR A 1 596 ? -3.027 19.836 25.475 1.00 62.16 596 THR A C 1
ATOM 4580 O O . THR A 1 596 ? -4.141 19.362 25.708 1.00 62.16 596 THR A O 1
ATOM 4583 N N . ASN A 1 597 ? -2.430 19.650 24.293 1.00 76.06 597 ASN A N 1
ATOM 4584 C CA . ASN A 1 597 ? -2.943 18.805 23.197 1.00 76.06 597 ASN A CA 1
ATOM 4585 C C . ASN A 1 597 ? -4.232 19.267 22.478 1.00 76.06 597 ASN A C 1
ATOM 4587 O O . ASN A 1 597 ? -4.800 18.498 21.695 1.00 76.06 597 ASN A O 1
ATOM 4591 N N . VAL A 1 598 ? -4.686 20.515 22.673 1.00 80.25 598 VAL A N 1
ATOM 4592 C CA . VAL A 1 598 ? -5.756 21.099 21.837 1.00 80.25 598 VAL A CA 1
ATOM 4593 C C . VAL A 1 598 ? -5.318 21.082 20.367 1.00 80.25 598 VAL A C 1
ATOM 4595 O O . VAL A 1 598 ? -4.326 21.704 19.992 1.00 80.25 598 VAL A O 1
ATOM 4598 N N . GLY A 1 599 ? -6.073 20.368 19.527 1.00 84.38 599 GLY A N 1
ATOM 4599 C CA . GLY A 1 599 ? -5.698 20.095 18.133 1.00 84.38 599 GLY A CA 1
ATOM 4600 C C . GLY A 1 599 ? -5.188 18.676 17.871 1.00 84.38 599 GLY A C 1
ATOM 4601 O O . GLY A 1 599 ? -4.715 18.408 16.774 1.00 84.38 599 GLY A O 1
ATOM 4602 N N . SER A 1 600 ? -5.294 17.751 18.830 1.00 93.50 600 SER A N 1
ATOM 4603 C CA . SER A 1 600 ? -5.117 16.318 18.563 1.00 93.50 600 SER A CA 1
ATOM 4604 C C . SER A 1 600 ? -6.357 15.734 17.861 1.00 93.50 600 SER A C 1
ATOM 4606 O O . SER A 1 600 ? -7.462 15.821 18.409 1.00 93.50 600 SER A O 1
ATOM 4608 N N . PRO A 1 601 ? -6.218 15.085 16.685 1.00 96.06 601 PRO A N 1
ATOM 4609 C CA . PRO A 1 601 ? -7.349 14.442 16.013 1.00 96.06 601 PRO A CA 1
ATOM 4610 C C . PRO A 1 601 ? -7.912 13.262 16.819 1.00 96.06 601 PRO A C 1
ATOM 4612 O O . PRO A 1 601 ? -9.116 13.017 16.795 1.00 96.06 601 PRO A O 1
ATOM 4615 N N . HIS A 1 602 ? -7.073 12.572 17.595 1.00 96.62 602 HIS A N 1
ATOM 4616 C CA . HIS A 1 602 ? -7.498 11.472 18.461 1.00 96.62 602 HIS A CA 1
ATOM 4617 C C . HIS A 1 602 ? -8.344 11.969 19.639 1.00 96.62 602 HIS A C 1
ATOM 4619 O O . HIS A 1 602 ? -9.399 11.405 19.922 1.00 96.62 602 HIS A O 1
ATOM 4625 N N . LEU A 1 603 ? -7.927 13.059 20.298 1.00 96.69 603 LEU A N 1
ATOM 4626 C CA . LEU A 1 603 ? -8.713 13.652 21.386 1.00 96.69 603 LEU A CA 1
ATOM 4627 C C . LEU A 1 603 ? -10.007 14.289 20.880 1.00 96.69 603 LEU A C 1
ATOM 4629 O O . LEU A 1 603 ? -11.009 14.229 21.585 1.00 96.69 603 LEU A O 1
ATOM 4633 N N . LEU A 1 604 ? -10.026 14.832 19.657 1.00 97.88 604 LEU A N 1
ATOM 4634 C CA . LEU A 1 604 ? -11.264 15.272 19.008 1.00 97.88 604 LEU A CA 1
ATOM 4635 C C . LEU A 1 604 ? -12.271 14.116 18.890 1.00 97.88 604 LEU A C 1
ATOM 4637 O O . LEU A 1 604 ? -13.432 14.278 19.263 1.00 97.88 604 LEU A O 1
ATOM 4641 N N . LEU A 1 605 ? -11.833 12.945 18.418 1.00 98.31 605 LEU A N 1
ATOM 4642 C CA . LEU A 1 605 ? -12.689 11.759 18.325 1.00 98.31 605 LEU A CA 1
ATOM 4643 C C . LEU A 1 605 ? -13.202 11.313 19.702 1.00 98.31 605 LEU A C 1
ATOM 4645 O O . LEU A 1 605 ? -14.401 11.086 19.858 1.00 98.31 605 LEU A O 1
ATOM 4649 N N . SER A 1 606 ? -12.339 11.269 20.718 1.00 98.06 606 SER A N 1
ATOM 4650 C CA . SER A 1 606 ? -12.754 10.917 22.083 1.00 98.06 606 SER A CA 1
ATOM 4651 C C . SER A 1 606 ? -13.721 11.933 22.689 1.00 98.06 606 SER A C 1
ATOM 4653 O O . SER A 1 606 ? -14.707 11.540 23.310 1.00 98.06 606 SER A O 1
ATOM 4655 N N . ALA A 1 607 ? -13.510 13.232 22.460 1.00 98.19 607 ALA A N 1
ATOM 4656 C CA . ALA A 1 607 ? -14.408 14.294 22.912 1.00 98.19 607 ALA A CA 1
ATOM 4657 C C . ALA A 1 607 ? -15.829 14.121 22.353 1.00 98.19 607 ALA A C 1
ATOM 4659 O O . ALA A 1 607 ? -16.816 14.339 23.059 1.00 98.19 607 ALA A O 1
ATOM 4660 N N . LEU A 1 608 ? -15.942 13.694 21.089 1.00 98.38 608 LEU A N 1
ATOM 4661 C CA . LEU A 1 608 ? -17.230 13.391 20.468 1.00 98.38 608 LEU A CA 1
ATOM 4662 C C . LEU A 1 608 ? -17.923 12.203 21.143 1.00 98.38 608 LEU A C 1
ATOM 4664 O O . LEU A 1 608 ? -19.134 12.271 21.343 1.00 98.38 608 LEU A O 1
ATOM 4668 N N . GLU A 1 609 ? -17.185 11.161 21.538 1.00 98.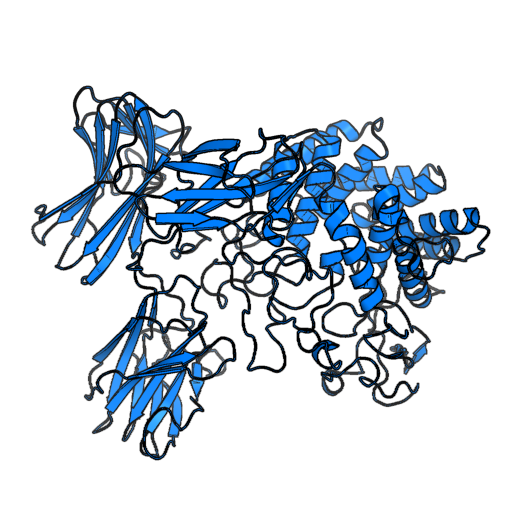19 609 GLU A N 1
ATOM 4669 C CA . GLU A 1 609 ? -17.747 10.021 22.278 1.00 98.19 609 GLU A CA 1
ATOM 4670 C C . GLU A 1 609 ? -18.209 10.417 23.684 1.00 98.19 609 GLU A C 1
ATOM 4672 O O . GLU A 1 609 ? -19.347 10.117 24.057 1.00 98.19 609 GLU A O 1
ATOM 4677 N N . PHE A 1 610 ? -17.389 11.163 24.436 1.00 98.50 610 PHE A N 1
ATOM 4678 C CA . PHE A 1 610 ? -17.778 11.710 25.741 1.00 98.50 610 PHE A CA 1
ATOM 4679 C C . PHE A 1 610 ? -19.044 12.560 25.637 1.00 98.50 610 PHE A C 1
ATOM 4681 O O . PHE A 1 610 ? -19.987 12.395 26.415 1.00 98.50 610 PHE A O 1
ATOM 4688 N N . HIS A 1 611 ? -19.111 13.444 24.644 1.00 98.44 611 HIS A N 1
ATOM 4689 C CA . HIS A 1 611 ? -20.299 14.252 24.422 1.00 98.44 611 HIS A CA 1
ATOM 4690 C C . HIS A 1 611 ? -21.509 13.398 24.005 1.00 98.44 611 HIS A C 1
ATOM 4692 O O . HIS A 1 611 ? -22.621 13.652 24.461 1.00 98.44 611 HIS A O 1
ATOM 4698 N N . ALA A 1 612 ? -21.318 12.362 23.184 1.00 97.62 612 ALA A N 1
ATOM 4699 C CA . ALA A 1 612 ? -22.396 11.474 22.749 1.00 97.62 612 ALA A CA 1
ATOM 4700 C C . ALA A 1 612 ? -22.985 10.623 23.887 1.00 97.62 612 ALA A C 1
ATOM 4702 O O . ALA A 1 612 ? -24.160 10.264 23.821 1.00 97.62 612 ALA A O 1
ATOM 4703 N N . VAL A 1 613 ? -22.199 10.276 24.915 1.00 97.44 613 VAL A N 1
ATOM 4704 C CA . VAL A 1 613 ? -22.692 9.539 26.097 1.00 97.44 613 VAL A CA 1
ATOM 4705 C C . VAL A 1 613 ? -23.267 10.449 27.186 1.00 97.44 613 VAL A C 1
ATOM 4707 O O . VAL A 1 613 ? -24.145 10.006 27.916 1.00 97.44 613 VAL A O 1
ATOM 4710 N N . THR A 1 614 ? -22.791 11.694 27.311 1.00 97.31 614 THR A N 1
ATOM 4711 C CA . THR A 1 614 ? -23.144 12.568 28.450 1.00 97.31 614 THR A CA 1
ATOM 4712 C C . THR A 1 614 ? -24.031 13.759 28.118 1.00 97.31 614 THR A C 1
ATOM 4714 O O . THR A 1 614 ? -24.638 14.321 29.024 1.00 97.31 614 THR A O 1
ATOM 4717 N N . ALA A 1 615 ? -24.039 14.208 26.860 1.00 96.94 615 ALA A N 1
ATOM 4718 C CA . ALA A 1 615 ? -24.568 15.508 26.444 1.00 96.94 615 ALA A CA 1
ATOM 4719 C C . ALA A 1 615 ? -23.971 16.729 27.190 1.00 96.94 615 ALA A C 1
ATOM 4721 O O . ALA A 1 615 ? -24.550 17.814 27.154 1.00 96.94 615 ALA A O 1
ATOM 4722 N N . GLN A 1 616 ? -22.809 16.598 27.848 1.00 97.62 616 GLN A N 1
ATOM 4723 C CA . GLN A 1 616 ? -22.177 17.720 28.551 1.00 97.62 616 GLN A CA 1
ATOM 4724 C C . GLN A 1 616 ? -21.510 18.707 27.568 1.00 97.62 616 GLN A C 1
ATOM 4726 O O . GLN A 1 616 ? -20.662 18.283 26.772 1.00 97.62 616 GLN A O 1
ATOM 4731 N N . PRO A 1 617 ? -21.803 20.024 27.653 1.00 96.81 617 PRO A N 1
ATOM 4732 C CA . PRO A 1 617 ? -21.266 21.028 26.726 1.00 96.81 617 PRO A CA 1
ATOM 4733 C C . PRO A 1 617 ? -19.736 21.120 26.698 1.00 96.81 617 PRO A C 1
ATOM 4735 O O . PRO A 1 617 ? -19.156 21.329 25.637 1.00 96.81 617 PRO A O 1
ATOM 4738 N N . ALA A 1 618 ? -19.069 20.887 27.834 1.00 95.31 618 ALA A N 1
ATOM 4739 C CA . ALA A 1 618 ? -17.616 21.015 27.952 1.00 95.31 618 ALA A CA 1
ATOM 4740 C C . ALA A 1 618 ? -16.841 20.123 26.959 1.00 95.31 618 ALA A C 1
ATOM 4742 O O . ALA A 1 618 ? -15.830 20.549 26.396 1.00 95.31 618 ALA A O 1
ATOM 4743 N N . TYR A 1 619 ? -17.327 18.905 26.695 1.00 96.88 619 TYR A N 1
ATOM 4744 C CA . TYR A 1 619 ? -16.705 18.003 25.719 1.00 96.88 619 TYR A CA 1
ATOM 4745 C C . TYR A 1 619 ? -16.925 18.476 24.279 1.00 96.88 619 TYR A C 1
ATOM 4747 O O . TYR A 1 619 ? -16.015 18.385 23.454 1.00 96.88 619 TYR A O 1
ATOM 4755 N N . LEU A 1 620 ? -18.101 19.035 23.971 1.00 97.19 620 LEU A N 1
ATOM 4756 C CA . LEU A 1 620 ? -18.360 19.637 22.663 1.00 97.19 620 LEU A CA 1
ATOM 4757 C C . LEU A 1 620 ? -17.482 20.872 22.431 1.00 97.19 620 LEU A C 1
ATOM 4759 O O . LEU A 1 620 ? -16.946 21.041 21.339 1.00 97.19 620 LEU A O 1
ATOM 4763 N N . ASP A 1 621 ? -17.286 21.705 23.449 1.00 95.88 621 ASP A N 1
ATOM 4764 C CA . ASP A 1 621 ? -16.430 22.888 23.349 1.00 95.88 621 ASP A CA 1
ATOM 4765 C C . ASP A 1 621 ? -14.950 22.510 23.190 1.00 95.88 621 ASP A C 1
ATOM 4767 O O . ASP A 1 621 ? -14.216 23.151 22.434 1.00 95.88 621 ASP A O 1
ATOM 4771 N N . TYR A 1 622 ? -14.498 21.422 23.824 1.00 96.25 622 TYR A N 1
ATOM 4772 C CA . TYR A 1 622 ? -13.179 20.848 23.542 1.00 96.25 622 TYR A CA 1
ATOM 4773 C C . TYR A 1 622 ? -13.070 20.363 22.087 1.00 96.25 622 TYR A C 1
ATOM 4775 O O . TYR A 1 622 ? -12.075 20.645 21.410 1.00 96.25 622 TYR A O 1
ATOM 4783 N N . ALA A 1 623 ? -14.098 19.669 21.587 1.00 97.31 623 ALA A N 1
ATOM 4784 C CA . ALA A 1 623 ? -14.152 19.202 20.205 1.00 97.31 623 ALA A CA 1
ATOM 4785 C C . ALA A 1 623 ? -14.097 20.375 19.206 1.00 97.31 623 ALA A C 1
ATOM 4787 O O . ALA A 1 623 ? -13.313 20.335 18.260 1.00 97.31 623 ALA A O 1
ATOM 4788 N N . ARG A 1 624 ? -14.847 21.459 19.449 1.00 97.69 624 ARG A N 1
ATOM 4789 C CA . ARG A 1 624 ? -14.816 22.681 18.625 1.00 97.69 624 ARG A CA 1
ATOM 4790 C C . ARG A 1 624 ? -13.428 23.306 18.571 1.00 97.69 624 ARG A C 1
ATOM 4792 O O . ARG A 1 624 ? -12.894 23.479 17.480 1.00 97.69 624 ARG A O 1
ATOM 4799 N N . ARG A 1 625 ? -12.804 23.552 19.728 1.00 96.62 625 ARG A N 1
ATOM 4800 C CA . ARG A 1 625 ? -11.446 24.125 19.793 1.00 96.62 625 ARG A CA 1
ATOM 4801 C C . ARG A 1 625 ? -10.410 23.244 19.098 1.00 96.62 625 ARG A C 1
ATOM 4803 O O . ARG A 1 625 ? -9.497 23.746 18.447 1.00 96.62 625 ARG A O 1
ATOM 4810 N N . SER A 1 626 ? -10.557 21.923 19.208 1.00 96.69 626 SER A N 1
ATOM 4811 C CA . SER A 1 626 ? -9.683 20.979 18.506 1.00 96.69 626 SER A CA 1
ATOM 4812 C C . SER A 1 626 ? -9.889 21.038 16.992 1.00 96.69 626 SER A C 1
ATOM 4814 O O . SER A 1 626 ? -8.907 21.081 16.256 1.00 96.69 626 SER A O 1
ATOM 4816 N N . ALA A 1 627 ? -11.138 21.103 16.520 1.00 98.00 627 ALA A N 1
ATOM 4817 C CA . ALA A 1 627 ? -11.444 21.259 15.100 1.00 98.00 627 ALA A CA 1
ATOM 4818 C C . ALA A 1 627 ? -10.904 22.586 14.538 1.00 98.00 627 ALA A C 1
ATOM 4820 O O . ALA A 1 627 ? -10.292 22.592 13.474 1.00 98.00 627 ALA A O 1
ATOM 4821 N N . GLU A 1 628 ? -11.057 23.695 15.265 1.00 97.12 628 GLU A N 1
ATOM 4822 C CA . GLU A 1 628 ? -10.483 24.995 14.893 1.00 97.12 628 GLU A CA 1
ATOM 4823 C C . GLU A 1 628 ? -8.954 24.937 14.785 1.00 97.12 628 GLU A C 1
ATOM 4825 O O . GLU A 1 628 ? -8.400 25.365 13.773 1.00 97.12 628 GLU A O 1
ATOM 4830 N N . SER A 1 629 ? -8.278 24.351 15.779 1.00 95.62 629 SER A N 1
ATOM 4831 C CA . SER A 1 629 ? -6.818 24.177 15.774 1.00 95.62 629 SER A CA 1
ATOM 4832 C C . SER A 1 629 ? -6.343 23.342 14.578 1.00 95.62 629 SER A C 1
ATOM 4834 O O . SER A 1 629 ? -5.399 23.721 13.887 1.00 95.62 629 SER A O 1
ATOM 4836 N N . LEU A 1 630 ? -7.037 22.243 14.270 1.00 96.56 630 LEU A N 1
ATOM 4837 C CA . LEU A 1 630 ? -6.728 21.384 13.124 1.00 96.56 630 LEU A CA 1
ATOM 4838 C C . LEU A 1 630 ? -6.936 22.084 11.774 1.00 96.56 630 LEU A C 1
ATOM 4840 O O . LEU A 1 630 ? -6.140 21.889 10.857 1.00 96.56 630 LEU A O 1
ATOM 4844 N N . LEU A 1 631 ? -7.975 22.914 11.637 1.00 96.75 631 LEU A N 1
ATOM 4845 C CA . LEU A 1 631 ? -8.230 23.667 10.402 1.00 96.75 631 LEU A CA 1
ATOM 4846 C C . LEU A 1 631 ? -7.089 24.636 10.072 1.00 96.75 631 LEU A C 1
ATOM 4848 O O . LEU A 1 631 ? -6.731 24.783 8.905 1.00 96.75 631 LEU A O 1
ATOM 4852 N N . VAL A 1 632 ? -6.489 25.261 11.090 1.00 94.19 632 VAL A N 1
ATOM 4853 C CA . VAL A 1 632 ? -5.362 26.194 10.914 1.00 94.19 632 VAL A CA 1
ATOM 4854 C C . VAL A 1 632 ? -4.102 25.486 10.396 1.00 94.19 632 VAL A C 1
ATOM 4856 O O . VAL A 1 632 ? -3.274 26.112 9.740 1.00 94.19 632 VAL A O 1
ATOM 4859 N N . GLN A 1 633 ? -3.970 24.175 10.617 1.00 92.50 633 GLN A N 1
ATOM 4860 C CA . GLN A 1 633 ? -2.813 23.383 10.179 1.00 92.50 633 GLN A CA 1
ATOM 4861 C C . GLN A 1 633 ? -2.855 22.994 8.689 1.00 92.50 633 GLN A C 1
ATOM 4863 O O . GLN A 1 633 ? -1.921 22.351 8.202 1.00 92.50 633 GLN A O 1
ATOM 4868 N N . GLN A 1 634 ? -3.918 23.339 7.950 1.00 95.62 634 GLN A N 1
ATOM 4869 C CA . GLN A 1 634 ? -4.011 22.997 6.532 1.00 95.62 634 GLN A CA 1
ATOM 4870 C C . GLN A 1 634 ? -3.019 23.811 5.694 1.00 95.62 634 GLN A C 1
ATOM 4872 O O . GLN A 1 634 ? -3.030 25.044 5.705 1.00 95.62 634 GLN A O 1
ATOM 4877 N N . ALA A 1 635 ? -2.209 23.123 4.892 1.00 93.69 635 ALA A N 1
ATOM 4878 C CA . ALA A 1 635 ? -1.266 23.755 3.983 1.00 93.69 635 ALA A CA 1
ATOM 4879 C C . ALA A 1 635 ? -1.995 24.574 2.903 1.00 93.69 635 ALA A C 1
ATOM 4881 O O . ALA A 1 635 ? -2.856 24.063 2.184 1.00 93.69 635 ALA A O 1
ATOM 4882 N N . GLN A 1 636 ? -1.616 25.846 2.752 1.00 92.94 636 GLN A N 1
ATOM 4883 C CA . GLN A 1 636 ? -2.295 26.794 1.854 1.00 92.94 636 GLN A CA 1
ATOM 4884 C C . GLN A 1 636 ? -1.605 26.966 0.492 1.00 92.94 636 GLN A C 1
ATOM 4886 O O . GLN A 1 636 ? -2.228 27.411 -0.474 1.00 92.94 636 GLN A O 1
ATOM 4891 N N . THR A 1 637 ? -0.326 26.609 0.380 1.00 89.56 637 THR A N 1
ATOM 4892 C CA . THR A 1 637 ? 0.504 26.855 -0.809 1.00 89.56 637 THR A CA 1
ATOM 4893 C C . THR A 1 637 ? 1.410 25.661 -1.119 1.00 89.56 637 THR A C 1
ATOM 4895 O O . THR A 1 637 ? 1.461 24.684 -0.373 1.00 89.56 637 THR A O 1
ATOM 4898 N N . GLY A 1 638 ? 2.109 25.720 -2.254 1.00 85.50 638 GLY A N 1
ATOM 4899 C CA . GLY A 1 638 ? 3.084 24.704 -2.648 1.00 85.50 638 GLY A CA 1
ATOM 4900 C C . GLY A 1 638 ? 2.472 23.358 -3.051 1.00 85.50 638 GLY A C 1
ATOM 4901 O O . GLY A 1 638 ? 1.269 23.236 -3.297 1.00 85.50 638 GLY A O 1
ATOM 4902 N N . ARG A 1 639 ? 3.329 22.332 -3.137 1.00 80.44 639 ARG A N 1
ATOM 4903 C CA . ARG A 1 639 ? 2.946 20.965 -3.545 1.00 80.44 639 ARG A CA 1
ATOM 4904 C C . ARG A 1 639 ? 1.967 20.306 -2.568 1.00 80.44 639 ARG A C 1
ATOM 4906 O O . ARG A 1 639 ? 1.130 19.513 -2.991 1.00 80.44 639 ARG A O 1
ATOM 4913 N N . THR A 1 640 ? 2.034 20.681 -1.293 1.00 87.31 640 THR A N 1
ATOM 4914 C CA . THR A 1 640 ? 1.199 20.150 -0.209 1.00 87.31 640 THR A CA 1
ATOM 4915 C C . THR A 1 640 ? -0.118 20.902 -0.023 1.00 87.31 640 THR A C 1
ATOM 4917 O O . THR A 1 640 ? -0.883 20.543 0.863 1.00 87.31 640 THR A O 1
ATOM 4920 N N . ARG A 1 641 ? -0.440 21.915 -0.845 1.00 91.75 641 ARG A N 1
ATOM 4921 C CA . ARG A 1 641 ? -1.690 22.690 -0.727 1.00 91.75 641 ARG A CA 1
ATOM 4922 C C . ARG A 1 641 ? -2.925 21.783 -0.602 1.00 91.75 641 ARG A C 1
ATOM 4924 O O . ARG A 1 641 ? -3.246 21.061 -1.549 1.00 91.75 641 ARG A O 1
ATOM 4931 N N . GLY A 1 642 ? -3.635 21.897 0.521 1.00 93.88 642 GLY A N 1
ATOM 4932 C CA . GLY A 1 642 ? -4.806 21.097 0.902 1.00 93.88 642 GLY A CA 1
ATOM 4933 C C . GLY A 1 642 ? -4.516 19.984 1.921 1.00 93.88 642 GLY A C 1
ATOM 4934 O O . GLY A 1 642 ? -5.445 19.513 2.575 1.00 93.88 642 GLY A O 1
ATOM 4935 N N . ALA A 1 643 ? -3.258 19.578 2.101 1.00 93.31 643 ALA A N 1
ATOM 4936 C CA . ALA A 1 643 ? -2.845 18.574 3.084 1.00 93.31 643 ALA A CA 1
ATOM 4937 C C . ALA A 1 643 ? -2.881 19.108 4.527 1.00 93.31 643 ALA A C 1
ATOM 4939 O O . ALA A 1 643 ? -2.815 20.318 4.747 1.00 93.31 643 ALA A O 1
ATOM 4940 N N . PHE A 1 644 ? -2.906 18.200 5.508 1.00 92.56 644 PHE A N 1
ATOM 4941 C CA . PHE A 1 644 ? -2.692 18.517 6.925 1.00 92.56 644 PHE A CA 1
ATOM 4942 C C . PHE A 1 644 ? -1.381 17.875 7.402 1.00 92.56 644 PHE A C 1
ATOM 4944 O O . PHE A 1 644 ? -1.258 16.650 7.388 1.00 92.56 644 PHE A O 1
ATOM 4951 N N . GLY A 1 645 ? -0.404 18.685 7.822 1.00 81.38 645 GLY A N 1
ATOM 4952 C CA . GLY A 1 645 ? 0.906 18.195 8.271 1.00 81.38 645 GLY A CA 1
ATOM 4953 C C . GLY A 1 645 ? 1.614 17.306 7.235 1.00 81.38 645 GLY A C 1
ATOM 4954 O O . GLY A 1 645 ? 1.643 17.638 6.051 1.00 81.38 645 GLY A O 1
ATOM 4955 N N . GLY A 1 646 ? 2.170 16.177 7.696 1.00 69.19 646 GLY A N 1
ATOM 4956 C CA . GLY A 1 646 ? 2.931 15.230 6.874 1.00 69.19 646 GLY A CA 1
ATOM 4957 C C . GLY A 1 646 ? 2.107 14.460 5.832 1.00 69.19 646 GLY A C 1
ATOM 4958 O O . GLY A 1 646 ? 2.633 14.258 4.755 1.00 69.19 646 GLY A O 1
ATOM 4959 N N . PHE A 1 647 ? 0.835 14.091 6.097 1.00 72.50 647 PHE A N 1
ATOM 4960 C CA . PHE A 1 647 ? -0.221 13.750 5.095 1.00 72.50 647 PHE A CA 1
ATOM 4961 C C . PHE A 1 647 ? -1.646 13.559 5.681 1.00 72.50 647 PHE A C 1
ATOM 4963 O O . PHE A 1 647 ? -2.595 13.391 4.930 1.00 72.50 647 PHE A O 1
ATOM 4970 N N . GLY A 1 648 ? -1.889 13.668 6.986 1.00 90.19 648 GLY A N 1
ATOM 4971 C CA . GLY A 1 648 ? -3.155 14.228 7.487 1.00 90.19 648 GLY A CA 1
ATOM 4972 C C . GLY A 1 648 ? -4.445 13.400 7.431 1.00 90.19 648 GLY A C 1
ATOM 4973 O O . GLY A 1 648 ? -5.497 13.956 7.752 1.00 90.19 648 GLY A O 1
ATOM 4974 N N . GLU A 1 649 ? -4.419 12.114 7.077 1.00 94.44 649 GLU A N 1
ATOM 4975 C CA . GLU A 1 649 ? -5.616 11.254 7.064 1.00 94.44 649 GLU A CA 1
ATOM 4976 C C . GLU A 1 649 ? -6.356 11.244 8.412 1.00 94.44 649 GLU A C 1
ATOM 4978 O O . GLU A 1 649 ? -7.579 11.397 8.444 1.00 94.44 649 GLU A O 1
ATOM 4983 N N . MET A 1 650 ? -5.628 11.189 9.534 1.00 95.25 650 MET A N 1
ATOM 4984 C CA . MET A 1 650 ? -6.230 11.268 10.870 1.00 95.25 650 MET A CA 1
ATOM 4985 C C . MET A 1 650 ? -6.932 12.604 11.120 1.00 95.25 650 MET A C 1
ATOM 4987 O O . MET A 1 650 ? -8.046 12.626 11.644 1.00 95.25 650 MET A O 1
ATOM 4991 N N . THR A 1 651 ? -6.329 13.717 10.697 1.00 97.56 651 THR A N 1
ATOM 4992 C CA . THR A 1 651 ? -6.937 15.051 10.795 1.00 97.56 651 THR A CA 1
ATOM 4993 C C . THR A 1 651 ? -8.198 15.153 9.945 1.00 97.56 651 THR A C 1
ATOM 4995 O O . THR A 1 651 ? -9.244 15.573 10.441 1.00 97.56 651 THR A O 1
ATOM 4998 N N . ALA A 1 652 ? -8.133 14.728 8.681 1.00 98.25 652 ALA A N 1
ATOM 4999 C CA . ALA A 1 652 ? -9.274 14.761 7.775 1.00 98.25 652 ALA A CA 1
ATOM 5000 C C . ALA A 1 652 ? -10.429 13.881 8.284 1.00 98.25 652 ALA A C 1
ATOM 5002 O O . ALA A 1 652 ? -11.581 14.319 8.295 1.00 98.25 652 ALA A O 1
ATOM 5003 N N . GLY A 1 653 ? -10.129 12.670 8.763 1.00 98.12 653 GLY A N 1
ATOM 5004 C CA . GLY A 1 653 ? -11.121 11.764 9.337 1.00 98.12 653 GLY A CA 1
ATOM 5005 C C . GLY A 1 653 ? -11.749 12.293 10.629 1.00 98.12 653 GLY A C 1
ATOM 5006 O O . GLY A 1 653 ? -12.967 12.193 10.803 1.00 98.12 653 GLY A O 1
ATOM 5007 N N . ALA A 1 654 ? -10.969 12.927 11.510 1.00 98.56 654 ALA A N 1
ATOM 5008 C CA . ALA A 1 654 ? -11.481 13.525 12.744 1.00 98.56 654 ALA A CA 1
ATOM 5009 C C . ALA A 1 654 ? -12.377 14.749 12.476 1.00 98.56 654 ALA A C 1
ATOM 5011 O O . ALA A 1 654 ? -13.474 14.842 13.030 1.00 98.56 654 ALA A O 1
ATOM 5012 N N . LEU A 1 655 ? -11.974 15.642 11.564 1.00 98.81 655 LEU A N 1
ATOM 5013 C CA . LEU A 1 655 ? -12.796 16.776 11.125 1.00 98.81 655 LEU A CA 1
ATOM 5014 C C . LEU A 1 655 ? -14.093 16.311 10.445 1.00 98.81 655 LEU A C 1
ATOM 5016 O O . LEU A 1 655 ? -15.171 16.830 10.736 1.00 98.81 655 LEU A O 1
ATOM 5020 N N . ALA A 1 656 ? -14.014 15.297 9.577 1.00 98.75 656 ALA A N 1
ATOM 5021 C CA . ALA A 1 656 ? -15.198 14.711 8.957 1.00 98.75 656 ALA A CA 1
ATOM 5022 C C . ALA A 1 656 ? -16.131 14.077 10.002 1.00 98.75 656 ALA A C 1
ATOM 5024 O O . ALA A 1 656 ? -17.347 14.249 9.928 1.00 98.75 656 ALA A O 1
ATOM 5025 N N . SER A 1 657 ? -15.575 13.400 11.010 1.00 98.62 657 SER A N 1
ATOM 5026 C CA . SER A 1 657 ? -16.343 12.822 12.119 1.00 98.62 657 SER A CA 1
ATOM 5027 C C . SER A 1 657 ? -17.047 13.891 12.955 1.00 98.62 657 SER A C 1
ATOM 5029 O O . SER A 1 657 ? -18.219 13.715 13.288 1.00 98.62 657 SER A O 1
ATOM 5031 N N . PHE A 1 658 ? -16.387 15.023 13.229 1.00 98.81 658 PHE A N 1
ATOM 5032 C CA . PHE A 1 658 ? -17.016 16.175 13.879 1.00 98.81 658 PHE A CA 1
ATOM 5033 C C . PHE A 1 658 ? -18.210 16.687 13.066 1.00 98.81 658 PHE A C 1
ATOM 5035 O O . PHE A 1 658 ? -19.314 16.789 13.600 1.00 98.81 658 PHE A O 1
ATOM 5042 N N . ALA A 1 659 ? -18.019 16.932 11.765 1.00 98.75 659 ALA A N 1
ATOM 5043 C CA . ALA A 1 659 ? -19.079 17.446 10.899 1.00 98.75 659 ALA A CA 1
ATOM 5044 C C . ALA A 1 659 ? -20.269 16.479 10.772 1.00 98.75 659 ALA A C 1
ATOM 5046 O O . ALA A 1 659 ? -21.417 16.912 10.713 1.00 98.75 659 ALA A O 1
ATOM 5047 N N . LEU A 1 660 ? -20.021 15.164 10.777 1.00 98.44 660 LEU A N 1
ATOM 5048 C CA . LEU A 1 660 ? -21.083 14.152 10.784 1.00 98.44 660 LEU A CA 1
ATOM 5049 C C . LEU A 1 660 ? -21.831 14.090 12.119 1.00 98.44 660 LEU A C 1
ATOM 5051 O O . LEU A 1 660 ? -23.039 13.865 12.128 1.00 98.44 660 LEU A O 1
ATOM 5055 N N . ALA A 1 661 ? -21.130 14.265 13.240 1.00 97.69 661 ALA A N 1
ATOM 5056 C CA . ALA A 1 661 ? -21.735 14.239 14.568 1.00 97.69 661 ALA A CA 1
ATOM 5057 C C . ALA A 1 661 ? -22.512 15.527 14.892 1.00 97.69 661 ALA A C 1
ATOM 5059 O O . ALA A 1 661 ? -23.432 15.500 15.713 1.00 97.69 661 ALA A O 1
ATOM 5060 N N . ARG A 1 662 ? -22.129 16.659 14.287 1.00 97.56 662 ARG A N 1
ATOM 5061 C CA . ARG A 1 662 ? -22.684 17.994 14.558 1.00 97.56 662 ARG A CA 1
ATOM 5062 C C . ARG A 1 662 ? -22.930 18.780 13.261 1.00 97.56 662 ARG A C 1
ATOM 5064 O O . ARG A 1 662 ? -22.338 19.838 13.082 1.00 97.56 662 ARG A O 1
ATOM 5071 N N . PRO A 1 663 ? -23.818 18.310 12.367 1.00 97.00 663 PRO A N 1
ATOM 5072 C CA . PRO A 1 663 ? -24.014 18.918 11.045 1.00 97.00 663 PRO A CA 1
ATOM 5073 C C . PRO A 1 663 ? -24.458 20.388 11.092 1.00 97.00 663 PRO A C 1
ATOM 5075 O O . PRO A 1 663 ? -24.117 21.149 10.193 1.00 97.00 663 PRO A O 1
ATOM 5078 N N . GLU A 1 664 ? -25.154 20.788 12.158 1.00 97.00 664 GLU A N 1
ATOM 5079 C CA . GLU A 1 664 ? -25.640 22.160 12.374 1.00 97.00 664 GLU A CA 1
ATOM 5080 C C . GLU A 1 664 ? -24.595 23.097 13.007 1.00 97.00 664 GLU A C 1
ATOM 5082 O O . GLU A 1 664 ? -24.871 24.272 13.247 1.00 97.00 664 GLU A O 1
ATOM 5087 N N . ASP A 1 665 ? -23.400 22.599 13.339 1.00 98.06 665 ASP A N 1
ATOM 5088 C CA . ASP A 1 665 ? -22.373 23.426 13.966 1.00 98.06 665 ASP A CA 1
ATOM 5089 C C . ASP A 1 665 ? -21.824 24.490 12.988 1.00 98.06 665 ASP A C 1
ATOM 5091 O O . ASP A 1 665 ? -21.516 24.158 11.837 1.00 98.06 665 ASP A O 1
ATOM 5095 N N . PRO A 1 666 ? -21.625 25.755 13.418 1.00 97.81 666 PRO A N 1
ATOM 5096 C CA . PRO A 1 666 ? -21.112 26.823 12.553 1.00 97.81 666 PRO A CA 1
ATOM 5097 C C . PRO A 1 666 ? -19.738 26.553 11.917 1.00 97.81 666 PRO A C 1
ATOM 5099 O O . PRO A 1 666 ? -19.382 27.206 10.933 1.00 97.81 666 PRO A O 1
ATOM 5102 N N . LEU A 1 667 ? -18.950 25.608 12.445 1.00 97.88 667 LEU A N 1
ATOM 5103 C CA . LEU A 1 667 ? -17.674 25.204 11.846 1.00 97.88 667 LEU A CA 1
ATOM 5104 C C . LEU A 1 667 ? -17.841 24.319 10.603 1.00 97.88 667 LEU A C 1
ATOM 5106 O O . LEU A 1 667 ? -16.940 24.278 9.761 1.00 97.88 667 LEU A O 1
ATOM 5110 N N . CYS A 1 668 ? -18.976 23.634 10.443 1.00 98.44 668 CYS A N 1
ATOM 5111 C CA . CYS A 1 668 ? -19.181 22.630 9.396 1.00 98.44 668 CYS A CA 1
ATOM 5112 C C . CYS A 1 668 ? -18.960 23.141 7.964 1.00 98.44 668 CYS A C 1
ATOM 5114 O O . CYS A 1 668 ? -18.308 22.428 7.197 1.00 98.44 668 CYS A O 1
ATOM 5116 N N . PRO A 1 669 ? -19.384 24.360 7.572 1.00 98.44 669 PRO A N 1
ATOM 5117 C CA . PRO A 1 669 ? -19.059 24.901 6.252 1.00 98.44 669 PRO A CA 1
ATOM 5118 C C . PRO A 1 669 ? -17.548 25.047 6.007 1.00 98.44 669 PRO A C 1
ATOM 5120 O O . PRO A 1 669 ? -17.064 24.699 4.928 1.00 98.44 669 PRO A O 1
ATOM 5123 N N . LYS A 1 670 ? -16.786 25.503 7.014 1.00 98.44 670 LYS A N 1
ATOM 5124 C CA . LYS A 1 670 ? -15.319 25.631 6.924 1.00 98.44 670 LYS A CA 1
ATOM 5125 C C . LYS A 1 670 ? -14.652 24.261 6.841 1.00 98.44 670 LYS A C 1
ATOM 5127 O O . LYS A 1 670 ? -13.775 24.058 6.006 1.00 98.44 670 LYS A O 1
ATOM 5132 N N . ILE A 1 671 ? -15.117 23.310 7.653 1.00 98.69 671 ILE A N 1
ATOM 5133 C CA . ILE A 1 671 ? -14.656 21.920 7.619 1.00 98.69 671 ILE A CA 1
ATOM 5134 C C . ILE A 1 671 ? -14.910 21.308 6.243 1.00 98.69 671 ILE A C 1
ATOM 5136 O O . ILE A 1 671 ? -13.987 20.787 5.627 1.00 98.69 671 ILE A O 1
ATOM 5140 N N . ALA A 1 672 ? -16.128 21.409 5.714 1.00 98.75 672 ALA A N 1
ATOM 5141 C CA . ALA A 1 672 ? -16.471 20.848 4.413 1.00 98.75 672 ALA A CA 1
ATOM 5142 C C . ALA A 1 672 ? -15.587 21.408 3.287 1.00 98.75 672 ALA A C 1
ATOM 5144 O O . ALA A 1 672 ? -15.198 20.654 2.394 1.00 98.75 672 ALA A O 1
ATOM 5145 N N . GLN A 1 673 ? -15.246 22.700 3.332 1.00 98.44 673 GLN A N 1
ATOM 5146 C CA . GLN A 1 673 ? -14.323 23.300 2.371 1.00 98.44 673 GLN A CA 1
ATOM 5147 C C . GLN A 1 673 ? -12.898 22.750 2.526 1.00 98.44 673 GLN A C 1
ATOM 5149 O O . GLN A 1 673 ? -12.340 22.253 1.549 1.00 98.44 673 GLN A O 1
ATOM 5154 N N . ALA A 1 674 ? -12.354 22.725 3.746 1.00 98.50 674 ALA A N 1
ATOM 5155 C CA . ALA A 1 674 ? -11.025 22.169 4.005 1.00 98.50 674 ALA A CA 1
ATOM 5156 C C . ALA A 1 674 ? -10.921 20.696 3.565 1.00 98.50 674 ALA A C 1
ATOM 5158 O O . ALA A 1 674 ? -9.936 20.288 2.952 1.00 98.50 674 ALA A O 1
ATOM 5159 N N . LEU A 1 675 ? -11.964 19.895 3.796 1.00 98.69 675 LEU A N 1
ATOM 5160 C CA . LEU A 1 675 ? -12.009 18.499 3.362 1.00 98.69 675 LEU A CA 1
ATOM 5161 C C . LEU A 1 675 ? -12.058 18.353 1.830 1.00 98.69 675 LEU A C 1
ATOM 5163 O O . LEU A 1 675 ? -11.454 17.427 1.289 1.00 98.69 675 LEU A O 1
ATOM 5167 N N . LYS A 1 676 ? -12.726 19.261 1.104 1.00 98.50 676 LYS A N 1
ATOM 5168 C CA . LYS A 1 676 ? -12.671 19.290 -0.371 1.00 98.50 676 LYS A CA 1
ATOM 5169 C C . LYS A 1 676 ? -11.264 19.607 -0.870 1.00 98.50 676 LYS A C 1
ATOM 5171 O O . LYS A 1 676 ? -10.803 18.960 -1.810 1.00 98.50 676 LYS A O 1
ATOM 5176 N N . ASP A 1 677 ? -10.577 20.546 -0.227 1.00 97.38 677 ASP A N 1
ATOM 5177 C CA . ASP A 1 677 ? -9.198 20.906 -0.572 1.00 97.38 677 ASP A CA 1
ATOM 5178 C C . ASP A 1 677 ? -8.227 19.747 -0.290 1.00 97.38 677 ASP A C 1
ATOM 5180 O O . ASP A 1 677 ? -7.359 19.449 -1.117 1.00 97.38 677 ASP A O 1
ATOM 5184 N N . TYR A 1 678 ? -8.443 19.013 0.806 1.00 97.44 678 TYR A N 1
ATOM 5185 C CA . TYR A 1 678 ? -7.722 17.778 1.118 1.00 97.44 678 TYR A CA 1
ATOM 5186 C C . TYR A 1 678 ? -7.929 16.690 0.060 1.00 97.44 678 TYR A C 1
ATOM 5188 O O . TYR A 1 678 ? -6.961 16.101 -0.419 1.00 97.44 678 TYR A O 1
ATOM 5196 N N . ILE A 1 679 ? -9.168 16.449 -0.381 1.00 97.25 679 ILE A N 1
ATOM 5197 C CA . ILE A 1 679 ? -9.432 15.469 -1.446 1.00 97.25 679 ILE A CA 1
ATOM 5198 C C . ILE A 1 679 ? -8.852 15.927 -2.780 1.00 97.25 679 ILE A C 1
ATOM 5200 O O . ILE A 1 679 ? -8.302 15.110 -3.516 1.00 97.25 679 ILE A O 1
ATOM 5204 N N . ALA A 1 680 ? -8.910 17.222 -3.092 1.00 95.12 680 ALA A N 1
ATOM 5205 C CA . ALA A 1 680 ? -8.261 17.753 -4.282 1.00 95.12 680 ALA A CA 1
ATOM 5206 C C . ALA A 1 680 ? -6.747 17.498 -4.251 1.00 95.12 680 ALA A C 1
ATOM 5208 O O . ALA A 1 680 ? -6.170 17.183 -5.290 1.00 95.12 680 ALA A O 1
ATOM 5209 N N . PHE A 1 681 ? -6.105 17.614 -3.086 1.00 93.06 681 PHE A N 1
ATOM 5210 C CA . PHE A 1 681 ? -4.709 17.230 -2.892 1.00 93.06 681 PHE A CA 1
ATOM 5211 C C . PHE A 1 681 ? -4.487 15.727 -3.083 1.00 93.06 681 PHE A C 1
ATOM 5213 O O . PHE A 1 681 ? -3.683 15.344 -3.930 1.00 93.06 681 PHE A O 1
ATOM 5220 N N . CYS A 1 682 ? -5.248 14.886 -2.385 1.00 93.00 682 CYS A N 1
ATOM 5221 C CA . CYS A 1 682 ? -5.134 13.429 -2.456 1.00 93.00 682 CYS A CA 1
ATOM 5222 C C . CYS A 1 682 ? -5.279 12.891 -3.887 1.00 93.00 682 CYS A C 1
ATOM 5224 O O . CYS A 1 682 ? -4.481 12.064 -4.321 1.00 93.00 682 CYS A O 1
ATOM 5226 N N . VAL A 1 683 ? -6.253 13.404 -4.646 1.00 92.06 683 VAL A N 1
ATOM 5227 C CA . VAL A 1 683 ? -6.489 13.011 -6.044 1.00 92.06 683 VAL A CA 1
ATOM 5228 C C . VAL A 1 683 ? -5.307 13.378 -6.941 1.00 92.06 683 VAL A C 1
ATOM 5230 O O . VAL A 1 683 ? -4.953 12.580 -7.801 1.00 92.06 683 VAL A O 1
ATOM 5233 N N . ARG A 1 684 ? -4.655 14.533 -6.729 1.00 88.94 684 ARG A N 1
ATOM 5234 C CA . ARG A 1 684 ? -3.436 14.890 -7.483 1.00 88.94 684 ARG A CA 1
ATOM 5235 C C . ARG A 1 684 ? -2.285 13.925 -7.199 1.00 88.94 684 ARG A C 1
ATOM 5237 O O . ARG A 1 684 ? -1.544 13.592 -8.110 1.00 88.94 684 ARG A O 1
ATOM 5244 N N . GLN A 1 685 ? -2.156 13.459 -5.957 1.00 87.19 685 GLN A N 1
ATOM 5245 C CA . GLN A 1 685 ? -1.122 12.492 -5.561 1.00 87.19 685 GLN A CA 1
ATOM 5246 C C . GLN A 1 685 ? -1.404 11.068 -6.063 1.00 87.19 685 GLN A C 1
ATOM 5248 O O . GLN A 1 685 ? -0.521 10.219 -6.027 1.00 87.19 685 GLN A O 1
ATOM 5253 N N . ALA A 1 686 ? -2.634 10.794 -6.501 1.00 91.50 686 ALA A N 1
ATOM 5254 C CA . ALA A 1 686 ? -3.109 9.481 -6.925 1.00 91.50 686 ALA A CA 1
ATOM 5255 C C . ALA A 1 686 ? -3.403 9.402 -8.434 1.00 91.50 686 ALA A C 1
ATOM 5257 O O . ALA A 1 686 ? -4.161 8.532 -8.872 1.00 91.50 686 ALA A O 1
ATOM 5258 N N . ASP A 1 687 ? -2.819 10.296 -9.239 1.00 87.44 687 ASP A N 1
ATOM 5259 C CA . ASP A 1 687 ? -3.016 10.319 -10.691 1.00 87.44 687 ASP A CA 1
ATOM 5260 C C . ASP A 1 687 ? -2.187 9.235 -11.399 1.00 87.44 687 ASP A C 1
ATOM 5262 O O . ASP A 1 687 ? -1.156 9.473 -12.023 1.00 87.44 687 ASP A O 1
ATOM 5266 N N . ASN A 1 688 ? -2.613 7.987 -11.227 1.00 91.44 688 ASN A N 1
ATOM 5267 C CA . ASN A 1 688 ? -2.032 6.814 -11.867 1.00 91.44 688 ASN A CA 1
ATOM 5268 C C . ASN A 1 688 ? -3.115 5.745 -12.117 1.00 91.44 688 ASN A C 1
ATOM 5270 O O . ASN A 1 688 ? -4.229 5.828 -11.583 1.00 91.44 688 ASN A O 1
ATOM 5274 N N . PRO A 1 689 ? -2.817 4.701 -12.914 1.00 94.88 689 PRO A N 1
ATOM 5275 C CA . PRO A 1 689 ? -3.801 3.689 -13.299 1.00 94.88 689 PRO A CA 1
ATOM 5276 C C . PRO A 1 689 ? -4.452 2.953 -12.120 1.00 94.88 689 PRO A C 1
ATOM 5278 O O . PRO A 1 689 ? -5.573 2.469 -12.267 1.00 94.88 689 PRO A O 1
ATOM 5281 N N . PHE A 1 690 ? -3.777 2.877 -10.970 1.00 95.88 690 PHE A N 1
ATOM 5282 C CA . PHE A 1 690 ? -4.268 2.201 -9.770 1.00 95.88 690 PHE A CA 1
ATOM 5283 C C . PHE A 1 690 ? -5.019 3.132 -8.811 1.00 95.88 690 PHE A C 1
ATOM 5285 O O . PHE A 1 690 ? -5.757 2.633 -7.968 1.00 95.88 690 PHE A O 1
ATOM 5292 N N . GLY A 1 691 ? -4.878 4.456 -8.954 1.00 94.31 691 GLY A N 1
ATOM 5293 C CA . GLY A 1 691 ? -5.421 5.428 -7.999 1.00 94.31 691 GLY A CA 1
ATOM 5294 C C . GLY A 1 691 ? -4.684 5.439 -6.656 1.00 94.31 691 GLY A C 1
ATOM 5295 O O . GLY A 1 691 ? -5.259 5.832 -5.644 1.00 94.31 691 GLY A O 1
ATOM 5296 N N . LEU A 1 692 ? -3.433 4.971 -6.636 1.00 91.88 692 LEU A N 1
ATOM 5297 C CA . LEU A 1 692 ? -2.621 4.859 -5.425 1.00 91.88 692 LEU A CA 1
ATOM 5298 C C . LEU A 1 692 ? -1.903 6.180 -5.133 1.00 91.88 692 LEU A C 1
ATOM 5300 O O . LEU A 1 692 ? -1.215 6.694 -6.006 1.00 91.88 692 LEU A O 1
ATOM 5304 N N . SER A 1 693 ? -2.001 6.726 -3.925 1.00 88.50 693 SER A N 1
ATOM 5305 C CA . SER A 1 693 ? -1.257 7.946 -3.589 1.00 88.50 693 SER A CA 1
ATOM 5306 C C . SER A 1 693 ? 0.255 7.735 -3.545 1.00 88.50 693 SER A C 1
ATOM 5308 O O . SER A 1 693 ? 0.727 6.757 -2.965 1.00 88.50 693 SER A O 1
ATOM 5310 N N . ALA A 1 694 ? 1.000 8.712 -4.063 1.00 83.81 694 ALA A N 1
ATOM 5311 C CA . ALA A 1 694 ? 2.423 8.867 -3.787 1.00 83.81 694 ALA A CA 1
ATOM 5312 C C . ALA A 1 694 ? 2.704 9.075 -2.283 1.00 83.81 694 ALA A C 1
ATOM 5314 O O . ALA A 1 694 ? 1.806 9.358 -1.477 1.00 83.81 694 ALA A O 1
ATOM 5315 N N . GLN A 1 695 ? 3.963 8.889 -1.896 1.00 75.94 695 GLN A N 1
ATOM 5316 C CA . GLN A 1 695 ? 4.428 9.046 -0.529 1.00 75.94 695 GLN A CA 1
ATOM 5317 C C . GLN A 1 695 ? 4.529 10.530 -0.144 1.00 75.94 695 GLN A C 1
ATOM 5319 O O . GLN A 1 695 ? 4.789 11.381 -0.996 1.00 75.94 695 GLN A O 1
ATOM 5324 N N . PRO A 1 696 ? 4.325 10.863 1.140 1.00 57.66 696 PRO A N 1
ATOM 5325 C CA . PRO A 1 696 ? 4.109 12.249 1.539 1.00 57.66 696 PRO A CA 1
ATOM 5326 C C . PRO A 1 696 ? 5.340 13.152 1.665 1.00 57.66 696 PRO A C 1
ATOM 5328 O O . PRO A 1 696 ? 5.221 14.364 1.487 1.00 57.66 696 PRO A O 1
ATOM 5331 N N . GLU A 1 697 ? 6.503 12.594 2.012 1.00 55.91 697 GLU A N 1
ATOM 5332 C CA . GLU A 1 697 ? 7.658 13.358 2.501 1.00 55.91 697 GLU A CA 1
ATOM 5333 C C . GLU A 1 697 ? 8.950 12.954 1.776 1.00 55.91 697 GLU A C 1
ATOM 5335 O O . GLU A 1 697 ? 9.203 11.770 1.570 1.00 55.91 697 GLU A O 1
ATOM 5340 N N . GLY A 1 698 ? 9.750 13.942 1.346 1.00 56.81 698 GLY A N 1
ATOM 5341 C CA . GLY A 1 698 ? 11.079 13.774 0.724 1.00 56.81 698 GLY A CA 1
ATOM 5342 C C . GLY A 1 698 ? 11.116 13.104 -0.659 1.00 56.81 698 GLY A C 1
ATOM 5343 O O . GLY A 1 698 ? 12.052 13.314 -1.426 1.00 56.81 698 GLY A O 1
ATOM 5344 N N . GLU A 1 699 ? 10.084 12.339 -1.001 1.00 55.47 699 GLU A N 1
ATOM 5345 C CA . GLU A 1 699 ? 9.998 11.482 -2.179 1.00 55.47 699 GLU A CA 1
ATOM 5346 C C . GLU A 1 699 ? 8.597 11.583 -2.807 1.00 55.47 699 GLU A C 1
ATOM 5348 O O . GLU A 1 699 ? 7.953 10.569 -3.062 1.00 55.47 699 GLU A O 1
ATOM 5353 N N . SER A 1 700 ? 8.112 12.809 -3.059 1.00 57.59 700 SER A N 1
ATOM 5354 C CA . SER A 1 700 ? 6.750 13.095 -3.569 1.00 57.59 700 SER A CA 1
ATOM 5355 C C . SER A 1 700 ? 6.370 12.374 -4.866 1.00 57.59 700 SER A C 1
ATOM 5357 O O . SER A 1 700 ? 5.213 12.396 -5.271 1.00 57.59 700 SER A O 1
ATOM 5359 N N . ASP A 1 701 ? 7.344 11.747 -5.517 1.00 65.25 701 ASP A N 1
ATOM 5360 C CA . ASP A 1 701 ? 7.197 11.094 -6.808 1.00 65.25 701 ASP A CA 1
ATOM 5361 C C . ASP A 1 701 ? 7.276 9.563 -6.680 1.00 65.25 701 ASP A C 1
ATOM 5363 O O . ASP A 1 701 ? 7.273 8.876 -7.695 1.00 65.25 701 ASP A O 1
ATOM 5367 N N . ARG A 1 702 ? 7.371 9.015 -5.459 1.00 82.06 702 ARG A N 1
ATOM 5368 C CA . ARG A 1 702 ? 7.460 7.570 -5.199 1.00 82.06 702 ARG A CA 1
ATOM 5369 C C . ARG A 1 702 ? 6.167 7.051 -4.583 1.00 82.06 702 ARG A C 1
ATOM 5371 O O . ARG A 1 702 ? 5.626 7.670 -3.679 1.00 82.06 702 ARG A O 1
ATOM 5378 N N . PHE A 1 703 ? 5.676 5.903 -5.028 1.00 87.00 703 PHE A N 1
ATOM 5379 C CA . PHE A 1 703 ? 4.450 5.270 -4.536 1.00 87.00 703 PHE A CA 1
ATOM 5380 C C . PHE A 1 703 ? 4.723 4.259 -3.432 1.00 87.00 703 PHE A C 1
ATOM 5382 O O . PHE A 1 703 ? 3.939 4.129 -2.490 1.00 87.00 703 PHE A O 1
ATOM 5389 N N . ILE A 1 704 ? 5.830 3.530 -3.543 1.00 89.38 704 ILE A N 1
ATOM 5390 C CA . ILE A 1 704 ? 6.116 2.370 -2.712 1.00 89.38 704 ILE A CA 1
ATOM 5391 C C . ILE A 1 704 ? 7.206 2.745 -1.700 1.00 89.38 704 ILE A C 1
ATOM 5393 O O . ILE A 1 704 ? 8.224 3.324 -2.086 1.00 89.38 704 ILE A O 1
ATOM 5397 N N . PRO A 1 705 ? 7.028 2.458 -0.402 1.00 88.81 705 PRO A N 1
ATOM 5398 C CA . PRO A 1 705 ? 8.019 2.793 0.617 1.00 88.81 705 PRO A CA 1
ATOM 5399 C C . PRO A 1 705 ? 9.298 1.958 0.467 1.00 88.81 705 PRO A C 1
ATOM 5401 O O . PRO A 1 705 ? 9.254 0.793 0.065 1.00 88.81 705 PRO A O 1
ATOM 5404 N N . ALA A 1 706 ? 10.454 2.542 0.799 1.00 83.88 706 ALA A N 1
ATOM 5405 C CA . ALA A 1 706 ? 11.724 1.821 0.757 1.00 83.88 706 ALA A CA 1
ATOM 5406 C C . ALA A 1 706 ? 11.787 0.738 1.833 1.00 83.88 706 ALA A C 1
ATOM 5408 O O . ALA A 1 706 ? 12.111 -0.394 1.504 1.00 83.88 706 ALA A O 1
ATOM 5409 N N . ASP A 1 707 ? 11.461 1.062 3.086 1.00 84.44 707 ASP A N 1
ATOM 5410 C CA . ASP A 1 707 ? 11.857 0.248 4.242 1.00 84.44 707 ASP A CA 1
ATOM 5411 C C . ASP A 1 707 ? 10.763 -0.681 4.760 1.00 84.44 707 ASP A C 1
ATOM 5413 O O . ASP A 1 707 ? 11.015 -1.867 4.945 1.00 84.44 707 ASP A O 1
ATOM 5417 N N . MET A 1 708 ? 9.550 -0.179 4.960 1.00 90.44 708 MET A N 1
ATOM 5418 C CA . MET A 1 708 ? 8.432 -0.929 5.532 1.00 90.44 708 MET A CA 1
ATOM 5419 C C . MET A 1 708 ? 7.189 -0.681 4.695 1.00 90.44 708 MET A C 1
ATOM 5421 O O . MET A 1 708 ? 6.949 0.458 4.302 1.00 90.44 708 MET A O 1
ATOM 5425 N N . GLY A 1 709 ? 6.410 -1.727 4.426 1.00 90.75 709 GLY A N 1
ATOM 5426 C CA . GLY A 1 709 ? 5.130 -1.582 3.750 1.00 90.75 709 GLY A CA 1
ATOM 5427 C C . GLY A 1 709 ? 4.193 -0.630 4.501 1.00 90.75 709 GLY A C 1
ATOM 5428 O O . GLY A 1 709 ? 4.322 -0.414 5.704 1.00 90.75 709 GLY A O 1
ATOM 5429 N N . ASN A 1 710 ? 3.260 -0.030 3.767 1.00 91.06 710 ASN A N 1
ATOM 5430 C CA . ASN A 1 710 ? 2.429 1.070 4.248 1.00 91.06 710 ASN A CA 1
ATOM 5431 C C . ASN A 1 710 ? 0.918 0.770 4.221 1.00 91.06 710 ASN A C 1
ATOM 5433 O O . ASN A 1 710 ? 0.107 1.678 4.007 1.00 91.06 710 ASN A O 1
ATOM 5437 N N . SER A 1 711 ? 0.519 -0.495 4.408 1.00 95.50 711 SER A N 1
ATOM 5438 C CA . SER A 1 711 ? -0.896 -0.899 4.381 1.00 95.50 711 SER A CA 1
ATOM 5439 C C . SER A 1 711 ? -1.765 -0.070 5.332 1.00 95.50 711 SER A C 1
ATOM 5441 O O . SER A 1 711 ? -2.866 0.321 4.947 1.00 95.50 711 SER A O 1
ATOM 5443 N N . PHE A 1 712 ? -1.276 0.268 6.536 1.00 93.00 712 PHE A N 1
ATOM 5444 C CA . PHE A 1 712 ? -2.074 1.075 7.470 1.00 93.00 712 PHE A CA 1
ATOM 5445 C C . PHE A 1 712 ? -2.288 2.507 6.974 1.00 93.00 712 PHE A C 1
ATOM 5447 O O . PHE A 1 712 ? -3.394 3.019 7.101 1.00 93.00 712 PHE A O 1
ATOM 5454 N N . GLN A 1 713 ? -1.285 3.156 6.365 1.00 92.12 713 GLN A N 1
ATOM 5455 C CA . GLN A 1 713 ? -1.481 4.492 5.794 1.00 92.12 713 GLN A CA 1
ATOM 5456 C C . GLN A 1 713 ? -2.464 4.443 4.618 1.00 92.12 713 GLN A C 1
ATOM 5458 O O . GLN A 1 713 ? -3.277 5.350 4.451 1.00 92.12 713 GLN A O 1
ATOM 5463 N N . ILE A 1 714 ? -2.415 3.383 3.801 1.00 94.56 714 ILE A N 1
ATOM 5464 C CA . ILE A 1 714 ? -3.353 3.178 2.686 1.00 94.56 714 ILE A CA 1
ATOM 5465 C C . ILE A 1 714 ? -4.793 3.045 3.205 1.00 94.56 714 ILE A C 1
ATOM 5467 O O . ILE A 1 714 ? -5.688 3.715 2.683 1.00 94.56 714 ILE A O 1
ATOM 5471 N N . LEU A 1 715 ? -5.015 2.240 4.247 1.00 96.06 715 LEU A N 1
ATOM 5472 C CA . LEU A 1 715 ? -6.334 2.068 4.865 1.00 96.06 715 LEU A CA 1
ATOM 5473 C C . LEU A 1 715 ? -6.796 3.328 5.602 1.00 96.06 715 LEU A C 1
ATOM 5475 O O . LEU A 1 715 ? -7.934 3.750 5.418 1.00 96.06 715 LEU A O 1
ATOM 5479 N N . GLY A 1 716 ? -5.909 4.009 6.331 1.00 95.56 716 GLY A N 1
ATOM 5480 C CA . GLY A 1 716 ? -6.210 5.285 6.984 1.00 95.56 716 GLY A CA 1
ATOM 5481 C C . GLY A 1 716 ? -6.662 6.359 5.989 1.00 95.56 716 GLY A C 1
ATOM 5482 O O . GLY A 1 716 ? -7.654 7.056 6.220 1.00 95.56 716 GLY A O 1
ATOM 5483 N N . ARG A 1 717 ? -6.012 6.440 4.821 1.00 94.75 717 ARG A N 1
ATOM 5484 C CA . ARG A 1 717 ? -6.435 7.306 3.705 1.00 94.75 717 ARG A CA 1
ATOM 5485 C C . ARG A 1 717 ? -7.805 6.914 3.160 1.00 94.75 717 ARG A C 1
ATOM 5487 O O . ARG A 1 717 ? -8.624 7.796 2.889 1.00 94.75 717 ARG A O 1
ATOM 5494 N N . ALA A 1 718 ? -8.071 5.616 3.014 1.00 97.06 718 ALA A N 1
ATOM 5495 C CA . ALA A 1 718 ? -9.370 5.129 2.565 1.00 97.06 718 ALA A CA 1
ATOM 5496 C C . ALA A 1 718 ? -10.487 5.474 3.559 1.00 97.06 718 ALA A C 1
ATOM 5498 O O . ALA A 1 718 ? -11.518 6.023 3.160 1.00 97.06 718 ALA A O 1
ATOM 5499 N N . TRP A 1 719 ? -10.254 5.229 4.849 1.00 97.44 719 TRP A N 1
ATOM 5500 C CA . TRP A 1 719 ? -11.153 5.574 5.945 1.00 97.44 719 TRP A CA 1
ATOM 5501 C C . TRP A 1 719 ? -11.473 7.074 5.960 1.00 97.44 719 TRP A C 1
ATOM 5503 O O . TRP A 1 719 ? -12.645 7.465 5.902 1.00 97.44 719 TRP A O 1
ATOM 5513 N N . ALA A 1 720 ? -10.444 7.925 5.947 1.00 98.12 720 ALA A N 1
ATOM 5514 C CA . ALA A 1 720 ? -10.611 9.372 5.948 1.00 98.12 720 ALA A CA 1
ATOM 5515 C C . ALA A 1 720 ? -11.406 9.844 4.723 1.00 98.12 720 ALA A C 1
ATOM 5517 O O . ALA A 1 720 ? -12.395 10.564 4.862 1.00 98.12 720 ALA A O 1
ATOM 5518 N N . ALA A 1 721 ? -11.042 9.397 3.519 1.00 98.44 721 ALA A N 1
ATOM 5519 C CA . ALA A 1 721 ? -11.719 9.804 2.292 1.00 98.44 721 ALA A CA 1
ATOM 5520 C C . ALA A 1 721 ? -13.174 9.305 2.207 1.00 98.44 721 ALA A C 1
ATOM 5522 O O . ALA A 1 721 ? -14.042 10.027 1.705 1.00 98.44 721 ALA A O 1
ATOM 5523 N N . ALA A 1 722 ? -13.481 8.126 2.756 1.00 98.00 722 ALA A N 1
ATOM 5524 C CA . ALA A 1 722 ? -14.853 7.638 2.873 1.00 98.00 722 ALA A CA 1
ATOM 5525 C C . ALA A 1 722 ? -15.698 8.529 3.805 1.00 98.00 722 ALA A C 1
ATOM 5527 O O . ALA A 1 722 ? -16.840 8.865 3.474 1.00 98.00 722 ALA A O 1
ATOM 5528 N N . LEU A 1 723 ? -15.141 8.980 4.935 1.00 98.62 723 LEU A N 1
ATOM 5529 C CA . LEU A 1 723 ? -15.805 9.947 5.817 1.00 98.62 723 LEU A CA 1
ATOM 5530 C C . LEU A 1 723 ? -15.972 11.315 5.145 1.00 98.62 723 LEU A C 1
ATOM 5532 O O . LEU A 1 723 ? -17.057 11.899 5.203 1.00 98.62 723 LEU A O 1
ATOM 5536 N N . VAL A 1 724 ? -14.950 11.798 4.434 1.00 98.75 724 VAL A N 1
ATOM 5537 C CA . VAL A 1 724 ? -15.038 13.043 3.659 1.00 98.75 724 VAL A CA 1
ATOM 5538 C C . VAL A 1 724 ? -16.140 12.965 2.608 1.00 98.75 724 VAL A C 1
ATOM 5540 O O . VAL A 1 724 ? -16.896 13.926 2.450 1.00 98.75 724 VAL A O 1
ATOM 5543 N N . TYR A 1 725 ? -16.294 11.831 1.920 1.00 98.62 725 TYR A N 1
ATOM 5544 C CA . TYR A 1 725 ? -17.401 11.629 0.987 1.00 98.62 725 TYR A CA 1
ATOM 5545 C C . TYR A 1 725 ? -18.763 11.772 1.681 1.00 98.62 725 TYR A C 1
ATOM 5547 O O . TYR A 1 725 ? -19.663 12.410 1.135 1.00 98.62 725 TYR A O 1
ATOM 5555 N N . ARG A 1 726 ? -18.930 11.227 2.892 1.00 98.06 726 ARG A N 1
ATOM 5556 C CA . ARG A 1 726 ? -20.198 11.336 3.635 1.00 98.06 726 ARG A CA 1
ATOM 5557 C C . ARG A 1 726 ? -20.562 12.783 3.977 1.00 98.06 726 ARG A C 1
ATOM 5559 O O . ARG A 1 726 ? -21.748 13.104 3.952 1.00 98.06 726 ARG A O 1
ATOM 5566 N N . VAL A 1 727 ? -19.566 13.627 4.252 1.00 98.56 727 VAL A N 1
ATOM 5567 C CA . VAL A 1 727 ? -19.751 15.060 4.548 1.00 98.56 727 VAL A CA 1
ATOM 5568 C C . VAL A 1 727 ? -19.969 15.873 3.274 1.00 98.56 727 VAL A C 1
ATOM 5570 O O . VAL A 1 727 ? -20.933 16.620 3.155 1.00 98.56 727 VAL A O 1
ATOM 5573 N N . THR A 1 728 ? -19.065 15.740 2.307 1.00 98.25 728 THR A N 1
ATOM 5574 C CA . THR A 1 728 ? -18.960 16.661 1.162 1.00 98.25 728 THR A CA 1
ATOM 5575 C C . THR A 1 728 ? -19.749 16.214 -0.062 1.00 98.25 728 THR A C 1
ATOM 5577 O O . THR A 1 728 ? -20.019 17.032 -0.940 1.00 98.25 728 THR A O 1
ATOM 5580 N N . ARG A 1 729 ? -20.074 14.917 -0.146 1.00 96.94 729 ARG A N 1
ATOM 5581 C CA . ARG A 1 729 ? -20.629 14.233 -1.327 1.00 96.94 729 ARG A CA 1
ATOM 5582 C C . ARG A 1 729 ? -19.770 14.338 -2.589 1.00 96.94 729 ARG A C 1
ATOM 5584 O O . ARG A 1 729 ? -20.252 14.006 -3.667 1.00 96.94 729 ARG A O 1
ATOM 5591 N N . GLU A 1 730 ? -18.499 14.717 -2.458 1.00 96.06 730 GLU A N 1
ATOM 5592 C CA . GLU A 1 730 ? -17.534 14.772 -3.557 1.00 96.06 730 GLU A CA 1
ATOM 5593 C C . GLU A 1 730 ? -17.242 13.349 -4.079 1.00 96.06 730 GLU A C 1
ATOM 5595 O O . GLU A 1 730 ? -16.587 12.571 -3.380 1.00 96.06 730 GLU A O 1
ATOM 5600 N N . PRO A 1 731 ? -17.675 12.963 -5.298 1.00 96.50 731 PRO A N 1
ATOM 5601 C CA . PRO A 1 731 ? -17.553 11.578 -5.769 1.00 96.50 731 PRO A CA 1
ATOM 5602 C C . PRO A 1 731 ? -16.103 11.093 -5.865 1.00 96.50 731 PRO A C 1
ATOM 5604 O O . PRO A 1 731 ? -15.828 9.913 -5.652 1.00 96.50 731 PRO A O 1
ATOM 5607 N N . ARG A 1 732 ? -15.165 12.012 -6.135 1.00 96.69 732 ARG A N 1
ATOM 5608 C CA . ARG A 1 732 ? -13.730 11.706 -6.186 1.00 96.69 732 ARG A CA 1
ATOM 5609 C C . ARG A 1 732 ? -13.190 11.189 -4.852 1.00 96.69 732 ARG A C 1
ATOM 5611 O O . ARG A 1 732 ? -12.295 10.353 -4.875 1.00 96.69 732 ARG A O 1
ATOM 5618 N N . ALA A 1 733 ? -13.758 11.613 -3.719 1.00 98.25 733 ALA A N 1
ATOM 5619 C CA . ALA A 1 733 ? -13.369 11.111 -2.402 1.00 98.25 733 ALA A CA 1
ATOM 5620 C C . ALA A 1 733 ? -13.689 9.615 -2.253 1.00 98.25 733 ALA A C 1
ATOM 5622 O O . ALA A 1 733 ? -12.852 8.840 -1.798 1.00 98.25 733 ALA A O 1
ATOM 5623 N N . LEU A 1 734 ? -14.870 9.184 -2.713 1.00 97.62 734 LEU A N 1
ATOM 5624 C CA . LEU A 1 734 ? -15.256 7.774 -2.656 1.00 97.62 734 LEU A CA 1
ATOM 5625 C C . LEU A 1 734 ? -14.446 6.916 -3.634 1.00 97.62 734 LEU A C 1
ATOM 5627 O O . LEU A 1 734 ? -14.064 5.799 -3.289 1.00 97.62 734 LEU A O 1
ATOM 5631 N N . SER A 1 735 ? -14.161 7.425 -4.838 1.00 97.69 735 SER A N 1
ATOM 5632 C CA . SER A 1 735 ? -13.285 6.728 -5.791 1.00 97.69 735 SER A CA 1
ATOM 5633 C C . SER A 1 735 ? -11.878 6.548 -5.227 1.00 97.69 735 SER A C 1
ATOM 5635 O O . SER A 1 735 ? -11.347 5.446 -5.284 1.00 97.69 735 SER A O 1
ATOM 5637 N N . PHE A 1 736 ? -11.319 7.597 -4.618 1.00 97.69 736 PHE A N 1
ATOM 5638 C CA . PHE A 1 736 ? -10.013 7.552 -3.965 1.00 97.69 736 PHE A CA 1
ATOM 5639 C C . PHE A 1 736 ? -9.969 6.524 -2.826 1.00 97.69 736 PHE A C 1
ATOM 5641 O O . PHE A 1 736 ? -9.043 5.715 -2.765 1.00 97.69 736 PHE A O 1
ATOM 5648 N N . ALA A 1 737 ? -10.994 6.508 -1.966 1.00 97.81 737 ALA A N 1
ATOM 5649 C CA . ALA A 1 737 ? -11.109 5.519 -0.898 1.00 97.81 737 ALA A CA 1
ATOM 5650 C C . ALA A 1 737 ? -11.176 4.086 -1.446 1.00 97.81 737 ALA A C 1
ATOM 5652 O O . ALA A 1 737 ? -10.461 3.199 -0.985 1.00 97.81 737 ALA A O 1
ATOM 5653 N N . THR A 1 738 ? -12.002 3.878 -2.474 1.00 97.62 738 THR A N 1
ATOM 5654 C CA . THR A 1 738 ? -12.182 2.567 -3.110 1.00 97.62 738 THR A CA 1
ATOM 5655 C C . THR A 1 738 ? -10.892 2.088 -3.773 1.00 97.62 738 THR A C 1
ATOM 5657 O O . THR A 1 738 ? -10.557 0.917 -3.664 1.00 97.62 738 THR A O 1
ATOM 5660 N N . ASP A 1 739 ? -10.130 2.975 -4.417 1.00 98.06 739 ASP A N 1
ATOM 5661 C CA . ASP A 1 739 ? -8.861 2.614 -5.056 1.00 98.06 739 ASP A CA 1
ATOM 5662 C C . ASP A 1 739 ? -7.813 2.104 -4.057 1.00 98.06 739 ASP A C 1
ATOM 5664 O O . ASP A 1 739 ? -7.124 1.125 -4.346 1.00 98.06 739 ASP A O 1
ATOM 5668 N N . HIS A 1 740 ? -7.737 2.717 -2.873 1.00 97.06 740 HIS A N 1
ATOM 5669 C CA . HIS A 1 740 ? -6.821 2.301 -1.808 1.00 97.06 740 HIS A CA 1
ATOM 5670 C C . HIS A 1 740 ? -7.209 0.941 -1.211 1.00 97.06 740 HIS A C 1
ATOM 5672 O O . HIS A 1 740 ? -6.342 0.100 -0.977 1.00 97.06 740 HIS A O 1
ATOM 5678 N N . VAL A 1 741 ? -8.509 0.682 -1.039 1.00 97.56 741 VAL A N 1
ATOM 5679 C CA . VAL A 1 741 ? -9.006 -0.641 -0.627 1.00 97.56 741 VAL A CA 1
ATOM 5680 C C . VAL A 1 741 ? -8.749 -1.682 -1.720 1.00 97.56 741 VAL A C 1
ATOM 5682 O O . VAL A 1 741 ? -8.191 -2.743 -1.451 1.00 97.56 741 VAL A O 1
ATOM 5685 N N . ASP A 1 742 ? -9.087 -1.375 -2.974 1.00 98.38 742 ASP A N 1
ATOM 5686 C CA . ASP A 1 742 ? -8.888 -2.274 -4.111 1.00 98.38 742 ASP A CA 1
ATOM 5687 C C . ASP A 1 742 ? -7.416 -2.685 -4.270 1.00 98.38 742 ASP A C 1
ATOM 5689 O O . ASP A 1 742 ? -7.145 -3.834 -4.619 1.00 98.38 742 ASP A O 1
ATOM 5693 N N . TRP A 1 743 ? -6.470 -1.770 -4.013 1.00 97.81 743 TRP A N 1
ATOM 5694 C CA . TRP A 1 743 ? -5.031 -2.055 -4.041 1.00 97.81 743 TRP A CA 1
ATOM 5695 C C . TRP A 1 743 ? -4.661 -3.210 -3.108 1.00 97.81 743 TRP A C 1
ATOM 5697 O O . TRP A 1 743 ? -3.964 -4.137 -3.528 1.00 97.81 743 TRP A O 1
ATOM 5707 N N . LEU A 1 744 ? -5.165 -3.191 -1.872 1.00 97.19 744 LEU A N 1
ATOM 5708 C CA . LEU A 1 744 ? -4.936 -4.255 -0.893 1.00 97.19 744 LEU A CA 1
ATOM 5709 C C . LEU A 1 744 ? -5.679 -5.539 -1.257 1.00 97.19 744 LEU A C 1
ATOM 5711 O O . LEU A 1 744 ? -5.203 -6.624 -0.952 1.00 97.19 744 LEU A O 1
ATOM 5715 N N . LEU A 1 745 ? -6.816 -5.439 -1.942 1.00 98.00 745 LEU A N 1
ATOM 5716 C CA . LEU A 1 745 ? -7.666 -6.583 -2.277 1.00 98.00 745 LEU A CA 1
ATOM 5717 C C . LEU A 1 745 ? -7.370 -7.202 -3.654 1.00 98.00 745 LEU A C 1
ATOM 5719 O O . LEU A 1 745 ? -8.192 -7.947 -4.182 1.00 98.00 745 LEU A O 1
ATOM 5723 N N . GLY A 1 746 ? -6.202 -6.925 -4.242 1.00 97.06 746 GLY A N 1
ATOM 5724 C CA . GLY A 1 746 ? -5.710 -7.597 -5.453 1.00 97.06 746 GLY A CA 1
ATOM 5725 C C . GLY A 1 746 ? -5.652 -6.746 -6.719 1.00 97.06 746 GLY A C 1
ATOM 5726 O O . GLY A 1 746 ? -5.083 -7.188 -7.720 1.00 97.06 746 GLY A O 1
ATOM 5727 N N . LYS A 1 747 ? -6.127 -5.493 -6.694 1.00 97.69 747 LYS A N 1
ATOM 5728 C CA . LYS A 1 747 ? -5.913 -4.529 -7.786 1.00 97.69 747 LYS A CA 1
ATOM 5729 C C . LYS A 1 747 ? -4.499 -3.947 -7.694 1.00 97.69 747 LYS A C 1
ATOM 5731 O O . LYS A 1 747 ? -4.320 -2.745 -7.536 1.00 97.69 747 LYS A O 1
ATOM 5736 N N . ASN A 1 748 ? -3.490 -4.809 -7.786 1.00 95.06 748 ASN A N 1
ATOM 5737 C CA . ASN A 1 748 ? -2.071 -4.461 -7.751 1.00 95.06 748 ASN A CA 1
ATOM 5738 C C . ASN A 1 748 ? -1.271 -5.332 -8.744 1.00 95.06 748 ASN A C 1
ATOM 5740 O O . ASN A 1 748 ? -1.748 -6.392 -9.148 1.00 95.06 748 ASN A O 1
ATOM 5744 N N . PRO A 1 749 ? -0.052 -4.929 -9.155 1.00 89.69 749 PRO A N 1
ATOM 5745 C CA . PRO A 1 749 ? 0.723 -5.644 -10.177 1.00 89.69 749 PRO A CA 1
ATOM 5746 C C . PRO A 1 749 ? 1.144 -7.079 -9.831 1.00 89.69 749 PRO A C 1
ATOM 5748 O O . PRO A 1 749 ? 1.515 -7.835 -10.737 1.00 89.69 749 PRO A O 1
ATOM 5751 N N . LEU A 1 750 ? 1.102 -7.467 -8.551 1.00 89.94 750 LEU A N 1
ATOM 5752 C CA . LEU A 1 750 ? 1.356 -8.845 -8.126 1.00 89.94 750 LEU A CA 1
ATOM 5753 C C . LEU A 1 750 ? 0.081 -9.697 -8.094 1.00 89.94 750 LEU A C 1
ATOM 5755 O O . LEU A 1 750 ? 0.205 -10.917 -8.065 1.00 89.94 750 LEU A O 1
ATOM 5759 N N . ASP A 1 751 ? -1.105 -9.089 -8.225 1.00 92.88 751 ASP A N 1
ATOM 5760 C CA . ASP A 1 751 ? -2.413 -9.755 -8.123 1.00 92.88 751 ASP A CA 1
ATOM 5761 C C . ASP A 1 751 ? -2.572 -10.464 -6.769 1.00 92.88 751 ASP A C 1
ATOM 5763 O O . ASP A 1 751 ? -3.055 -11.590 -6.695 1.00 92.88 751 ASP A O 1
ATOM 5767 N N . LEU A 1 752 ? -2.104 -9.812 -5.698 1.00 95.25 752 LEU A N 1
ATOM 5768 C CA . LEU A 1 752 ? -2.157 -10.320 -4.326 1.00 95.25 752 LEU A CA 1
ATOM 5769 C C . LEU A 1 752 ? -3.281 -9.652 -3.537 1.00 95.25 752 LEU A C 1
ATOM 5771 O O . LEU A 1 752 ? -3.284 -8.433 -3.381 1.00 95.25 752 LEU A O 1
ATOM 5775 N N . CYS A 1 753 ? -4.186 -10.446 -2.980 1.00 97.81 753 CYS A N 1
ATOM 5776 C CA . CYS A 1 753 ? -5.086 -10.028 -1.917 1.00 97.81 753 CYS A CA 1
ATOM 5777 C C . CYS A 1 753 ? -4.350 -10.109 -0.575 1.00 97.81 753 CYS A C 1
ATOM 5779 O O . CYS A 1 753 ? -3.988 -11.188 -0.105 1.00 97.81 753 CYS A O 1
ATOM 5781 N N . LEU A 1 754 ? -4.126 -8.958 0.048 1.00 98.00 754 LEU A N 1
ATOM 5782 C CA . LEU A 1 754 ? -3.441 -8.831 1.328 1.00 98.00 754 LEU A CA 1
ATOM 5783 C C . LEU A 1 754 ? -4.348 -9.125 2.531 1.00 98.00 754 LEU A C 1
ATOM 5785 O O . LEU A 1 754 ? -3.835 -9.225 3.635 1.00 98.00 754 LEU A O 1
ATOM 5789 N N . PHE A 1 755 ? -5.654 -9.314 2.327 1.00 97.94 755 PHE A N 1
ATOM 5790 C CA . PHE A 1 755 ? -6.590 -9.752 3.364 1.00 97.94 755 PHE A CA 1
ATOM 5791 C C . PHE A 1 755 ? -6.662 -11.289 3.389 1.00 97.94 755 PHE A C 1
ATOM 5793 O O . PHE A 1 755 ? -7.277 -11.897 2.505 1.00 97.94 755 PHE A O 1
ATOM 5800 N N . GLU A 1 756 ? -5.999 -11.922 4.362 1.00 97.88 756 GLU A N 1
ATOM 5801 C CA . GLU A 1 756 ? -5.829 -13.386 4.401 1.00 97.88 756 GLU A CA 1
ATOM 5802 C C . GLU A 1 756 ? -7.165 -14.136 4.457 1.00 97.88 756 GLU A C 1
ATOM 5804 O O . GLU A 1 756 ? -8.089 -13.770 5.188 1.00 97.88 756 GLU A O 1
ATOM 5809 N N . GLY A 1 757 ? -7.251 -15.234 3.702 1.00 96.81 757 GLY A N 1
ATOM 5810 C CA . GLY A 1 757 ? -8.439 -16.087 3.644 1.00 96.81 757 GLY A CA 1
ATOM 5811 C C . GLY A 1 757 ? -9.535 -15.562 2.714 1.00 96.81 757 GLY A C 1
ATOM 5812 O O . GLY A 1 757 ? -10.594 -16.184 2.603 1.00 96.81 757 GLY A O 1
ATOM 5813 N N . LYS A 1 758 ? -9.296 -14.437 2.029 1.00 96.31 758 LYS A N 1
ATOM 5814 C CA . LYS A 1 758 ? -10.186 -13.863 1.014 1.00 96.31 758 LYS A CA 1
ATOM 5815 C C . LYS A 1 758 ? -9.428 -13.558 -0.273 1.00 96.31 758 LYS A C 1
ATOM 5817 O O . LYS A 1 758 ? -8.211 -13.385 -0.278 1.00 96.31 758 LYS A O 1
ATOM 5822 N N . GLY A 1 759 ? -10.176 -13.442 -1.368 1.00 95.31 759 GLY A N 1
ATOM 5823 C CA . GLY A 1 759 ? -9.603 -13.341 -2.708 1.00 95.31 759 GLY A CA 1
ATOM 5824 C C . GLY A 1 759 ? -9.080 -14.690 -3.206 1.00 95.31 759 GLY A C 1
ATOM 5825 O O . GLY A 1 759 ? -9.345 -15.735 -2.618 1.00 95.31 759 GLY A O 1
ATOM 5826 N N . ALA A 1 760 ? -8.374 -14.672 -4.333 1.00 95.25 760 ALA A N 1
ATOM 5827 C CA . ALA A 1 760 ? -7.856 -15.882 -4.970 1.00 95.25 760 ALA A CA 1
ATOM 5828 C C . ALA A 1 760 ? -6.386 -16.152 -4.626 1.00 95.25 760 ALA A C 1
ATOM 5830 O O . ALA A 1 760 ? -5.954 -17.304 -4.639 1.00 95.25 760 ALA A O 1
ATOM 5831 N N . PHE A 1 761 ? -5.615 -15.097 -4.347 1.00 94.81 761 PHE A N 1
ATOM 5832 C CA . PHE A 1 761 ? -4.174 -15.191 -4.136 1.00 94.81 761 PHE A CA 1
ATOM 5833 C C . PHE A 1 761 ? -3.756 -14.380 -2.911 1.00 94.81 761 PHE A C 1
ATOM 5835 O O . PHE A 1 761 ? -3.717 -13.155 -2.969 1.00 94.81 761 PHE A O 1
ATOM 5842 N N . ASN A 1 762 ? -3.409 -15.054 -1.818 1.00 96.75 762 ASN A N 1
ATOM 5843 C CA . ASN A 1 762 ? -2.860 -14.423 -0.617 1.00 96.75 762 ASN A CA 1
ATOM 5844 C C . ASN A 1 762 ? -1.327 -14.575 -0.540 1.00 96.75 762 ASN A C 1
ATOM 5846 O O . ASN A 1 762 ? -0.763 -15.432 -1.235 1.00 96.75 762 ASN A O 1
ATOM 5850 N N . PRO A 1 763 ? -0.635 -13.782 0.303 1.00 95.50 763 PRO A N 1
ATOM 5851 C CA . PRO A 1 763 ? 0.762 -14.010 0.654 1.00 95.50 763 PRO A CA 1
ATOM 5852 C C . PRO A 1 763 ? 1.064 -15.484 0.985 1.00 95.50 763 PRO A C 1
ATOM 5854 O O . PRO A 1 763 ? 0.314 -16.131 1.724 1.00 95.50 763 PRO A O 1
ATOM 5857 N N . PRO A 1 764 ? 2.162 -16.056 0.460 1.00 94.12 764 PRO A N 1
ATOM 5858 C CA . PRO A 1 764 ? 2.456 -17.474 0.655 1.00 94.12 764 PRO A CA 1
ATOM 5859 C C . PRO A 1 764 ? 2.743 -17.811 2.120 1.00 94.12 764 PRO A C 1
ATOM 5861 O O . PRO A 1 764 ? 2.321 -18.862 2.606 1.00 94.12 764 PRO A O 1
ATOM 5864 N N . ARG A 1 765 ? 3.451 -16.919 2.815 1.00 95.12 765 ARG A N 1
ATOM 5865 C CA . ARG A 1 765 ? 3.836 -17.020 4.222 1.00 95.12 765 ARG A CA 1
ATOM 5866 C C . ARG A 1 765 ? 3.743 -15.636 4.859 1.00 95.12 765 ARG A C 1
ATOM 5868 O O . ARG A 1 765 ? 3.865 -14.630 4.167 1.00 95.12 765 ARG A O 1
ATOM 5875 N N . TYR A 1 766 ? 3.614 -15.607 6.176 1.00 97.00 766 TYR A N 1
ATOM 5876 C CA . TYR A 1 766 ? 3.581 -14.402 6.995 1.00 97.00 766 TYR A CA 1
ATOM 5877 C C . TYR A 1 766 ? 4.774 -14.383 7.947 1.00 97.00 766 TYR A C 1
ATOM 5879 O O . TYR A 1 766 ? 5.223 -15.428 8.435 1.00 97.00 766 TYR A O 1
ATOM 5887 N N . HIS A 1 767 ? 5.309 -13.191 8.208 1.00 96.69 767 HIS A N 1
ATOM 5888 C CA . HIS A 1 767 ? 6.333 -13.000 9.229 1.00 96.69 767 HIS A CA 1
ATOM 5889 C C . HIS A 1 767 ? 5.647 -13.015 10.590 1.00 96.69 767 HIS A C 1
ATOM 5891 O O . HIS A 1 767 ? 5.367 -11.977 11.170 1.00 96.69 767 HIS A O 1
ATOM 5897 N N . HIS A 1 768 ? 5.310 -14.212 11.056 1.00 96.69 768 HIS A N 1
ATOM 5898 C CA . HIS A 1 768 ? 4.549 -14.403 12.276 1.00 96.69 768 HIS A CA 1
ATOM 5899 C C . HIS A 1 768 ? 5.039 -15.650 12.995 1.00 96.69 768 HIS A C 1
ATOM 5901 O O . HIS A 1 768 ? 5.120 -16.732 12.403 1.00 96.69 768 HIS A O 1
ATOM 5907 N N . ARG A 1 769 ? 5.348 -15.509 14.286 1.00 96.19 769 ARG A N 1
ATOM 5908 C CA . ARG A 1 769 ? 5.802 -16.625 15.128 1.00 96.19 769 ARG A CA 1
ATOM 5909 C C . ARG A 1 769 ? 4.775 -17.754 15.258 1.00 96.19 769 ARG A C 1
ATOM 5911 O O . ARG A 1 769 ? 5.167 -18.886 15.523 1.00 96.19 769 ARG A O 1
ATOM 5918 N N . TYR A 1 770 ? 3.503 -17.501 14.937 1.00 96.69 770 TYR A N 1
ATOM 5919 C CA . TYR A 1 770 ? 2.468 -18.533 14.821 1.00 96.69 770 TYR A CA 1
ATOM 5920 C C . TYR A 1 770 ? 2.791 -19.599 13.772 1.00 96.69 770 TYR A C 1
ATOM 5922 O O . TYR A 1 770 ? 2.232 -20.687 13.818 1.00 96.69 770 TYR A O 1
ATOM 5930 N N . ASN A 1 771 ? 3.757 -19.359 12.881 1.00 94.94 771 ASN A N 1
ATOM 5931 C CA . ASN A 1 771 ? 4.287 -20.404 12.009 1.00 94.94 771 ASN A CA 1
ATOM 5932 C C . ASN A 1 771 ? 5.011 -21.551 12.748 1.00 94.94 771 ASN A C 1
ATOM 5934 O O . ASN A 1 771 ? 5.462 -22.496 12.106 1.00 94.94 771 ASN A O 1
ATOM 5938 N N . GLN A 1 772 ? 5.167 -21.450 14.071 1.00 95.44 772 GLN A N 1
ATOM 5939 C CA . GLN A 1 772 ? 5.658 -22.512 14.949 1.00 95.44 772 GLN A CA 1
ATOM 5940 C C . GLN A 1 772 ? 4.534 -23.323 15.604 1.00 95.44 772 GLN A C 1
ATOM 5942 O O . GLN A 1 772 ? 4.824 -24.305 16.283 1.00 95.44 772 GLN A O 1
ATOM 5947 N N . ILE A 1 773 ? 3.272 -22.934 15.412 1.00 95.94 773 ILE A N 1
ATOM 5948 C CA . ILE A 1 773 ? 2.115 -23.720 15.836 1.00 95.94 773 ILE A CA 1
ATOM 5949 C C . ILE A 1 773 ? 1.903 -24.843 14.801 1.00 95.94 773 ILE A C 1
ATOM 5951 O O . ILE A 1 773 ? 1.803 -24.544 13.605 1.00 95.94 773 ILE A O 1
ATOM 5955 N N . PRO A 1 774 ? 1.820 -26.123 15.216 1.00 94.12 774 PRO A N 1
ATOM 5956 C CA . PRO A 1 774 ? 1.560 -27.233 14.299 1.00 94.12 774 PRO A CA 1
ATOM 5957 C C . PRO A 1 774 ? 0.296 -27.018 13.450 1.00 94.12 774 PRO A C 1
ATOM 5959 O O . PRO A 1 774 ? -0.767 -26.693 13.979 1.00 94.12 774 PRO A O 1
ATOM 5962 N N . GLY A 1 775 ? 0.401 -27.194 12.130 1.00 94.75 775 GLY A N 1
ATOM 5963 C CA . GLY A 1 775 ? -0.692 -26.959 11.179 1.00 94.75 775 GLY A CA 1
ATOM 5964 C C . GLY A 1 775 ? -0.901 -25.489 10.789 1.00 94.75 775 GLY A C 1
ATOM 5965 O O . GLY A 1 775 ? -1.835 -25.175 10.045 1.00 94.75 775 GLY A O 1
ATOM 5966 N N . ARG A 1 776 ? -0.056 -24.573 11.283 1.00 95.75 776 ARG A N 1
ATOM 5967 C CA . ARG A 1 776 ? -0.090 -23.131 10.983 1.00 95.75 776 ARG A CA 1
ATOM 5968 C C . ARG A 1 776 ? 1.212 -22.634 10.360 1.00 95.75 776 ARG A C 1
ATOM 5970 O O . ARG A 1 776 ? 1.519 -21.455 10.457 1.00 95.75 776 ARG A O 1
ATOM 5977 N N . GLU A 1 777 ? 1.960 -23.474 9.651 1.00 93.44 777 GLU A N 1
ATOM 5978 C CA . GLU A 1 777 ? 3.324 -23.210 9.151 1.00 93.44 777 GLU A CA 1
ATOM 5979 C C . GLU A 1 777 ? 3.427 -22.008 8.186 1.00 93.44 777 GLU A C 1
ATOM 5981 O O . GLU A 1 777 ? 4.511 -21.452 7.973 1.00 93.44 777 GLU A O 1
ATOM 5986 N N . ARG A 1 778 ? 2.301 -21.562 7.608 1.00 94.75 778 ARG A N 1
ATOM 5987 C CA . ARG A 1 778 ? 2.229 -20.306 6.840 1.00 94.75 778 ARG A CA 1
ATOM 5988 C C . ARG A 1 778 ? 2.288 -19.054 7.723 1.00 94.75 778 ARG A C 1
ATOM 5990 O O . ARG A 1 778 ? 2.601 -17.993 7.199 1.00 94.75 778 ARG A O 1
ATOM 5997 N N . GLY A 1 779 ? 1.971 -19.143 9.016 1.00 95.44 779 GLY A N 1
ATOM 5998 C CA . GLY A 1 779 ? 1.749 -17.994 9.906 1.00 95.44 779 GLY A CA 1
ATOM 5999 C C . GLY A 1 779 ? 0.507 -17.168 9.541 1.00 95.44 779 GLY A C 1
ATOM 6000 O O . GLY A 1 779 ? 0.394 -16.017 9.943 1.00 95.44 779 GLY A O 1
ATOM 6001 N N . ALA A 1 780 ? -0.381 -17.731 8.722 1.00 96.19 780 ALA A N 1
ATOM 6002 C CA . ALA A 1 780 ? -1.484 -17.032 8.079 1.00 96.19 780 ALA A CA 1
ATOM 6003 C C . ALA A 1 780 ? -2.730 -17.005 8.975 1.00 96.19 780 ALA A C 1
ATOM 6005 O O . ALA A 1 780 ? -3.470 -17.989 9.040 1.00 96.19 780 ALA A O 1
ATOM 6006 N N . VAL A 1 781 ? -2.949 -15.886 9.667 1.00 97.38 781 VAL A N 1
ATOM 6007 C CA . VAL A 1 781 ? -4.147 -15.645 10.483 1.00 97.38 781 VAL A CA 1
ATOM 6008 C C . VAL A 1 781 ? -5.272 -15.105 9.591 1.00 97.38 781 VAL A C 1
ATOM 6010 O O . VAL A 1 781 ? -5.058 -14.090 8.928 1.00 97.38 781 VAL A O 1
ATOM 6013 N N . PRO A 1 782 ? -6.461 -15.739 9.543 1.00 95.94 782 PRO A N 1
ATOM 6014 C CA . PRO A 1 782 ? -7.589 -15.246 8.756 1.00 95.94 782 PRO A CA 1
ATOM 6015 C C . PRO A 1 782 ? -7.911 -13.779 9.040 1.00 95.94 782 PRO A C 1
ATOM 6017 O O . PRO A 1 782 ? -7.888 -13.340 10.184 1.00 95.94 782 PRO A O 1
ATOM 6020 N N . GLY A 1 783 ? -8.205 -13.027 7.981 1.00 96.25 783 GLY A N 1
ATOM 6021 C CA . GLY A 1 783 ? -8.545 -11.610 8.058 1.00 96.25 783 GLY A CA 1
ATOM 6022 C C . GLY A 1 783 ? -7.387 -10.667 8.347 1.00 96.25 783 GLY A C 1
ATOM 6023 O O . GLY A 1 783 ? -7.592 -9.455 8.343 1.00 96.25 783 GLY A O 1
ATOM 6024 N N . THR A 1 784 ? -6.173 -11.176 8.557 1.00 96.50 784 THR A N 1
ATOM 6025 C CA . THR A 1 784 ? -5.016 -10.310 8.762 1.00 96.50 784 THR A CA 1
ATOM 6026 C C . THR A 1 784 ? -4.645 -9.541 7.496 1.00 96.50 784 THR A C 1
ATOM 6028 O O . THR A 1 784 ? -4.739 -10.076 6.385 1.00 96.50 784 THR A O 1
ATOM 6031 N N . VAL A 1 785 ? -4.178 -8.306 7.681 1.00 97.81 785 VAL A N 1
ATOM 6032 C CA . VAL A 1 785 ? -3.537 -7.487 6.650 1.00 97.81 785 VAL A CA 1
ATOM 6033 C C . VAL A 1 785 ? -2.072 -7.261 7.049 1.00 97.81 785 VAL A C 1
ATOM 6035 O O . VAL A 1 785 ? -1.825 -6.738 8.133 1.00 97.81 785 VAL A O 1
ATOM 6038 N N . PRO A 1 786 ? -1.081 -7.642 6.221 1.00 97.38 786 PRO A N 1
ATOM 6039 C CA . PRO A 1 786 ? 0.328 -7.416 6.516 1.00 97.38 786 PRO A CA 1
ATOM 6040 C C . PRO A 1 786 ? 0.796 -6.006 6.121 1.00 97.38 786 PRO A C 1
ATOM 6042 O O . PRO A 1 786 ? 0.103 -5.294 5.386 1.00 97.38 786 PRO A O 1
ATOM 6045 N N . ASN A 1 787 ? 2.023 -5.651 6.519 1.00 96.50 787 ASN A N 1
ATOM 6046 C CA . ASN A 1 787 ? 2.690 -4.384 6.188 1.00 96.50 787 ASN A CA 1
ATOM 6047 C C . ASN A 1 787 ? 2.553 -3.984 4.710 1.00 96.50 787 ASN A C 1
ATOM 6049 O O . ASN A 1 787 ? 2.332 -2.814 4.410 1.00 96.50 787 ASN A O 1
ATOM 6053 N N . GLY A 1 788 ? 2.621 -4.938 3.777 1.00 95.25 788 GLY A N 1
ATOM 6054 C CA . GLY A 1 788 ? 2.304 -4.719 2.366 1.00 95.25 788 GLY A CA 1
ATOM 6055 C C . GLY A 1 788 ? 3.535 -4.560 1.478 1.00 95.25 788 GLY A C 1
ATOM 6056 O O . GLY A 1 788 ? 4.532 -5.255 1.637 1.00 95.25 788 GLY A O 1
ATOM 6057 N N . PHE A 1 789 ? 3.456 -3.698 0.469 1.00 93.38 789 PHE A N 1
ATOM 6058 C CA . PHE A 1 789 ? 4.497 -3.601 -0.556 1.00 93.38 789 PHE A CA 1
ATOM 6059 C C . PHE A 1 789 ? 5.641 -2.683 -0.123 1.00 93.38 789 PHE A C 1
ATOM 6061 O O . PHE A 1 789 ? 5.401 -1.580 0.358 1.00 93.38 789 PHE A O 1
ATOM 6068 N N . VAL A 1 790 ? 6.875 -3.107 -0.389 1.00 91.12 790 VAL A N 1
ATOM 6069 C CA . VAL A 1 790 ? 8.074 -2.252 -0.337 1.00 91.12 790 VAL A CA 1
ATOM 6070 C C . VAL A 1 790 ? 8.687 -2.147 -1.720 1.00 91.12 790 VAL A C 1
ATOM 6072 O O . VAL A 1 790 ? 8.362 -2.943 -2.601 1.00 91.12 790 VAL A O 1
ATOM 6075 N N . ARG A 1 791 ? 9.573 -1.176 -1.940 1.00 87.00 791 ARG A N 1
ATOM 6076 C CA . ARG A 1 791 ? 10.315 -1.076 -3.198 1.00 87.00 791 ARG A CA 1
ATOM 6077 C C . ARG A 1 791 ? 11.004 -2.391 -3.485 1.00 87.00 791 ARG A C 1
ATOM 6079 O O . ARG A 1 791 ? 11.600 -2.988 -2.589 1.00 87.00 791 ARG A O 1
ATOM 6086 N N . GLU A 1 792 ? 10.968 -2.815 -4.739 1.00 79.81 792 GLU A N 1
ATOM 6087 C CA . GLU A 1 792 ? 11.686 -3.996 -5.202 1.00 79.81 792 GLU A CA 1
ATOM 6088 C C . GLU A 1 792 ? 13.165 -3.935 -4.769 1.00 79.81 792 GLU A C 1
ATOM 6090 O O . GLU A 1 792 ? 13.955 -3.162 -5.309 1.00 79.81 792 GLU A O 1
ATOM 6095 N N . MET A 1 793 ? 13.514 -4.713 -3.734 1.00 71.06 793 MET A N 1
ATOM 6096 C CA . MET A 1 793 ? 14.818 -4.709 -3.051 1.00 71.06 793 MET A CA 1
ATOM 6097 C C . MET A 1 793 ? 15.332 -3.321 -2.612 1.00 71.06 793 MET A C 1
ATOM 6099 O O . MET A 1 793 ? 16.532 -3.144 -2.423 1.00 71.06 793 MET A O 1
ATOM 6103 N N . GLY A 1 794 ? 14.448 -2.333 -2.424 1.00 65.12 794 GLY A N 1
ATOM 6104 C CA . GLY A 1 794 ? 14.838 -0.953 -2.102 1.00 65.12 794 GLY A CA 1
ATOM 6105 C C . GLY A 1 794 ? 15.383 -0.139 -3.286 1.00 65.12 794 GLY A C 1
ATOM 6106 O O . GLY A 1 794 ? 15.932 0.934 -3.057 1.00 65.12 794 GLY A O 1
ATOM 6107 N N . LEU A 1 795 ? 15.264 -0.634 -4.525 1.00 70.56 795 LEU A N 1
ATOM 6108 C CA . LEU A 1 795 ? 15.924 -0.056 -5.704 1.00 70.56 795 LEU A CA 1
ATOM 6109 C C . LEU A 1 795 ? 14.978 0.803 -6.546 1.00 70.56 795 LEU A C 1
ATOM 6111 O O . LEU A 1 795 ? 15.022 2.029 -6.490 1.00 70.56 795 LEU A O 1
ATOM 6115 N N . ALA A 1 796 ? 14.118 0.154 -7.330 1.00 77.56 796 ALA A N 1
ATOM 6116 C CA . ALA A 1 796 ? 13.132 0.827 -8.159 1.00 77.56 796 ALA A CA 1
ATOM 6117 C C . ALA A 1 796 ? 11.848 1.029 -7.357 1.00 77.56 796 ALA A C 1
ATOM 6119 O O . ALA A 1 796 ? 11.486 0.186 -6.531 1.00 77.56 796 ALA A O 1
ATOM 6120 N N . ASP A 1 797 ? 11.116 2.103 -7.643 1.00 85.12 797 ASP A N 1
ATOM 6121 C CA . ASP A 1 797 ? 9.801 2.355 -7.054 1.00 85.12 797 ASP A CA 1
ATOM 6122 C C . ASP A 1 797 ? 8.724 1.439 -7.655 1.00 85.12 797 ASP A C 1
ATOM 6124 O O . ASP A 1 797 ? 7.688 1.881 -8.125 1.00 85.12 797 ASP A O 1
ATOM 6128 N N . ARG A 1 798 ? 8.999 0.135 -7.696 1.00 86.25 798 ARG A N 1
ATOM 6129 C CA . ARG A 1 798 ? 8.106 -0.937 -8.126 1.00 86.25 798 ARG A CA 1
ATOM 6130 C C . ARG A 1 798 ? 7.595 -1.680 -6.898 1.00 86.25 798 ARG A C 1
ATOM 6132 O O . ARG A 1 798 ? 8.373 -1.872 -5.961 1.00 86.25 798 ARG A O 1
ATOM 6139 N N . PRO A 1 799 ? 6.348 -2.175 -6.914 1.00 89.19 799 PRO A N 1
ATOM 6140 C CA . PRO A 1 799 ? 5.830 -2.972 -5.814 1.00 89.19 799 PRO A CA 1
ATOM 6141 C C . PRO A 1 799 ? 6.580 -4.305 -5.721 1.00 89.19 799 PRO A C 1
ATOM 6143 O O . PRO A 1 799 ? 6.458 -5.169 -6.589 1.00 89.19 799 PRO A O 1
ATOM 6146 N N . GLY A 1 800 ? 7.357 -4.458 -4.654 1.00 88.56 800 GLY A N 1
ATOM 6147 C CA . GLY A 1 800 ? 8.011 -5.686 -4.231 1.00 88.56 800 GLY A CA 1
ATOM 6148 C C . GLY A 1 800 ? 7.287 -6.313 -3.042 1.00 88.56 800 GLY A C 1
ATOM 6149 O O . GLY A 1 800 ? 6.746 -5.621 -2.178 1.00 88.56 800 GLY A O 1
ATOM 6150 N N . PHE A 1 801 ? 7.283 -7.642 -3.007 1.00 90.94 801 PHE A N 1
ATOM 6151 C CA . PHE A 1 801 ? 6.710 -8.437 -1.926 1.00 90.94 801 PHE A CA 1
ATOM 6152 C C . PHE A 1 801 ? 7.510 -9.735 -1.779 1.00 90.94 801 PHE A C 1
ATOM 6154 O O . PHE A 1 801 ? 7.979 -10.280 -2.782 1.00 90.94 801 PHE A O 1
ATOM 6161 N N . ASP A 1 802 ? 7.682 -10.235 -0.555 1.00 89.31 802 ASP A N 1
ATOM 6162 C CA . ASP A 1 802 ? 8.337 -11.526 -0.337 1.00 89.31 802 ASP A CA 1
ATOM 6163 C C . ASP A 1 802 ? 7.398 -12.678 -0.726 1.00 89.31 802 ASP A C 1
ATOM 6165 O O . ASP A 1 802 ? 6.430 -12.992 -0.037 1.00 89.31 802 ASP A O 1
ATOM 6169 N N . LEU A 1 803 ? 7.680 -13.298 -1.872 1.00 89.19 803 LEU A N 1
ATOM 6170 C CA . LEU A 1 803 ? 6.909 -14.417 -2.416 1.00 89.19 803 LEU A CA 1
ATOM 6171 C C . LEU A 1 803 ? 7.524 -15.787 -2.086 1.00 89.19 803 LEU A C 1
ATOM 6173 O O . LEU A 1 803 ? 7.130 -16.794 -2.679 1.00 89.19 803 LEU A O 1
ATOM 6177 N N . SER A 1 804 ? 8.495 -15.849 -1.171 1.00 87.62 804 SER A N 1
ATOM 6178 C CA . SER A 1 804 ? 9.137 -17.108 -0.802 1.00 87.62 804 SER A CA 1
ATOM 6179 C C . SER A 1 804 ? 8.182 -18.048 -0.052 1.00 87.62 804 SER A C 1
ATOM 6181 O O . SER A 1 804 ? 7.404 -17.667 0.823 1.00 87.62 804 SER A O 1
ATOM 6183 N N . ARG A 1 805 ? 8.263 -19.333 -0.396 1.00 90.19 805 ARG A N 1
ATOM 6184 C CA . ARG A 1 805 ? 7.602 -20.458 0.278 1.00 90.19 805 ARG A CA 1
ATOM 6185 C C . ARG A 1 805 ? 8.551 -21.254 1.173 1.00 90.19 805 ARG A C 1
ATOM 6187 O O . ARG A 1 805 ? 8.092 -22.097 1.935 1.00 90.19 805 ARG A O 1
ATOM 6194 N N . GLY A 1 806 ? 9.854 -20.983 1.109 1.00 85.88 806 GLY A N 1
ATOM 6195 C CA . GLY A 1 806 ? 10.890 -21.684 1.871 1.00 85.88 806 GLY A CA 1
ATOM 6196 C C . GLY A 1 806 ? 12.129 -20.823 2.122 1.00 85.88 806 GLY A C 1
ATOM 6197 O O . GLY A 1 806 ? 12.084 -19.604 1.976 1.00 85.88 806 GLY A O 1
ATOM 6198 N N . GLY A 1 807 ? 13.229 -21.456 2.528 1.00 82.19 807 GLY A N 1
ATOM 6199 C CA . GLY A 1 807 ? 14.469 -20.775 2.904 1.00 82.19 807 GLY A CA 1
ATOM 6200 C C . GLY A 1 807 ? 14.467 -20.341 4.368 1.00 82.19 807 GLY A C 1
ATOM 6201 O O . GLY A 1 807 ? 14.527 -21.181 5.263 1.00 82.19 807 GLY A O 1
ATOM 6202 N N . ASN A 1 808 ? 14.410 -19.030 4.619 1.00 79.12 808 ASN A N 1
ATOM 6203 C CA . ASN A 1 808 ? 14.448 -18.480 5.975 1.00 79.12 808 ASN A CA 1
ATOM 6204 C C . ASN A 1 808 ? 13.286 -18.982 6.849 1.00 79.12 808 ASN A C 1
ATOM 6206 O O . ASN A 1 808 ? 12.188 -19.306 6.372 1.00 79.12 808 ASN A O 1
ATOM 6210 N N . ARG A 1 809 ? 13.517 -18.961 8.170 1.00 81.31 809 ARG A N 1
ATOM 6211 C CA . ARG A 1 809 ? 12.513 -19.330 9.181 1.00 81.31 809 ARG A CA 1
ATOM 6212 C C . ARG A 1 809 ? 11.219 -18.522 9.047 1.00 81.31 809 ARG A C 1
ATOM 6214 O O . ARG A 1 809 ? 10.147 -19.049 9.335 1.00 81.31 809 ARG A O 1
ATOM 6221 N N . SER A 1 810 ? 11.299 -17.295 8.544 1.00 86.19 810 SER A N 1
ATOM 6222 C CA . SER A 1 810 ? 10.157 -16.448 8.209 1.00 86.19 810 SER A CA 1
ATOM 6223 C C . SER A 1 810 ? 10.427 -15.613 6.954 1.00 86.19 810 SER A C 1
ATOM 6225 O O . SER A 1 810 ? 11.594 -15.354 6.641 1.00 86.19 810 SER A O 1
ATOM 6227 N N . PRO A 1 811 ? 9.368 -15.211 6.224 1.00 90.62 811 PRO A N 1
ATOM 6228 C CA . PRO A 1 811 ? 9.490 -14.224 5.155 1.00 90.62 811 PRO A CA 1
ATOM 6229 C C . PRO A 1 811 ? 9.822 -12.843 5.743 1.00 90.62 811 PRO A C 1
ATOM 6231 O O . PRO A 1 811 ? 9.831 -12.649 6.959 1.00 90.62 811 PRO A O 1
ATOM 6234 N N . SER A 1 812 ? 10.091 -11.864 4.890 1.00 91.38 812 SER A N 1
ATOM 6235 C CA . SER A 1 812 ? 10.453 -10.507 5.293 1.00 91.38 812 SER A CA 1
ATOM 6236 C C . SER A 1 812 ? 9.340 -9.797 6.072 1.00 91.38 812 SER A C 1
ATOM 6238 O O . SER A 1 812 ? 8.249 -9.566 5.541 1.00 91.38 812 SER A O 1
ATOM 6240 N N . TYR A 1 813 ? 9.649 -9.359 7.297 1.00 93.38 813 TYR A N 1
ATOM 6241 C CA . TYR A 1 813 ? 8.741 -8.560 8.133 1.00 93.38 813 TYR A CA 1
ATOM 6242 C C . TYR A 1 813 ? 8.314 -7.256 7.452 1.00 93.38 813 TYR A C 1
ATOM 6244 O O . TYR A 1 813 ? 7.169 -6.828 7.562 1.00 93.38 813 TYR A O 1
ATOM 6252 N N . ARG A 1 814 ? 9.210 -6.699 6.625 1.00 93.44 814 ARG A N 1
ATOM 6253 C CA . ARG A 1 814 ? 9.001 -5.466 5.856 1.00 93.44 814 ARG A CA 1
ATOM 6254 C C . ARG A 1 814 ? 7.755 -5.506 4.975 1.00 93.44 814 ARG A C 1
ATOM 6256 O O . ARG A 1 814 ? 7.217 -4.458 4.642 1.00 93.44 814 ARG A O 1
ATOM 6263 N N . THR A 1 815 ? 7.333 -6.707 4.571 1.00 94.50 815 THR A N 1
ATOM 6264 C CA . THR A 1 815 ? 6.198 -6.909 3.660 1.00 94.50 815 THR A CA 1
ATOM 6265 C C . THR A 1 815 ? 5.095 -7.780 4.239 1.00 94.50 815 THR A C 1
ATOM 6267 O O . THR A 1 815 ? 3.920 -7.516 4.006 1.00 94.50 815 THR A O 1
ATOM 6270 N N . SER A 1 816 ? 5.467 -8.822 4.983 1.00 95.56 816 SER A N 1
ATOM 6271 C CA . SER A 1 816 ? 4.587 -9.948 5.310 1.00 95.56 816 SER A CA 1
ATOM 6272 C C . SER A 1 816 ? 4.261 -10.057 6.802 1.00 95.56 816 SER A C 1
ATOM 6274 O O . SER A 1 816 ? 3.660 -11.047 7.212 1.00 95.56 816 SER A O 1
ATOM 6276 N N . GLU A 1 817 ? 4.688 -9.104 7.634 1.00 97.06 817 GLU A N 1
ATOM 6277 C CA . GLU A 1 817 ? 4.310 -9.078 9.052 1.00 97.06 817 GLU A CA 1
ATOM 6278 C C . GLU A 1 817 ? 2.902 -8.486 9.215 1.00 97.06 817 GLU A C 1
ATOM 6280 O O . GLU A 1 817 ? 2.652 -7.399 8.689 1.00 97.06 817 GLU A O 1
ATOM 6285 N N . PRO A 1 818 ? 1.979 -9.193 9.889 1.00 95.75 818 PRO A N 1
ATOM 6286 C CA . PRO A 1 818 ? 0.701 -8.633 10.311 1.00 95.75 818 PRO A CA 1
ATOM 6287 C C . PRO A 1 818 ? 0.885 -7.685 11.497 1.00 95.75 818 PRO A C 1
ATOM 6289 O O . PRO A 1 818 ? 1.805 -7.870 12.285 1.00 95.75 818 PRO A O 1
ATOM 6292 N N . TRP A 1 819 ? -0.002 -6.701 11.648 1.00 93.88 819 TRP A N 1
ATOM 6293 C CA . TRP A 1 819 ? 0.024 -5.743 12.759 1.00 93.88 819 TRP A CA 1
ATOM 6294 C C . TRP A 1 819 ? -1.393 -5.237 13.060 1.00 93.88 819 TRP A C 1
ATOM 6296 O O . TRP A 1 819 ? -2.144 -4.959 12.123 1.00 93.88 819 TRP A O 1
ATOM 6306 N N . LEU A 1 820 ? -1.762 -5.078 14.342 1.00 95.25 820 LEU A N 1
ATOM 6307 C CA . LEU A 1 820 ? -3.108 -4.631 14.754 1.00 95.25 820 LEU A CA 1
ATOM 6308 C C . LEU A 1 820 ? -3.581 -3.376 14.017 1.00 95.25 820 LEU A C 1
ATOM 6310 O O . LEU A 1 820 ? -4.738 -3.299 13.610 1.00 95.25 820 LEU A O 1
ATOM 6314 N N . VAL A 1 821 ? -2.683 -2.411 13.812 1.00 94.81 821 VAL A N 1
ATOM 6315 C CA . VAL A 1 821 ? -3.007 -1.128 13.173 1.00 94.81 821 VAL A CA 1
ATOM 6316 C C . VAL A 1 821 ? -3.479 -1.274 11.729 1.00 94.81 821 VAL A C 1
ATOM 6318 O O . VAL A 1 821 ? -4.234 -0.431 11.256 1.00 94.81 821 VAL A O 1
ATOM 6321 N N . HIS A 1 822 ? -3.083 -2.331 11.017 1.00 95.12 822 HIS A N 1
ATOM 6322 C CA . HIS A 1 822 ? -3.616 -2.579 9.679 1.00 95.12 822 HIS A CA 1
ATOM 6323 C C . HIS A 1 822 ? -5.092 -2.965 9.745 1.00 95.12 822 HIS A C 1
ATOM 6325 O O . HIS A 1 822 ? -5.884 -2.453 8.973 1.00 95.12 822 HIS A O 1
ATOM 6331 N N . ASN A 1 823 ? -5.464 -3.823 10.692 1.00 94.69 823 ASN A N 1
ATOM 6332 C CA . ASN A 1 823 ? -6.835 -4.295 10.875 1.00 94.69 823 ASN A CA 1
ATOM 6333 C C . ASN A 1 823 ? -7.750 -3.273 11.578 1.00 94.69 823 ASN A C 1
ATOM 6335 O O . ASN A 1 823 ? -8.964 -3.465 11.609 1.00 94.69 823 ASN A O 1
ATOM 6339 N N . LEU A 1 824 ? -7.177 -2.208 12.149 1.00 94.00 824 LEU A N 1
ATOM 6340 C CA . LEU A 1 824 ? -7.905 -1.116 12.797 1.00 94.00 824 LEU A CA 1
ATOM 6341 C C . LEU A 1 824 ? -8.704 -0.257 11.800 1.00 94.00 824 LEU A C 1
ATOM 6343 O O . LEU A 1 824 ? -9.802 0.192 12.137 1.00 94.00 824 LEU A O 1
ATOM 6347 N N . PHE A 1 825 ? -8.128 0.024 10.626 1.00 90.50 825 PHE A N 1
ATOM 6348 C CA . PHE A 1 825 ? -8.670 0.929 9.601 1.00 90.50 825 PHE A CA 1
ATOM 6349 C C . PHE A 1 825 ? -9.395 0.162 8.495 1.00 90.50 825 PHE A C 1
ATOM 6351 O O . PHE A 1 825 ? -10.434 0.682 8.019 1.00 90.50 825 PHE A O 1
#

Radius of gyration: 29.97 Å; chains: 1; bounding box: 76×60×86 Å

Secondary structure (DSSP, 8-state):
-TTTTS---SSS-TTEEE-TTEEEEESS-SSSSEEEEEEEEEEEEEEEEPPEE--TT-EEEEEEEEEEEEEEEEEEEEEE-TTS-EEEEEEPPPEES-SS-EEEEEEEE--SS-EEEEEEEEEEEEEEEEEEEEES-EE--S-TT----TTS--TTEEE---TTSSSS-B-EEEEEESSS-SSSS-EEEEEESSSEEEEEEPPEE--TT--EEEEEEEEEE-TT-EEEEEEEEE-TTS-EEEEEEPPPB-SSS-EEEEEEEEPPTT--EEEEEEEEESSEEEEEEEEEEEPPPSS--EEEE--SSEEETTS--EEEEEESS--SS-S-EEEEEE-TT--EEEEEEE------B-SSS-B-SSEEEEEE-TT----EEEEEEEEETTEEEE---EEEETTHHHHHHHHHHHHHHHHTBSSS-BTTTB----TT--B-TTS-B-----SB--SSS--B--STTSHHHHHHHHHHHHHH-HHHHTS--SS-SSS-HHHHHHHHHHHHHHHTB-TTT--EE--EESSSSGGG---S-GGGTS---TTSSS--EEPSSEE--THHHHHHHHHHHHHHTTT---SHHHHHHHHHHHHHGGGTTTT-HHHHHHHHHHHHHH--HHHHHHHHHHHHHHHHTB--SSTTTT-BTTS-HHHHHHHHHHHHH-TTSTTHHHHHHHHHHHHHHHHHHT-STT-PPPPSSS-TT--S-SSS--HHHHHHHHHHHHHHHHHH--HHHHHHHHHHHHHHBT-STT--B-STTSSS---S--S-GGGGSTT-TT---TT--B---EEETTTEEEEE----SSSSSS--HHHH-B-HHHHH-

Sequence (825 aa):
MANGSFEAGESGPTGWRLHRGGDWATGAAHTGARYVSGRSTTERLVCESESVRLRLGADYRLAGWVRCLSGEARLGIDLLDERGRVISRVASPPVRASQSWRYVAVETNIAAVAFARAWFRIRGRADLDDVGLASVATAFMGNTGLEADDRGRIPFWGEEKDDTLLPSRRAGEFRPDAEVKRAGKSSALVAASGDWFAVASVNYPLAAWTERCELSAWARCEGSATAQLLACWVDDQQKLVRVDAGAPVNGADWQRLVLALAAPTNAMSVRLVAAARGGRVRFDDCTLLRLAPRRPRVRVFVNQIGYEQAGPKSAVVAANFLPRDRSAVTFKLRTPIGKVVWKKDVPCSGRVYGGTDDDWGWYFWRADFSAWRGAGQFRASAQVGEASGESVLFFVGRGVLLRETAQSAVDFFFIQRCGFEVPGWHKPCHLDDAKAPDGSHLDVTGGWHSAGDYNKLMYEHGDGGVVFALLKALQVAPECFGRYDRDGDGISDALDEAIWGARFVAKMQIAETGALRNHVSQGPGRNWTKWSAPEVHTDNVVGTADDPVIQPGEGSSPLVSGAWARLSVLLNQRGQTNGYWEAALRLWNYSTQGGTNVGSPHLLLSALEFHAVTAQPAYLDYARRSAESLLVQQAQTGRTRGAFGGFGEMTAGALASFALARPEDPLCPKIAQALKDYIAFCVRQADNPFGLSAQPEGESDRFIPADMGNSFQILGRAWAAALVYRVTREPRALSFATDHVDWLLGKNPLDLCLFEGKGAFNPPRYHHRYNQIPGRERGAVPGTVPNGFVREMGLADRPGFDLSRGGNRSPSYRTSEPWLVHNLF

Foldseek 3Di:
DPQQQQPDDDQGRPQKDFDVFKDWDFDPGPDDTIWIKGFDQDKDWGMKGHWAWDDAQFKKKKKWKKAAQAAKKKKWKFWADPVRHGPDIAIWAIDHRHRDIFITMDMDGHHDGTIMMMIMIDNGIMIIGRIDMATLKDFQAPQLFQDADPVQHRPQKDWDPPQPLDDWDEDWDKGWAQPDGDDDRTWIKTWTPTQKTKMKGPWFFDDLQQFKKKKKKKKAADDPKKKKKWKFFAALARDTDDIDIWDIDYHHDIDMTMDIDTHDNRGGTIMMMIMMGPTIMIIGRITMIRGQGPDKEKAKWALQAAEELQAWGKIKIWILDADRHFQWKKKFKADPVGDTPDIDTWGWLQWAAFPDSDTQNTTMTIDTPSVHRDWDKIKMKIDGPPYIYIFHIYTYYHCRVLLVFVVLLLLLLLLQKAQDCRPPFDHHFLLQPAQEPVRDGARLTIFGCFWLGNKFFDALLTLLLLLLLLVVCCVVCVVRQVVDDPPPPSGGSSLVSSVRSLVNQLSQADPVQLWGFGMWAFFPDPVLRDLARRRVSDPSDHPDRRGIYGDDDTHQSPLNLLSLLQSCVVCVVVVHDDCSPVSSVSSLCNCCPPNPPQQPLSLLNSLLSNCVNPVDVVSVVSNVSNLVSQLVQADCDDLRHLAGPQRQLSSLQSLLVNCVSCVPDPCLVSSLVSNVRSLVSLQVQQSGSLSQGAGRPPRSSFRFALFAAALLVLQSQLNSLVSSCVSNVPSSSSNSSVSSQGCCSQSFSSSENQQFPGGDHHALAASHSSCNPPPCVRNTRHRFGASAFHDSNSDGSHGDASNRNHDDSGTDSRHGMTGSSSSSD

pLDDT: mean 92.94, std 6.88, range [55.47, 98.81]